Protein AF-0000000077140769 (afdb_homodimer)

pLDDT: mean 88.0, std 9.67, range [35.81, 98.69]

Sequence (1444 aa):
MKQNKILIPIFLMVVIPTLITTFLSFFRFSTTLDRKLSDVFFHLLPTHHFFSKDIVIIDIDEQSIAKYADHPELGQWPWKRHIYPTLIGYTKLLTPPKITIIDIMFTERSDYDDAIVSANESLGGISHAANFRNGGIVIPRKGMQSISEKFSVKLETSIPFPNYENVAFPIGQIGETAPMIHVVNVIADGDGILRRFSPFVRWNGLYFPTLAMQAFALGERYDTLTQESDFYLIKDDLRRHVPVGKDGLVRAYFYTEEELRNIPRYSAAGIIDSLEKLNTGEVEDPNSLLVPPQLFEDKIVLIGTSAASTHDDVVTPHGLFPGVIAQAVFASNLREGHLLKELPESYGIIFTILVLLIGVLVLFINQWHLLKNLYPIVAISLFVGSFYFLYRMDLVLSTYSFVLGFPISYLLGFAYLTYTEGREKRKFNHILRNLVDPEVVSVALENMESLKQGGEWEITAFFSDVAGFSSISEELSATDLAKLLNEYLSAMTKVLKTNAGTLDKYIGDAIVGIFSAPIQNKEHPKLACKTALEMVTELEHLRVEWNRRGDYTPLARAMVFRIGLNCGQAKVGFMGTDSLASYTMMGDTVNLAARLEAAAKDYGVSILVSESIQSSCKEEFHFRFLDWIRVKGKEAPVKIYSLESFQKDVSSQMLKAEKEYESGFSLYLKRNWEGAIEHFKNVSKILEKEDVSSHLLIKRCQMLFQNPPPVDWDGVYTRTSKMKQNKILIPIFLMVVIPTLITTFLSFFRFSTTLDRKLSDVFFHLLPTHHFFSKDIVIIDIDEQSIAKYADHPELGQWPWKRHIYPTLIGYTKLLTPPKITIIDIMFTERSDYDDAIVSANESLGGISHAANFRNGGIVIPRKGMQSISEKFSVKLETSIPFPNYENVAFPIGQIGETAPMIHVVNVIADGDGILRRFSPFVRWNGLYFPTLAMQAFALGERYDTLTQESDFYLIKDDLRRHVPVGKDGLVRAYFYTEEELRNIPRYSAAGIIDSLEKLNTGEVEDPNSLLVPPQLFEDKIVLIGTSAASTHDDVVTPHGLFPGVIAQAVFASNLREGHLLKELPESYGIIFTILVLLIGVLVLFINQWHLLKNLYPIVAISLFVGSFYFLYRMDLVLSTYSFVLGFPISYLLGFAYLTYTEGREKRKFNHILRNLVDPEVVSVALENMESLKQGGEWEITAFFSDVAGFSSISEELSATDLAKLLNEYLSAMTKVLKTNAGTLDKYIGDAIVGIFSAPIQNKEHPKLACKTALEMVTELEHLRVEWNRRGDYTPLARAMVFRIGLNCGQAKVGFMGTDSLASYTMMGDTVNLAARLEAAAKDYGVSILVSESIQSSCKEEFHFRFLDWIRVKGKEAPVKIYSLESFQKDVSSQMLKAEKEYESGFSLYLKRNWEGAIEHFKNVSKILEKEDVSSHLLIKRCQMLFQNPPPVDWDGVYTRTSK

InterPro domains:
  IPR001054 Adenylyl cyclase class-3/4/guanylyl cyclase [PF00211] (458-644)
  IPR001054 Adenylyl cyclase class-3/4/guanylyl cyclase [PS50125] (460-597)
  IPR001054 Adenylyl cyclase class-3/4/guanylyl cyclase [SM00044] (423-627)
  IPR001054 Adenylyl cyclase class-3/4/guanylyl cyclase [cd07302] (458-643)
  IPR007890 CHASE2 [PF05226] (22-359)
  IPR007890 CHASE2 [SM01080] (30-363)
  IPR029787 Nucleotide cyclase [G3DSA:3.30.70.1230] (451-658)
  IPR029787 Nucleotide cyclase [SSF55073] (454-643)
  IPR050697 Adenylyl/Guanylyl Cyclase Class-3/4 [PTHR43081] (443-680)

Solvent-accessible surface area (backbone atoms only — not comparable to full-atom values): 74944 Å² total; per-residue (Å²): 127,70,69,71,59,49,53,57,47,44,42,48,22,36,49,49,28,49,52,54,42,51,51,36,50,72,72,54,53,37,58,60,49,24,52,54,50,47,49,52,50,59,68,73,42,85,82,88,71,76,82,53,88,46,52,38,32,39,23,42,27,55,58,33,51,56,71,29,37,79,33,87,78,43,30,48,88,76,57,42,45,56,52,52,39,51,57,55,48,50,35,42,69,67,55,46,37,58,29,37,38,36,65,54,78,45,58,62,91,56,95,34,47,60,42,42,31,50,35,34,71,71,67,50,57,40,27,40,22,24,45,60,36,70,64,71,75,76,72,89,56,86,61,49,66,60,43,48,66,68,57,44,46,92,72,90,66,88,70,51,39,47,74,32,77,31,75,43,56,34,36,63,61,44,36,69,44,40,72,37,64,21,33,68,69,80,57,52,43,92,71,38,37,41,50,41,47,46,58,41,36,29,46,93,91,37,31,36,43,13,50,27,36,47,62,51,43,50,87,45,80,67,47,76,47,72,54,96,84,39,38,32,41,35,41,90,92,41,78,41,77,45,56,50,45,93,65,24,34,26,40,55,56,76,64,53,64,68,54,65,72,59,51,55,65,41,49,44,46,40,41,53,51,31,50,51,36,54,73,71,61,76,53,91,52,64,78,74,35,84,46,36,51,72,78,32,42,67,15,40,37,34,36,28,48,58,20,72,89,60,22,44,62,39,38,35,89,83,17,69,41,35,38,49,56,55,47,49,46,47,19,32,20,62,56,73,60,46,55,30,32,74,49,60,59,63,59,21,43,50,52,33,49,55,53,32,52,50,47,46,45,41,62,69,67,46,84,54,64,67,54,49,67,44,42,63,58,52,53,52,48,50,48,56,48,51,46,49,54,35,44,74,70,33,31,39,70,39,48,48,37,40,71,53,22,46,57,50,11,52,51,44,40,47,51,51,47,54,52,53,51,51,51,50,35,49,50,47,50,52,52,41,42,27,59,37,50,58,71,56,50,57,45,40,73,74,38,50,67,62,45,47,67,37,48,79,40,66,30,26,29,36,26,34,37,50,57,66,46,63,56,42,55,68,72,40,53,70,68,55,42,51,51,51,46,24,56,49,43,27,56,46,46,51,46,35,45,76,47,64,33,30,69,52,48,70,60,79,76,22,46,33,33,30,20,29,45,91,59,77,47,94,58,22,59,51,35,50,53,52,33,55,54,48,42,55,53,50,50,52,52,48,30,52,48,30,59,72,69,63,50,79,51,72,70,54,40,63,57,49,53,24,28,5,37,20,50,36,62,26,40,36,27,45,44,36,28,94,60,44,27,44,64,42,69,41,50,68,33,44,52,48,5,49,48,31,20,59,49,14,65,67,40,65,45,48,31,22,29,31,50,58,38,46,73,75,31,50,85,59,31,34,69,42,82,74,48,47,33,19,49,75,83,40,84,68,68,40,51,36,26,33,62,75,43,44,48,89,69,63,53,70,61,57,54,53,27,47,53,33,40,50,53,12,49,53,28,49,65,70,66,35,42,68,64,13,39,54,27,27,54,48,24,24,58,63,66,72,41,87,42,44,43,37,51,47,51,39,52,47,36,54,50,36,67,76,52,66,70,62,92,82,58,83,69,62,45,76,45,82,76,115,127,70,71,71,59,50,54,56,46,43,43,47,22,36,50,47,28,49,51,52,43,52,52,36,49,73,71,56,53,38,56,60,46,25,52,56,50,47,47,53,49,59,70,73,43,85,81,90,72,76,82,53,87,45,52,37,30,39,23,42,26,56,57,32,51,56,70,29,37,80,32,88,79,42,30,48,89,78,57,42,48,56,52,53,40,52,57,55,48,48,34,42,71,70,52,49,37,59,30,39,38,36,65,54,77,45,58,63,92,56,98,35,46,60,42,43,33,51,34,33,72,71,67,49,57,40,28,41,24,23,45,60,36,71,66,72,78,76,71,88,56,84,63,50,68,61,43,47,65,69,59,42,47,92,71,90,65,89,71,51,40,46,74,33,76,31,75,43,55,34,36,63,62,42,36,69,46,39,71,38,64,21,34,68,70,78,56,52,45,93,72,38,37,42,50,41,46,46,57,42,37,27,46,91,91,36,31,35,41,12,52,29,36,46,63,51,43,51,86,45,80,67,48,75,47,70,55,98,84,39,38,32,42,35,42,89,91,44,77,42,77,46,55,52,44,93,65,23,34,26,40,56,55,77,62,53,63,68,53,65,74,59,52,56,65,42,50,45,44,39,42,54,52,30,51,51,36,54,74,71,60,74,53,90,51,65,78,75,36,86,47,36,50,73,76,31,43,69,15,39,37,33,36,28,46,60,19,70,89,59,24,44,62,40,37,35,89,82,15,69,39,35,40,49,56,54,47,49,46,47,20,30,19,61,56,74,59,43,54,28,30,76,48,60,58,65,59,20,44,50,52,33,49,54,54,31,53,52,48,46,45,41,63,70,66,46,83,53,66,67,54,50,66,44,43,62,56,52,52,50,49,50,49,54,48,51,46,49,54,35,44,75,70,34,32,41,68,39,46,48,36,38,70,53,23,47,58,50,12,51,51,44,41,47,51,51,48,55,52,52,52,51,51,50,35,50,49,48,50,51,51,40,41,28,59,36,50,57,72,55,48,56,46,41,74,74,37,48,65,63,45,48,68,37,47,79,39,66,31,24,28,36,26,33,37,49,58,65,46,65,57,41,56,70,72,40,52,69,67,56,43,51,52,50,47,25,55,49,43,26,56,47,48,52,46,35,46,75,50,65,32,31,70,52,46,70,60,79,76,23,45,33,34,30,19,28,47,92,59,78,47,93,59,23,60,52,33,50,52,51,34,55,55,50,41,54,54,50,49,52,53,50,31,51,50,30,59,74,70,61,49,78,51,72,69,53,40,64,56,50,53,23,27,4,36,22,51,37,61,27,38,35,27,45,44,37,29,94,63,45,27,44,63,42,66,43,49,67,33,43,52,48,5,48,48,30,20,57,48,16,66,69,39,64,43,49,31,20,28,30,52,58,39,47,72,75,32,51,87,58,31,35,70,43,82,75,50,48,33,21,49,75,82,42,84,68,68,42,50,34,26,33,61,74,43,44,48,89,67,62,52,70,60,58,53,54,26,47,53,34,39,51,52,13,49,54,27,48,65,69,67,35,43,70,63,13,40,52,27,27,55,47,25,23,58,63,65,73,42,86,42,44,43,37,52,47,50,37,51,48,35,55,52,34,67,75,51,66,70,63,93,84,59,84,69,62,46,75,43,82,74,115

Secondary structure (DSSP, 8-state):
--THHHHHHHIIIIIHHHHHHHHHHHTTHHHHHHHHHHHHHHHHSPP-----TTEEEEEE-HHHHHHTTT-TTT-SSSPPTTHHHHHHHHHTSSSPPSEEEEEEE--S--TTHHHHHHHHHHT--EEEEEEEESSS-----TTHHHHHHHH-B---------EESEEEPPPHHHHHH-SEEEE------TTS---EE-SEEEETTEEEEBHHHHHHHTTS--EEEEETTEEEEEETTEEEEE---TTS-EEE----HHHHHTS-EEEHHHHHHHHHHHHHT--S-GGGSSS-GGGGTT-EEEEEE--GGGT-EEEETTEEEEHHHHHHHHHHHHHHT-EEEEPPHHHHHHHHHHHHHHHHIIIII---HHHHHHHHHHHHHHHHHHHHHHHHTTEE---HHHHHHHHHHHHHHHHHHHHHHHHHHHHHHHHHHHHS-HHHHHHHHHHHHHHHH-EEEEEEEEEEEETTHHHHHHHS-HHHHHHHHHHHHHHHHHHHHHTTEEEEEEETTEEEEEES-SS--TTHHHHHHHHHHHHHHHHHHHHHHHHHHT-S-HHHHT--EEEEEEEEEEEEEEEE-SSSEEEEEESHHHHHHHHHHHHHHHHT-SEEEEHHHHHHHTTTEEEEEEEEEE-TT--S-EEEEEEEEEGGG--HHHHHHHHHHHHHHHHHHTT-HHHHHHHHHHHHHHHTS--HHHHHHHHHHHHHHHSPPPTT--S-EE----/--THHHHHHHIIIIIHHHHHHHHHHHTTHHHHHHHHHHHHHHHHSPP-----TTEEEEEE-HHHHHHTTT-TTT-SSSPPTTHHHHHHHHHTSSSPPSEEEEEEE--S--TTHHHHHHHHHHT--EEEEEEEESSS-----TTHHHHHHHH-B---------EESEEEPPPHHHHHH-SEEEE------TTS---EE-SEEEETTEEEEBHHHHHHHTTS--EEEEETTEEEEEETTEEEEE---TTS-EEE----HHHHHTS-EEEHHHHHHHHHHHHHT--S-GGGSSS-GGGGTT-EEEEEE--GGGT-EEEETTEEEEHHHHHHHHHHHHHHT-EEEEPPHHHHHHHHHHHHHHHHIIIII---HHHHHHHHHHHHHHHHHHHHHHHHTTEE---HHHHHHHHHHHHHHHHHHHHHHHHHHHHHHHHHHHHS-HHHHHHHHHHHHHHHH-EEEEEEEEEEEETTHHHHHHHS-HHHHHHHHHHHHHHHHHHHHHTTEEEEEEETTEEEEEESSSS--TTHHHHHHHHHHHHHHHHHHHHHHHHHHT-S-HHHHT--EEEEEEEEEEEEEEEE-SSSEEEEEESHHHHHHHHHHHHHHHHT-SEEEEHHHHHHHTTTEEEEEEEEEE-TT--S-EEEEEEEEEGGG--HHHHHHHHHHHHHHHHHHTT-HHHHHHHHHHHHHHHTS--HHHHHHHHHHHHHHHSPPPTT--S-EE----

Foldseek 3Di:
DPPVQLVVLCCQQFVVLLVVQVVCVVVVVLVVVLVLVVLVLLQVDDDDDAFDLQEAEAAQEPCVQVVCCVPPQQHHPVGDPLVVLVLQVLLVVDAHALAEEEPDAQLDDDPRLVNLLVSLVPVNRYEHEKEFAADDDADDAPCVVVLCVVAFDDDPDPAQAAEGEYMRARDDSNSVSHLYYAYLDFDADPVQAGFKAAQWYDYPRTIHGHLLVCLQQSSHDWHWDDDPNWIWIGDDPDIATFQADNNRIFGFDDDHPVSLVVRHYDYSNQSVVLVVCVVVVVDPDLVPGSDRSVSRRHHHYYYDYFYVVVVQWGQHSNGIGHSSSVSSRSNSCRNVVLTAHEDDQVVVSVLLSVLSVVLSCQLRVDPDVVSNVCSVVVSVCVLSVVQNVCVSVRYHYRHPSNVSSNVSSNVSSVVVSVVVVVVVVVVVVVVCVVVAPVVLVVVCVVPVVCQAVFDKDKKKKKKKAKPPVVVQVVQDDPVLLVVLLCVLCVQLVVLCVVLVWGFQDDDRSMTIIMFCPPPGDPCRLVSNLVSLVVSQVSLVVQLVVCVVVVGGDPCSSPMAMAMFIFIDIWGWHWDDDPVDTGTDTDDPRNVRRVVQRVCCVQQVARYKYWPRSCVVCVQFFPWAWQAWAAEPPGDDTTTMIGTDGTPVPDDPLNVVLRVLQVQLLVCLQVLVLVSSLVSLVVSCVSVVHDGSSSVSVNVVSVVCVVPPDDPPDRSYHYDPDD/DVPVQLVVLCCQQFVVLLVVQVVCVVVVVLVVVLVLVVLVLLQVFDDDDAFDLQEAEAAQEPCVQVVCCVPPQQHHPVGAPLVVLVLQVLLVVDAHALAEEEPDAQLDDDPRLVNLLVSLVPVNRYEHEKEFAADDDADDAPCPVVLCVVAFDDDPDPAQAAEGAYMRARHDSNSVSHLYYAYLDFDADPVQAGFKAAQWYDYPRTIHGHLLVCLQQSSHDWDWDADPNWIWIGDDPDIATFQADNNRIFGFDDDHPVSLVVRHYDYSNQSVVLVVCVVVVVDPDLVPGSDRSVSRHHHHYYYDYFYVVVVQWGQHSNGIGHSSSVSSRSNSCRNVVLTAHEDDQVVQSVLLSVLSVVLSCQLRVDPDVVSNVCSVVVSVCVLSVVQNVCVSVRYHYRHVSNVSSNVSSNVSSVVVSVVVVVVVVVVVVVVCVVVAPVVLVVVCVVPVPCQAVFDKDKKKKKKKAKPPVVVQVVQDDPVLLVVLLCVLCVQLVVLCVVLVWGFQDDDRSMTIIMFCPPPGDPCRLVSNLVSLVVSQVSLVVQLVVCVVVVGGDPCSSPMAMAMFIFIDIWGWHWDDDPVDTGTDTDDPRNVRRVQQRVCCVQQVARYKYWPRSCVVCVQFFPWAWQAWAAEPPGDDTTTMIGTDGTPVPDDPLNVVLRVLQVVLLVCLQVLVLVSSLVSLVVSCVSVVHDGSSSVSVNVVSVVCVVVPDDPPDRSYHYDPDD

Nearest PDB structures (foldseek):
  2bw7-assembly1_B  TM=8.930E-01  e=1.583E-16  Limnospira platensis
  1wc6-assembly2_B-2  TM=8.730E-01  e=4.492E-16  Limnospira platensis
  4yut-assembly1_B  TM=8.075E-01  e=9.662E-17  Oscillatoria acuminata PCC 6304
  8qfi-assembly1_A  TM=8.102E-01  e=1.767E-16  Oscillatoria acuminata PCC 6304
  8sl4-assembly1_B  TM=4.474E-01  e=9.781E-12  Homo sapiens

Organism: Leptospira biflexa serovar Patoc (strain Patoc 1 / ATCC 23582 / Paris) (NCBI:txid456481)

Radius of gyration: 53.93 Å; Cα contacts (8 Å, |Δi|>4): 2646; chains: 2; bounding box: 77×160×108 Å

Structure (mmCIF, N/CA/C/O backbone):
data_AF-0000000077140769-model_v1
#
loop_
_entity.id
_entity.type
_entity.pdbx_description
1 polymer 'Putative adenylate cyclase, class-3 family putative signal peptide'
#
loop_
_atom_site.group_PDB
_atom_site.id
_atom_site.type_symbol
_atom_site.label_atom_id
_atom_site.label_alt_id
_atom_site.label_comp_id
_atom_site.label_asym_id
_atom_site.label_entity_id
_atom_site.label_seq_id
_atom_site.pdbx_PDB_ins_code
_atom_site.Cartn_x
_atom_site.Cartn_y
_atom_site.Cartn_z
_atom_site.occupancy
_atom_site.B_iso_or_equiv
_atom_site.auth_seq_id
_atom_site.auth_comp_id
_atom_site.auth_asym_id
_atom_site.auth_atom_id
_atom_site.pdbx_PDB_model_num
ATOM 1 N N . MET A 1 1 ? -16.5 19.984 -4.867 1 36.5 1 MET A N 1
ATOM 2 C CA . MET A 1 1 ? -15.094 19.594 -4.859 1 36.5 1 MET A CA 1
ATOM 3 C C . MET A 1 1 ? -14.922 18.156 -4.398 1 36.5 1 MET A C 1
ATOM 5 O O . MET A 1 1 ? -13.805 17.641 -4.363 1 36.5 1 MET A O 1
ATOM 9 N N . LYS A 1 2 ? -16.031 17.719 -3.68 1 44.75 2 LYS A N 1
ATOM 10 C CA . LYS A 1 2 ? -16.125 16.422 -3.023 1 44.75 2 LYS A CA 1
ATOM 11 C C . LYS A 1 2 ? -16.25 15.289 -4.047 1 44.75 2 LYS A C 1
ATOM 13 O O . LYS A 1 2 ? -15.664 14.219 -3.871 1 44.75 2 LYS A O 1
ATOM 18 N N . GLN A 1 3 ? -17.047 15.539 -4.965 1 48.59 3 GLN A N 1
ATOM 19 C CA . GLN A 1 3 ? -17.5 14.508 -5.891 1 48.59 3 GLN A CA 1
ATOM 20 C C . GLN A 1 3 ? -16.359 14 -6.758 1 48.59 3 GLN A C 1
ATOM 22 O O . GLN A 1 3 ? -16.281 12.805 -7.043 1 48.59 3 GLN A O 1
ATOM 27 N N . ASN A 1 4 ? -15.508 14.891 -7.211 1 56.03 4 ASN A N 1
ATOM 28 C CA . ASN A 1 4 ? -14.461 14.586 -8.18 1 56.03 4 ASN A CA 1
ATOM 29 C C . ASN A 1 4 ? -13.367 13.727 -7.559 1 56.03 4 ASN A C 1
ATOM 31 O O . ASN A 1 4 ? -12.508 13.203 -8.273 1 56.03 4 ASN A O 1
ATOM 35 N N . LYS A 1 5 ? -13.633 13.578 -6.309 1 69.75 5 LYS A N 1
ATOM 36 C CA . LYS A 1 5 ? -12.57 12.969 -5.516 1 69.75 5 LYS A CA 1
ATOM 37 C C . LYS A 1 5 ? -12.641 11.445 -5.582 1 69.75 5 LYS A C 1
ATOM 39 O O . LYS A 1 5 ? -11.633 10.758 -5.383 1 69.75 5 LYS A O 1
ATOM 44 N N . ILE A 1 6 ? -13.797 11.125 -6.016 1 80.75 6 ILE A N 1
ATOM 45 C CA . ILE A 1 6 ? -13.922 9.672 -5.941 1 80.75 6 ILE A CA 1
ATOM 46 C C . ILE A 1 6 ? -13.781 9.07 -7.336 1 80.75 6 ILE A C 1
ATOM 48 O O . ILE A 1 6 ? -13.469 7.883 -7.477 1 80.75 6 ILE A O 1
ATOM 52 N N . LEU A 1 7 ? -13.828 9.828 -8.43 1 84.56 7 LEU A N 1
ATOM 53 C CA . LEU A 1 7 ? -13.797 9.312 -9.797 1 84.56 7 LEU A CA 1
ATOM 54 C C . LEU A 1 7 ? -12.414 8.75 -10.133 1 84.56 7 LEU A C 1
ATOM 56 O O . LEU A 1 7 ? -12.305 7.707 -10.781 1 84.56 7 LEU A O 1
ATOM 60 N N . ILE A 1 8 ? -11.43 9.391 -9.602 1 87.62 8 ILE A N 1
ATOM 61 C CA . ILE A 1 8 ? -10.078 8.953 -9.922 1 87.62 8 ILE A CA 1
ATOM 62 C C . ILE A 1 8 ? -9.781 7.633 -9.219 1 87.62 8 ILE A C 1
ATOM 64 O O . ILE A 1 8 ? -9.312 6.676 -9.844 1 87.62 8 ILE A O 1
ATOM 68 N N . PRO A 1 9 ? -10.188 7.605 -7.965 1 87.88 9 PRO A N 1
ATOM 69 C CA . PRO A 1 9 ? -9.977 6.316 -7.297 1 87.88 9 PRO A CA 1
ATOM 70 C C . PRO A 1 9 ? -10.773 5.188 -7.938 1 87.88 9 PRO A C 1
ATOM 72 O O . PRO A 1 9 ? -10.289 4.055 -8.031 1 87.88 9 PRO A O 1
ATOM 75 N N . ILE A 1 10 ? -11.969 5.438 -8.414 1 89.88 10 ILE A N 1
ATOM 76 C CA . ILE A 1 10 ? -12.789 4.414 -9.055 1 89.88 10 ILE A CA 1
ATOM 77 C C . ILE A 1 10 ? -12.125 3.969 -10.359 1 89.88 10 ILE A C 1
ATOM 79 O O . ILE A 1 10 ? -12.078 2.773 -10.656 1 89.88 10 ILE A O 1
ATOM 83 N N . PHE A 1 11 ? -11.617 4.875 -11.062 1 91.44 11 PHE A N 1
ATOM 84 C CA . PHE A 1 11 ? -10.945 4.547 -12.312 1 91.44 11 PHE A CA 1
ATOM 85 C C . PHE A 1 11 ? -9.703 3.701 -12.055 1 91.44 11 PHE A C 1
ATOM 87 O O . PHE A 1 11 ? -9.484 2.688 -12.719 1 91.44 11 PHE A O 1
ATOM 94 N N . LEU A 1 12 ? -8.93 4.055 -11.094 1 88.69 12 LEU A N 1
ATOM 95 C CA . LEU A 1 12 ? -7.664 3.387 -10.82 1 88.69 12 LEU A CA 1
ATOM 96 C C . LEU A 1 12 ? -7.898 2.031 -10.164 1 88.69 12 LEU A C 1
ATOM 98 O O . LEU A 1 12 ? -7.234 1.049 -10.508 1 88.69 12 LEU A O 1
ATOM 102 N N . MET A 1 13 ? -8.867 1.974 -9.258 1 91.06 13 MET A N 1
ATOM 103 C CA . MET A 1 13 ? -9 0.782 -8.43 1 91.06 13 MET A CA 1
ATOM 104 C C . MET A 1 13 ? -10 -0.197 -9.031 1 91.06 13 MET A C 1
ATOM 106 O O . MET A 1 13 ? -9.977 -1.389 -8.719 1 91.06 13 MET A O 1
ATOM 110 N N . VAL A 1 14 ? -10.914 0.255 -9.836 1 93.31 14 VAL A N 1
ATOM 111 C CA . VAL A 1 14 ? -11.969 -0.636 -10.312 1 93.31 14 VAL A CA 1
ATOM 112 C C . VAL A 1 14 ? -11.859 -0.808 -11.828 1 93.31 14 VAL A C 1
ATOM 114 O O . VAL A 1 14 ? -11.727 -1.93 -12.32 1 93.31 14 VAL A O 1
ATOM 117 N N . VAL A 1 15 ? -11.773 0.252 -12.602 1 92.88 15 VAL A N 1
ATOM 118 C CA . VAL A 1 15 ? -11.844 0.205 -14.055 1 92.88 15 VAL A CA 1
ATOM 119 C C . VAL A 1 15 ? -10.578 -0.447 -14.609 1 92.88 15 VAL A C 1
ATOM 121 O O . VAL A 1 15 ? -10.648 -1.348 -15.445 1 92.88 15 VAL A O 1
ATOM 124 N N . ILE A 1 16 ? -9.422 -0.073 -14.164 1 90.94 16 ILE A N 1
ATOM 125 C CA . ILE A 1 16 ? -8.164 -0.571 -14.703 1 90.94 16 ILE A CA 1
ATOM 126 C C . ILE A 1 16 ? -8.039 -2.068 -14.43 1 90.94 16 ILE A C 1
ATOM 128 O O . ILE A 1 16 ? -7.82 -2.857 -15.352 1 90.94 16 ILE A O 1
ATOM 132 N N . PRO A 1 17 ? -8.18 -2.514 -13.164 1 91.19 17 PRO A N 1
ATOM 133 C CA . PRO A 1 17 ? -8.094 -3.957 -12.93 1 91.19 17 PRO A CA 1
ATOM 134 C C . PRO A 1 17 ? -9.148 -4.742 -13.711 1 91.19 17 PRO A C 1
ATOM 136 O O . PRO A 1 17 ? -8.875 -5.848 -14.188 1 91.19 17 PRO A O 1
ATOM 139 N N . THR A 1 18 ? -10.375 -4.184 -13.836 1 91.81 18 THR A N 1
ATOM 140 C CA . THR A 1 18 ? -11.438 -4.855 -14.578 1 91.81 18 THR A CA 1
ATOM 141 C C . THR A 1 18 ? -11.07 -4.984 -16.047 1 91.81 18 THR A C 1
ATOM 143 O O . THR A 1 18 ? -11.328 -6.016 -16.672 1 91.81 18 THR A O 1
ATOM 146 N N . LEU A 1 19 ? -10.477 -4.012 -16.578 1 91.38 19 LEU A N 1
ATOM 147 C CA . LEU A 1 19 ? -10.047 -4.055 -17.984 1 91.38 19 LEU A CA 1
ATOM 148 C C . LEU A 1 19 ? -8.953 -5.102 -18.172 1 91.38 19 LEU A C 1
ATOM 150 O O . LEU A 1 19 ? -8.961 -5.824 -19.172 1 91.38 19 LEU A O 1
ATOM 154 N N . ILE A 1 20 ? -8.07 -5.227 -17.266 1 87.88 20 ILE A N 1
ATOM 155 C CA . ILE A 1 20 ? -6.969 -6.18 -17.359 1 87.88 20 ILE A CA 1
ATOM 156 C C . ILE A 1 20 ? -7.512 -7.602 -17.266 1 87.88 20 ILE A C 1
ATOM 158 O O . ILE A 1 20 ? -7.141 -8.469 -18.062 1 87.88 20 ILE A O 1
ATOM 162 N N . THR A 1 21 ? -8.375 -7.844 -16.312 1 87.88 21 THR A N 1
ATOM 163 C CA . THR A 1 21 ? -8.922 -9.18 -16.109 1 87.88 21 THR A CA 1
ATOM 164 C C . THR A 1 21 ? -9.812 -9.578 -17.297 1 87.88 21 THR A C 1
ATOM 166 O O . THR A 1 21 ? -9.812 -10.734 -17.719 1 87.88 21 THR A O 1
ATOM 169 N N . THR A 1 22 ? -10.562 -8.594 -17.828 1 87.56 22 THR A N 1
ATOM 170 C CA . THR A 1 22 ? -11.414 -8.883 -18.984 1 87.56 22 THR A CA 1
ATOM 171 C C . THR A 1 22 ? -10.562 -9.141 -20.219 1 87.56 22 THR A C 1
ATOM 173 O O . THR A 1 22 ? -10.914 -9.969 -21.062 1 87.56 22 THR A O 1
ATOM 176 N N . PHE A 1 23 ? -9.477 -8.461 -20.312 1 87.25 23 PHE A N 1
ATOM 177 C CA . PHE A 1 23 ? -8.539 -8.672 -21.406 1 87.25 23 PHE A CA 1
ATOM 178 C C . PHE A 1 23 ? -7.961 -10.078 -21.359 1 87.25 23 PHE A C 1
ATOM 180 O O . PHE A 1 23 ? -7.836 -10.742 -22.391 1 87.25 23 PHE A O 1
ATOM 187 N N . LEU A 1 24 ? -7.641 -10.555 -20.203 1 82.12 24 LEU A N 1
ATOM 188 C CA . LEU A 1 24 ? -7.117 -11.906 -20.031 1 82.12 24 LEU A CA 1
ATOM 189 C C . LEU A 1 24 ? -8.172 -12.945 -20.391 1 82.12 24 LEU A C 1
ATOM 191 O O . LEU A 1 24 ? -7.855 -14 -20.953 1 82.12 24 LEU A O 1
ATOM 195 N N . SER A 1 25 ? -9.375 -12.633 -20.109 1 82.62 25 SER A N 1
ATOM 196 C CA . SER A 1 25 ? -10.484 -13.531 -20.422 1 82.62 25 SER A CA 1
ATOM 197 C C . SER A 1 25 ? -10.68 -13.633 -21.938 1 82.62 25 SER A C 1
ATOM 199 O O . SER A 1 25 ? -10.961 -14.719 -22.453 1 82.62 25 SER A O 1
ATOM 201 N N . PHE A 1 26 ? -10.438 -12.547 -22.562 1 76.44 26 PHE A N 1
ATOM 202 C CA . PHE A 1 26 ? -10.656 -12.492 -24 1 76.44 26 PHE A CA 1
ATOM 203 C C . PHE A 1 26 ? -9.641 -13.359 -24.734 1 76.44 26 PHE A C 1
ATOM 205 O O . PHE A 1 26 ? -9.977 -14.008 -25.734 1 76.44 26 PHE A O 1
ATOM 212 N N . PHE A 1 27 ? -8.461 -13.57 -24.234 1 68.56 27 PHE A N 1
ATOM 213 C CA . PHE A 1 27 ? -7.41 -14.328 -24.906 1 68.56 27 PHE A CA 1
ATOM 214 C C . PHE A 1 27 ? -7.289 -15.727 -24.328 1 68.56 27 PHE A C 1
ATOM 216 O O . PHE A 1 27 ? -6.32 -16.438 -24.609 1 68.56 27 PHE A O 1
ATOM 223 N N . ARG A 1 28 ? -8.203 -16.172 -23.516 1 72.12 28 ARG A N 1
ATOM 224 C CA . ARG A 1 28 ? -8.367 -17.516 -22.969 1 72.12 28 ARG A CA 1
ATOM 225 C C . ARG A 1 28 ? -7.211 -17.875 -22.031 1 72.12 28 ARG A C 1
ATOM 227 O O . ARG A 1 28 ? -6.98 -19.047 -21.75 1 72.12 28 ARG A O 1
ATOM 234 N N . PHE A 1 29 ? -6.477 -16.828 -21.672 1 74.5 29 PHE A N 1
ATOM 235 C CA . PHE A 1 29 ? -5.445 -17.047 -20.672 1 74.5 29 PHE A CA 1
ATOM 236 C C . PHE A 1 29 ? -6.066 -17.234 -19.281 1 74.5 29 PHE A C 1
ATOM 238 O O . PHE A 1 29 ? -5.484 -17.906 -18.422 1 74.5 29 PHE A O 1
ATOM 245 N N . SER A 1 30 ? -7.258 -16.859 -19.25 1 82.88 30 SER A N 1
ATOM 246 C CA . SER A 1 30 ? -7.949 -16.891 -17.969 1 82.88 30 SER A CA 1
ATOM 247 C C . SER A 1 30 ? -8.32 -18.312 -17.562 1 82.88 30 SER A C 1
ATOM 249 O O . SER A 1 30 ? -8.227 -18.672 -16.391 1 82.88 30 SER A O 1
ATOM 251 N N . THR A 1 31 ? -8.562 -19.125 -18.609 1 80.81 31 THR A N 1
ATOM 252 C CA . THR A 1 31 ? -9.047 -20.469 -18.297 1 80.81 31 THR A CA 1
ATOM 253 C C . THR A 1 31 ? -7.938 -21.328 -17.703 1 80.81 31 THR A C 1
ATOM 255 O O . THR A 1 31 ? -8.148 -22.031 -16.719 1 80.81 31 THR A O 1
ATOM 258 N N . THR A 1 32 ? -6.852 -21.188 -18.312 1 75.19 32 THR A N 1
ATOM 259 C CA . THR A 1 32 ? -5.715 -21.969 -17.812 1 75.19 32 THR A CA 1
ATOM 260 C C . THR A 1 32 ? -5.324 -21.5 -16.406 1 75.19 32 THR A C 1
ATOM 262 O O . THR A 1 32 ? -5.082 -22.328 -15.531 1 75.19 32 THR A O 1
ATOM 265 N N . LEU A 1 33 ? -5.352 -20.266 -16.266 1 78.5 33 LEU A N 1
ATOM 266 C CA . LEU A 1 33 ? -4.977 -19.719 -14.961 1 78.5 33 LEU A CA 1
ATOM 267 C C . LEU A 1 33 ? -6.008 -20.078 -13.898 1 78.5 33 LEU A C 1
ATOM 269 O O . LEU A 1 33 ? -5.648 -20.422 -12.773 1 78.5 33 LEU A O 1
ATOM 273 N N . ASP A 1 34 ? -7.195 -19.984 -14.289 1 87.38 34 ASP A N 1
ATOM 274 C CA . ASP A 1 34 ? -8.281 -20.297 -13.367 1 87.38 34 ASP A CA 1
ATOM 275 C C . ASP A 1 34 ? -8.219 -21.75 -12.914 1 87.38 34 ASP A C 1
ATOM 277 O O . ASP A 1 34 ? -8.445 -22.062 -11.742 1 87.38 34 ASP A O 1
ATOM 281 N N . ARG A 1 35 ? -7.938 -22.609 -13.812 1 84.19 35 ARG A N 1
ATOM 282 C CA . ARG A 1 35 ? -7.883 -24.031 -13.484 1 84.19 35 ARG A CA 1
ATOM 283 C C . ARG A 1 35 ? -6.684 -24.344 -12.602 1 84.19 35 ARG A C 1
ATOM 285 O O . ARG A 1 35 ? -6.797 -25.109 -11.641 1 84.19 35 ARG A O 1
ATOM 292 N N . LYS A 1 36 ? -5.652 -23.703 -12.859 1 77.44 36 LYS A N 1
ATOM 293 C CA . LYS A 1 36 ? -4.469 -23.906 -12.031 1 77.44 36 LYS A CA 1
ATOM 294 C C . LYS A 1 36 ? -4.684 -23.344 -10.625 1 77.44 36 LYS A C 1
ATOM 296 O O . LYS A 1 36 ? -4.309 -23.984 -9.633 1 77.44 36 LYS A O 1
ATOM 301 N N . LEU A 1 37 ? -5.324 -22.234 -10.594 1 81.5 37 LEU A N 1
ATOM 302 C CA . LEU A 1 37 ? -5.594 -21.609 -9.305 1 81.5 37 LEU A CA 1
ATOM 303 C C . LEU A 1 37 ? -6.617 -22.422 -8.516 1 81.5 37 LEU A C 1
ATOM 305 O O . LEU A 1 37 ? -6.469 -22.594 -7.301 1 81.5 37 LEU A O 1
ATOM 309 N N . SER A 1 38 ? -7.57 -22.859 -9.195 1 86.5 38 SER A N 1
ATOM 310 C CA . SER A 1 38 ? -8.578 -23.656 -8.516 1 86.5 38 SER A CA 1
ATOM 311 C C . SER A 1 38 ? -7.973 -24.922 -7.926 1 86.5 38 SER A C 1
ATOM 313 O O . SER A 1 38 ? -8.352 -25.359 -6.836 1 86.5 38 SER A O 1
ATOM 315 N N . ASP A 1 39 ? -7.035 -25.531 -8.672 1 83.56 39 ASP A N 1
ATOM 316 C CA . ASP A 1 39 ? -6.355 -26.719 -8.156 1 83.56 39 ASP A CA 1
ATOM 317 C C . ASP A 1 39 ? -5.684 -26.422 -6.816 1 83.56 39 ASP A C 1
ATOM 319 O O . ASP A 1 39 ? -5.75 -27.234 -5.891 1 83.56 39 ASP A O 1
ATOM 323 N N . VAL A 1 40 ? -5.117 -25.281 -6.719 1 76.38 40 VAL A N 1
ATOM 324 C CA . VAL A 1 40 ? -4.426 -24.875 -5.496 1 76.38 40 VAL A CA 1
ATOM 325 C C . VAL A 1 40 ? -5.43 -24.719 -4.359 1 76.38 40 VAL A C 1
ATOM 327 O O . VAL A 1 40 ? -5.207 -25.203 -3.25 1 76.38 40 VAL A O 1
ATOM 330 N N . PHE A 1 41 ? -6.531 -24.125 -4.688 1 82.19 41 PHE A N 1
ATOM 331 C CA . PHE A 1 41 ? -7.539 -23.875 -3.664 1 82.19 41 PHE A CA 1
ATOM 332 C C . PHE A 1 41 ? -8.172 -25.188 -3.201 1 82.19 41 PHE A C 1
ATOM 334 O O . PHE A 1 41 ? -8.453 -25.359 -2.012 1 82.19 41 PHE A O 1
ATOM 341 N N . PHE A 1 42 ? -8.32 -26.109 -4.18 1 84.25 42 PHE A N 1
ATOM 342 C CA . PHE A 1 42 ? -8.914 -27.406 -3.83 1 84.25 42 PHE A CA 1
ATOM 343 C C . PHE A 1 42 ? -7.984 -28.203 -2.93 1 84.25 42 PHE A C 1
ATOM 345 O O . PHE A 1 42 ? -8.438 -28.969 -2.086 1 84.25 42 PHE A O 1
ATOM 352 N N . HIS A 1 43 ? -6.734 -27.922 -3.15 1 76.94 43 HIS A N 1
ATOM 353 C CA . HIS A 1 43 ? -5.746 -28.625 -2.34 1 76.94 43 HIS A CA 1
ATOM 354 C C . HIS A 1 43 ? -5.68 -28.047 -0.93 1 76.94 43 HIS A C 1
ATOM 356 O O . HIS A 1 43 ? -5.414 -28.781 0.031 1 76.94 43 HIS A O 1
ATOM 362 N N . LEU A 1 44 ? -5.973 -26.812 -0.786 1 74.31 44 LEU A N 1
ATOM 363 C CA . LEU A 1 44 ? -5.816 -26.125 0.489 1 74.31 44 LEU A CA 1
ATOM 364 C C . LEU A 1 44 ? -7.098 -26.203 1.315 1 74.31 44 LEU A C 1
ATOM 366 O O . LEU A 1 44 ? -7.047 -26.172 2.547 1 74.31 44 LEU A O 1
ATOM 370 N N . LEU A 1 45 ? -8.219 -26.344 0.7 1 81.44 45 LEU A N 1
ATOM 371 C CA . LEU A 1 45 ? -9.5 -26.344 1.389 1 81.44 45 LEU A CA 1
ATOM 372 C C . LEU A 1 45 ? -9.938 -27.75 1.749 1 81.44 45 LEU A C 1
ATOM 374 O O . LEU A 1 45 ? -9.57 -28.719 1.062 1 81.44 45 LEU A O 1
ATOM 378 N N . PRO A 1 46 ? -10.68 -27.844 2.771 1 81.75 46 PRO A N 1
ATOM 379 C CA . PRO A 1 46 ? -11.141 -29.156 3.186 1 81.75 46 PRO A CA 1
ATOM 380 C C . PRO A 1 46 ? -12.078 -29.812 2.162 1 81.75 46 PRO A C 1
ATOM 382 O O . PRO A 1 46 ? -12.891 -29.125 1.547 1 81.75 46 PRO A O 1
ATOM 385 N N . THR A 1 47 ? -11.859 -31.156 1.96 1 88.44 47 THR A N 1
ATOM 386 C CA . THR A 1 47 ? -12.711 -31.906 1.055 1 88.44 47 THR A CA 1
ATOM 387 C C . THR A 1 47 ? -14.07 -32.188 1.694 1 88.44 47 THR A C 1
ATOM 389 O O . THR A 1 47 ? -14.211 -32.125 2.916 1 88.44 47 THR A O 1
ATOM 392 N N . HIS A 1 48 ? -15.148 -32.344 0.899 1 92.62 48 HIS A N 1
ATOM 393 C CA . HIS A 1 48 ? -16.469 -32.562 1.466 1 92.62 48 HIS A CA 1
ATOM 394 C C . HIS A 1 48 ? -17.125 -33.812 0.861 1 92.62 48 HIS A C 1
ATOM 396 O O . HIS A 1 48 ? -18.203 -34.219 1.286 1 92.62 48 HIS A O 1
ATOM 402 N N . HIS A 1 49 ? -16.594 -34.438 -0.163 1 95.38 49 HIS A N 1
ATOM 403 C CA . HIS A 1 49 ? -17.062 -35.688 -0.723 1 95.38 49 HIS A CA 1
ATOM 404 C C . HIS A 1 49 ? -16 -36.781 -0.533 1 95.38 49 HIS A C 1
ATOM 406 O O . HIS A 1 49 ? -14.82 -36.5 -0.402 1 95.38 49 HIS A O 1
ATOM 412 N N . PHE A 1 50 ? -16.484 -38.062 -0.484 1 94.38 50 PHE A N 1
ATOM 413 C CA . PHE A 1 50 ? -15.602 -39.219 -0.323 1 94.38 50 PHE A CA 1
ATOM 414 C C . PHE A 1 50 ? -15.812 -40.219 -1.445 1 94.38 50 PHE A C 1
ATOM 416 O O . PHE A 1 50 ? -16.906 -40.312 -1.999 1 94.38 50 PHE A O 1
ATOM 423 N N . PHE A 1 51 ? -14.727 -40.906 -1.741 1 95.62 51 PHE A N 1
ATOM 424 C CA . PHE A 1 51 ? -14.734 -41.906 -2.812 1 95.62 51 PHE A CA 1
ATOM 425 C C . PHE A 1 51 ? -15.766 -42.969 -2.545 1 95.62 51 PHE A C 1
ATOM 427 O O . PHE A 1 51 ? -15.969 -43.375 -1.396 1 95.62 51 PHE A O 1
ATOM 434 N N . SER A 1 52 ? -16.469 -43.5 -3.584 1 96.12 52 SER A N 1
ATOM 435 C CA . SER A 1 52 ? -17.531 -44.5 -3.486 1 96.12 52 SER A CA 1
ATOM 436 C C . SER A 1 52 ? -17 -45.812 -2.891 1 96.12 52 SER A C 1
ATOM 438 O O . SER A 1 52 ? -15.945 -46.312 -3.289 1 96.12 52 SER A O 1
ATOM 440 N N . LYS A 1 53 ? -17.75 -46.438 -2.035 1 93.5 53 LYS A N 1
ATOM 441 C CA . LYS A 1 53 ? -17.375 -47.688 -1.426 1 93.5 53 LYS A CA 1
ATOM 442 C C . LYS A 1 53 ? -17.75 -48.875 -2.33 1 93.5 53 LYS A C 1
ATOM 444 O O . LYS A 1 53 ? -17.328 -50 -2.092 1 93.5 53 LYS A O 1
ATOM 449 N N . ASP A 1 54 ? -18.375 -48.562 -3.387 1 95.56 54 ASP A N 1
ATOM 450 C CA . ASP A 1 54 ? -18.891 -49.625 -4.262 1 95.56 54 ASP A CA 1
ATOM 451 C C . ASP A 1 54 ? -17.891 -49.938 -5.363 1 95.56 54 ASP A C 1
ATOM 453 O O . ASP A 1 54 ? -18.078 -50.906 -6.125 1 95.56 54 ASP A O 1
ATOM 457 N N . ILE A 1 55 ? -16.844 -49.25 -5.426 1 97.06 55 ILE A N 1
ATOM 458 C CA . ILE A 1 55 ? -15.914 -49.438 -6.535 1 97.06 55 ILE A CA 1
ATOM 459 C C . ILE A 1 55 ? -14.633 -50.094 -6.031 1 97.06 55 ILE A C 1
ATOM 461 O O . ILE A 1 55 ? -14.039 -49.656 -5.051 1 97.06 55 ILE A O 1
ATOM 465 N N . VAL A 1 56 ? -14.266 -51.188 -6.668 1 96.94 56 VAL A N 1
ATOM 466 C CA . VAL A 1 56 ? -13.023 -51.875 -6.355 1 96.94 56 VAL A CA 1
ATOM 467 C C . VAL A 1 56 ? -12.234 -52.125 -7.641 1 96.94 56 VAL A C 1
ATOM 469 O O . VAL A 1 56 ? -12.82 -52.219 -8.727 1 96.94 56 VAL A O 1
ATOM 472 N N . ILE A 1 57 ? -10.93 -52.219 -7.496 1 96.31 57 ILE A N 1
ATOM 473 C CA . ILE A 1 57 ? -10.078 -52.375 -8.664 1 96.31 57 ILE A CA 1
ATOM 474 C C . ILE A 1 57 ? -9.297 -53.688 -8.555 1 96.31 57 ILE A C 1
ATOM 476 O O . ILE A 1 57 ? -8.68 -53.969 -7.52 1 96.31 57 ILE A O 1
ATOM 480 N N . ILE A 1 58 ? -9.484 -54.531 -9.531 1 95.81 58 ILE A N 1
ATOM 481 C CA . ILE A 1 58 ? -8.516 -55.594 -9.727 1 95.81 58 ILE A CA 1
ATOM 482 C C . ILE A 1 58 ? -7.309 -55.094 -10.508 1 95.81 58 ILE A C 1
ATOM 484 O O . ILE A 1 58 ? -7.422 -54.75 -11.688 1 95.81 58 ILE A O 1
ATOM 488 N N . ASP A 1 59 ? -6.254 -55.062 -9.836 1 92 59 ASP A N 1
ATOM 489 C CA . ASP A 1 59 ? -5.078 -54.375 -10.336 1 92 59 ASP A CA 1
ATOM 490 C C . ASP A 1 59 ? -4.035 -55.344 -10.867 1 92 59 ASP A C 1
ATOM 492 O O . ASP A 1 59 ? -3.57 -56.219 -10.133 1 92 59 ASP A O 1
ATOM 496 N N . ILE A 1 60 ? -3.869 -55.188 -12.133 1 88.62 60 ILE A N 1
ATOM 497 C CA . ILE A 1 60 ? -2.705 -55.875 -12.68 1 88.62 60 ILE A CA 1
ATOM 498 C C . ILE A 1 60 ? -1.446 -55.031 -12.414 1 88.62 60 ILE A C 1
ATOM 500 O O . ILE A 1 60 ? -0.978 -54.312 -13.297 1 88.62 60 ILE A O 1
ATOM 504 N N . ASP A 1 61 ? -0.999 -55.25 -11.258 1 79.38 61 ASP A N 1
ATOM 505 C CA . ASP A 1 61 ? 0.085 -54.406 -10.766 1 79.38 61 ASP A CA 1
ATOM 506 C C . ASP A 1 61 ? 1.444 -54.969 -11.211 1 79.38 61 ASP A C 1
ATOM 508 O O . ASP A 1 61 ? 1.52 -55.969 -11.914 1 79.38 61 ASP A O 1
ATOM 512 N N . GLU A 1 62 ? 2.324 -54.219 -10.812 1 71.06 62 GLU A N 1
ATOM 513 C CA . GLU A 1 62 ? 3.686 -54.562 -11.203 1 71.06 62 GLU A CA 1
ATOM 514 C C . GLU A 1 62 ? 4.066 -55.969 -10.688 1 71.06 62 GLU A C 1
ATOM 516 O O . GLU A 1 62 ? 4.75 -56.719 -11.383 1 71.06 62 GLU A O 1
ATOM 521 N N . GLN A 1 63 ? 3.621 -56.281 -9.531 1 69.56 63 GLN A N 1
ATOM 522 C CA . GLN A 1 63 ? 3.896 -57.594 -8.945 1 69.56 63 GLN A CA 1
ATOM 523 C C . GLN A 1 63 ? 3.27 -58.719 -9.773 1 69.56 63 GLN A C 1
ATOM 525 O O . GLN A 1 63 ? 3.881 -59.781 -9.969 1 69.56 63 GLN A O 1
ATOM 530 N N . SER A 1 64 ? 2.092 -58.5 -10.172 1 80.44 64 SER A N 1
ATOM 531 C CA . SER A 1 64 ? 1.399 -59.469 -10.984 1 80.44 64 SER A CA 1
ATOM 532 C C . SER A 1 64 ? 2.127 -59.719 -12.297 1 80.44 64 SER A C 1
ATOM 534 O O . SER A 1 64 ? 2.279 -60.875 -12.727 1 80.44 64 SER A O 1
ATOM 536 N N . ILE A 1 65 ? 2.541 -58.625 -12.891 1 74.62 65 ILE A N 1
ATOM 537 C CA . ILE A 1 65 ? 3.227 -58.75 -14.172 1 74.62 65 ILE A CA 1
ATOM 538 C C . ILE A 1 65 ? 4.574 -59.438 -13.977 1 74.62 65 ILE A C 1
ATOM 540 O O . ILE A 1 65 ? 4.953 -60.312 -14.766 1 74.62 65 ILE A O 1
ATOM 544 N N . ALA A 1 66 ? 5.207 -59.125 -12.938 1 65.5 66 ALA A N 1
ATOM 545 C CA . ALA A 1 66 ? 6.527 -59.688 -12.664 1 65.5 66 ALA A CA 1
ATOM 546 C C . ALA A 1 66 ? 6.426 -61.156 -12.312 1 65.5 66 ALA A C 1
ATOM 548 O O . ALA A 1 66 ? 7.23 -61.969 -12.781 1 65.5 66 ALA A O 1
ATOM 549 N N . LYS A 1 67 ? 5.488 -61.5 -11.531 1 72.56 67 LYS A N 1
ATOM 550 C CA . LYS A 1 67 ? 5.316 -62.875 -11.047 1 72.56 67 LYS A CA 1
ATOM 551 C C . LYS A 1 67 ? 5.043 -63.812 -12.195 1 72.56 67 LYS A C 1
ATOM 553 O O . LYS A 1 67 ? 5.539 -64.938 -12.203 1 72.56 67 LYS A O 1
ATOM 558 N N . TYR A 1 68 ? 4.363 -63.406 -13.117 1 73.81 68 TYR A N 1
ATOM 559 C CA . TYR A 1 68 ? 3.914 -64.312 -14.156 1 73.81 68 TYR A CA 1
ATOM 560 C C . TYR A 1 68 ? 4.645 -64.062 -15.469 1 73.81 68 TYR A C 1
ATOM 562 O O . TYR A 1 68 ? 4.254 -64.562 -16.516 1 73.81 68 TYR A O 1
ATOM 570 N N . ALA A 1 69 ? 5.59 -63.25 -15.406 1 65.62 69 ALA A N 1
ATOM 571 C CA . ALA A 1 69 ? 6.359 -62.875 -16.594 1 65.62 69 ALA A CA 1
ATOM 572 C C . ALA A 1 69 ? 6.898 -64.125 -17.297 1 65.62 69 ALA A C 1
ATOM 574 O O . ALA A 1 69 ? 6.902 -64.188 -18.531 1 65.62 69 ALA A O 1
ATOM 575 N N . ASP A 1 70 ? 7.27 -65.125 -16.547 1 60.22 70 ASP A N 1
ATOM 576 C CA . ASP A 1 70 ? 7.867 -66.375 -17.109 1 60.22 70 ASP A CA 1
ATOM 577 C C . ASP A 1 70 ? 6.891 -67.5 -17.062 1 60.22 70 ASP A C 1
ATOM 579 O O . ASP A 1 70 ? 7.27 -68.688 -17.328 1 60.22 70 ASP A O 1
ATOM 583 N N . HIS A 1 71 ? 5.727 -67.188 -16.688 1 68.44 71 HIS A N 1
ATOM 584 C CA . HIS A 1 71 ? 4.719 -68.25 -16.625 1 68.44 71 HIS A CA 1
ATOM 585 C C . HIS A 1 71 ? 4.289 -68.688 -18.016 1 68.44 71 HIS A C 1
ATOM 587 O O . HIS A 1 71 ? 4.016 -67.812 -18.891 1 68.44 71 HIS A O 1
ATOM 593 N N . PRO A 1 72 ? 4.418 -69.875 -18.281 1 63.22 72 PRO A N 1
ATOM 594 C CA . PRO A 1 72 ? 4.141 -70.375 -19.625 1 63.22 72 PRO A CA 1
ATOM 595 C C . PRO A 1 72 ? 2.727 -70.062 -20.094 1 63.22 72 PRO A C 1
ATOM 597 O O . PRO A 1 72 ? 2.504 -69.812 -21.297 1 63.22 72 PRO A O 1
ATOM 600 N N . GLU A 1 73 ? 1.817 -70 -19.141 1 62.28 73 GLU A N 1
ATOM 601 C CA . GLU A 1 73 ? 0.422 -69.812 -19.531 1 62.28 73 GLU A CA 1
ATOM 602 C C . GLU A 1 73 ? 0.05 -68.312 -19.562 1 62.28 73 GLU A C 1
ATOM 604 O O . GLU A 1 73 ? -0.856 -67.938 -20.312 1 62.28 73 GLU A O 1
ATOM 609 N N . LEU A 1 74 ? 0.589 -67.5 -18.781 1 69.81 74 LEU A N 1
ATOM 610 C CA . LEU A 1 74 ? 0.202 -66.062 -18.75 1 69.81 74 LEU A CA 1
ATOM 611 C C . LEU A 1 74 ? 1.188 -65.188 -19.531 1 69.81 74 LEU A C 1
ATOM 613 O O . LEU A 1 74 ? 0.786 -64.438 -20.406 1 69.81 74 LEU A O 1
ATOM 617 N N . GLY A 1 75 ? 2.305 -65.438 -19.484 1 59.78 75 GLY A N 1
ATOM 618 C CA . GLY A 1 75 ? 3.385 -64.875 -20.234 1 59.78 75 GLY A CA 1
ATOM 619 C C . GLY A 1 75 ? 3.551 -63.375 -19.953 1 59.78 75 GLY A C 1
ATOM 620 O O . GLY A 1 75 ? 3.092 -62.875 -18.922 1 59.78 75 GLY A O 1
ATOM 621 N N . GLN A 1 76 ? 4.242 -62.688 -20.859 1 63.62 76 GLN A N 1
ATOM 622 C CA . GLN A 1 76 ? 4.594 -61.281 -20.75 1 63.62 76 GLN A CA 1
ATOM 623 C C . GLN A 1 76 ? 3.396 -60.375 -21.078 1 63.62 76 GLN A C 1
ATOM 625 O O . GLN A 1 76 ? 2.447 -60.812 -21.734 1 63.62 76 GLN A O 1
ATOM 630 N N . TRP A 1 77 ? 3.418 -59.188 -20.516 1 70.81 77 TRP A N 1
ATOM 631 C CA . TRP A 1 77 ? 2.363 -58.25 -20.859 1 70.81 77 TRP A CA 1
ATOM 632 C C . TRP A 1 77 ? 2.41 -57.906 -22.344 1 70.81 77 TRP A C 1
ATOM 634 O O . TRP A 1 77 ? 3.482 -57.625 -22.891 1 70.81 77 TRP A O 1
ATOM 644 N N . PRO A 1 78 ? 1.18 -57.875 -22.984 1 75.62 78 PRO A N 1
ATOM 645 C CA . PRO A 1 78 ? -0.165 -58.156 -22.469 1 75.62 78 PRO A CA 1
ATOM 646 C C . PRO A 1 78 ? -0.411 -59.625 -22.203 1 75.62 78 PRO A C 1
ATOM 648 O O . PRO A 1 78 ? 0.033 -60.5 -22.984 1 75.62 78 PRO A O 1
ATOM 651 N N . TRP A 1 79 ? -1.057 -59.938 -21.141 1 80.44 79 TRP A N 1
ATOM 652 C CA . TRP A 1 79 ? -1.329 -61.312 -20.734 1 80.44 79 TRP A CA 1
ATOM 653 C C . TRP A 1 79 ? -2.184 -62.031 -21.781 1 80.44 79 TRP A C 1
ATOM 655 O O . TRP A 1 79 ? -2.984 -61.406 -22.469 1 80.44 79 TRP A O 1
ATOM 665 N N . LYS A 1 80 ? -1.877 -63.344 -21.797 1 82.88 80 LYS A N 1
ATOM 666 C CA . LYS A 1 80 ? -2.764 -64.125 -22.609 1 82.88 80 LYS A CA 1
ATOM 667 C C . LYS A 1 80 ? -4.215 -64 -22.172 1 82.88 80 LYS A C 1
ATOM 669 O O . LYS A 1 80 ? -4.496 -63.938 -20.969 1 82.88 80 LYS A O 1
ATOM 674 N N . ARG A 1 81 ? -5.117 -64.062 -23.109 1 88.44 81 ARG A N 1
ATOM 675 C CA . ARG A 1 81 ? -6.488 -63.594 -22.859 1 88.44 81 ARG A CA 1
ATOM 676 C C . ARG A 1 81 ? -7.273 -64.625 -22.094 1 88.44 81 ARG A C 1
ATOM 678 O O . ARG A 1 81 ? -8.352 -64.375 -21.578 1 88.44 81 ARG A O 1
ATOM 685 N N . HIS A 1 82 ? -6.75 -65.875 -21.906 1 86.75 82 HIS A N 1
ATOM 686 C CA . HIS A 1 82 ? -7.473 -66.938 -21.188 1 86.75 82 HIS A CA 1
ATOM 687 C C . HIS A 1 82 ? -7.512 -66.625 -19.688 1 86.75 82 HIS A C 1
ATOM 689 O O . HIS A 1 82 ? -8.305 -67.188 -18.969 1 86.75 82 HIS A O 1
ATOM 695 N N . ILE A 1 83 ? -6.645 -65.75 -19.25 1 89.38 83 ILE A N 1
ATOM 696 C CA . ILE A 1 83 ? -6.57 -65.438 -17.812 1 89.38 83 ILE A CA 1
ATOM 697 C C . ILE A 1 83 ? -7.746 -64.562 -17.406 1 89.38 83 ILE A C 1
ATOM 699 O O . ILE A 1 83 ? -8.203 -64.625 -16.266 1 89.38 83 ILE A O 1
ATOM 703 N N . TYR A 1 84 ? -8.227 -63.75 -18.266 1 92.56 84 TYR A N 1
ATOM 704 C CA . TYR A 1 84 ? -9.234 -62.75 -17.922 1 92.56 84 TYR A CA 1
ATOM 705 C C . TYR A 1 84 ? -10.547 -63.438 -17.516 1 92.56 84 TYR A C 1
ATOM 707 O O . TYR A 1 84 ? -11.164 -63.062 -16.516 1 92.56 84 TYR A O 1
ATOM 715 N N . PRO A 1 85 ? -10.961 -64.438 -18.234 1 92.88 85 PRO A N 1
ATOM 716 C CA . PRO A 1 85 ? -12.141 -65.188 -17.766 1 92.88 85 PRO A CA 1
ATOM 717 C C . PRO A 1 85 ? -11.961 -65.75 -16.375 1 92.88 85 PRO A C 1
ATOM 719 O O . PRO A 1 85 ? -12.922 -65.875 -15.602 1 92.88 85 PRO A O 1
ATOM 722 N N . THR A 1 86 ? -10.719 -66.125 -16.156 1 91.69 86 THR A N 1
ATOM 723 C CA . THR A 1 86 ? -10.422 -66.688 -14.836 1 91.69 86 THR A CA 1
ATOM 724 C C . THR A 1 86 ? -10.602 -65.625 -13.75 1 91.69 86 THR A C 1
ATOM 726 O O . THR A 1 86 ? -11.211 -65.875 -12.711 1 91.69 86 THR A O 1
ATOM 729 N N . LEU A 1 87 ? -10.117 -64.5 -14 1 93.19 87 LEU A N 1
ATOM 730 C CA . LEU A 1 87 ? -10.25 -63.375 -13.055 1 93.19 87 LEU A CA 1
ATOM 731 C C . LEU A 1 87 ? -11.719 -63 -12.867 1 93.19 87 LEU A C 1
ATOM 733 O O . LEU A 1 87 ? -12.18 -62.812 -11.734 1 93.19 87 LEU A O 1
ATOM 737 N N . ILE A 1 88 ? -12.438 -62.906 -13.969 1 94.75 88 ILE A N 1
ATOM 738 C CA . ILE A 1 88 ? -13.844 -62.5 -13.938 1 94.75 88 ILE A CA 1
ATOM 739 C C . ILE A 1 88 ? -14.664 -63.594 -13.234 1 94.75 88 ILE A C 1
ATOM 741 O O . ILE A 1 88 ? -15.523 -63.281 -12.406 1 94.75 88 ILE A O 1
ATOM 745 N N . GLY A 1 89 ? -14.375 -64.812 -13.516 1 93.12 89 GLY A N 1
ATOM 746 C CA . GLY A 1 89 ? -15.062 -65.938 -12.891 1 93.12 89 GLY A CA 1
ATOM 747 C C . GLY A 1 89 ? -14.875 -65.938 -11.383 1 93.12 89 GLY A C 1
ATOM 748 O O . GLY A 1 89 ? -15.805 -66.312 -10.648 1 93.12 89 GLY A O 1
ATOM 749 N N . TYR A 1 90 ? -13.695 -65.625 -11.023 1 92.94 90 TYR A N 1
ATOM 750 C CA . TYR A 1 90 ? -13.391 -65.625 -9.602 1 92.94 90 TYR A CA 1
ATOM 751 C C . TYR A 1 90 ? -14.297 -64.625 -8.852 1 92.94 90 TYR A C 1
ATOM 753 O O . TYR A 1 90 ? -14.758 -64.938 -7.746 1 92.94 90 TYR A O 1
ATOM 761 N N . THR A 1 91 ? -14.586 -63.469 -9.422 1 92.62 91 THR A N 1
ATOM 762 C CA . THR A 1 91 ? -15.406 -62.469 -8.773 1 92.62 91 THR A CA 1
ATOM 763 C C . THR A 1 91 ? -16.859 -62.906 -8.719 1 92.62 91 THR A C 1
ATOM 765 O O . THR A 1 91 ? -17.656 -62.344 -7.957 1 92.62 91 THR A O 1
ATOM 768 N N . LYS A 1 92 ? -17.203 -63.844 -9.516 1 90.38 92 LYS A N 1
ATOM 769 C CA . LYS A 1 92 ? -18.594 -64.25 -9.617 1 90.38 92 LYS A CA 1
ATOM 770 C C . LYS A 1 92 ? -18.828 -65.562 -8.875 1 90.38 92 LYS A C 1
ATOM 772 O O . LYS A 1 92 ? -19.891 -66.188 -9.016 1 90.38 92 LYS A O 1
ATOM 777 N N . LEU A 1 93 ? -17.891 -66.062 -8.156 1 84 93 LEU A N 1
ATOM 778 C CA . LEU A 1 93 ? -17.969 -67.312 -7.457 1 84 93 LEU A CA 1
ATOM 779 C C . LEU A 1 93 ? -19.078 -67.312 -6.418 1 84 93 LEU A C 1
ATOM 781 O O . LEU A 1 93 ? -19.734 -68.375 -6.195 1 84 93 LEU A O 1
ATOM 785 N N . LEU A 1 94 ? -19.219 -66.25 -5.777 1 83.94 94 LEU A N 1
ATOM 786 C CA . LEU A 1 94 ? -20.297 -66.062 -4.797 1 83.94 94 LEU A CA 1
ATOM 787 C C . LEU A 1 94 ? -21.406 -65.188 -5.359 1 83.94 94 LEU A C 1
ATOM 789 O O . LEU A 1 94 ? -21.953 -65.5 -6.43 1 83.94 94 LEU A O 1
ATOM 793 N N . THR A 1 95 ? -21.625 -64.062 -4.66 1 83.75 95 THR A N 1
ATOM 794 C CA . THR A 1 95 ? -22.562 -63.094 -5.223 1 83.75 95 THR A CA 1
ATOM 795 C C . THR A 1 95 ? -21.875 -62.25 -6.285 1 83.75 95 THR A C 1
ATOM 797 O O . THR A 1 95 ? -20.828 -61.625 -6.023 1 83.75 95 THR A O 1
ATOM 800 N N . PRO A 1 96 ? -22.453 -62.344 -7.414 1 89.75 96 PRO A N 1
ATOM 801 C CA . PRO A 1 96 ? -21.812 -61.594 -8.516 1 89.75 96 PRO A CA 1
ATOM 802 C C . PRO A 1 96 ? -21.719 -60.094 -8.258 1 89.75 96 PRO A C 1
ATOM 804 O O . PRO A 1 96 ? -22.562 -59.531 -7.555 1 89.75 96 PRO A O 1
ATOM 807 N N . PRO A 1 97 ? -20.688 -59.594 -8.75 1 95.62 97 PRO A N 1
ATOM 808 C CA . PRO A 1 97 ? -20.625 -58.125 -8.695 1 95.62 97 PRO A CA 1
ATOM 809 C C . PRO A 1 97 ? -21.719 -57.438 -9.523 1 95.62 97 PRO A C 1
ATOM 811 O O . PRO A 1 97 ? -22.422 -58.125 -10.289 1 95.62 97 PRO A O 1
ATOM 814 N N . LYS A 1 98 ? -21.953 -56.188 -9.305 1 95.06 98 LYS A N 1
ATOM 815 C CA . LYS A 1 98 ? -22.938 -55.438 -10.086 1 95.06 98 LYS A CA 1
ATOM 816 C C . LYS A 1 98 ? -22.531 -55.406 -11.562 1 95.06 98 LYS A C 1
ATOM 818 O O . LYS A 1 98 ? -23.391 -55.562 -12.445 1 95.06 98 LYS A O 1
ATOM 823 N N . ILE A 1 99 ? -21.312 -55.188 -11.789 1 95.81 99 ILE A N 1
ATOM 824 C CA . ILE A 1 99 ? -20.766 -55.125 -13.141 1 95.81 99 ILE A CA 1
ATOM 825 C C . ILE A 1 99 ? -19.25 -55.281 -13.094 1 95.81 99 ILE A C 1
ATOM 827 O O . ILE A 1 99 ? -18.625 -54.969 -12.086 1 95.81 99 ILE A O 1
ATOM 831 N N . THR A 1 100 ? -18.703 -55.844 -14.102 1 97.19 100 THR A N 1
ATOM 832 C CA . THR A 1 100 ? -17.266 -55.906 -14.297 1 97.19 100 THR A CA 1
ATOM 833 C C . THR A 1 100 ? -16.844 -55.094 -15.508 1 97.19 100 THR A C 1
ATOM 835 O O . THR A 1 100 ? -17.297 -55.344 -16.625 1 97.19 100 THR A O 1
ATOM 838 N N . ILE A 1 101 ? -16.031 -54.094 -15.281 1 97.44 101 ILE A N 1
ATOM 839 C CA . ILE A 1 101 ? -15.578 -53.219 -16.344 1 97.44 101 ILE A CA 1
ATOM 840 C C . ILE A 1 101 ? -14.086 -53.406 -16.578 1 97.44 101 ILE A C 1
ATOM 842 O O . ILE A 1 101 ? -13.266 -53.219 -15.68 1 97.44 101 ILE A O 1
ATOM 846 N N . ILE A 1 102 ? -13.734 -53.719 -17.828 1 95.56 102 ILE A N 1
ATOM 847 C CA . ILE A 1 102 ? -12.344 -54 -18.172 1 95.56 102 ILE A CA 1
ATOM 848 C C . ILE A 1 102 ? -11.695 -52.781 -18.812 1 95.56 102 ILE A C 1
ATOM 850 O O . ILE A 1 102 ? -12.086 -52.375 -19.906 1 95.56 102 ILE A O 1
ATOM 854 N N . ASP A 1 103 ? -10.734 -52.25 -18.156 1 92.94 103 ASP A N 1
ATOM 855 C CA . ASP A 1 103 ? -9.992 -51.094 -18.672 1 92.94 103 ASP A CA 1
ATOM 856 C C . ASP A 1 103 ? -8.727 -51.562 -19.406 1 92.94 103 ASP A C 1
ATOM 858 O O . ASP A 1 103 ? -7.633 -51.062 -19.125 1 92.94 103 ASP A O 1
ATOM 862 N N . ILE A 1 104 ? -8.867 -52.562 -20.125 1 87.69 104 ILE A N 1
ATOM 863 C CA . ILE A 1 104 ? -7.84 -53.094 -21.016 1 87.69 104 ILE A CA 1
ATOM 864 C C . ILE A 1 104 ? -8.398 -53.281 -22.422 1 87.69 104 ILE A C 1
ATOM 866 O O . ILE A 1 104 ? -9.5 -53.781 -22.609 1 87.69 104 ILE A O 1
ATOM 870 N N . MET A 1 105 ? -7.652 -52.844 -23.328 1 84.56 105 MET A N 1
ATOM 871 C CA . MET A 1 105 ? -8.133 -52.875 -24.719 1 84.56 105 MET A CA 1
ATOM 872 C C . MET A 1 105 ? -7.82 -54.219 -25.375 1 84.56 105 MET A C 1
ATOM 874 O O . MET A 1 105 ? -6.691 -54.688 -25.297 1 84.56 105 MET A O 1
ATOM 878 N N . PHE A 1 106 ? -8.883 -54.75 -25.984 1 85.5 106 PHE A N 1
ATOM 879 C CA . PHE A 1 106 ? -8.734 -55.969 -26.766 1 85.5 106 PHE A CA 1
ATOM 880 C C . PHE A 1 106 ? -9 -55.688 -28.25 1 85.5 106 PHE A C 1
ATOM 882 O O . PHE A 1 106 ? -9.93 -56.25 -28.828 1 85.5 106 PHE A O 1
ATOM 889 N N . THR A 1 107 ? -8.18 -54.906 -28.719 1 75.62 107 THR A N 1
ATOM 890 C CA . THR A 1 107 ? -8.422 -54.438 -30.078 1 75.62 107 THR A CA 1
ATOM 891 C C . THR A 1 107 ? -7.598 -55.219 -31.094 1 75.62 107 THR A C 1
ATOM 893 O O . THR A 1 107 ? -7.801 -55.062 -32.281 1 75.62 107 THR A O 1
ATOM 896 N N . GLU A 1 108 ? -6.746 -56.094 -30.594 1 70.06 108 GLU A N 1
ATOM 897 C CA . GLU A 1 108 ? -5.902 -56.906 -31.484 1 70.06 108 GLU A CA 1
ATOM 898 C C . GLU A 1 108 ? -6.254 -58.375 -31.391 1 70.06 108 GLU A C 1
ATOM 900 O O . GLU A 1 108 ? -6.676 -58.844 -30.344 1 70.06 108 GLU A O 1
ATOM 905 N N . ARG A 1 109 ? -6.098 -59.094 -32.531 1 73.25 109 ARG A N 1
ATOM 906 C CA . ARG A 1 109 ? -6.441 -60.5 -32.531 1 73.25 109 ARG A CA 1
ATOM 907 C C . ARG A 1 109 ? -5.469 -61.312 -31.703 1 73.25 109 ARG A C 1
ATOM 909 O O . ARG A 1 109 ? -4.273 -61.031 -31.656 1 73.25 109 ARG A O 1
ATOM 916 N N . SER A 1 110 ? -6.02 -62.188 -31.016 1 75.75 110 SER A N 1
ATOM 917 C CA . SER A 1 110 ? -5.238 -63.156 -30.219 1 75.75 110 SER A CA 1
ATOM 918 C C . SER A 1 110 ? -5.758 -64.562 -30.391 1 75.75 110 SER A C 1
ATOM 920 O O . SER A 1 110 ? -6.934 -64.75 -30.703 1 75.75 110 SER A O 1
ATOM 922 N N . ASP A 1 111 ? -4.816 -65.562 -30.203 1 75.56 111 ASP A N 1
ATOM 923 C CA . ASP A 1 111 ? -5.18 -66.938 -30.312 1 75.56 111 ASP A CA 1
ATOM 924 C C . ASP A 1 111 ? -6.113 -67.375 -29.188 1 75.56 111 ASP A C 1
ATOM 926 O O . ASP A 1 111 ? -6.773 -68.375 -29.266 1 75.56 111 ASP A O 1
ATOM 930 N N . TYR A 1 112 ? -6.234 -66.562 -28.266 1 83.19 112 TYR A N 1
ATOM 931 C CA . TYR A 1 112 ? -6.992 -66.938 -27.078 1 83.19 112 TYR A CA 1
ATOM 932 C C . TYR A 1 112 ? -8.289 -66.125 -26.984 1 83.19 112 TYR A C 1
ATOM 934 O O . TYR A 1 112 ? -8.891 -66 -25.906 1 83.19 112 TYR A O 1
ATOM 942 N N . ASP A 1 113 ? -8.734 -65.562 -28.047 1 89.19 113 ASP A N 1
ATOM 943 C CA . ASP A 1 113 ? -9.938 -64.75 -28.078 1 89.19 113 ASP A CA 1
ATOM 944 C C . ASP A 1 113 ? -11.164 -65.562 -27.688 1 89.19 113 ASP A C 1
ATOM 946 O O . ASP A 1 113 ? -12.109 -65.062 -27.094 1 89.19 113 ASP A O 1
ATOM 950 N N . ASP A 1 114 ? -11.094 -66.812 -27.922 1 92.12 114 ASP A N 1
ATOM 951 C CA . ASP A 1 114 ? -12.242 -67.625 -27.672 1 92.12 114 ASP A CA 1
ATOM 952 C C . ASP A 1 114 ? -12.562 -67.75 -26.172 1 92.12 114 ASP A C 1
ATOM 954 O O . ASP A 1 114 ? -13.727 -67.875 -25.797 1 92.12 114 ASP A O 1
ATOM 958 N N . ALA A 1 115 ? -11.547 -67.625 -25.438 1 92.69 115 ALA A N 1
ATOM 959 C CA . ALA A 1 115 ? -11.758 -67.625 -24 1 92.69 115 ALA A CA 1
ATOM 960 C C . ALA A 1 115 ? -12.617 -66.5 -23.531 1 92.69 115 ALA A C 1
ATOM 962 O O . ALA A 1 115 ? -13.516 -66.625 -22.703 1 92.69 115 ALA A O 1
ATOM 963 N N . ILE A 1 116 ? -12.414 -65.312 -24.094 1 94.38 116 ILE A N 1
ATOM 964 C CA . ILE A 1 116 ? -13.164 -64.125 -23.719 1 94.38 116 ILE A CA 1
ATOM 965 C C . ILE A 1 116 ? -14.586 -64.25 -24.297 1 94.38 116 ILE A C 1
ATOM 967 O O . ILE A 1 116 ? -15.547 -63.812 -23.641 1 94.38 116 ILE A O 1
ATOM 971 N N . VAL A 1 117 ? -14.672 -64.75 -25.469 1 94.94 117 VAL A N 1
ATOM 972 C CA . VAL A 1 117 ? -15.977 -64.938 -26.094 1 94.94 117 VAL A CA 1
ATOM 973 C C . VAL A 1 117 ? -16.844 -65.812 -25.234 1 94.94 117 VAL A C 1
ATOM 975 O O . VAL A 1 117 ? -18.016 -65.5 -24.984 1 94.94 117 VAL A O 1
ATOM 978 N N . SER A 1 118 ? -16.234 -66.938 -24.75 1 94.44 118 SER A N 1
ATOM 979 C CA . SER A 1 118 ? -16.953 -67.875 -23.906 1 94.44 118 SER A CA 1
ATOM 980 C C . SER A 1 118 ? -17.391 -67.188 -22.594 1 94.44 118 SER A C 1
ATOM 982 O O . SER A 1 118 ? -18.5 -67.438 -22.109 1 94.44 118 SER A O 1
ATOM 984 N N . ALA A 1 119 ? -16.578 -66.375 -22.094 1 94.12 119 ALA A N 1
ATOM 985 C CA . ALA A 1 119 ? -16.891 -65.688 -20.844 1 94.12 119 ALA A CA 1
ATOM 986 C C . ALA A 1 119 ? -18.031 -64.688 -21.062 1 94.12 119 ALA A C 1
ATOM 988 O O . ALA A 1 119 ? -18.906 -64.562 -20.203 1 94.12 119 ALA A O 1
ATOM 989 N N . ASN A 1 120 ? -17.984 -63.969 -22.141 1 95.38 120 ASN A N 1
ATOM 990 C CA . ASN A 1 120 ? -19.062 -63.031 -22.469 1 95.38 120 ASN A CA 1
ATOM 991 C C . ASN A 1 120 ? -20.422 -63.719 -22.5 1 95.38 120 ASN A C 1
ATOM 993 O O . ASN A 1 120 ? -21.406 -63.156 -22.016 1 95.38 120 ASN A O 1
ATOM 997 N N . GLU A 1 121 ? -20.438 -64.875 -22.984 1 93.75 121 GLU A N 1
ATOM 998 C CA . GLU A 1 121 ? -21.703 -65.625 -23.172 1 93.75 121 GLU A CA 1
ATOM 999 C C . GLU A 1 121 ? -22.156 -66.25 -21.891 1 93.75 121 GLU A C 1
ATOM 1001 O O . GLU A 1 121 ? -23.344 -66.312 -21.594 1 93.75 121 GLU A O 1
ATOM 1006 N N . SER A 1 122 ? -21.188 -66.688 -21.094 1 92.81 122 SER A N 1
ATOM 1007 C CA . SER A 1 122 ? -21.531 -67.562 -19.953 1 92.81 122 SER A CA 1
ATOM 1008 C C . SER A 1 122 ? -21.672 -66.688 -18.688 1 92.81 122 SER A C 1
ATOM 1010 O O . SER A 1 122 ? -22.531 -66.938 -17.844 1 92.81 122 SER A O 1
ATOM 1012 N N . LEU A 1 123 ? -20.891 -65.75 -18.484 1 91.12 123 LEU A N 1
ATOM 1013 C CA . LEU A 1 123 ? -20.859 -65 -17.219 1 91.12 123 LEU A CA 1
ATOM 1014 C C . LEU A 1 123 ? -21.703 -63.75 -17.312 1 91.12 123 LEU A C 1
ATOM 1016 O O . LEU A 1 123 ? -22.391 -63.406 -16.359 1 91.12 123 LEU A O 1
ATOM 1020 N N . GLY A 1 124 ? -21.688 -63.094 -18.344 1 86.69 124 GLY A N 1
ATOM 1021 C CA . GLY A 1 124 ? -22.453 -61.875 -18.516 1 86.69 124 GLY A CA 1
ATOM 1022 C C . GLY A 1 124 ? -21.969 -60.75 -17.641 1 86.69 124 GLY A C 1
ATOM 1023 O O . GLY A 1 124 ? -21.047 -60.906 -16.844 1 86.69 124 GLY A O 1
ATOM 1024 N N . GLY A 1 125 ? -22.484 -59.469 -17.797 1 92.75 125 GLY A N 1
ATOM 1025 C CA . GLY A 1 125 ? -22.172 -58.312 -16.969 1 92.75 125 GLY A CA 1
ATOM 1026 C C . GLY A 1 125 ? -20.75 -57.812 -17.156 1 92.75 125 GLY A C 1
ATOM 1027 O O . GLY A 1 125 ? -20.094 -57.438 -16.203 1 92.75 125 GLY A O 1
ATOM 1028 N N . ILE A 1 126 ? -20.203 -57.938 -18.312 1 96.06 126 ILE A N 1
ATOM 1029 C CA . ILE A 1 126 ? -18.844 -57.531 -18.641 1 96.06 126 ILE A CA 1
ATOM 1030 C C . ILE A 1 126 ? -18.875 -56.375 -19.656 1 96.06 126 ILE A C 1
ATOM 1032 O O . ILE A 1 126 ? -19.594 -56.469 -20.656 1 96.06 126 ILE A O 1
ATOM 1036 N N . SER A 1 127 ? -18.188 -55.344 -19.344 1 96.94 127 SER A N 1
ATOM 1037 C CA . SER A 1 127 ? -18.031 -54.25 -20.281 1 96.94 127 SER A CA 1
ATOM 1038 C C . SER A 1 127 ? -16.594 -54.156 -20.812 1 96.94 127 SER A C 1
ATOM 1040 O O . SER A 1 127 ? -15.641 -54.219 -20.031 1 96.94 127 SER A O 1
ATOM 1042 N N . HIS A 1 128 ? -16.453 -54.094 -22.141 1 95.88 128 HIS A N 1
ATOM 1043 C CA . HIS A 1 128 ? -15.141 -54.062 -22.766 1 95.88 128 HIS A CA 1
ATOM 1044 C C . HIS A 1 128 ? -14.766 -52.656 -23.219 1 95.88 128 HIS A C 1
ATOM 1046 O O . HIS A 1 128 ? -15.633 -51.875 -23.594 1 95.88 128 HIS A O 1
ATOM 1052 N N . ALA A 1 129 ? -13.492 -52.406 -23.281 1 94.38 129 ALA A N 1
ATOM 1053 C CA . ALA A 1 129 ? -12.969 -51.094 -23.562 1 94.38 129 ALA A CA 1
ATOM 1054 C C . ALA A 1 129 ? -12.906 -50.844 -25.062 1 94.38 129 ALA A C 1
ATOM 1056 O O . ALA A 1 129 ? -12.57 -51.719 -25.844 1 94.38 129 ALA A O 1
ATOM 1057 N N . ALA A 1 130 ? -13.305 -49.625 -25.422 1 90.88 130 ALA A N 1
ATOM 1058 C CA . ALA A 1 130 ? -13.117 -49.094 -26.766 1 90.88 130 ALA A CA 1
ATOM 1059 C C . ALA A 1 130 ? -12.328 -47.781 -26.734 1 90.88 130 ALA A C 1
ATOM 1061 O O . ALA A 1 130 ? -12.375 -47.031 -25.734 1 90.88 130 ALA A O 1
ATOM 1062 N N . ASN A 1 131 ? -11.555 -47.594 -27.734 1 86.31 131 ASN A N 1
ATOM 1063 C CA . ASN A 1 131 ? -10.75 -46.375 -27.797 1 86.31 131 ASN A CA 1
ATOM 1064 C C . ASN A 1 131 ? -11.094 -45.531 -29.031 1 86.31 131 ASN A C 1
ATOM 1066 O O . ASN A 1 131 ? -11.203 -46.062 -30.141 1 86.31 131 ASN A O 1
ATOM 1070 N N . PHE A 1 132 ? -11.352 -44.281 -28.688 1 86.44 132 PHE A N 1
ATOM 1071 C CA . PHE A 1 132 ? -11.68 -43.344 -29.75 1 86.44 132 PHE A CA 1
ATOM 1072 C C . PHE A 1 132 ? -10.555 -42.312 -29.938 1 86.44 132 PHE A C 1
ATOM 1074 O O . PHE A 1 132 ? -9.914 -41.906 -28.969 1 86.44 132 PHE A O 1
ATOM 1081 N N . ARG A 1 133 ? -10.234 -42 -31.141 1 77.62 133 ARG A N 1
ATOM 1082 C CA . ARG A 1 133 ? -9.117 -41.094 -31.391 1 77.62 133 ARG A CA 1
ATOM 1083 C C . ARG A 1 133 ? -9.422 -40.156 -32.562 1 77.62 133 ARG A C 1
ATOM 1085 O O . ARG A 1 133 ? -10.273 -40.469 -33.406 1 77.62 133 ARG A O 1
ATOM 1092 N N . ASN A 1 134 ? -8.75 -39.031 -32.375 1 74.81 134 ASN A N 1
ATOM 1093 C CA . ASN A 1 134 ? -8.805 -38.125 -33.5 1 74.81 134 ASN A CA 1
ATOM 1094 C C . ASN A 1 134 ? -7.648 -38.344 -34.469 1 74.81 134 ASN A C 1
ATOM 1096 O O . ASN A 1 134 ? -6.5 -38.469 -34.031 1 74.81 134 ASN A O 1
ATOM 1100 N N . GLY A 1 135 ? -7.961 -38.375 -35.531 1 62.41 135 GLY A N 1
ATOM 1101 C CA . GLY A 1 135 ? -6.941 -38.5 -36.562 1 62.41 135 GLY A CA 1
ATOM 1102 C C . GLY A 1 135 ? -6.438 -39.906 -36.75 1 62.41 135 GLY A C 1
ATOM 1103 O O . GLY A 1 135 ? -6.953 -40.844 -36.125 1 62.41 135 GLY A O 1
ATOM 1104 N N . GLY A 1 136 ? -5.84 -40.312 -37.594 1 53.88 136 GLY A N 1
ATOM 1105 C CA . GLY A 1 136 ? -5.223 -41.594 -37.906 1 53.88 136 GLY A CA 1
ATOM 1106 C C . GLY A 1 136 ? -5.934 -42.375 -39 1 53.88 136 GLY A C 1
ATOM 1107 O O . GLY A 1 136 ? -6.965 -41.906 -39.5 1 53.88 136 GLY A O 1
ATOM 1108 N N . ILE A 1 137 ? -5.266 -43.188 -39.562 1 46.97 137 ILE A N 1
ATOM 1109 C CA . ILE A 1 137 ? -5.781 -43.969 -40.688 1 46.97 137 ILE A CA 1
ATOM 1110 C C . ILE A 1 137 ? -6.867 -44.906 -40.188 1 46.97 137 ILE A C 1
ATOM 1112 O O . ILE A 1 137 ? -6.668 -45.656 -39.219 1 46.97 137 ILE A O 1
ATOM 1116 N N . VAL A 1 138 ? -8.141 -44.656 -40.625 1 53.44 138 VAL A N 1
ATOM 1117 C CA . VAL A 1 138 ? -9.289 -45.5 -40.312 1 53.44 138 VAL A CA 1
ATOM 1118 C C . VAL A 1 138 ? -9.102 -46.875 -40.969 1 53.44 138 VAL A C 1
ATOM 1120 O O . VAL A 1 138 ? -8.953 -46.969 -42.188 1 53.44 138 VAL A O 1
ATOM 1123 N N . ILE A 1 139 ? -8.586 -47.812 -40.312 1 48.5 139 ILE A N 1
ATOM 1124 C CA . ILE A 1 139 ? -8.648 -49.156 -40.906 1 48.5 139 ILE A CA 1
ATOM 1125 C C . ILE A 1 139 ? -10.047 -49.75 -40.719 1 48.5 139 ILE A C 1
ATOM 1127 O O . ILE A 1 139 ? -10.484 -49.969 -39.594 1 48.5 139 ILE A O 1
ATOM 1131 N N . PRO A 1 140 ? -10.773 -49.75 -41.844 1 55.72 140 PRO A N 1
ATOM 1132 C CA . PRO A 1 140 ? -12.102 -50.344 -41.75 1 55.72 140 PRO A CA 1
ATOM 1133 C C . PRO A 1 140 ? -12.055 -51.812 -41.344 1 55.72 140 PRO A C 1
ATOM 1135 O O . PRO A 1 140 ? -11.32 -52.625 -41.938 1 55.72 140 PRO A O 1
ATOM 1138 N N . ARG A 1 141 ? -12.32 -52.125 -40.031 1 64.56 141 ARG A N 1
ATOM 1139 C CA . ARG A 1 141 ? -12.352 -53.5 -39.594 1 64.56 141 ARG A CA 1
ATOM 1140 C C . ARG A 1 141 ? -13.742 -54.094 -39.75 1 64.56 141 ARG A C 1
ATOM 1142 O O . ARG A 1 141 ? -14.742 -53.375 -39.688 1 64.56 141 ARG A O 1
ATOM 1149 N N . LYS A 1 142 ? -13.797 -55.344 -40.281 1 65.38 142 LYS A N 1
ATOM 1150 C CA . LYS A 1 142 ? -15.055 -56.062 -40.438 1 65.38 142 LYS A CA 1
ATOM 1151 C C . LYS A 1 142 ? -15.812 -56.125 -39.094 1 65.38 142 LYS A C 1
ATOM 1153 O O . LYS A 1 142 ? -15.219 -56.344 -38.031 1 65.38 142 LYS A O 1
ATOM 1158 N N . GLY A 1 143 ? -17.141 -55.812 -39 1 74.69 143 GLY A N 1
ATOM 1159 C CA . GLY A 1 143 ? -18.031 -55.938 -37.844 1 74.69 143 GLY A CA 1
ATOM 1160 C C . GLY A 1 143 ? -18.188 -54.625 -37.062 1 74.69 143 GLY A C 1
ATOM 1161 O O . GLY A 1 143 ? -18.984 -54.562 -36.125 1 74.69 143 GLY A O 1
ATOM 1162 N N . MET A 1 144 ? -17.531 -53.625 -37.562 1 80.81 144 MET A N 1
ATOM 1163 C CA . MET A 1 144 ? -17.562 -52.312 -36.875 1 80.81 144 MET A CA 1
ATOM 1164 C C . MET A 1 144 ? -18.953 -51.719 -36.906 1 80.81 144 MET A C 1
ATOM 1166 O O . MET A 1 144 ? -19.406 -51.156 -35.906 1 80.81 144 MET A O 1
ATOM 1170 N N . GLN A 1 145 ? -19.578 -51.875 -38 1 81.38 145 GLN A N 1
ATOM 1171 C CA . GLN A 1 145 ? -20.922 -51.344 -38.125 1 81.38 145 GLN A CA 1
ATOM 1172 C C . GLN A 1 145 ? -21.891 -52.062 -37.188 1 81.38 145 GLN A C 1
ATOM 1174 O O . GLN A 1 145 ? -22.734 -51.406 -36.562 1 81.38 145 GLN A O 1
ATOM 1179 N N . SER A 1 146 ? -21.719 -53.344 -37.125 1 86.06 146 SER A N 1
ATOM 1180 C CA . SER A 1 146 ? -22.594 -54.094 -36.281 1 86.06 146 SER A CA 1
ATOM 1181 C C . SER A 1 146 ? -22.375 -53.75 -34.812 1 86.06 146 SER A C 1
ATOM 1183 O O . SER A 1 146 ? -23.328 -53.625 -34.031 1 86.06 146 SER A O 1
ATOM 1185 N N . ILE A 1 147 ? -21.188 -53.594 -34.438 1 88.75 147 ILE A N 1
ATOM 1186 C CA . ILE A 1 147 ? -20.844 -53.281 -33.062 1 88.75 147 ILE A CA 1
ATOM 1187 C C . ILE A 1 147 ? -21.312 -51.844 -32.75 1 88.75 147 ILE A C 1
ATOM 1189 O O . ILE A 1 147 ? -21.844 -51.594 -31.656 1 88.75 147 ILE A O 1
ATOM 1193 N N . SER A 1 148 ? -21.172 -50.969 -33.688 1 90.12 148 SER A N 1
ATOM 1194 C CA . SER A 1 148 ? -21.594 -49.594 -33.469 1 90.12 148 SER A CA 1
ATOM 1195 C C . SER A 1 148 ? -23.109 -49.5 -33.281 1 90.12 148 SER A C 1
ATOM 1197 O O . SER A 1 148 ? -23.578 -48.75 -32.438 1 90.12 148 SER A O 1
ATOM 1199 N N . GLU A 1 149 ? -23.797 -50.188 -34 1 88.75 149 GLU A N 1
ATOM 1200 C CA . GLU A 1 149 ? -25.266 -50.156 -33.875 1 88.75 149 GLU A CA 1
ATOM 1201 C C . GLU A 1 149 ? -25.719 -50.812 -32.594 1 88.75 149 GLU A C 1
ATOM 1203 O O . GLU A 1 149 ? -26.703 -50.375 -31.969 1 88.75 149 GLU A O 1
ATOM 1208 N N . LYS A 1 150 ? -24.969 -51.75 -32.188 1 90.69 150 LYS A N 1
ATOM 1209 C CA . LYS A 1 150 ? -25.344 -52.5 -31 1 90.69 150 LYS A CA 1
ATOM 1210 C C . LYS A 1 150 ? -25.125 -51.656 -29.75 1 90.69 150 LYS A C 1
ATOM 1212 O O . LYS A 1 150 ? -25.938 -51.719 -28.812 1 90.69 150 LYS A O 1
ATOM 1217 N N . PHE A 1 151 ? -24.141 -50.906 -29.734 1 92.81 151 PHE A N 1
ATOM 1218 C CA . PHE A 1 151 ? -23.75 -50.344 -28.438 1 92.81 151 PHE A CA 1
ATOM 1219 C C . PHE A 1 151 ? -23.938 -48.844 -28.438 1 92.81 151 PHE A C 1
ATOM 1221 O O . PHE A 1 151 ? -23.75 -48.188 -27.406 1 92.81 151 PHE A O 1
ATOM 1228 N N . SER A 1 152 ? -24.25 -48.219 -29.578 1 93.12 152 SER A N 1
ATOM 1229 C CA . SER A 1 152 ? -24.547 -46.812 -29.609 1 93.12 152 SER A CA 1
ATOM 1230 C C . SER A 1 152 ? -25.828 -46.469 -28.828 1 93.12 152 SER A C 1
ATOM 1232 O O . SER A 1 152 ? -26.734 -47.312 -28.766 1 93.12 152 SER A O 1
ATOM 1234 N N . VAL A 1 153 ? -25.734 -45.344 -28.141 1 90.56 153 VAL A N 1
ATOM 1235 C CA . VAL A 1 153 ? -26.891 -44.906 -27.375 1 90.56 153 VAL A CA 1
ATOM 1236 C C . VAL A 1 153 ? -27.562 -43.719 -28.094 1 90.56 153 VAL A C 1
ATOM 1238 O O . VAL A 1 153 ? -26.891 -42.812 -28.594 1 90.56 153 VAL A O 1
ATOM 1241 N N . LYS A 1 154 ? -28.828 -43.812 -28.234 1 82.88 154 LYS A N 1
ATOM 1242 C CA . LYS A 1 154 ? -29.578 -42.719 -28.844 1 82.88 154 LYS A CA 1
ATOM 1243 C C . LYS A 1 154 ? -29.875 -41.625 -27.828 1 82.88 154 LYS A C 1
ATOM 1245 O O . LYS A 1 154 ? -30.625 -41.844 -26.875 1 82.88 154 LYS A O 1
ATOM 1250 N N . LEU A 1 155 ? -29.125 -40.625 -27.969 1 86.56 155 LEU A N 1
ATOM 1251 C CA . LEU A 1 155 ? -29.312 -39.469 -27.094 1 86.56 155 LEU A CA 1
ATOM 1252 C C . LEU A 1 155 ? -29.922 -38.312 -27.859 1 86.56 155 LEU A C 1
ATOM 1254 O O . LEU A 1 155 ? -29.516 -38.031 -28.984 1 86.56 155 LEU A O 1
ATOM 1258 N N . GLU A 1 156 ? -31.094 -37.781 -27.422 1 79.56 156 GLU A N 1
ATOM 1259 C CA . GLU A 1 156 ? -31.656 -36.531 -27.969 1 79.56 156 GLU A CA 1
ATOM 1260 C C . GLU A 1 156 ? -31.172 -35.312 -27.188 1 79.56 156 GLU A C 1
ATOM 1262 O O . GLU A 1 156 ? -31.812 -34.906 -26.203 1 79.56 156 GLU A O 1
ATOM 1267 N N . THR A 1 157 ? -29.953 -34.969 -27.484 1 80.69 157 THR A N 1
ATOM 1268 C CA . THR A 1 157 ? -29.406 -33.844 -26.75 1 80.69 157 THR A CA 1
ATOM 1269 C C . THR A 1 157 ? -28.625 -32.906 -27.672 1 80.69 157 THR A C 1
ATOM 1271 O O . THR A 1 157 ? -28.188 -33.312 -28.75 1 80.69 157 THR A O 1
ATOM 1274 N N . SER A 1 158 ? -28.672 -31.656 -27.328 1 82.38 158 SER A N 1
ATOM 1275 C CA . SER A 1 158 ? -27.938 -30.641 -28.078 1 82.38 158 SER A CA 1
ATOM 1276 C C . SER A 1 158 ? -26.562 -30.391 -27.453 1 82.38 158 SER A C 1
ATOM 1278 O O . SER A 1 158 ? -25.812 -29.531 -27.922 1 82.38 158 SER A O 1
ATOM 1280 N N . ILE A 1 159 ? -26.219 -31.266 -26.453 1 87.5 159 ILE A N 1
ATOM 1281 C CA . ILE A 1 159 ? -24.953 -31.078 -25.766 1 87.5 159 ILE A CA 1
ATOM 1282 C C . ILE A 1 159 ? -23.797 -31.531 -26.672 1 87.5 159 ILE A C 1
ATOM 1284 O O . ILE A 1 159 ? -23.859 -32.625 -27.266 1 87.5 159 ILE A O 1
ATOM 1288 N N . PRO A 1 160 ? -22.844 -30.688 -26.766 1 88.56 160 PRO A N 1
ATOM 1289 C CA . PRO A 1 160 ? -21.719 -31.016 -27.656 1 88.56 160 PRO A CA 1
ATOM 1290 C C . PRO A 1 160 ? -20.688 -31.922 -26.984 1 88.56 160 PRO A C 1
ATOM 1292 O O . PRO A 1 160 ? -19.547 -31.484 -26.766 1 88.56 160 PRO A O 1
ATOM 1295 N N . PHE A 1 161 ? -21.062 -33.188 -26.828 1 92.94 161 PHE A N 1
ATOM 1296 C CA . PHE A 1 161 ? -20.094 -34.156 -26.297 1 92.94 161 PHE A CA 1
ATOM 1297 C C . PHE A 1 161 ? -18.906 -34.281 -27.234 1 92.94 161 PHE A C 1
ATOM 1299 O O . PHE A 1 161 ? -19.016 -34 -28.422 1 92.94 161 PHE A O 1
ATOM 1306 N N . PRO A 1 162 ? -17.734 -34.656 -26.719 1 93.81 162 PRO A N 1
ATOM 1307 C CA . PRO A 1 162 ? -16.531 -34.75 -27.547 1 93.81 162 PRO A CA 1
ATOM 1308 C C . PRO A 1 162 ? -16.719 -35.688 -28.734 1 93.81 162 PRO A C 1
ATOM 1310 O O . PRO A 1 162 ? -17.344 -36.75 -28.609 1 93.81 162 PRO A O 1
ATOM 1313 N N . ASN A 1 163 ? -16.234 -35.188 -29.844 1 92.81 163 ASN A N 1
ATOM 1314 C CA . ASN A 1 163 ? -16.328 -35.938 -31.094 1 92.81 163 ASN A CA 1
ATOM 1315 C C . ASN A 1 163 ? -14.969 -36.469 -31.547 1 92.81 163 ASN A C 1
ATOM 1317 O O . ASN A 1 163 ? -13.969 -35.75 -31.469 1 92.81 163 ASN A O 1
ATOM 1321 N N . TYR A 1 164 ? -15.008 -37.781 -31.922 1 89.12 164 TYR A N 1
ATOM 1322 C CA . TYR A 1 164 ? -13.773 -38.406 -32.406 1 89.12 164 TYR A CA 1
ATOM 1323 C C . TYR A 1 164 ? -13.93 -38.906 -33.844 1 89.12 164 TYR A C 1
ATOM 1325 O O . TYR A 1 164 ? -15.055 -39.156 -34.281 1 89.12 164 TYR A O 1
ATOM 1333 N N . GLU A 1 165 ? -12.859 -39.031 -34.531 1 85.19 165 GLU A N 1
ATOM 1334 C CA . GLU A 1 165 ? -12.891 -39.375 -35.938 1 85.19 165 GLU A CA 1
ATOM 1335 C C . GLU A 1 165 ? -12.75 -40.875 -36.156 1 85.19 165 GLU A C 1
ATOM 1337 O O . GLU A 1 165 ? -13.266 -41.438 -37.125 1 85.19 165 GLU A O 1
ATOM 1342 N N . ASN A 1 166 ? -12.062 -41.5 -35.219 1 80.44 166 ASN A N 1
ATOM 1343 C CA . ASN A 1 166 ? -11.797 -42.906 -35.344 1 80.44 166 ASN A CA 1
ATOM 1344 C C . ASN A 1 166 ? -12.094 -43.656 -34.062 1 80.44 166 ASN A C 1
ATOM 1346 O O . ASN A 1 166 ? -12.188 -43.062 -33 1 80.44 166 ASN A O 1
ATOM 1350 N N . VAL A 1 167 ? -12.328 -44.969 -34.312 1 83.94 167 VAL A N 1
ATOM 1351 C CA . VAL A 1 167 ? -12.664 -45.781 -33.156 1 83.94 167 VAL A CA 1
ATOM 1352 C C . VAL A 1 167 ? -11.969 -47.156 -33.25 1 83.94 167 VAL A C 1
ATOM 1354 O O . VAL A 1 167 ? -11.727 -47.625 -34.344 1 83.94 167 VAL A O 1
ATOM 1357 N N . ALA A 1 168 ? -11.555 -47.625 -32.125 1 81.62 168 ALA A N 1
ATOM 1358 C CA . ALA A 1 168 ? -11.078 -49 -31.969 1 81.62 168 ALA A CA 1
ATOM 1359 C C . ALA A 1 168 ? -11.953 -49.781 -31 1 81.62 168 ALA A C 1
ATOM 1361 O O . ALA A 1 168 ? -11.867 -49.594 -29.797 1 81.62 168 ALA A O 1
ATOM 1362 N N . PHE A 1 169 ? -12.828 -50.688 -31.625 1 88.31 169 PHE A N 1
ATOM 1363 C CA . PHE A 1 169 ? -13.672 -51.562 -30.828 1 88.31 169 PHE A CA 1
ATOM 1364 C C . PHE A 1 169 ? -12.938 -52.875 -30.5 1 88.31 169 PHE A C 1
ATOM 1366 O O . PHE A 1 169 ? -11.906 -53.188 -31.094 1 88.31 169 PHE A O 1
ATOM 1373 N N . PRO A 1 170 ? -13.484 -53.594 -29.422 1 88.06 170 PRO A N 1
ATOM 1374 C CA . PRO A 1 170 ? -12.93 -54.938 -29.234 1 88.06 170 PRO A CA 1
ATOM 1375 C C . PRO A 1 170 ? -13.008 -55.781 -30.5 1 88.06 170 PRO A C 1
ATOM 1377 O O . PRO A 1 170 ? -14 -55.75 -31.234 1 88.06 170 PRO A O 1
ATOM 1380 N N . ILE A 1 171 ? -12.117 -56.594 -30.75 1 82.5 171 ILE A N 1
ATOM 1381 C CA . ILE A 1 171 ? -11.898 -57.219 -32.031 1 82.5 171 ILE A CA 1
ATOM 1382 C C . ILE A 1 171 ? -12.812 -58.406 -32.188 1 82.5 171 ILE A C 1
ATOM 1384 O O . ILE A 1 171 ? -13.016 -59.188 -31.25 1 82.5 171 ILE A O 1
ATOM 1388 N N . GLY A 1 172 ? -13.438 -58.562 -33.375 1 81.75 172 GLY A N 1
ATOM 1389 C CA . GLY A 1 172 ? -14.086 -59.781 -33.812 1 81.75 172 GLY A CA 1
ATOM 1390 C C . GLY A 1 172 ? -15.258 -60.188 -32.969 1 81.75 172 GLY A C 1
ATOM 1391 O O . GLY A 1 172 ? -16.141 -59.375 -32.688 1 81.75 172 GLY A O 1
ATOM 1392 N N . GLN A 1 173 ? -15.055 -61.5 -32.531 1 88.69 173 GLN A N 1
ATOM 1393 C CA . GLN A 1 173 ? -16.156 -62.094 -31.797 1 88.69 173 GLN A CA 1
ATOM 1394 C C . GLN A 1 173 ? -16.219 -61.562 -30.375 1 88.69 173 GLN A C 1
ATOM 1396 O O . GLN A 1 173 ? -17.266 -61.594 -29.734 1 88.69 173 GLN A O 1
ATOM 1401 N N . ILE A 1 174 ? -15.102 -61 -29.938 1 91.69 174 ILE A N 1
ATOM 1402 C CA . ILE A 1 174 ? -15.109 -60.406 -28.594 1 91.69 174 ILE A CA 1
ATOM 1403 C C . ILE A 1 174 ? -16.094 -59.25 -28.562 1 91.69 174 ILE A C 1
ATOM 1405 O O . ILE A 1 174 ? -16.922 -59.156 -27.656 1 91.69 174 ILE A O 1
ATOM 1409 N N . GLY A 1 175 ? -16 -58.406 -29.578 1 91.56 175 GLY A N 1
ATOM 1410 C CA . GLY A 1 175 ? -16.891 -57.281 -29.656 1 91.56 175 GLY A CA 1
ATOM 1411 C C . GLY A 1 175 ? -18.328 -57.656 -29.938 1 91.56 175 GLY A C 1
ATOM 1412 O O . GLY A 1 175 ? -19.25 -57.094 -29.359 1 91.56 175 GLY A O 1
ATOM 1413 N N . GLU A 1 176 ? -18.484 -58.594 -30.719 1 90.81 176 GLU A N 1
ATOM 1414 C CA . GLU A 1 176 ? -19.828 -59 -31.125 1 90.81 176 GLU A CA 1
ATOM 1415 C C . GLU A 1 176 ? -20.578 -59.656 -29.984 1 90.81 176 GLU A C 1
ATOM 1417 O O . GLU A 1 176 ? -21.812 -59.531 -29.875 1 90.81 176 GLU A O 1
ATOM 1422 N N . THR A 1 177 ? -19.828 -60.344 -29.172 1 93.5 177 THR A N 1
ATOM 1423 C CA . THR A 1 177 ? -20.484 -61.062 -28.094 1 93.5 177 THR A CA 1
ATOM 1424 C C . THR A 1 177 ? -20.453 -60.281 -26.797 1 93.5 177 THR A C 1
ATOM 1426 O O . THR A 1 177 ? -21.031 -60.688 -25.797 1 93.5 177 THR A O 1
ATOM 1429 N N . ALA A 1 178 ? -19.828 -59.125 -26.828 1 95.06 178 ALA A N 1
ATOM 1430 C CA . ALA A 1 178 ? -19.703 -58.312 -25.625 1 95.06 178 ALA A CA 1
ATOM 1431 C C . ALA A 1 178 ? -21.078 -57.875 -25.109 1 95.06 178 ALA A C 1
ATOM 1433 O O . ALA A 1 178 ? -21.922 -57.438 -25.875 1 95.06 178 ALA A O 1
ATOM 1434 N N . PRO A 1 179 ? -21.312 -58.031 -23.797 1 95.12 179 PRO A N 1
ATOM 1435 C CA . PRO A 1 179 ? -22.562 -57.5 -23.25 1 95.12 179 PRO A CA 1
ATOM 1436 C C . PRO A 1 179 ? -22.641 -56 -23.297 1 95.12 179 PRO A C 1
ATOM 1438 O O . PRO A 1 179 ? -23.703 -55.438 -23.547 1 95.12 179 PRO A O 1
ATOM 1441 N N . MET A 1 180 ? -21.562 -55.375 -22.984 1 95.81 180 MET A N 1
ATOM 1442 C CA . MET A 1 180 ? -21.469 -53.906 -22.969 1 95.81 180 MET A CA 1
ATOM 1443 C C . MET A 1 180 ? -20.094 -53.438 -23.453 1 95.81 180 MET A C 1
ATOM 1445 O O . MET A 1 180 ? -19.141 -54.219 -23.422 1 95.81 180 MET A O 1
ATOM 1449 N N . ILE A 1 181 ? -19.984 -52.156 -23.891 1 95.81 181 ILE A N 1
ATOM 1450 C CA . ILE A 1 181 ? -18.719 -51.531 -24.219 1 95.81 181 ILE A CA 1
ATOM 1451 C C . ILE A 1 181 ? -18.656 -50.125 -23.562 1 95.81 181 ILE A C 1
ATOM 1453 O O . ILE A 1 181 ? -19.688 -49.562 -23.219 1 95.81 181 ILE A O 1
ATOM 1457 N N . HIS A 1 182 ? -17.484 -49.719 -23.297 1 96.38 182 HIS A N 1
ATOM 1458 C CA . HIS A 1 182 ? -17.281 -48.375 -22.766 1 96.38 182 HIS A CA 1
ATOM 1459 C C . HIS A 1 182 ? -16.062 -47.719 -23.422 1 96.38 182 HIS A C 1
ATOM 1461 O O . HIS A 1 182 ? -15.133 -48.406 -23.859 1 96.38 182 HIS A O 1
ATOM 1467 N N . VAL A 1 183 ? -16.125 -46.406 -23.484 1 94.69 183 VAL A N 1
ATOM 1468 C CA . VAL A 1 183 ? -15.008 -45.656 -24.016 1 94.69 183 VAL A CA 1
ATOM 1469 C C . VAL A 1 183 ? -14.039 -45.281 -22.891 1 94.69 183 VAL A C 1
ATOM 1471 O O . VAL A 1 183 ? -14.461 -44.812 -21.844 1 94.69 183 VAL A O 1
ATOM 1474 N N . VAL A 1 184 ? -12.711 -45.5 -23.125 1 90.94 184 VAL A N 1
ATOM 1475 C CA . VAL A 1 184 ? -11.734 -45.312 -22.062 1 90.94 184 VAL A CA 1
ATOM 1476 C C . VAL A 1 184 ? -10.953 -44 -22.297 1 90.94 184 VAL A C 1
ATOM 1478 O O . VAL A 1 184 ? -10.086 -43.656 -21.5 1 90.94 184 VAL A O 1
ATOM 1481 N N . ASN A 1 185 ? -11.336 -43.219 -23.219 1 85.62 185 ASN A N 1
ATOM 1482 C CA . ASN A 1 185 ? -10.602 -42 -23.547 1 85.62 185 ASN A CA 1
ATOM 1483 C C . ASN A 1 185 ? -10.648 -41 -22.391 1 85.62 185 ASN A C 1
ATOM 1485 O O . ASN A 1 185 ? -11.688 -40.812 -21.766 1 85.62 185 ASN A O 1
ATOM 1489 N N . VAL A 1 186 ? -9.43 -40.5 -22.094 1 85.75 186 VAL A N 1
ATOM 1490 C CA . VAL A 1 186 ? -9.352 -39.375 -21.141 1 85.75 186 VAL A CA 1
ATOM 1491 C C . VAL A 1 186 ? -8.945 -38.094 -21.875 1 85.75 186 VAL A C 1
ATOM 1493 O O . VAL A 1 186 ? -8.18 -38.156 -22.844 1 85.75 186 VAL A O 1
ATOM 1496 N N . ILE A 1 187 ? -9.508 -37 -21.484 1 88.06 187 ILE A N 1
ATOM 1497 C CA . ILE A 1 187 ? -9.25 -35.719 -22.109 1 88.06 187 ILE A CA 1
ATOM 1498 C C . ILE A 1 187 ? -8.578 -34.781 -21.109 1 88.06 187 ILE A C 1
ATOM 1500 O O . ILE A 1 187 ? -9.234 -34.25 -20.219 1 88.06 187 ILE A O 1
ATOM 1504 N N . ALA A 1 188 ? -7.297 -34.625 -21.328 1 86.38 188 ALA A N 1
ATOM 1505 C CA . ALA A 1 188 ? -6.566 -33.688 -20.469 1 86.38 188 ALA A CA 1
ATOM 1506 C C . ALA A 1 188 ? -6.805 -32.25 -20.891 1 86.38 188 ALA A C 1
ATOM 1508 O O . ALA A 1 188 ? -7.09 -31.984 -22.062 1 86.38 188 ALA A O 1
ATOM 1509 N N . ASP A 1 189 ? -6.75 -31.406 -19.969 1 86.38 189 ASP A N 1
ATOM 1510 C CA . ASP A 1 189 ? -6.832 -29.984 -20.266 1 86.38 189 ASP A CA 1
ATOM 1511 C C . ASP A 1 189 ? -5.578 -29.516 -21 1 86.38 189 ASP A C 1
ATOM 1513 O O . ASP A 1 189 ? -4.641 -30.281 -21.203 1 86.38 189 ASP A O 1
ATOM 1517 N N . GLY A 1 190 ? -5.59 -28.266 -21.406 1 73.19 190 GLY A N 1
ATOM 1518 C CA . GLY A 1 190 ? -4.492 -27.688 -22.172 1 73.19 190 GLY A CA 1
ATOM 1519 C C . GLY A 1 190 ? -3.154 -27.781 -21.469 1 73.19 190 GLY A C 1
ATOM 1520 O O . GLY A 1 190 ? -2.109 -27.844 -22.125 1 73.19 190 GLY A O 1
ATOM 1521 N N . ASP A 1 191 ? -3.184 -27.891 -20.172 1 72.44 191 ASP A N 1
ATOM 1522 C CA . ASP A 1 191 ? -1.944 -27.969 -19.406 1 72.44 191 ASP A CA 1
ATOM 1523 C C . ASP A 1 191 ? -1.547 -29.422 -19.156 1 72.44 191 ASP A C 1
ATOM 1525 O O . ASP A 1 191 ? -0.591 -29.703 -18.422 1 72.44 191 ASP A O 1
ATOM 1529 N N . GLY A 1 192 ? -2.355 -30.312 -19.609 1 74.62 192 GLY A N 1
ATOM 1530 C CA . GLY A 1 192 ? -2.025 -31.734 -19.516 1 74.62 192 GLY A CA 1
ATOM 1531 C C . GLY A 1 192 ? -2.604 -32.406 -18.281 1 74.62 192 GLY A C 1
ATOM 1532 O O . GLY A 1 192 ? -2.451 -33.594 -18.094 1 74.62 192 GLY A O 1
ATOM 1533 N N . ILE A 1 193 ? -3.23 -31.672 -17.5 1 84.56 193 ILE A N 1
ATOM 1534 C CA . ILE A 1 193 ? -3.777 -32.219 -16.266 1 84.56 193 ILE A CA 1
ATOM 1535 C C . ILE A 1 193 ? -5.207 -32.688 -16.5 1 84.56 193 ILE A C 1
ATOM 1537 O O . ILE A 1 193 ? -5.992 -32.031 -17.172 1 84.56 193 ILE A O 1
ATOM 1541 N N . LEU A 1 194 ? -5.445 -33.875 -16.078 1 91.5 194 LEU A N 1
ATOM 1542 C CA . LEU A 1 194 ? -6.777 -34.469 -16.188 1 91.5 194 LEU A CA 1
ATOM 1543 C C . LEU A 1 194 ? -7.691 -33.938 -15.078 1 91.5 194 LEU A C 1
ATOM 1545 O O . LEU A 1 194 ? -7.484 -34.25 -13.906 1 91.5 194 LEU A O 1
ATOM 1549 N N . ARG A 1 195 ? -8.656 -33.094 -15.516 1 92.94 195 ARG A N 1
ATOM 1550 C CA . ARG A 1 195 ? -9.555 -32.5 -14.523 1 92.94 195 ARG A CA 1
ATOM 1551 C C . ARG A 1 195 ? -11.008 -32.812 -14.852 1 92.94 195 ARG A C 1
ATOM 1553 O O . ARG A 1 195 ? -11.875 -32.75 -13.977 1 92.94 195 ARG A O 1
ATOM 1560 N N . ARG A 1 196 ? -11.266 -33.031 -16.062 1 95.5 196 ARG A N 1
ATOM 1561 C CA . ARG A 1 196 ? -12.633 -33.125 -16.562 1 95.5 196 ARG A CA 1
ATOM 1562 C C . ARG A 1 196 ? -12.859 -34.438 -17.328 1 95.5 196 ARG A C 1
ATOM 1564 O O . ARG A 1 196 ? -11.898 -35.094 -17.703 1 95.5 196 ARG A O 1
ATOM 1571 N N . PHE A 1 197 ? -14.094 -34.844 -17.375 1 96.44 197 PHE A N 1
ATOM 1572 C CA . PHE A 1 197 ? -14.484 -36.062 -18.109 1 96.44 197 PHE A CA 1
ATOM 1573 C C . PHE A 1 197 ? -15.859 -35.875 -18.734 1 96.44 197 PHE A C 1
ATOM 1575 O O . PHE A 1 197 ? -16.531 -34.875 -18.5 1 96.44 197 PHE A O 1
ATOM 1582 N N . SER A 1 198 ? -16.188 -36.781 -19.656 1 96.31 198 SER A N 1
ATOM 1583 C CA . SER A 1 198 ? -17.484 -36.75 -20.328 1 96.31 198 SER A CA 1
ATOM 1584 C C . SER A 1 198 ? -18.219 -38.094 -20.156 1 96.31 198 SER A C 1
ATOM 1586 O O . SER A 1 198 ? -17.609 -39.156 -20.203 1 96.31 198 SER A O 1
ATOM 1588 N N . PRO A 1 199 ? -19.516 -38 -19.922 1 95.5 199 PRO A N 1
ATOM 1589 C CA . PRO A 1 199 ? -20.281 -39.25 -19.828 1 95.5 199 PRO A CA 1
ATOM 1590 C C . PRO A 1 199 ? -20.438 -39.938 -21.172 1 95.5 199 PRO A C 1
ATOM 1592 O O . PRO A 1 199 ? -20.594 -41.156 -21.219 1 95.5 199 PRO A O 1
ATOM 1595 N N . PHE A 1 200 ? -20.391 -39.156 -22.219 1 95.75 200 PHE A N 1
ATOM 1596 C CA . PHE A 1 200 ? -20.562 -39.75 -23.547 1 95.75 200 PHE A CA 1
ATOM 1597 C C . PHE A 1 200 ? -19.547 -39.156 -24.516 1 95.75 200 PHE A C 1
ATOM 1599 O O . PHE A 1 200 ? -19 -38.062 -24.297 1 95.75 200 PHE A O 1
ATOM 1606 N N . VAL A 1 201 ? -19.234 -39.938 -25.5 1 95.25 201 VAL A N 1
ATOM 1607 C CA . VAL A 1 201 ? -18.422 -39.469 -26.625 1 95.25 201 VAL A CA 1
ATOM 1608 C C . VAL A 1 201 ? -19.141 -39.719 -27.938 1 95.25 201 VAL A C 1
ATOM 1610 O O . VAL A 1 201 ? -20.047 -40.562 -28 1 95.25 201 VAL A O 1
ATOM 1613 N N . ARG A 1 202 ? -18.781 -38.969 -28.875 1 94.25 202 ARG A N 1
ATOM 1614 C CA . ARG A 1 202 ? -19.469 -39.062 -30.156 1 94.25 202 ARG A CA 1
ATOM 1615 C C . ARG A 1 202 ? -18.516 -39.562 -31.25 1 94.25 202 ARG A C 1
ATOM 1617 O O . ARG A 1 202 ? -17.344 -39.188 -31.266 1 94.25 202 ARG A O 1
ATOM 1624 N N . TRP A 1 203 ? -19.047 -40.406 -32.094 1 90.94 203 TRP A N 1
ATOM 1625 C CA . TRP A 1 203 ? -18.375 -40.875 -33.281 1 90.94 203 TRP A CA 1
ATOM 1626 C C . TRP A 1 203 ? -19.375 -41.156 -34.406 1 90.94 203 TRP A C 1
ATOM 1628 O O . TRP A 1 203 ? -20.344 -41.875 -34.219 1 90.94 203 TRP A O 1
ATOM 1638 N N . ASN A 1 204 ? -19.25 -40.531 -35.531 1 88.25 204 ASN A N 1
ATOM 1639 C CA . ASN A 1 204 ? -20.109 -40.688 -36.719 1 88.25 204 ASN A CA 1
ATOM 1640 C C . ASN A 1 204 ? -21.562 -40.406 -36.375 1 88.25 204 ASN A C 1
ATOM 1642 O O . ASN A 1 204 ? -22.453 -41.188 -36.719 1 88.25 204 ASN A O 1
ATOM 1646 N N . GLY A 1 205 ? -21.75 -39.438 -35.562 1 88.06 205 GLY A N 1
ATOM 1647 C CA . GLY A 1 205 ? -23.094 -39 -35.219 1 88.06 205 GLY A CA 1
ATOM 1648 C C . GLY A 1 205 ? -23.75 -39.844 -34.125 1 88.06 205 GLY A C 1
ATOM 1649 O O . GLY A 1 205 ? -24.875 -39.562 -33.719 1 88.06 205 GLY A O 1
ATOM 1650 N N . LEU A 1 206 ? -23.094 -40.844 -33.688 1 92.56 206 LEU A N 1
ATOM 1651 C CA . LEU A 1 206 ? -23.609 -41.719 -32.656 1 92.56 206 LEU A CA 1
ATOM 1652 C C . LEU A 1 206 ? -22.938 -41.438 -31.312 1 92.56 206 LEU A C 1
ATOM 1654 O O . LEU A 1 206 ? -21.828 -40.906 -31.266 1 92.56 206 LEU A O 1
ATOM 1658 N N . TYR A 1 207 ? -23.688 -41.812 -30.266 1 95 207 TYR A N 1
ATOM 1659 C CA . TYR A 1 207 ? -23.156 -41.594 -28.938 1 95 207 TYR A CA 1
ATOM 1660 C C . TYR A 1 207 ? -22.75 -42.906 -28.281 1 95 207 TYR A C 1
ATOM 1662 O O . TYR A 1 207 ? -23.438 -43.906 -28.453 1 95 207 TYR A O 1
ATOM 1670 N N . PHE A 1 208 ? -21.641 -42.906 -27.594 1 96.06 208 PHE A N 1
ATOM 1671 C CA . PHE A 1 208 ? -21.141 -44.094 -26.891 1 96.06 208 PHE A CA 1
ATOM 1672 C C . PHE A 1 208 ? -20.859 -43.75 -25.422 1 96.06 208 PHE A C 1
ATOM 1674 O O . PHE A 1 208 ? -20.344 -42.688 -25.109 1 96.06 208 PHE A O 1
ATOM 1681 N N . PRO A 1 209 ? -21.219 -44.625 -24.516 1 96.31 209 PRO A N 1
ATOM 1682 C CA . PRO A 1 209 ? -21 -44.375 -23.094 1 96.31 209 PRO A CA 1
ATOM 1683 C C . PRO A 1 209 ? -19.547 -44.562 -22.688 1 96.31 209 PRO A C 1
ATOM 1685 O O . PRO A 1 209 ? -18.844 -45.406 -23.25 1 96.31 209 PRO A O 1
ATOM 1688 N N . THR A 1 210 ? -19.109 -43.75 -21.766 1 97.25 210 THR A N 1
ATOM 1689 C CA . THR A 1 210 ? -17.766 -43.875 -21.203 1 97.25 210 THR A CA 1
ATOM 1690 C C . THR A 1 210 ? -17.766 -44.875 -20.031 1 97.25 210 THR A C 1
ATOM 1692 O O . THR A 1 210 ? -18.812 -45.375 -19.641 1 97.25 210 THR A O 1
ATOM 1695 N N . LEU A 1 211 ? -16.531 -45.094 -19.578 1 97.19 211 LEU A N 1
ATOM 1696 C CA . LEU A 1 211 ? -16.406 -46 -18.438 1 97.19 211 LEU A CA 1
ATOM 1697 C C . LEU A 1 211 ? -17.25 -45.5 -17.266 1 97.19 211 LEU A C 1
ATOM 1699 O O . LEU A 1 211 ? -17.922 -46.312 -16.609 1 97.19 211 LEU A O 1
ATOM 1703 N N . ALA A 1 212 ? -17.25 -44.25 -16.969 1 97.19 212 ALA A N 1
ATOM 1704 C CA . ALA A 1 212 ? -18.016 -43.656 -15.883 1 97.19 212 ALA A CA 1
ATOM 1705 C C . ALA A 1 212 ? -19.516 -43.906 -16.062 1 97.19 212 ALA A C 1
ATOM 1707 O O . ALA A 1 212 ? -20.234 -44.188 -15.109 1 97.19 212 ALA A O 1
ATOM 1708 N N . MET A 1 213 ? -19.969 -43.812 -17.25 1 96.38 213 MET A N 1
ATOM 1709 C CA . MET A 1 213 ? -21.391 -43.969 -17.531 1 96.38 213 MET A CA 1
ATOM 1710 C C . MET A 1 213 ? -21.812 -45.438 -17.328 1 96.38 213 MET A C 1
ATOM 1712 O O . MET A 1 213 ? -22.906 -45.688 -16.828 1 96.38 213 MET A O 1
ATOM 1716 N N . GLN A 1 214 ? -20.938 -46.344 -17.719 1 96.88 214 GLN A N 1
ATOM 1717 C CA . GLN A 1 214 ? -21.266 -47.75 -17.516 1 96.88 214 GLN A CA 1
ATOM 1718 C C . GLN A 1 214 ? -21.312 -48.094 -16.031 1 96.88 214 GLN A C 1
ATOM 1720 O O . GLN A 1 214 ? -22.141 -48.906 -15.602 1 96.88 214 GLN A O 1
ATOM 1725 N N . ALA A 1 215 ? -20.422 -47.5 -15.32 1 96.44 215 ALA A N 1
ATOM 1726 C CA . ALA A 1 215 ? -20.438 -47.688 -13.875 1 96.44 215 ALA A CA 1
ATOM 1727 C C . ALA A 1 215 ? -21.719 -47.125 -13.258 1 96.44 215 ALA A C 1
ATOM 1729 O O . ALA A 1 215 ? -22.188 -47.625 -12.227 1 96.44 215 ALA A O 1
ATOM 1730 N N . PHE A 1 216 ? -22.266 -46.125 -13.82 1 95.94 216 PHE A N 1
ATOM 1731 C CA . PHE A 1 216 ? -23.516 -45.531 -13.367 1 95.94 216 PHE A CA 1
ATOM 1732 C C . PHE A 1 216 ? -24.703 -46.406 -13.781 1 95.94 216 PHE A C 1
ATOM 1734 O O . PHE A 1 216 ? -25.594 -46.688 -12.969 1 95.94 216 PHE A O 1
ATOM 1741 N N . ALA A 1 217 ? -24.734 -46.844 -15.031 1 95.12 217 ALA A N 1
ATOM 1742 C CA . ALA A 1 217 ? -25.859 -47.531 -15.609 1 95.12 217 ALA A CA 1
ATOM 1743 C C . ALA A 1 217 ? -25.953 -48.969 -15.062 1 95.12 217 ALA A C 1
ATOM 1745 O O . ALA A 1 217 ? -27.047 -49.5 -14.867 1 95.12 217 ALA A O 1
ATOM 1746 N N . LEU A 1 218 ? -24.891 -49.625 -14.812 1 94.06 218 LEU A N 1
ATOM 1747 C CA . LEU A 1 218 ? -24.797 -51 -14.297 1 94.06 218 LEU A CA 1
ATOM 1748 C C . LEU A 1 218 ? -25.5 -51.969 -15.219 1 94.06 218 LEU A C 1
ATOM 1750 O O . LEU A 1 218 ? -26.141 -52.938 -14.758 1 94.06 218 LEU A O 1
ATOM 1754 N N . GLY A 1 219 ? -25.516 -51.625 -16.5 1 89.31 219 GLY A N 1
ATOM 1755 C CA . GLY A 1 219 ? -26.125 -52.531 -17.469 1 89.31 219 GLY A CA 1
ATOM 1756 C C . GLY A 1 219 ? -27.625 -52.375 -17.547 1 89.31 219 GLY A C 1
ATOM 1757 O O . GLY A 1 219 ? -28.297 -53.125 -18.297 1 89.31 219 GLY A O 1
ATOM 1758 N N . GLU A 1 220 ? -28.062 -51.562 -16.828 1 91.25 220 GLU A N 1
ATOM 1759 C CA . GLU A 1 220 ? -29.5 -51.312 -16.812 1 91.25 220 GLU A CA 1
ATOM 1760 C C . GLU A 1 220 ? -29.891 -50.156 -17.734 1 91.25 220 GLU A C 1
ATOM 1762 O O . GLU A 1 220 ? -29.031 -49.438 -18.203 1 91.25 220 GLU A O 1
ATOM 1767 N N . ARG A 1 221 ? -31.141 -50.125 -17.953 1 89.38 221 ARG A N 1
ATOM 1768 C CA . ARG A 1 221 ? -31.656 -49.062 -18.812 1 89.38 221 ARG A CA 1
ATOM 1769 C C . ARG A 1 221 ? -31.656 -47.719 -18.078 1 89.38 221 ARG A C 1
ATOM 1771 O O . ARG A 1 221 ? -31.891 -47.656 -16.875 1 89.38 221 ARG A O 1
ATOM 1778 N N . TYR A 1 222 ? -31.266 -46.719 -18.766 1 91.31 222 TYR A N 1
ATOM 1779 C CA . TYR A 1 222 ? -31.281 -45.344 -18.25 1 91.31 222 TYR A CA 1
ATOM 1780 C C . TYR A 1 222 ? -31.812 -44.375 -19.297 1 91.31 222 TYR A C 1
ATOM 1782 O O . TYR A 1 222 ? -31.828 -44.688 -20.484 1 91.31 222 TYR A O 1
ATOM 1790 N N . ASP A 1 223 ? -32.312 -43.219 -18.828 1 90 223 ASP A N 1
ATOM 1791 C CA . ASP A 1 223 ? -32.812 -42.188 -19.703 1 90 223 ASP A CA 1
ATOM 1792 C C . ASP A 1 223 ? -32.031 -40.875 -19.469 1 90 223 ASP A C 1
ATOM 1794 O O . ASP A 1 223 ? -31.359 -40.719 -18.469 1 90 223 ASP A O 1
ATOM 1798 N N . THR A 1 224 ? -31.969 -40.094 -20.516 1 90.69 224 THR A N 1
ATOM 1799 C CA . THR A 1 224 ? -31.344 -38.781 -20.422 1 90.69 224 THR A CA 1
ATOM 1800 C C . THR A 1 224 ? -32.375 -37.688 -20.656 1 90.69 224 THR A C 1
ATOM 1802 O O . THR A 1 224 ? -33.312 -37.875 -21.422 1 90.69 224 THR A O 1
ATOM 1805 N N . LEU A 1 225 ? -32.281 -36.625 -19.906 1 88.31 225 LEU A N 1
ATOM 1806 C CA . LEU A 1 225 ? -33.156 -35.469 -20.031 1 88.31 225 LEU A CA 1
ATOM 1807 C C . LEU A 1 225 ? -32.344 -34.156 -20.094 1 88.31 225 LEU A C 1
ATOM 1809 O O . LEU A 1 225 ? -31.391 -34 -19.328 1 88.31 225 LEU A O 1
ATOM 1813 N N . THR A 1 226 ? -32.562 -33.438 -21.141 1 87.44 226 THR A N 1
ATOM 1814 C CA . THR A 1 226 ? -31.953 -32.125 -21.234 1 87.44 226 THR A CA 1
ATOM 1815 C C . THR A 1 226 ? -33 -31.031 -21.031 1 87.44 226 THR A C 1
ATOM 1817 O O . THR A 1 226 ? -33.969 -30.953 -21.766 1 87.44 226 THR A O 1
ATOM 1820 N N . GLN A 1 227 ? -32.875 -30.328 -19.922 1 82 227 GLN A N 1
ATOM 1821 C CA . GLN A 1 227 ? -33.781 -29.234 -19.594 1 82 227 GLN A CA 1
ATOM 1822 C C . GLN A 1 227 ? -33.031 -27.906 -19.469 1 82 227 GLN A C 1
ATOM 1824 O O . GLN A 1 227 ? -32.156 -27.766 -18.594 1 82 227 GLN A O 1
ATOM 1829 N N . GLU A 1 228 ? -33.344 -26.875 -20.188 1 75 228 GLU A N 1
ATOM 1830 C CA . GLU A 1 228 ? -32.781 -25.531 -20.109 1 75 228 GLU A CA 1
ATOM 1831 C C . GLU A 1 228 ? -31.25 -25.562 -20.062 1 75 228 GLU A C 1
ATOM 1833 O O . GLU A 1 228 ? -30.641 -24.953 -19.203 1 75 228 GLU A O 1
ATOM 1838 N N . SER A 1 229 ? -30.562 -26.453 -20.734 1 76.25 229 SER A N 1
ATOM 1839 C CA . SER A 1 229 ? -29.125 -26.516 -20.891 1 76.25 229 SER A CA 1
ATOM 1840 C C . SER A 1 229 ? -28.484 -27.422 -19.828 1 76.25 229 SER A C 1
ATOM 1842 O O . SER A 1 229 ? -27.266 -27.594 -19.797 1 76.25 229 SER A O 1
ATOM 1844 N N . ASP A 1 230 ? -29.5 -27.922 -18.969 1 86.06 230 ASP A N 1
ATOM 1845 C CA . ASP A 1 230 ? -29.016 -28.859 -17.969 1 86.06 230 ASP A CA 1
ATOM 1846 C C . ASP A 1 230 ? -29.219 -30.312 -18.422 1 86.06 230 ASP A C 1
ATOM 1848 O O . ASP A 1 230 ? -30.219 -30.625 -19.047 1 86.06 230 ASP A O 1
ATOM 1852 N N . PHE A 1 231 ? -28.234 -31.094 -18.141 1 92.12 231 PHE A N 1
ATOM 1853 C CA . PHE A 1 231 ? -28.25 -32.5 -18.531 1 92.12 231 PHE A CA 1
ATOM 1854 C C . PHE A 1 231 ? -28.5 -33.406 -17.328 1 92.12 231 PHE A C 1
ATOM 1856 O O . PHE A 1 231 ? -27.859 -33.219 -16.281 1 92.12 231 PHE A O 1
ATOM 1863 N N . TYR A 1 232 ? -29.5 -34.281 -17.438 1 93.19 232 TYR A N 1
ATOM 1864 C CA . TYR A 1 232 ? -29.844 -35.188 -16.344 1 93.19 232 TYR A CA 1
ATOM 1865 C C . TYR A 1 232 ? -29.797 -36.625 -16.812 1 93.19 232 TYR A C 1
ATOM 1867 O O . TYR A 1 232 ? -30.156 -36.938 -17.953 1 93.19 232 TYR A O 1
ATOM 1875 N N . LEU A 1 233 ? -29.281 -37.469 -15.938 1 93.12 233 LEU A N 1
ATOM 1876 C CA . LEU A 1 233 ? -29.359 -38.906 -16.094 1 93.12 233 LEU A CA 1
ATOM 1877 C C . LEU A 1 233 ? -30.406 -39.5 -15.172 1 93.12 233 LEU A C 1
ATOM 1879 O O . LEU A 1 233 ? -30.422 -39.219 -13.977 1 93.12 233 LEU A O 1
ATOM 1883 N N . ILE A 1 234 ? -31.297 -40.25 -15.781 1 92.5 234 ILE A N 1
ATOM 1884 C CA . ILE A 1 234 ? -32.375 -40.844 -15 1 92.5 234 ILE A CA 1
ATOM 1885 C C . ILE A 1 234 ? -32.281 -42.344 -15.023 1 92.5 234 ILE A C 1
ATOM 1887 O O . ILE A 1 234 ? -32.281 -42.969 -16.094 1 92.5 234 ILE A O 1
ATOM 1891 N N . LYS A 1 235 ? -32.031 -42.906 -13.906 1 91.44 235 LYS A N 1
ATOM 1892 C CA . LYS A 1 235 ? -32.031 -44.344 -13.711 1 91.44 235 LYS A CA 1
ATOM 1893 C C . LYS A 1 235 ? -32.906 -44.781 -12.539 1 91.44 235 LYS A C 1
ATOM 1895 O O . LYS A 1 235 ? -32.625 -44.406 -11.391 1 91.44 235 LYS A O 1
ATOM 1900 N N . ASP A 1 236 ? -33.938 -45.5 -12.883 1 87.44 236 ASP A N 1
ATOM 1901 C CA . ASP A 1 236 ? -34.906 -45.875 -11.859 1 87.44 236 ASP A CA 1
ATOM 1902 C C . ASP A 1 236 ? -35.469 -44.656 -11.148 1 87.44 236 ASP A C 1
ATOM 1904 O O . ASP A 1 236 ? -35.969 -43.719 -11.797 1 87.44 236 ASP A O 1
ATOM 1908 N N . ASP A 1 237 ? -35.219 -44.531 -9.867 1 86.12 237 ASP A N 1
ATOM 1909 C CA . ASP A 1 237 ? -35.75 -43.375 -9.117 1 86.12 237 ASP A CA 1
ATOM 1910 C C . ASP A 1 237 ? -34.656 -42.344 -8.836 1 86.12 237 ASP A C 1
ATOM 1912 O O . ASP A 1 237 ? -34.906 -41.344 -8.156 1 86.12 237 ASP A O 1
ATOM 1916 N N . LEU A 1 238 ? -33.594 -42.562 -9.586 1 90.69 238 LEU A N 1
ATOM 1917 C CA . LEU A 1 238 ? -32.469 -41.656 -9.336 1 90.69 238 LEU A CA 1
ATOM 1918 C C . LEU A 1 238 ? -32.344 -40.656 -10.469 1 90.69 238 LEU A C 1
ATOM 1920 O O . LEU A 1 238 ? -32.25 -41.031 -11.641 1 90.69 238 LEU A O 1
ATOM 1924 N N . ARG A 1 239 ? -32.469 -39.375 -10.125 1 91.38 239 ARG A N 1
ATOM 1925 C CA . ARG A 1 239 ? -32.219 -38.281 -11.07 1 91.38 239 ARG A CA 1
ATOM 1926 C C . ARG A 1 239 ? -30.906 -37.594 -10.766 1 91.38 239 ARG A C 1
ATOM 1928 O O . ARG A 1 239 ? -30.781 -36.906 -9.742 1 91.38 239 ARG A O 1
ATOM 1935 N N . ARG A 1 240 ? -29.922 -37.781 -11.664 1 93.12 240 ARG A N 1
ATOM 1936 C CA . ARG A 1 240 ? -28.594 -37.219 -11.461 1 93.12 240 ARG A CA 1
ATOM 1937 C C . ARG A 1 240 ? -28.359 -36 -12.375 1 93.12 240 ARG A C 1
ATOM 1939 O O . ARG A 1 240 ? -28.438 -36.125 -13.594 1 93.12 240 ARG A O 1
ATOM 1946 N N . HIS A 1 241 ? -28.172 -34.875 -11.734 1 93.94 241 HIS A N 1
ATOM 1947 C CA . HIS A 1 241 ? -27.797 -33.688 -12.508 1 93.94 241 HIS A CA 1
ATOM 1948 C C . HIS A 1 241 ? -26.328 -33.75 -12.914 1 93.94 241 HIS A C 1
ATOM 1950 O O . HIS A 1 241 ? -25.453 -33.938 -12.062 1 93.94 241 HIS A O 1
ATOM 1956 N N . VAL A 1 242 ? -25.984 -33.688 -14.18 1 95.38 242 VAL A N 1
ATOM 1957 C CA . VAL A 1 242 ? -24.625 -33.688 -14.703 1 95.38 242 VAL A CA 1
ATOM 1958 C C . VAL A 1 242 ? -24.312 -32.312 -15.297 1 95.38 242 VAL A C 1
ATOM 1960 O O . VAL A 1 242 ? -24.766 -31.984 -16.406 1 95.38 242 VAL A O 1
ATOM 1963 N N . PRO A 1 243 ? -23.531 -31.516 -14.562 1 94.94 243 PRO A N 1
ATOM 1964 C CA . PRO A 1 243 ? -23.219 -30.172 -15.031 1 94.94 243 PRO A CA 1
ATOM 1965 C C . PRO A 1 243 ? -22.203 -30.156 -16.172 1 94.94 243 PRO A C 1
ATOM 1967 O O . PRO A 1 243 ? -21.047 -29.797 -15.969 1 94.94 243 PRO A O 1
ATOM 1970 N N . VAL A 1 244 ? -22.688 -30.391 -17.344 1 93.56 244 VAL A N 1
ATOM 1971 C CA . VAL A 1 244 ? -21.828 -30.422 -18.531 1 93.56 244 VAL A CA 1
ATOM 1972 C C . VAL A 1 244 ? -21.516 -29 -18.984 1 93.56 244 VAL A C 1
ATOM 1974 O O . VAL A 1 244 ? -22.422 -28.156 -19.078 1 93.56 244 VAL A O 1
ATOM 1977 N N . GLY A 1 245 ? -20.234 -28.766 -19.188 1 89.31 245 GLY A N 1
ATOM 1978 C CA . GLY A 1 245 ? -19.812 -27.469 -19.688 1 89.31 245 GLY A CA 1
ATOM 1979 C C . GLY A 1 245 ? -20.109 -27.281 -21.172 1 89.31 245 GLY A C 1
ATOM 1980 O O . GLY A 1 245 ? -20.703 -28.141 -21.812 1 89.31 245 GLY A O 1
ATOM 1981 N N . LYS A 1 246 ? -19.625 -26.094 -21.734 1 84.31 246 LYS A N 1
ATOM 1982 C CA . LYS A 1 246 ? -19.844 -25.766 -23.141 1 84.31 246 LYS A CA 1
ATOM 1983 C C . LYS A 1 246 ? -19.062 -26.703 -24.062 1 84.31 246 LYS A C 1
ATOM 1985 O O . LYS A 1 246 ? -19.391 -26.828 -25.234 1 84.31 246 LYS A O 1
ATOM 1990 N N . ASP A 1 247 ? -18.141 -27.406 -23.5 1 86.94 247 ASP A N 1
ATOM 1991 C CA . ASP A 1 247 ? -17.312 -28.281 -24.312 1 86.94 247 ASP A CA 1
ATOM 1992 C C . ASP A 1 247 ? -17.719 -29.75 -24.125 1 86.94 247 ASP A C 1
ATOM 1994 O O . ASP A 1 247 ? -17.047 -30.656 -24.625 1 86.94 247 ASP A O 1
ATOM 1998 N N . GLY A 1 248 ? -18.797 -29.969 -23.406 1 91.19 248 GLY A N 1
ATOM 1999 C CA . GLY A 1 248 ? -19.312 -31.312 -23.203 1 91.19 248 GLY A CA 1
ATOM 2000 C C . GLY A 1 248 ? -18.609 -32.062 -22.094 1 91.19 248 GLY A C 1
ATOM 2001 O O . GLY A 1 248 ? -18.828 -33.281 -21.922 1 91.19 248 GLY A O 1
ATOM 2002 N N . LEU A 1 249 ? -17.734 -31.359 -21.375 1 94.75 249 LEU A N 1
ATOM 2003 C CA . LEU A 1 249 ? -16.984 -32 -20.312 1 94.75 249 LEU A CA 1
ATOM 2004 C C . LEU A 1 249 ? -17.516 -31.578 -18.938 1 94.75 249 LEU A C 1
ATOM 2006 O O . LEU A 1 249 ? -18.156 -30.531 -18.812 1 94.75 249 LEU A O 1
ATOM 2010 N N . VAL A 1 250 ? -17.391 -32.406 -18.016 1 95.31 250 VAL A N 1
ATOM 2011 C CA . VAL A 1 250 ? -17.781 -32.156 -16.641 1 95.31 250 VAL A CA 1
ATOM 2012 C C . VAL A 1 250 ? -16.547 -32.094 -15.75 1 95.31 250 VAL A C 1
ATOM 2014 O O . VAL A 1 250 ? -15.617 -32.906 -15.906 1 95.31 250 VAL A O 1
ATOM 2017 N N . ARG A 1 251 ? -16.484 -31.125 -14.875 1 95.5 251 ARG A N 1
ATOM 2018 C CA . ARG A 1 251 ? -15.375 -31 -13.945 1 95.5 251 ARG A CA 1
ATOM 2019 C C . ARG A 1 251 ? -15.469 -32.062 -12.836 1 95.5 251 ARG A C 1
ATOM 2021 O O . ARG A 1 251 ? -16.469 -32.094 -12.109 1 95.5 251 ARG A O 1
ATOM 2028 N N . ALA A 1 252 ? -14.414 -32.812 -12.758 1 96.25 252 ALA A N 1
ATOM 2029 C CA . ALA A 1 252 ? -14.406 -33.906 -11.789 1 96.25 252 ALA A CA 1
ATOM 2030 C C . ALA A 1 252 ? -14.023 -33.406 -10.398 1 96.25 252 ALA A C 1
ATOM 2032 O O . ALA A 1 252 ? -13.305 -32.406 -10.266 1 96.25 252 ALA A O 1
ATOM 2033 N N . TYR A 1 253 ? -14.633 -34 -9.406 1 96.12 253 TYR A N 1
ATOM 2034 C CA . TYR A 1 253 ? -14.203 -33.844 -8.023 1 96.12 253 TYR A CA 1
ATOM 2035 C C . TYR A 1 253 ? -13.086 -34.812 -7.68 1 96.12 253 TYR A C 1
ATOM 2037 O O . TYR A 1 253 ? -13.352 -36 -7.402 1 96.12 253 TYR A O 1
ATOM 2045 N N . PHE A 1 254 ? -11.898 -34.344 -7.777 1 93.25 254 PHE A N 1
ATOM 2046 C CA . PHE A 1 254 ? -10.797 -35.219 -7.379 1 93.25 254 PHE A CA 1
ATOM 2047 C C . PHE A 1 254 ? -10.688 -35.312 -5.859 1 93.25 254 PHE A C 1
ATOM 2049 O O . PHE A 1 254 ? -10.602 -34.281 -5.188 1 93.25 254 PHE A O 1
ATOM 2056 N N . TYR A 1 255 ? -10.82 -36.469 -5.391 1 93.94 255 TYR A N 1
ATOM 2057 C CA . TYR A 1 255 ? -10.719 -36.688 -3.955 1 93.94 255 TYR A CA 1
ATOM 2058 C C . TYR A 1 255 ? -9.305 -36.406 -3.459 1 93.94 255 TYR A C 1
ATOM 2060 O O . TYR A 1 255 ? -8.469 -35.906 -4.215 1 93.94 255 TYR A O 1
ATOM 2068 N N . THR A 1 256 ? -9.047 -36.562 -2.182 1 88.25 256 THR A N 1
ATOM 2069 C CA . THR A 1 256 ? -7.734 -36.25 -1.621 1 88.25 256 THR A CA 1
ATOM 2070 C C . THR A 1 256 ? -6.688 -37.25 -2.141 1 88.25 256 THR A C 1
ATOM 2072 O O . THR A 1 256 ? -7.027 -38.344 -2.582 1 88.25 256 THR A O 1
ATOM 2075 N N . GLU A 1 257 ? -5.5 -36.75 -2.201 1 83.81 257 GLU A N 1
ATOM 2076 C CA . GLU A 1 257 ? -4.41 -37.594 -2.627 1 83.81 257 GLU A CA 1
ATOM 2077 C C . GLU A 1 257 ? -4.391 -38.906 -1.816 1 83.81 257 GLU A C 1
ATOM 2079 O O . GLU A 1 257 ? -4.16 -39.969 -2.365 1 83.81 257 GLU A O 1
ATOM 2084 N N . GLU A 1 258 ? -4.629 -38.781 -0.585 1 82.69 258 GLU A N 1
ATOM 2085 C CA . GLU A 1 258 ? -4.656 -39.938 0.302 1 82.69 258 GLU A CA 1
ATOM 2086 C C . GLU A 1 258 ? -5.77 -40.906 -0.094 1 82.69 258 GLU A C 1
ATOM 2088 O O . GLU A 1 258 ? -5.562 -42.125 -0.113 1 82.69 258 GLU A O 1
ATOM 2093 N N . GLU A 1 259 ? -6.883 -40.406 -0.432 1 90 259 GLU A N 1
ATOM 2094 C CA . GLU A 1 259 ? -8 -41.281 -0.84 1 90 259 GLU A CA 1
ATOM 2095 C C . GLU A 1 259 ? -7.707 -41.969 -2.164 1 90 259 GLU A C 1
ATOM 2097 O O . GLU A 1 259 ? -8.07 -43.125 -2.35 1 90 259 GLU A O 1
ATOM 2102 N N . LEU A 1 260 ? -7.098 -41.25 -3.057 1 89.75 260 LEU A N 1
ATOM 2103 C CA . LEU A 1 260 ? -6.781 -41.812 -4.352 1 89.75 260 LEU A CA 1
ATOM 2104 C C . LEU A 1 260 ? -5.797 -42.969 -4.195 1 89.75 260 LEU A C 1
ATOM 2106 O O . LEU A 1 260 ? -5.91 -44 -4.887 1 89.75 260 LEU A O 1
ATOM 2110 N N . ARG A 1 261 ? -4.898 -42.844 -3.293 1 83.19 261 ARG A N 1
ATOM 2111 C CA . ARG A 1 261 ? -3.883 -43.875 -3.078 1 83.19 261 ARG A CA 1
ATOM 2112 C C . ARG A 1 261 ? -4.465 -45.062 -2.328 1 83.19 261 ARG A C 1
ATOM 2114 O O . ARG A 1 261 ? -3.938 -46.188 -2.416 1 83.19 261 ARG A O 1
ATOM 2121 N N . ASN A 1 262 ? -5.594 -44.812 -1.659 1 86.31 262 ASN A N 1
ATOM 2122 C CA . ASN A 1 262 ? -6.172 -45.875 -0.83 1 86.31 262 ASN A CA 1
ATOM 2123 C C . ASN A 1 262 ? -7.438 -46.438 -1.457 1 86.31 262 ASN A C 1
ATOM 2125 O O . ASN A 1 262 ? -8.227 -47.125 -0.778 1 86.31 262 ASN A O 1
ATOM 2129 N N . ILE A 1 263 ? -7.691 -46.156 -2.682 1 92.19 263 ILE A N 1
ATOM 2130 C CA . ILE A 1 263 ? -8.781 -46.812 -3.373 1 92.19 263 ILE A CA 1
ATOM 2131 C C . ILE A 1 263 ? -8.586 -48.344 -3.293 1 92.19 263 ILE A C 1
ATOM 2133 O O . ILE A 1 263 ? -7.477 -48.844 -3.496 1 92.19 263 ILE A O 1
ATOM 2137 N N . PRO A 1 264 ? -9.586 -49.062 -2.885 1 92.31 264 PRO A N 1
ATOM 2138 C CA . PRO A 1 264 ? -9.43 -50.531 -2.754 1 92.31 264 PRO A CA 1
ATOM 2139 C C . PRO A 1 264 ? -8.961 -51.188 -4.047 1 92.31 264 PRO A C 1
ATOM 2141 O O . PRO A 1 264 ? -9.688 -51.188 -5.047 1 92.31 264 PRO A O 1
ATOM 2144 N N . ARG A 1 265 ? -7.758 -51.656 -4.031 1 92.31 265 ARG A N 1
ATOM 2145 C CA . ARG A 1 265 ? -7.133 -52.344 -5.152 1 92.31 265 ARG A CA 1
ATOM 2146 C C . ARG A 1 265 ? -6.648 -53.75 -4.742 1 92.31 265 ARG A C 1
ATOM 2148 O O . ARG A 1 265 ? -6 -53.906 -3.705 1 92.31 265 ARG A O 1
ATOM 2155 N N . TYR A 1 266 ? -7.027 -54.719 -5.508 1 91.38 266 TYR A N 1
ATOM 2156 C CA . TYR A 1 266 ? -6.609 -56.094 -5.258 1 91.38 266 TYR A CA 1
ATOM 2157 C C . TYR A 1 266 ? -5.766 -56.625 -6.41 1 91.38 266 TYR A C 1
ATOM 2159 O O . TYR A 1 266 ? -6.176 -56.562 -7.57 1 91.38 266 TYR A O 1
ATOM 2167 N N . SER A 1 267 ? -4.648 -57.156 -6.059 1 89.44 267 SER A N 1
ATOM 2168 C CA . SER A 1 267 ? -3.691 -57.625 -7.059 1 89.44 267 SER A CA 1
ATOM 2169 C C . SER A 1 267 ? -4.227 -58.812 -7.82 1 89.44 267 SER A C 1
ATOM 2171 O O . SER A 1 267 ? -4.801 -59.75 -7.223 1 89.44 267 SER A O 1
ATOM 2173 N N . ALA A 1 268 ? -4.07 -58.812 -9.141 1 91.19 268 ALA A N 1
ATOM 2174 C CA . ALA A 1 268 ? -4.477 -59.938 -9.977 1 91.19 268 ALA A CA 1
ATOM 2175 C C . ALA A 1 268 ? -3.73 -61.219 -9.586 1 91.19 268 ALA A C 1
ATOM 2177 O O . ALA A 1 268 ? -4.301 -62.312 -9.594 1 91.19 268 ALA A O 1
ATOM 2178 N N . ALA A 1 269 ? -2.49 -61.031 -9.211 1 84.94 269 ALA A N 1
ATOM 2179 C CA . ALA A 1 269 ? -1.701 -62.188 -8.75 1 84.94 269 ALA A CA 1
ATOM 2180 C C . ALA A 1 269 ? -2.305 -62.812 -7.492 1 84.94 269 ALA A C 1
ATOM 2182 O O . ALA A 1 269 ? -2.318 -64 -7.336 1 84.94 269 ALA A O 1
ATOM 2183 N N . GLY A 1 270 ? -2.73 -62.031 -6.621 1 86.5 270 GLY A N 1
ATOM 2184 C CA . GLY A 1 270 ? -3.381 -62.5 -5.41 1 86.5 270 GLY A CA 1
ATOM 2185 C C . GLY A 1 270 ? -4.652 -63.281 -5.688 1 86.5 270 GLY A C 1
ATOM 2186 O O . GLY A 1 270 ? -4.938 -64.312 -5.008 1 86.5 270 GLY A O 1
ATOM 2187 N N . ILE A 1 271 ? -5.352 -62.844 -6.672 1 91.88 271 ILE A N 1
ATOM 2188 C CA . ILE A 1 271 ? -6.582 -63.531 -7.055 1 91.88 271 ILE A CA 1
ATOM 2189 C C . ILE A 1 271 ? -6.25 -64.875 -7.652 1 91.88 271 ILE A C 1
ATOM 2191 O O . ILE A 1 271 ? -6.891 -65.875 -7.32 1 91.88 271 ILE A O 1
ATOM 2195 N N . ILE A 1 272 ? -5.246 -64.938 -8.492 1 88.38 272 ILE A N 1
ATOM 2196 C CA . ILE A 1 272 ? -4.836 -66.188 -9.125 1 88.38 272 ILE A CA 1
ATOM 2197 C C . ILE A 1 272 ? -4.324 -67.188 -8.07 1 88.38 272 ILE A C 1
ATOM 2199 O O . ILE A 1 272 ? -4.66 -68.375 -8.094 1 88.38 272 ILE A O 1
ATOM 2203 N N . ASP A 1 273 ? -3.633 -66.625 -7.125 1 85.81 273 ASP A N 1
ATOM 2204 C CA . ASP A 1 273 ? -3.139 -67.5 -6.027 1 85.81 273 ASP A CA 1
ATOM 2205 C C . ASP A 1 273 ? -4.289 -68 -5.176 1 85.81 273 ASP A C 1
ATOM 2207 O O . ASP A 1 273 ? -4.266 -69.188 -4.738 1 85.81 273 ASP A O 1
ATOM 2211 N N . SER A 1 274 ? -5.207 -67.125 -4.934 1 89.75 274 SER A N 1
ATOM 2212 C CA . SER A 1 274 ? -6.367 -67.562 -4.148 1 89.75 274 SER A CA 1
ATOM 2213 C C . SER A 1 274 ? -7.176 -68.625 -4.863 1 89.75 274 SER A C 1
ATOM 2215 O O . SER A 1 274 ? -7.676 -69.562 -4.23 1 89.75 274 SER A O 1
ATOM 2217 N N . LEU A 1 275 ? -7.289 -68.5 -6.145 1 88.19 275 LEU A N 1
ATOM 2218 C CA . LEU A 1 275 ? -8.008 -69.5 -6.938 1 88.19 275 LEU A CA 1
ATOM 2219 C C . LEU A 1 275 ? -7.289 -70.812 -6.914 1 88.19 275 LEU A C 1
ATOM 2221 O O . LEU A 1 275 ? -7.926 -71.875 -6.828 1 88.19 275 LEU A O 1
ATOM 2225 N N . GLU A 1 276 ? -6 -70.75 -7.02 1 84.31 276 GLU A N 1
ATOM 2226 C CA . GLU A 1 276 ? -5.207 -72 -6.969 1 84.31 276 GLU A CA 1
ATOM 2227 C C . GLU A 1 276 ? -5.367 -72.688 -5.625 1 84.31 276 GLU A C 1
ATOM 2229 O O . GLU A 1 276 ? -5.492 -73.938 -5.574 1 84.31 276 GLU A O 1
ATOM 2234 N N . LYS A 1 277 ? -5.43 -71.938 -4.664 1 86.62 277 LYS A N 1
ATOM 2235 C CA . LYS A 1 277 ? -5.598 -72.5 -3.326 1 86.62 277 LYS A CA 1
ATOM 2236 C C . LYS A 1 277 ? -6.992 -73.062 -3.152 1 86.62 277 LYS A C 1
ATOM 2238 O O . LYS A 1 277 ? -7.164 -74.125 -2.482 1 86.62 277 LYS A O 1
ATOM 2243 N N . LEU A 1 278 ? -7.91 -72.5 -3.678 1 85.94 278 LEU A N 1
ATOM 2244 C CA . LEU A 1 278 ? -9.273 -73 -3.619 1 85.94 278 LEU A CA 1
ATOM 2245 C C . LEU A 1 278 ? -9.391 -74.312 -4.383 1 85.94 278 LEU A C 1
ATOM 2247 O O . LEU A 1 278 ? -10.062 -75.25 -3.924 1 85.94 278 LEU A O 1
ATOM 2251 N N . ASN A 1 279 ? -8.766 -74.375 -5.527 1 84 279 ASN A N 1
ATOM 2252 C CA . ASN A 1 279 ? -8.836 -75.562 -6.371 1 84 279 ASN A CA 1
ATOM 2253 C C . ASN A 1 279 ? -8.102 -76.75 -5.738 1 84 279 ASN A C 1
ATOM 2255 O O . ASN A 1 279 ? -8.508 -77.875 -5.922 1 84 279 ASN A O 1
ATOM 2259 N N . THR A 1 280 ? -7.031 -76.5 -4.984 1 81.75 280 THR A N 1
ATOM 2260 C CA . THR A 1 280 ? -6.258 -77.562 -4.355 1 81.75 280 THR A CA 1
ATOM 2261 C C . THR A 1 280 ? -6.891 -77.938 -3.035 1 81.75 280 THR A C 1
ATOM 2263 O O . THR A 1 280 ? -6.512 -79 -2.457 1 81.75 280 THR A O 1
ATOM 2266 N N . GLY A 1 281 ? -7.898 -77.25 -2.541 1 76.19 281 GLY A N 1
ATOM 2267 C CA . GLY A 1 281 ? -8.594 -77.625 -1.316 1 76.19 281 GLY A CA 1
ATOM 2268 C C . GLY A 1 281 ? -7.824 -77.25 -0.061 1 76.19 281 GLY A C 1
ATOM 2269 O O . GLY A 1 281 ? -8.078 -77.812 1.01 1 76.19 281 GLY A O 1
ATOM 2270 N N . GLU A 1 282 ? -6.84 -76.438 -0.175 1 71.69 282 GLU A N 1
ATOM 2271 C CA . GLU A 1 282 ? -5.957 -76.125 0.945 1 71.69 282 GLU A CA 1
ATOM 2272 C C . GLU A 1 282 ? -6.645 -75.188 1.943 1 71.69 282 GLU A C 1
ATOM 2274 O O . GLU A 1 282 ? -6.27 -75.188 3.115 1 71.69 282 GLU A O 1
ATOM 2279 N N . VAL A 1 283 ? -7.594 -74.438 1.499 1 72.06 283 VAL A N 1
ATOM 2280 C CA . VAL A 1 283 ? -8.188 -73.438 2.396 1 72.06 283 VAL A CA 1
ATOM 2281 C C . VAL A 1 283 ? -9.664 -73.75 2.611 1 72.06 283 VAL A C 1
ATOM 2283 O O . VAL A 1 283 ? -10.414 -73.938 1.647 1 72.06 283 VAL A O 1
ATOM 2286 N N . GLU A 1 284 ? -10.023 -74.125 3.816 1 64.88 284 GLU A N 1
ATOM 2287 C CA . GLU A 1 284 ? -11.406 -74.438 4.168 1 64.88 284 GLU A CA 1
ATOM 2288 C C . GLU A 1 284 ? -12.25 -73.188 4.262 1 64.88 284 GLU A C 1
ATOM 2290 O O . GLU A 1 284 ? -13.414 -73.188 3.855 1 64.88 284 GLU A O 1
ATOM 2295 N N . ASP A 1 285 ? -11.586 -72 4.652 1 71.25 285 ASP A N 1
ATOM 2296 C CA . ASP A 1 285 ? -12.312 -70.75 4.852 1 71.25 285 ASP A CA 1
ATOM 2297 C C . ASP A 1 285 ? -11.945 -69.75 3.777 1 71.25 285 ASP A C 1
ATOM 2299 O O . ASP A 1 285 ? -10.797 -69.312 3.676 1 71.25 285 ASP A O 1
ATOM 2303 N N . PRO A 1 286 ? -12.922 -69.375 2.945 1 72.38 286 PRO A N 1
ATOM 2304 C CA . PRO A 1 286 ? -12.664 -68.438 1.878 1 72.38 286 PRO A CA 1
ATOM 2305 C C . PRO A 1 286 ? -12.148 -67.062 2.406 1 72.38 286 PRO A C 1
ATOM 2307 O O . PRO A 1 286 ? -11.453 -66.375 1.688 1 72.38 286 PRO A O 1
ATOM 2310 N N . ASN A 1 287 ? -12.328 -66.812 3.635 1 75.38 287 ASN A N 1
ATOM 2311 C CA . ASN A 1 287 ? -11.914 -65.562 4.219 1 75.38 287 ASN A CA 1
ATOM 2312 C C . ASN A 1 287 ? -10.414 -65.562 4.531 1 75.38 287 ASN A C 1
ATOM 2314 O O . ASN A 1 287 ? -9.828 -64.5 4.746 1 75.38 287 ASN A O 1
ATOM 2318 N N . SER A 1 288 ? -9.812 -66.688 4.457 1 77.19 288 SER A N 1
ATOM 2319 C CA . SER A 1 288 ? -8.391 -66.812 4.762 1 77.19 288 SER A CA 1
ATOM 2320 C C . SER A 1 288 ? -7.539 -66.625 3.508 1 77.19 288 SER A C 1
ATOM 2322 O O . SER A 1 288 ? -6.309 -66.562 3.588 1 77.19 288 SER A O 1
ATOM 2324 N N . LEU A 1 289 ? -8.219 -66.375 2.422 1 84.19 289 LEU A N 1
ATOM 2325 C CA . LEU A 1 289 ? -7.527 -66.188 1.151 1 84.19 289 LEU A CA 1
ATOM 2326 C C . LEU A 1 289 ? -6.898 -64.812 1.075 1 84.19 289 LEU A C 1
ATOM 2328 O O . LEU A 1 289 ? -7.297 -63.906 1.806 1 84.19 289 LEU A O 1
ATOM 2332 N N . LEU A 1 290 ? -5.906 -64.688 0.315 1 83.44 290 LEU A N 1
ATOM 2333 C CA . LEU A 1 290 ? -5.258 -63.375 0.121 1 83.44 290 LEU A CA 1
ATOM 2334 C C . LEU A 1 290 ? -6.258 -62.344 -0.374 1 83.44 290 LEU A C 1
ATOM 2336 O O . LEU A 1 290 ? -6.242 -61.188 0.074 1 83.44 290 LEU A O 1
ATOM 2340 N N . VAL A 1 291 ? -7.125 -62.844 -1.318 1 91.25 291 VAL A N 1
ATOM 2341 C CA . VAL A 1 291 ? -8.211 -62 -1.833 1 91.25 291 VAL A CA 1
ATOM 2342 C C . VAL A 1 291 ? -9.523 -62.781 -1.796 1 91.25 291 VAL A C 1
ATOM 2344 O O . VAL A 1 291 ? -9.867 -63.469 -2.76 1 91.25 291 VAL A O 1
ATOM 2347 N N . PRO A 1 292 ? -10.25 -62.625 -0.69 1 90.19 292 PRO A N 1
ATOM 2348 C CA . PRO A 1 292 ? -11.523 -63.344 -0.6 1 90.19 292 PRO A CA 1
ATOM 2349 C C . PRO A 1 292 ? -12.539 -62.875 -1.638 1 90.19 292 PRO A C 1
ATOM 2351 O O . PRO A 1 292 ? -12.625 -61.688 -1.932 1 90.19 292 PRO A O 1
ATOM 2354 N N . PRO A 1 293 ? -13.258 -63.812 -2.256 1 90.56 293 PRO A N 1
ATOM 2355 C CA . PRO A 1 293 ? -14.242 -63.438 -3.275 1 90.56 293 PRO A CA 1
ATOM 2356 C C . PRO A 1 293 ? -15.344 -62.531 -2.73 1 90.56 293 PRO A C 1
ATOM 2358 O O . PRO A 1 293 ? -16 -61.812 -3.496 1 90.56 293 PRO A O 1
ATOM 2361 N N . GLN A 1 294 ? -15.594 -62.406 -1.423 1 90.38 294 GLN A N 1
ATOM 2362 C CA . GLN A 1 294 ? -16.625 -61.594 -0.792 1 90.38 294 GLN A CA 1
ATOM 2363 C C . GLN A 1 294 ? -16.375 -60.094 -1.018 1 90.38 294 GLN A C 1
ATOM 2365 O O . GLN A 1 294 ? -17.297 -59.281 -0.979 1 90.38 294 GLN A O 1
ATOM 2370 N N . LEU A 1 295 ? -15.164 -59.844 -1.306 1 92.31 295 LEU A N 1
ATOM 2371 C CA . LEU A 1 295 ? -14.766 -58.438 -1.478 1 92.31 295 LEU A CA 1
ATOM 2372 C C . LEU A 1 295 ? -15.406 -57.844 -2.729 1 92.31 295 LEU A C 1
ATOM 2374 O O . LEU A 1 295 ? -15.508 -56.625 -2.854 1 92.31 295 LEU A O 1
ATOM 2378 N N . PHE A 1 296 ? -15.875 -58.75 -3.613 1 94.81 296 PHE A N 1
ATOM 2379 C CA . PHE A 1 296 ? -16.375 -58.281 -4.898 1 94.81 296 PHE A CA 1
ATOM 2380 C C . PHE A 1 296 ? -17.906 -58.344 -4.941 1 94.81 296 PHE A C 1
ATOM 2382 O O . PHE A 1 296 ? -18.516 -57.906 -5.922 1 94.81 296 PHE A O 1
ATOM 2389 N N . GLU A 1 297 ? -18.5 -58.719 -3.793 1 93.88 297 GLU A N 1
ATOM 2390 C CA . GLU A 1 297 ? -19.953 -58.875 -3.744 1 93.88 297 GLU A CA 1
ATOM 2391 C C . GLU A 1 297 ? -20.641 -57.5 -3.85 1 93.88 297 GLU A C 1
ATOM 2393 O O . GLU A 1 297 ? -20.359 -56.594 -3.08 1 93.88 297 GLU A O 1
ATOM 2398 N N . ASP A 1 298 ? -21.5 -57.375 -4.812 1 94.38 298 ASP A N 1
ATOM 2399 C CA . ASP A 1 298 ? -22.328 -56.188 -5.027 1 94.38 298 ASP A CA 1
ATOM 2400 C C . ASP A 1 298 ? -21.469 -54.969 -5.258 1 94.38 298 ASP A C 1
ATOM 2402 O O . ASP A 1 298 ? -21.781 -53.875 -4.746 1 94.38 298 ASP A O 1
ATOM 2406 N N . LYS A 1 299 ? -20.297 -55.188 -5.879 1 96.69 299 LYS A N 1
ATOM 2407 C CA . LYS A 1 299 ? -19.391 -54.062 -6.16 1 96.69 299 LYS A CA 1
ATOM 2408 C C . LYS A 1 299 ? -19.25 -53.844 -7.664 1 96.69 299 LYS A C 1
ATOM 2410 O O . LYS A 1 299 ? -19.656 -54.688 -8.469 1 96.69 299 LYS A O 1
ATOM 2415 N N . ILE A 1 300 ? -18.859 -52.688 -7.973 1 97.38 300 ILE A N 1
ATOM 2416 C CA . ILE A 1 300 ? -18.406 -52.375 -9.328 1 97.38 300 ILE A CA 1
ATOM 2417 C C . ILE A 1 300 ? -16.922 -52.688 -9.461 1 97.38 300 ILE A C 1
ATOM 2419 O O . ILE A 1 300 ? -16.078 -52.031 -8.852 1 97.38 300 ILE A O 1
ATOM 2423 N N . VAL A 1 301 ? -16.625 -53.688 -10.258 1 97.69 301 VAL A N 1
ATOM 2424 C CA . VAL A 1 301 ? -15.258 -54.188 -10.344 1 97.69 301 VAL A CA 1
ATOM 2425 C C . VAL A 1 301 ? -14.578 -53.656 -11.602 1 97.69 301 VAL A C 1
ATOM 2427 O O . VAL A 1 301 ? -15.055 -53.875 -12.719 1 97.69 301 VAL A O 1
ATOM 2430 N N . LEU A 1 302 ? -13.539 -52.906 -11.383 1 97.25 302 LEU A N 1
ATOM 2431 C CA . LEU A 1 302 ? -12.703 -52.438 -12.477 1 97.25 302 LEU A CA 1
ATOM 2432 C C . LEU A 1 302 ? -11.445 -53.281 -12.609 1 97.25 302 LEU A C 1
ATOM 2434 O O . LEU A 1 302 ? -10.773 -53.562 -11.617 1 97.25 302 LEU A O 1
ATOM 2438 N N . ILE A 1 303 ? -11.211 -53.75 -13.805 1 95.75 303 ILE A N 1
ATOM 2439 C CA . ILE A 1 303 ? -9.961 -54.469 -14.07 1 95.75 303 ILE A CA 1
ATOM 2440 C C . ILE A 1 303 ? -9.031 -53.594 -14.898 1 95.75 303 ILE A C 1
ATOM 2442 O O . ILE A 1 303 ? -9.375 -53.188 -16.016 1 95.75 303 ILE A O 1
ATOM 2446 N N . GLY A 1 304 ? -7.996 -53.219 -14.352 1 92.38 304 GLY A N 1
ATOM 2447 C CA . GLY A 1 304 ? -7.031 -52.375 -15.031 1 92.38 304 GLY A CA 1
ATOM 2448 C C . GLY A 1 304 ? -5.609 -52.562 -14.539 1 92.38 304 GLY A C 1
ATOM 2449 O O . GLY A 1 304 ? -5.336 -53.5 -13.773 1 92.38 304 GLY A O 1
ATOM 2450 N N . THR A 1 305 ? -4.711 -51.688 -15.094 1 86.88 305 THR A N 1
ATOM 2451 C CA . THR A 1 305 ? -3.305 -51.844 -14.734 1 86.88 305 THR A CA 1
ATOM 2452 C C . THR A 1 305 ? -2.77 -50.562 -14.094 1 86.88 305 THR A C 1
ATOM 2454 O O . THR A 1 305 ? -3.127 -49.469 -14.508 1 86.88 305 THR A O 1
ATOM 2457 N N . SER A 1 306 ? -2.061 -50.812 -13.008 1 79.25 306 SER A N 1
ATOM 2458 C CA . SER A 1 306 ? -1.347 -49.719 -12.391 1 79.25 306 SER A CA 1
ATOM 2459 C C . SER A 1 306 ? 0.16 -49.844 -12.586 1 79.25 306 SER A C 1
ATOM 2461 O O . SER A 1 306 ? 0.934 -49.062 -12.039 1 79.25 306 SER A O 1
ATOM 2463 N N . ALA A 1 307 ? 0.436 -50.781 -13.398 1 66.62 307 ALA A N 1
ATOM 2464 C CA . ALA A 1 307 ? 1.859 -51.031 -13.594 1 66.62 307 ALA A CA 1
ATOM 2465 C C . ALA A 1 307 ? 2.506 -49.938 -14.438 1 66.62 307 ALA A C 1
ATOM 2467 O O . ALA A 1 307 ? 1.965 -49.531 -15.469 1 66.62 307 ALA A O 1
ATOM 2468 N N . ALA A 1 308 ? 3.518 -49.531 -13.891 1 57.19 308 ALA A N 1
ATOM 2469 C CA . ALA A 1 308 ? 4.254 -48.469 -14.57 1 57.19 308 ALA A CA 1
ATOM 2470 C C . ALA A 1 308 ? 4.676 -48.906 -15.969 1 57.19 308 ALA A C 1
ATOM 2472 O O . ALA A 1 308 ? 4.719 -48.094 -16.891 1 57.19 308 ALA A O 1
ATOM 2473 N N . SER A 1 309 ? 4.84 -50.125 -16.078 1 50.5 309 SER A N 1
ATOM 2474 C CA . SER A 1 309 ? 5.348 -50.688 -17.312 1 50.5 309 SER A CA 1
ATOM 2475 C C . SER A 1 309 ? 4.328 -50.562 -18.438 1 50.5 309 SER A C 1
ATOM 2477 O O . SER A 1 309 ? 4.684 -50.625 -19.625 1 50.5 309 SER A O 1
ATOM 2479 N N . THR A 1 310 ? 3.111 -50.344 -17.953 1 56.28 310 THR A N 1
ATOM 2480 C CA . THR A 1 310 ? 2.066 -50.281 -18.969 1 56.28 310 THR A CA 1
ATOM 2481 C C . THR A 1 310 ? 1.871 -48.844 -19.469 1 56.28 310 THR A C 1
ATOM 2483 O O . THR A 1 310 ? 1.223 -48.625 -20.484 1 56.28 310 THR A O 1
ATOM 2486 N N . HIS A 1 311 ? 2.551 -47.875 -18.906 1 48.81 311 HIS A N 1
ATOM 2487 C CA . HIS A 1 311 ? 2.592 -46.469 -19.297 1 48.81 311 HIS A CA 1
ATOM 2488 C C . HIS A 1 311 ? 1.188 -45.875 -19.406 1 48.81 311 HIS A C 1
ATOM 2490 O O . HIS A 1 311 ? 0.878 -45.156 -20.359 1 48.81 311 HIS A O 1
ATOM 2496 N N . ASP A 1 312 ? 0.377 -46.281 -18.578 1 67.94 312 ASP A N 1
ATOM 2497 C CA . ASP A 1 312 ? -0.995 -45.781 -18.578 1 67.94 312 ASP A CA 1
ATOM 2498 C C . ASP A 1 312 ? -1.218 -44.781 -17.438 1 67.94 312 ASP A C 1
ATOM 2500 O O . ASP A 1 312 ? -2.287 -44.781 -16.812 1 67.94 312 ASP A O 1
ATOM 2504 N N . ASP A 1 313 ? -0.122 -43.969 -17.203 1 75.75 313 ASP A N 1
ATOM 2505 C CA . ASP A 1 313 ? -0.272 -43 -16.141 1 75.75 313 ASP A CA 1
ATOM 2506 C C . ASP A 1 313 ? -0.854 -41.688 -16.688 1 75.75 313 ASP A C 1
ATOM 2508 O O . ASP A 1 313 ? -0.657 -41.344 -17.859 1 75.75 313 ASP A O 1
ATOM 2512 N N . VAL A 1 314 ? -1.628 -41 -15.891 1 81.69 314 VAL A N 1
ATOM 2513 C CA . VAL A 1 314 ? -2.223 -39.719 -16.219 1 81.69 314 VAL A CA 1
ATOM 2514 C C . VAL A 1 314 ? -1.88 -38.688 -15.133 1 81.69 314 VAL A C 1
ATOM 2516 O O . VAL A 1 314 ? -1.646 -39.062 -13.977 1 81.69 314 VAL A O 1
ATOM 2519 N N . VAL A 1 315 ? -1.774 -37.469 -15.539 1 81.19 315 VAL A N 1
ATOM 2520 C CA . VAL A 1 315 ? -1.483 -36.406 -14.578 1 81.19 315 VAL A CA 1
ATOM 2521 C C . VAL A 1 315 ? -2.789 -35.844 -14.031 1 81.19 315 VAL A C 1
ATOM 2523 O O . VAL A 1 315 ? -3.619 -35.344 -14.789 1 81.19 315 VAL A O 1
ATOM 2526 N N . THR A 1 316 ? -2.994 -35.969 -12.734 1 87.44 316 THR A N 1
ATOM 2527 C CA . THR A 1 316 ? -4.141 -35.406 -12.023 1 87.44 316 THR A CA 1
ATOM 2528 C C . THR A 1 316 ? -3.742 -34.156 -11.242 1 87.44 316 THR A C 1
ATOM 2530 O O . THR A 1 316 ? -2.562 -33.812 -11.188 1 87.44 316 THR A O 1
ATOM 2533 N N . PRO A 1 317 ? -4.762 -33.5 -10.695 1 83.75 317 PRO A N 1
ATOM 2534 C CA . PRO A 1 317 ? -4.422 -32.344 -9.883 1 83.75 317 PRO A CA 1
ATOM 2535 C C . PRO A 1 317 ? -3.498 -32.656 -8.719 1 83.75 317 PRO A C 1
ATOM 2537 O O . PRO A 1 317 ? -2.852 -31.781 -8.164 1 83.75 317 PRO A O 1
ATOM 2540 N N . HIS A 1 318 ? -3.461 -34 -8.289 1 81 318 HIS A N 1
ATOM 2541 C CA . HIS A 1 318 ? -2.615 -34.438 -7.188 1 81 318 HIS A CA 1
ATOM 2542 C C . HIS A 1 318 ? -1.288 -34.969 -7.699 1 81 318 HIS A C 1
ATOM 2544 O O . HIS A 1 318 ? -0.467 -35.469 -6.91 1 81 318 HIS A O 1
ATOM 2550 N N . GLY A 1 319 ? -1.135 -35.031 -8.992 1 75.94 319 GLY A N 1
ATOM 2551 C CA . GLY A 1 319 ? 0.083 -35.594 -9.555 1 75.94 319 GLY A CA 1
ATOM 2552 C C . GLY A 1 319 ? -0.17 -36.781 -10.445 1 75.94 319 GLY A C 1
ATOM 2553 O O . GLY A 1 319 ? -1.244 -36.906 -11.039 1 75.94 319 GLY A O 1
ATOM 2554 N N . LEU A 1 320 ? 0.812 -37.594 -10.578 1 75.88 320 LEU A N 1
ATOM 2555 C CA . LEU A 1 320 ? 0.759 -38.75 -11.477 1 75.88 320 LEU A CA 1
ATOM 2556 C C . LEU A 1 320 ? 0.027 -39.906 -10.828 1 75.88 320 LEU A C 1
ATOM 2558 O O . LEU A 1 320 ? 0.328 -40.281 -9.695 1 75.88 320 LEU A O 1
ATOM 2562 N N . PHE A 1 321 ? -0.944 -40.438 -11.477 1 83.25 321 PHE A N 1
ATOM 2563 C CA . PHE A 1 321 ? -1.684 -41.594 -11.039 1 83.25 321 PHE A CA 1
ATOM 2564 C C . PHE A 1 321 ? -1.959 -42.531 -12.219 1 83.25 321 PHE A C 1
ATOM 2566 O O . PHE A 1 321 ? -2.025 -42.094 -13.367 1 83.25 321 PHE A O 1
ATOM 2573 N N . PRO A 1 322 ? -2.084 -43.812 -11.945 1 83.75 322 PRO A N 1
ATOM 2574 C CA . PRO A 1 322 ? -2.498 -44.719 -13.023 1 83.75 322 PRO A CA 1
ATOM 2575 C C . PRO A 1 322 ? -3.852 -44.344 -13.617 1 83.75 322 PRO A C 1
ATOM 2577 O O . PRO A 1 322 ? -4.727 -43.844 -12.906 1 83.75 322 PRO A O 1
ATOM 2580 N N . GLY A 1 323 ? -4.008 -44.594 -14.883 1 89.81 323 GLY A N 1
ATOM 2581 C CA . GLY A 1 323 ? -5.23 -44.25 -15.586 1 89.81 323 GLY A CA 1
ATOM 2582 C C . GLY A 1 323 ? -6.469 -44.875 -14.977 1 89.81 323 GLY A C 1
ATOM 2583 O O . GLY A 1 323 ? -7.539 -44.281 -14.953 1 89.81 323 GLY A O 1
ATOM 2584 N N . VAL A 1 324 ? -6.285 -46.094 -14.484 1 92.81 324 VAL A N 1
ATOM 2585 C CA . VAL A 1 324 ? -7.422 -46.812 -13.93 1 92.81 324 VAL A CA 1
ATOM 2586 C C . VAL A 1 324 ? -7.949 -46.094 -12.695 1 92.81 324 VAL A C 1
ATOM 2588 O O . VAL A 1 324 ? -9.148 -46.094 -12.422 1 92.81 324 VAL A O 1
ATOM 2591 N N . ILE A 1 325 ? -7.07 -45.438 -11.984 1 93.25 325 ILE A N 1
ATOM 2592 C CA . ILE A 1 325 ? -7.469 -44.688 -10.797 1 93.25 325 ILE A CA 1
ATOM 2593 C C . ILE A 1 325 ? -8.297 -43.5 -11.219 1 93.25 325 ILE A C 1
ATOM 2595 O O . ILE A 1 325 ? -9.312 -43.188 -10.594 1 93.25 325 ILE A O 1
ATOM 2599 N N . ALA A 1 326 ? -7.852 -42.812 -12.242 1 94.44 326 ALA A N 1
ATOM 2600 C CA . ALA A 1 326 ? -8.617 -41.656 -12.758 1 94.44 326 ALA A CA 1
ATOM 2601 C C . ALA A 1 326 ? -10.008 -42.094 -13.211 1 94.44 326 ALA A C 1
ATOM 2603 O O . ALA A 1 326 ? -11 -41.438 -12.938 1 94.44 326 ALA A O 1
ATOM 2604 N N . GLN A 1 327 ? -10.008 -43.219 -13.867 1 95.81 327 GLN A N 1
ATOM 2605 C CA . GLN A 1 327 ? -11.281 -43.75 -14.312 1 95.81 327 GLN A CA 1
ATOM 2606 C C . GLN A 1 327 ? -12.195 -44.094 -13.133 1 95.81 327 GLN A C 1
ATOM 2608 O O . GLN A 1 327 ? -13.398 -43.844 -13.188 1 95.81 327 GLN A O 1
ATOM 2613 N N . ALA A 1 328 ? -11.594 -44.656 -12.125 1 97.06 328 ALA A N 1
ATOM 2614 C CA . ALA A 1 328 ? -12.352 -44.969 -10.914 1 97.06 328 ALA A CA 1
ATOM 2615 C C . ALA A 1 328 ? -12.938 -43.688 -10.297 1 97.06 328 ALA A C 1
ATOM 2617 O O . ALA A 1 328 ? -14.062 -43.688 -9.797 1 97.06 328 ALA A O 1
ATOM 2618 N N . VAL A 1 329 ? -12.172 -42.625 -10.336 1 96.75 329 VAL A N 1
ATOM 2619 C CA . VAL A 1 329 ? -12.617 -41.344 -9.789 1 96.75 329 VAL A CA 1
ATOM 2620 C C . VAL A 1 329 ? -13.82 -40.844 -10.578 1 96.75 329 VAL A C 1
ATOM 2622 O O . VAL A 1 329 ? -14.82 -40.438 -10 1 96.75 329 VAL A O 1
ATOM 2625 N N . PHE A 1 330 ? -13.734 -40.906 -11.898 1 97.62 330 PHE A N 1
ATOM 2626 C CA . PHE A 1 330 ? -14.828 -40.469 -12.75 1 97.62 330 PHE A CA 1
ATOM 2627 C C . PHE A 1 330 ? -16.078 -41.312 -12.508 1 97.62 330 PHE A C 1
ATOM 2629 O O . PHE A 1 330 ? -17.188 -40.781 -12.445 1 97.62 330 PHE A O 1
ATOM 2636 N N . ALA A 1 331 ? -15.836 -42.562 -12.328 1 97.81 331 ALA A N 1
ATOM 2637 C CA . ALA A 1 331 ? -16.953 -43.469 -12.047 1 97.81 331 ALA A CA 1
ATOM 2638 C C . ALA A 1 331 ? -17.625 -43.094 -10.719 1 97.81 331 ALA A C 1
ATOM 2640 O O . ALA A 1 331 ? -18.844 -43.031 -10.641 1 97.81 331 ALA A O 1
ATOM 2641 N N . SER A 1 332 ? -16.812 -42.906 -9.727 1 97.69 332 SER A N 1
ATOM 2642 C CA . SER A 1 332 ? -17.328 -42.531 -8.414 1 97.69 332 SER A CA 1
ATOM 2643 C C . SER A 1 332 ? -18.078 -41.219 -8.477 1 97.69 332 SER A C 1
ATOM 2645 O O . SER A 1 332 ? -19.125 -41.031 -7.84 1 97.69 332 SER A O 1
ATOM 2647 N N . ASN A 1 333 ? -17.5 -40.219 -9.227 1 97.81 333 ASN A N 1
ATOM 2648 C CA . ASN A 1 333 ? -18.125 -38.938 -9.375 1 97.81 333 ASN A CA 1
ATOM 2649 C C . ASN A 1 333 ? -19.547 -39.031 -9.945 1 97.81 333 ASN A C 1
ATOM 2651 O O . ASN A 1 333 ? -20.484 -38.5 -9.383 1 97.81 333 ASN A O 1
ATOM 2655 N N . LEU A 1 334 ? -19.625 -39.75 -11.031 1 96.88 334 LEU A N 1
ATOM 2656 C CA . LEU A 1 334 ? -20.922 -39.844 -11.703 1 96.88 334 LEU A CA 1
ATOM 2657 C C . LEU A 1 334 ? -21.891 -40.688 -10.875 1 96.88 334 LEU A C 1
ATOM 2659 O O . LEU A 1 334 ? -23.078 -40.344 -10.789 1 96.88 334 LEU A O 1
ATOM 2663 N N . ARG A 1 335 ? -21.422 -41.688 -10.25 1 95.56 335 ARG A N 1
ATOM 2664 C CA . ARG A 1 335 ? -22.266 -42.562 -9.469 1 95.56 335 ARG A CA 1
ATOM 2665 C C . ARG A 1 335 ? -22.812 -41.875 -8.227 1 95.56 335 ARG A C 1
ATOM 2667 O O . ARG A 1 335 ? -24 -41.969 -7.93 1 95.56 335 ARG A O 1
ATOM 2674 N N . GLU A 1 336 ? -21.938 -41.156 -7.504 1 96.06 336 GLU A N 1
ATOM 2675 C CA . GLU A 1 336 ? -22.297 -40.562 -6.23 1 96.06 336 GLU A CA 1
ATOM 2676 C C . GLU A 1 336 ? -22.828 -39.125 -6.434 1 96.06 336 GLU A C 1
ATOM 2678 O O . GLU A 1 336 ? -23.406 -38.562 -5.52 1 96.06 336 GLU A O 1
ATOM 2683 N N . GLY A 1 337 ? -22.594 -38.562 -7.582 1 95.88 337 GLY A N 1
ATOM 2684 C CA . GLY A 1 337 ? -23.031 -37.219 -7.859 1 95.88 337 GLY A CA 1
ATOM 2685 C C . GLY A 1 337 ? -22.047 -36.156 -7.363 1 95.88 337 GLY A C 1
ATOM 2686 O O . GLY A 1 337 ? -22.453 -35.031 -7.023 1 95.88 337 GLY A O 1
ATOM 2687 N N . HIS A 1 338 ? -20.828 -36.594 -7.254 1 96.69 338 HIS A N 1
ATOM 2688 C CA . HIS A 1 338 ? -19.781 -35.656 -6.855 1 96.69 338 HIS A CA 1
ATOM 2689 C C . HIS A 1 338 ? -19.25 -34.906 -8.055 1 96.69 338 HIS A C 1
ATOM 2691 O O . HIS A 1 338 ? -18.078 -35.062 -8.438 1 96.69 338 HIS A O 1
ATOM 2697 N N . LEU A 1 339 ? -20.094 -34.062 -8.664 1 96.88 339 LEU A N 1
ATOM 2698 C CA . LEU A 1 339 ? -19.75 -33.312 -9.883 1 96.88 339 LEU A CA 1
ATOM 2699 C C . LEU A 1 339 ? -19.703 -31.812 -9.617 1 96.88 339 LEU A C 1
ATOM 2701 O O . LEU A 1 339 ? -20.594 -31.266 -8.961 1 96.88 339 LEU A O 1
ATOM 2705 N N . LEU A 1 340 ? -18.641 -31.203 -10.141 1 95.81 340 LEU A N 1
ATOM 2706 C CA . LEU A 1 340 ? -18.469 -29.766 -9.938 1 95.81 340 LEU A CA 1
ATOM 2707 C C . LEU A 1 340 ? -19 -28.984 -11.125 1 95.81 340 LEU A C 1
ATOM 2709 O O . LEU A 1 340 ? -18.734 -29.328 -12.281 1 95.81 340 LEU A O 1
ATOM 2713 N N . LYS A 1 341 ? -19.797 -28 -10.828 1 95.38 341 LYS A N 1
ATOM 2714 C CA . LYS A 1 341 ? -20.266 -27.094 -11.867 1 95.38 341 LYS A CA 1
ATOM 2715 C C . LYS A 1 341 ? -19.406 -25.844 -11.938 1 95.38 341 LYS A C 1
ATOM 2717 O O . LYS A 1 341 ? -19.281 -25.109 -10.961 1 95.38 341 LYS A O 1
ATOM 2722 N N . GLU A 1 342 ? -18.812 -25.609 -13.047 1 93.06 342 GLU A N 1
ATOM 2723 C CA . GLU A 1 342 ? -18 -24.406 -13.234 1 93.06 342 GLU A CA 1
ATOM 2724 C C . GLU A 1 342 ? -18.875 -23.203 -13.602 1 93.06 342 GLU A C 1
ATOM 2726 O O . GLU A 1 342 ? -19.547 -23.219 -14.641 1 93.06 342 GLU A O 1
ATOM 2731 N N . LEU A 1 343 ? -18.844 -22.203 -12.75 1 93.12 343 LEU A N 1
ATOM 2732 C CA . LEU A 1 343 ? -19.609 -21 -13.031 1 93.12 343 LEU A CA 1
ATOM 2733 C C . LEU A 1 343 ? -18.953 -20.172 -14.117 1 93.12 343 LEU A C 1
ATOM 2735 O O . LEU A 1 343 ? -17.719 -20.172 -14.242 1 93.12 343 LEU A O 1
ATOM 2739 N N . PRO A 1 344 ? -19.797 -19.484 -14.891 1 90.06 344 PRO A N 1
ATOM 2740 C CA . PRO A 1 344 ? -19.203 -18.578 -15.883 1 90.06 344 PRO A CA 1
ATOM 2741 C C . PRO A 1 344 ? -18.219 -17.578 -15.273 1 90.06 344 PRO A C 1
ATOM 2743 O O . PRO A 1 344 ? -18.375 -17.203 -14.109 1 90.06 344 PRO A O 1
ATOM 2746 N N . GLU A 1 345 ? -17.25 -17.203 -16.031 1 90.44 345 GLU A N 1
ATOM 2747 C CA . GLU A 1 345 ? -16.188 -16.312 -15.578 1 90.44 345 GLU A CA 1
ATOM 2748 C C . GLU A 1 345 ? -16.766 -14.969 -15.125 1 90.44 345 GLU A C 1
ATOM 2750 O O . GLU A 1 345 ? -16.172 -14.273 -14.297 1 90.44 345 GLU A O 1
ATOM 2755 N N . SER A 1 346 ? -17.969 -14.578 -15.688 1 90.25 346 SER A N 1
ATOM 2756 C CA . SER A 1 346 ? -18.594 -13.289 -15.383 1 90.25 346 SER A CA 1
ATOM 2757 C C . SER A 1 346 ? -18.922 -13.172 -13.898 1 90.25 346 SER A C 1
ATOM 2759 O O . SER A 1 346 ? -18.828 -12.086 -13.32 1 90.25 346 SER A O 1
ATOM 2761 N N . TYR A 1 347 ? -19.234 -14.305 -13.281 1 93.12 347 TYR A N 1
ATOM 2762 C CA . TYR A 1 347 ? -19.547 -14.266 -11.859 1 93.12 347 TYR A CA 1
ATOM 2763 C C . TYR A 1 347 ? -18.328 -13.891 -11.039 1 93.12 347 TYR A C 1
ATOM 2765 O O . TYR A 1 347 ? -18.438 -13.133 -10.07 1 93.12 347 TYR A O 1
ATOM 2773 N N . GLY A 1 348 ? -17.172 -14.461 -11.453 1 93 348 GLY A N 1
ATOM 2774 C CA . GLY A 1 348 ? -15.938 -14.102 -10.773 1 93 348 GLY A CA 1
ATOM 2775 C C . GLY A 1 348 ? -15.562 -12.641 -10.953 1 93 348 GLY A C 1
ATOM 2776 O O . GLY A 1 348 ? -15.148 -11.984 -10 1 93 348 GLY A O 1
ATOM 2777 N N . ILE A 1 349 ? -15.773 -12.125 -12.125 1 93 349 ILE A N 1
ATOM 2778 C CA . ILE A 1 349 ? -15.43 -10.742 -12.438 1 93 349 ILE A CA 1
ATOM 2779 C C . ILE A 1 349 ? -16.359 -9.797 -11.68 1 93 349 ILE A C 1
ATOM 2781 O O . ILE A 1 349 ? -15.906 -8.812 -11.102 1 93 349 ILE A O 1
ATOM 2785 N N . ILE A 1 350 ? -17.656 -10.125 -11.664 1 94.25 350 ILE A N 1
ATOM 2786 C CA . ILE A 1 350 ? -18.641 -9.305 -10.969 1 94.25 350 ILE A CA 1
ATOM 2787 C C . ILE A 1 350 ? -18.328 -9.273 -9.477 1 94.25 350 ILE A C 1
ATOM 2789 O O . ILE A 1 350 ? -18.375 -8.219 -8.844 1 94.25 350 ILE A O 1
ATOM 2793 N N . PHE A 1 351 ? -18.047 -10.398 -8.953 1 94.81 351 PHE A N 1
ATOM 2794 C CA . PHE A 1 351 ? -17.641 -10.484 -7.551 1 94.81 351 PHE A CA 1
ATOM 2795 C C . PHE A 1 351 ? -16.453 -9.578 -7.273 1 94.81 351 PHE A C 1
ATOM 2797 O O . PHE A 1 351 ? -16.453 -8.836 -6.289 1 94.81 351 PHE A O 1
ATOM 2804 N N . THR A 1 352 ? -15.469 -9.672 -8.133 1 94.5 352 THR A N 1
ATOM 2805 C CA . THR A 1 352 ? -14.258 -8.875 -7.969 1 94.5 352 THR A CA 1
ATOM 2806 C C . THR A 1 352 ? -14.578 -7.383 -8.031 1 94.5 352 THR A C 1
ATOM 2808 O O . THR A 1 352 ? -14.102 -6.605 -7.203 1 94.5 352 THR A O 1
ATOM 2811 N N . ILE A 1 353 ? -15.43 -6.992 -8.953 1 94.75 353 ILE A N 1
ATOM 2812 C CA . ILE A 1 353 ? -15.812 -5.594 -9.125 1 94.75 353 ILE A CA 1
ATOM 2813 C C . ILE A 1 353 ? -16.5 -5.078 -7.859 1 94.75 353 ILE A C 1
ATOM 2815 O O . ILE A 1 353 ? -16.203 -3.973 -7.395 1 94.75 353 ILE A O 1
ATOM 2819 N N . LEU A 1 354 ? -17.328 -5.891 -7.273 1 94.88 354 LEU A N 1
ATOM 2820 C CA . LEU A 1 354 ? -18.047 -5.504 -6.062 1 94.88 354 LEU A CA 1
ATOM 2821 C C . LEU A 1 354 ? -17.078 -5.285 -4.902 1 94.88 354 LEU A C 1
ATOM 2823 O O . LEU A 1 354 ? -17.203 -4.309 -4.16 1 94.88 354 LEU A O 1
ATOM 2827 N N . VAL A 1 355 ? -16.141 -6.156 -4.781 1 94.19 355 VAL A N 1
ATOM 2828 C CA . VAL A 1 355 ? -15.156 -6.051 -3.711 1 94.19 355 VAL A CA 1
ATOM 2829 C C . VAL A 1 355 ? -14.297 -4.805 -3.92 1 94.19 355 VAL A C 1
ATOM 2831 O O . VAL A 1 355 ? -13.969 -4.098 -2.963 1 94.19 355 VAL A O 1
ATOM 2834 N N . LEU A 1 356 ? -13.922 -4.578 -5.199 1 94.12 356 LEU A N 1
ATOM 2835 C CA . LEU A 1 356 ? -13.094 -3.42 -5.516 1 94.12 356 LEU A CA 1
ATOM 2836 C C . LEU A 1 356 ? -13.844 -2.121 -5.238 1 94.12 356 LEU A C 1
ATOM 2838 O O . LEU A 1 356 ? -13.25 -1.152 -4.754 1 94.12 356 LEU A O 1
ATOM 2842 N N . LEU A 1 357 ? -15.125 -2.092 -5.496 1 93.31 357 LEU A N 1
ATOM 2843 C CA . LEU A 1 357 ? -15.938 -0.91 -5.227 1 93.31 357 LEU A CA 1
ATOM 2844 C C . LEU A 1 357 ? -16 -0.625 -3.73 1 93.31 357 LEU A C 1
ATOM 2846 O O . LEU A 1 357 ? -15.945 0.533 -3.312 1 93.31 357 LEU A O 1
ATOM 2850 N N . ILE A 1 358 ? -16.109 -1.673 -2.945 1 91.25 358 ILE A N 1
ATOM 2851 C CA . ILE A 1 358 ? -16.094 -1.533 -1.494 1 91.25 358 ILE A CA 1
ATOM 2852 C C . ILE A 1 358 ? -14.742 -0.985 -1.043 1 91.25 358 ILE A C 1
ATOM 2854 O O . ILE A 1 358 ? -14.672 -0.169 -0.121 1 91.25 358 ILE A O 1
ATOM 2858 N N . GLY A 1 359 ? -13.68 -1.478 -1.75 1 89.25 359 GLY A N 1
ATOM 2859 C CA . GLY A 1 359 ? -12.352 -0.979 -1.44 1 89.25 359 GLY A CA 1
ATOM 2860 C C . GLY A 1 359 ? -12.211 0.519 -1.639 1 89.25 359 GLY A C 1
ATOM 2861 O O . GLY A 1 359 ? -11.586 1.204 -0.824 1 89.25 359 GLY A O 1
ATOM 2862 N N . VAL A 1 360 ? -12.812 1.05 -2.668 1 88 360 VAL A N 1
ATOM 2863 C CA . VAL A 1 360 ? -12.773 2.482 -2.945 1 88 360 VAL A CA 1
ATOM 2864 C C . VAL A 1 360 ? -13.469 3.246 -1.818 1 88 360 VAL A C 1
ATOM 2866 O O . VAL A 1 360 ? -12.953 4.262 -1.343 1 88 360 VAL A O 1
ATOM 2869 N N . LEU A 1 361 ? -14.539 2.734 -1.338 1 86.81 361 LEU A N 1
ATOM 2870 C CA . LEU A 1 361 ? -15.305 3.381 -0.274 1 86.81 361 LEU A CA 1
ATOM 2871 C C . LEU A 1 361 ? -14.516 3.389 1.031 1 86.81 361 LEU A C 1
ATOM 2873 O O . LEU A 1 361 ? -14.484 4.395 1.74 1 86.81 361 LEU A O 1
ATOM 2877 N N . VAL A 1 362 ? -13.891 2.281 1.3 1 85.25 362 VAL A N 1
ATOM 2878 C CA . VAL A 1 362 ? -13.172 2.125 2.559 1 85.25 362 VAL A CA 1
ATOM 2879 C C . VAL A 1 362 ? -11.93 3.01 2.553 1 85.25 362 VAL A C 1
ATOM 2881 O O . VAL A 1 362 ? -11.617 3.66 3.555 1 85.25 362 VAL A O 1
ATOM 2884 N N . LEU A 1 363 ? -11.203 3.088 1.444 1 81.25 363 LEU A N 1
ATOM 2885 C CA . LEU A 1 363 ? -9.922 3.779 1.393 1 81.25 363 LEU A CA 1
ATOM 2886 C C . LEU A 1 363 ? -10.117 5.289 1.29 1 81.25 363 LEU A C 1
ATOM 2888 O O . LEU A 1 363 ? -9.312 6.062 1.806 1 81.25 363 LEU A O 1
ATOM 2892 N N . PHE A 1 364 ? -11.164 5.727 0.663 1 80.44 364 PHE A N 1
ATOM 2893 C CA . PHE A 1 364 ? -11.195 7.148 0.341 1 80.44 364 PHE A CA 1
ATOM 2894 C C . PHE A 1 364 ? -12.383 7.828 1.007 1 80.44 364 PHE A C 1
ATOM 2896 O O . PHE A 1 364 ? -12.422 9.055 1.105 1 80.44 364 PHE A O 1
ATOM 2903 N N . ILE A 1 365 ? -13.328 7.117 1.387 1 74.62 365 ILE A N 1
ATOM 2904 C CA . ILE A 1 365 ? -14.477 7.758 2.025 1 74.62 365 ILE A CA 1
ATOM 2905 C C . ILE A 1 365 ? -14.352 7.637 3.543 1 74.62 365 ILE A C 1
ATOM 2907 O O . ILE A 1 365 ? -14.617 8.594 4.27 1 74.62 365 ILE A O 1
ATOM 2911 N N . ASN A 1 366 ? -13.852 6.504 3.979 1 67.75 366 ASN A N 1
ATOM 2912 C CA . ASN A 1 366 ? -13.773 6.25 5.414 1 67.75 366 ASN A CA 1
ATOM 2913 C C . ASN A 1 366 ? -12.57 6.957 6.039 1 67.75 366 ASN A C 1
ATOM 2915 O O . ASN A 1 366 ? -11.508 7.043 5.422 1 67.75 366 ASN A O 1
ATOM 2919 N N . GLN A 1 367 ? -12.836 7.539 7.199 1 65.31 367 GLN A N 1
ATOM 2920 C CA . GLN A 1 367 ? -11.789 8.281 7.891 1 65.31 367 GLN A CA 1
ATOM 2921 C C . GLN A 1 367 ? -11.055 7.395 8.891 1 65.31 367 GLN A C 1
ATOM 2923 O O . GLN A 1 367 ? -10.016 7.785 9.43 1 65.31 367 GLN A O 1
ATOM 2928 N N . TRP A 1 368 ? -11.609 6.254 9.07 1 65.88 368 TRP A N 1
ATOM 2929 C CA . TRP A 1 368 ? -11.008 5.391 10.086 1 65.88 368 TRP A CA 1
ATOM 2930 C C . TRP A 1 368 ? -9.805 4.641 9.516 1 65.88 368 TRP A C 1
ATOM 2932 O O . TRP A 1 368 ? -9.961 3.779 8.648 1 65.88 368 TRP A O 1
ATOM 2942 N N . HIS A 1 369 ? -8.664 4.812 9.891 1 71.25 369 HIS A N 1
ATOM 2943 C CA . HIS A 1 369 ? -7.418 4.258 9.375 1 71.25 369 HIS A CA 1
ATOM 2944 C C . HIS A 1 369 ? -7.328 2.76 9.648 1 71.25 369 HIS A C 1
ATOM 2946 O O . HIS A 1 369 ? -6.711 2.021 8.875 1 71.25 369 HIS A O 1
ATOM 2952 N N . LEU A 1 370 ? -8 2.389 10.719 1 71.44 370 LEU A N 1
ATOM 2953 C CA . LEU A 1 370 ? -7.988 0.966 11.047 1 71.44 370 LEU A CA 1
ATOM 2954 C C . LEU A 1 370 ? -8.688 0.154 9.961 1 71.44 370 LEU A C 1
ATOM 2956 O O . LEU A 1 370 ? -8.227 -0.934 9.602 1 71.44 370 LEU A O 1
ATOM 2960 N N . LEU A 1 371 ? -9.688 0.718 9.469 1 76.56 371 LEU A N 1
ATOM 2961 C CA . LEU A 1 371 ? -10.453 0.019 8.445 1 76.56 371 LEU A CA 1
ATOM 2962 C C . LEU A 1 371 ? -9.672 -0.072 7.141 1 76.56 371 LEU A C 1
ATOM 2964 O O . LEU A 1 371 ? -9.797 -1.052 6.398 1 76.56 371 LEU A O 1
ATOM 2968 N N . LYS A 1 372 ? -8.836 0.904 6.887 1 75.88 372 LYS A N 1
ATOM 2969 C CA . LYS A 1 372 ? -8.031 0.917 5.668 1 75.88 372 LYS A CA 1
ATOM 2970 C C . LYS A 1 372 ? -7 -0.207 5.68 1 75.88 372 LYS A C 1
ATOM 2972 O O . LYS A 1 372 ? -6.707 -0.801 4.641 1 75.88 372 LYS A O 1
ATOM 2977 N N . ASN A 1 373 ? -6.57 -0.571 6.867 1 72.31 373 ASN A N 1
ATOM 2978 C CA . ASN A 1 373 ? -5.551 -1.604 7 1 72.31 373 ASN A CA 1
ATOM 2979 C C . ASN A 1 373 ? -6.168 -2.994 7.105 1 72.31 373 ASN A C 1
ATOM 2981 O O . ASN A 1 373 ? -5.539 -3.988 6.738 1 72.31 373 ASN A O 1
ATOM 2985 N N . LEU A 1 374 ? -7.395 -2.988 7.574 1 79.06 374 LEU A N 1
ATOM 2986 C CA . LEU A 1 374 ? -8.07 -4.266 7.762 1 79.06 374 LEU A CA 1
ATOM 2987 C C . LEU A 1 374 ? -8.766 -4.707 6.477 1 79.06 374 LEU A C 1
ATOM 2989 O O . LEU A 1 374 ? -9.102 -5.883 6.32 1 79.06 374 LEU A O 1
ATOM 2993 N N . TYR A 1 375 ? -8.992 -3.779 5.535 1 86.5 375 TYR A N 1
ATOM 2994 C CA . TYR A 1 375 ? -9.766 -4.027 4.324 1 86.5 375 TYR A CA 1
ATOM 2995 C C . TYR A 1 375 ? -9.172 -5.176 3.52 1 86.5 375 TYR A C 1
ATOM 2997 O O . TYR A 1 375 ? -9.898 -6.07 3.08 1 86.5 375 TYR A O 1
ATOM 3005 N N . PRO A 1 376 ? -7.852 -5.258 3.27 1 82.75 376 PRO A N 1
ATOM 3006 C CA . PRO A 1 376 ? -7.316 -6.371 2.484 1 82.75 376 PRO A CA 1
ATOM 3007 C C . PRO A 1 376 ? -7.559 -7.727 3.141 1 82.75 376 PRO A C 1
ATOM 3009 O O . PRO A 1 376 ? -7.852 -8.711 2.451 1 82.75 376 PRO A O 1
ATOM 3012 N N . ILE A 1 377 ? -7.5 -7.789 4.41 1 81.62 377 ILE A N 1
ATOM 3013 C CA . ILE A 1 377 ? -7.719 -9.039 5.137 1 81.62 377 ILE A CA 1
ATOM 3014 C C . ILE A 1 377 ? -9.18 -9.461 5.004 1 81.62 377 ILE A C 1
ATOM 3016 O O . ILE A 1 377 ? -9.469 -10.633 4.762 1 81.62 377 ILE A O 1
ATOM 3020 N N . VAL A 1 378 ? -10.008 -8.461 5.156 1 87.06 378 VAL A N 1
ATOM 3021 C CA . VAL A 1 378 ? -11.438 -8.742 5.055 1 87.06 378 VAL A CA 1
ATOM 3022 C C . VAL A 1 378 ? -11.781 -9.156 3.625 1 87.06 378 VAL A C 1
ATOM 3024 O O . VAL A 1 378 ? -12.555 -10.094 3.414 1 87.06 378 VAL A O 1
ATOM 3027 N N . ALA A 1 379 ? -11.211 -8.469 2.652 1 90.31 379 ALA A N 1
ATOM 3028 C CA . ALA A 1 379 ? -11.477 -8.773 1.248 1 90.31 379 ALA A CA 1
ATOM 3029 C C . ALA A 1 379 ? -11 -10.18 0.895 1 90.31 379 ALA A C 1
ATOM 3031 O O . ALA A 1 379 ? -11.719 -10.945 0.255 1 90.31 379 ALA A O 1
ATOM 3032 N N . ILE A 1 380 ? -9.812 -10.609 1.33 1 88.19 380 ILE A N 1
ATOM 3033 C CA . ILE A 1 380 ? -9.25 -11.93 1.062 1 88.19 380 ILE A CA 1
ATOM 3034 C C . ILE A 1 380 ? -10.086 -13 1.773 1 88.19 380 ILE A C 1
ATOM 3036 O O . ILE A 1 380 ? -10.406 -14.031 1.189 1 88.19 380 ILE A O 1
ATOM 3040 N N . SER A 1 381 ? -10.484 -12.711 3.021 1 90.56 381 SER A N 1
ATOM 3041 C CA . SER A 1 381 ? -11.305 -13.648 3.773 1 90.56 381 SER A CA 1
ATOM 3042 C C . SER A 1 381 ? -12.664 -13.844 3.117 1 90.56 381 SER A C 1
ATOM 3044 O O . SER A 1 381 ? -13.18 -14.961 3.066 1 90.56 381 SER A O 1
ATOM 3046 N N . LEU A 1 382 ? -13.148 -12.734 2.643 1 92.81 382 LEU A N 1
ATOM 3047 C CA . LEU A 1 382 ? -14.43 -12.812 1.949 1 92.81 382 LEU A CA 1
ATOM 3048 C C . LEU A 1 382 ? -14.32 -13.656 0.685 1 92.81 382 LEU A C 1
ATOM 3050 O O . LEU A 1 382 ? -15.211 -14.445 0.379 1 92.81 382 LEU A O 1
ATOM 3054 N N . PHE A 1 383 ? -13.273 -13.516 -0.007 1 94 383 PHE A N 1
ATOM 3055 C CA . PHE A 1 383 ? -13.055 -14.273 -1.231 1 94 383 PHE A CA 1
ATOM 3056 C C . PHE A 1 383 ? -12.883 -15.758 -0.924 1 94 383 PHE A C 1
ATOM 3058 O O . PHE A 1 383 ? -13.562 -16.609 -1.51 1 94 383 PHE A O 1
ATOM 3065 N N . VAL A 1 384 ? -11.953 -16.125 -0.025 1 90.88 384 VAL A N 1
ATOM 3066 C CA . VAL A 1 384 ? -11.672 -17.5 0.33 1 90.88 384 VAL A CA 1
ATOM 3067 C C . VAL A 1 384 ? -12.922 -18.141 0.931 1 90.88 384 VAL A C 1
ATOM 3069 O O . VAL A 1 384 ? -13.25 -19.297 0.625 1 90.88 384 VAL A O 1
ATOM 3072 N N . GLY A 1 385 ? -13.602 -17.375 1.725 1 93.69 385 GLY A N 1
ATOM 3073 C CA . GLY A 1 385 ? -14.836 -17.875 2.305 1 93.69 385 GLY A CA 1
ATOM 3074 C C . GLY A 1 385 ? -15.914 -18.141 1.271 1 93.69 385 GLY A C 1
ATOM 3075 O O . GLY A 1 385 ? -16.578 -19.188 1.308 1 93.69 385 GLY A O 1
ATOM 3076 N N . SER A 1 386 ? -16.094 -17.172 0.375 1 94.44 386 SER A N 1
ATOM 3077 C CA . SER A 1 386 ? -17.078 -17.344 -0.684 1 94.44 386 SER A CA 1
ATOM 3078 C C . SER A 1 386 ? -16.719 -18.516 -1.592 1 94.44 386 SER A C 1
ATOM 3080 O O . SER A 1 386 ? -17.578 -19.312 -1.975 1 94.44 386 SER A O 1
ATOM 3082 N N . PHE A 1 387 ? -15.445 -18.625 -1.937 1 94.12 387 PHE A N 1
ATOM 3083 C CA . PHE A 1 387 ? -14.977 -19.719 -2.771 1 94.12 387 PHE A CA 1
ATOM 3084 C C . PHE A 1 387 ? -15.227 -21.062 -2.09 1 94.12 387 PHE A C 1
ATOM 3086 O O . PHE A 1 387 ? -15.711 -22 -2.721 1 94.12 387 PHE A O 1
ATOM 3093 N N . TYR A 1 388 ? -14.938 -21.141 -0.821 1 93.94 388 TYR A N 1
ATOM 3094 C CA . TYR A 1 388 ? -15.117 -22.375 -0.066 1 93.94 388 TYR A CA 1
ATOM 3095 C C . TYR A 1 388 ? -16.594 -22.734 0.052 1 93.94 388 TYR A C 1
ATOM 3097 O O . TYR A 1 388 ? -16.969 -23.906 -0.076 1 93.94 388 TYR A O 1
ATOM 3105 N N . PHE A 1 389 ? -17.375 -21.734 0.318 1 95.56 389 PHE A N 1
ATOM 3106 C CA . PHE A 1 389 ? -18.812 -21.953 0.443 1 95.56 389 PHE A CA 1
ATOM 3107 C C . PHE A 1 389 ? -19.391 -22.484 -0.858 1 95.56 389 PHE A C 1
ATOM 3109 O O . PHE A 1 389 ? -20.156 -23.453 -0.847 1 95.56 389 PHE A O 1
ATOM 3116 N N . LEU A 1 390 ? -19.031 -21.922 -1.953 1 95.69 390 LEU A N 1
ATOM 3117 C CA . LEU A 1 390 ? -19.5 -22.391 -3.252 1 95.69 390 LEU A CA 1
ATOM 3118 C C . LEU A 1 390 ? -18.953 -23.781 -3.566 1 95.69 390 LEU A C 1
ATOM 3120 O O . LEU A 1 390 ? -19.672 -24.625 -4.117 1 95.69 390 LEU A O 1
ATOM 3124 N N . TYR A 1 391 ? -17.672 -24.016 -3.205 1 93.88 391 TYR A N 1
ATOM 3125 C CA . TYR A 1 391 ? -17.047 -25.328 -3.404 1 93.88 391 TYR A CA 1
ATOM 3126 C C . TYR A 1 391 ? -17.812 -26.406 -2.652 1 93.88 391 TYR A C 1
ATOM 3128 O O . TYR A 1 391 ? -18 -27.516 -3.176 1 93.88 391 TYR A O 1
ATOM 3136 N N . ARG A 1 392 ? -18.344 -26.109 -1.483 1 94.44 392 ARG A N 1
ATOM 3137 C CA . ARG A 1 392 ? -19.109 -27.078 -0.687 1 94.44 392 ARG A CA 1
ATOM 3138 C C . ARG A 1 392 ? -20.438 -27.391 -1.339 1 94.44 392 ARG A C 1
ATOM 3140 O O . ARG A 1 392 ? -21.031 -28.453 -1.088 1 94.44 392 ARG A O 1
ATOM 3147 N N . MET A 1 393 ? -20.859 -26.484 -2.143 1 95.81 393 MET A N 1
ATOM 3148 C CA . MET A 1 393 ? -22.109 -26.703 -2.885 1 95.81 393 MET A CA 1
ATOM 3149 C C . MET A 1 393 ? -21.812 -27.281 -4.266 1 95.81 393 MET A C 1
ATOM 3151 O O . MET A 1 393 ? -22.703 -27.328 -5.117 1 95.81 393 MET A O 1
ATOM 3155 N N . ASP A 1 394 ? -20.578 -27.625 -4.57 1 96.31 394 ASP A N 1
ATOM 3156 C CA . ASP A 1 394 ? -20.125 -28.219 -5.82 1 96.31 394 ASP A CA 1
ATOM 3157 C C . ASP A 1 394 ? -20.156 -27.203 -6.961 1 96.31 394 ASP A C 1
ATOM 3159 O O . ASP A 1 394 ? -20.469 -27.562 -8.102 1 96.31 394 ASP A O 1
ATOM 3163 N N . LEU A 1 395 ? -19.969 -25.906 -6.559 1 95.56 395 LEU A N 1
ATOM 3164 C CA . LEU A 1 395 ? -19.828 -24.812 -7.52 1 95.56 395 LEU A CA 1
ATOM 3165 C C . LEU A 1 395 ? -18.406 -24.266 -7.504 1 95.56 395 LEU A C 1
ATOM 3167 O O . LEU A 1 395 ? -17.797 -24.141 -6.441 1 95.56 395 LEU A O 1
ATOM 3171 N N . VAL A 1 396 ? -17.891 -24.062 -8.711 1 94.62 396 VAL A N 1
ATOM 3172 C CA . VAL A 1 396 ? -16.531 -23.531 -8.789 1 94.62 396 VAL A CA 1
ATOM 3173 C C . VAL A 1 396 ? -16.562 -22.109 -9.352 1 94.62 396 VAL A C 1
ATOM 3175 O O . VAL A 1 396 ? -16.984 -21.906 -10.492 1 94.62 396 VAL A O 1
ATOM 3178 N N . LEU A 1 397 ? -16.141 -21.203 -8.562 1 93.56 397 LEU A N 1
ATOM 3179 C CA . LEU A 1 397 ? -16.047 -19.797 -8.969 1 93.56 397 LEU A CA 1
ATOM 3180 C C . LEU A 1 397 ? -14.719 -19.516 -9.641 1 93.56 397 LEU A C 1
ATOM 3182 O O . LEU A 1 397 ? -13.68 -20.016 -9.227 1 93.56 397 LEU A O 1
ATOM 3186 N N . SER A 1 398 ? -14.781 -18.688 -10.688 1 92.12 398 SER A N 1
ATOM 3187 C CA . SER A 1 398 ? -13.547 -18.219 -11.312 1 92.12 398 SER A CA 1
ATOM 3188 C C . SER A 1 398 ? -12.727 -17.359 -10.352 1 92.12 398 SER A C 1
ATOM 3190 O O . SER A 1 398 ? -13.258 -16.438 -9.734 1 92.12 398 SER A O 1
ATOM 3192 N N . THR A 1 399 ? -11.469 -17.594 -10.219 1 90.94 399 THR A N 1
ATOM 3193 C CA . THR A 1 399 ? -10.68 -16.969 -9.156 1 90.94 399 THR A CA 1
ATOM 3194 C C . THR A 1 399 ? -9.664 -16 -9.734 1 90.94 399 THR A C 1
ATOM 3196 O O . THR A 1 399 ? -9.172 -15.117 -9.031 1 90.94 399 THR A O 1
ATOM 3199 N N . TYR A 1 400 ? -9.367 -16.062 -11.016 1 89.25 400 TYR A N 1
ATOM 3200 C CA . TYR A 1 400 ? -8.25 -15.305 -11.57 1 89.25 400 TYR A CA 1
ATOM 3201 C C . TYR A 1 400 ? -8.492 -13.805 -11.461 1 89.25 400 TYR A C 1
ATOM 3203 O O . TYR A 1 400 ? -7.562 -13.031 -11.227 1 89.25 400 TYR A O 1
ATOM 3211 N N . SER A 1 401 ? -9.766 -13.43 -11.609 1 92.31 401 SER A N 1
ATOM 3212 C CA . SER A 1 401 ? -10.086 -12.008 -11.609 1 92.31 401 SER A CA 1
ATOM 3213 C C . SER A 1 401 ? -9.75 -11.367 -10.266 1 92.31 401 SER A C 1
ATOM 3215 O O . SER A 1 401 ? -9.172 -10.281 -10.211 1 92.31 401 SER A O 1
ATOM 3217 N N . PHE A 1 402 ? -10.102 -12.055 -9.172 1 93.31 402 PHE A N 1
ATOM 3218 C CA . PHE A 1 402 ? -9.836 -11.516 -7.84 1 93.31 402 PHE A CA 1
ATOM 3219 C C . PHE A 1 402 ? -8.344 -11.586 -7.516 1 93.31 402 PHE A C 1
ATOM 3221 O O . PHE A 1 402 ? -7.777 -10.633 -6.977 1 93.31 402 PHE A O 1
ATOM 3228 N N . VAL A 1 403 ? -7.707 -12.711 -7.859 1 86.94 403 VAL A N 1
ATOM 3229 C CA . VAL A 1 403 ? -6.316 -12.953 -7.48 1 86.94 403 VAL A CA 1
ATOM 3230 C C . VAL A 1 403 ? -5.41 -11.945 -8.188 1 86.94 403 VAL A C 1
ATOM 3232 O O . VAL A 1 403 ? -4.422 -11.484 -7.609 1 86.94 403 VAL A O 1
ATOM 3235 N N . LEU A 1 404 ? -5.785 -11.523 -9.359 1 84 404 LEU A N 1
ATOM 3236 C CA . LEU A 1 404 ? -4.973 -10.562 -10.094 1 84 404 LEU A CA 1
ATOM 3237 C C . LEU A 1 404 ? -5.508 -9.141 -9.906 1 84 404 LEU A C 1
ATOM 3239 O O . LEU A 1 404 ? -4.73 -8.203 -9.711 1 84 404 LEU A O 1
ATOM 3243 N N . GLY A 1 405 ? -6.793 -9.086 -9.891 1 88.19 405 GLY A N 1
ATOM 3244 C CA . GLY A 1 405 ? -7.426 -7.773 -9.867 1 88.19 405 GLY A CA 1
ATOM 3245 C C . GLY A 1 405 ? -7.273 -7.059 -8.531 1 88.19 405 GLY A C 1
ATOM 3246 O O . GLY A 1 405 ? -7.004 -5.859 -8.5 1 88.19 405 GLY A O 1
ATOM 3247 N N . PHE A 1 406 ? -7.363 -7.73 -7.438 1 91.12 406 PHE A N 1
ATOM 3248 C CA . PHE A 1 406 ? -7.383 -7.117 -6.113 1 91.12 406 PHE A CA 1
ATOM 3249 C C . PHE A 1 406 ? -6.023 -6.52 -5.777 1 91.12 406 PHE A C 1
ATOM 3251 O O . PHE A 1 406 ? -5.934 -5.367 -5.352 1 91.12 406 PHE A O 1
ATOM 3258 N N . PRO A 1 407 ? -4.98 -7.281 -6.031 1 80.38 407 PRO A N 1
ATOM 3259 C CA . PRO A 1 407 ? -3.672 -6.699 -5.727 1 80.38 407 PRO A CA 1
ATOM 3260 C C . PRO A 1 407 ? -3.367 -5.461 -6.57 1 80.38 407 PRO A C 1
ATOM 3262 O O . PRO A 1 407 ? -2.814 -4.484 -6.059 1 80.38 407 PRO A O 1
ATOM 3265 N N . ILE A 1 408 ? -3.766 -5.512 -7.797 1 81.44 408 ILE A N 1
ATOM 3266 C CA . ILE A 1 408 ? -3.549 -4.367 -8.672 1 81.44 408 ILE A CA 1
ATOM 3267 C C . ILE A 1 408 ? -4.359 -3.174 -8.172 1 81.44 408 ILE A C 1
ATOM 3269 O O . ILE A 1 408 ? -3.84 -2.057 -8.086 1 81.44 408 ILE A O 1
ATOM 3273 N N . SER A 1 409 ? -5.594 -3.438 -7.824 1 87.25 409 SER A N 1
ATOM 3274 C CA . SER A 1 409 ? -6.48 -2.4 -7.312 1 87.25 409 SER A CA 1
ATOM 3275 C C . SER A 1 409 ? -5.926 -1.781 -6.031 1 87.25 409 SER A C 1
ATOM 3277 O O . SER A 1 409 ? -5.891 -0.557 -5.895 1 87.25 409 SER A O 1
ATOM 3279 N N . TYR A 1 410 ? -5.551 -2.621 -5.168 1 80.19 410 TYR A N 1
ATOM 3280 C CA . TYR A 1 410 ? -5.07 -2.154 -3.871 1 80.19 410 TYR A CA 1
ATOM 3281 C C . TYR A 1 410 ? -3.789 -1.342 -4.023 1 80.19 410 TYR A C 1
ATOM 3283 O O . TYR A 1 410 ? -3.611 -0.32 -3.355 1 80.19 410 TYR A O 1
ATOM 3291 N N . LEU A 1 411 ? -2.926 -1.777 -4.945 1 73.81 411 LEU A N 1
ATOM 3292 C CA . LEU A 1 411 ? -1.67 -1.073 -5.184 1 73.81 411 LEU A CA 1
ATOM 3293 C C . LEU A 1 411 ? -1.928 0.316 -5.758 1 73.81 411 LEU A C 1
ATOM 3295 O O . LEU A 1 411 ? -1.334 1.298 -5.309 1 73.81 411 LEU A O 1
ATOM 3299 N N . LEU A 1 412 ? -2.801 0.354 -6.672 1 79.69 412 LEU A N 1
ATOM 3300 C CA . LEU A 1 412 ? -3.111 1.632 -7.301 1 79.69 412 LEU A CA 1
ATOM 3301 C C . LEU A 1 412 ? -3.85 2.551 -6.336 1 79.69 412 LEU A C 1
ATOM 3303 O O . LEU A 1 412 ? -3.582 3.754 -6.289 1 79.69 412 LEU A O 1
ATOM 3307 N N . GLY A 1 413 ? -4.777 1.954 -5.598 1 80.56 413 GLY A N 1
ATOM 3308 C CA . GLY A 1 413 ? -5.504 2.727 -4.602 1 80.56 413 GLY A CA 1
ATOM 3309 C C . GLY A 1 413 ? -4.605 3.289 -3.516 1 80.56 413 GLY A C 1
ATOM 3310 O O . GLY A 1 413 ? -4.719 4.465 -3.158 1 80.56 413 GLY A O 1
ATOM 3311 N N . PHE A 1 414 ? -3.756 2.527 -3.131 1 73.81 414 PHE A N 1
ATOM 3312 C CA . PHE A 1 414 ? -2.852 2.941 -2.064 1 73.81 414 PHE A CA 1
ATOM 3313 C C . PHE A 1 414 ? -1.879 4.004 -2.562 1 73.81 414 PHE A C 1
ATOM 3315 O O . PHE A 1 414 ? -1.526 4.926 -1.821 1 73.81 414 PHE A O 1
ATOM 3322 N N . ALA A 1 415 ? -1.401 3.83 -3.705 1 73.81 415 ALA A N 1
ATOM 3323 C CA . ALA A 1 415 ? -0.536 4.848 -4.293 1 73.81 415 ALA A CA 1
ATOM 3324 C C . ALA A 1 415 ? -1.238 6.199 -4.348 1 73.81 415 ALA A C 1
ATOM 3326 O O . ALA A 1 415 ? -0.644 7.23 -4.012 1 73.81 415 ALA A O 1
ATOM 3327 N N . TYR A 1 416 ? -2.395 6.172 -4.699 1 81.69 416 TYR A N 1
ATOM 3328 C CA . TYR A 1 416 ? -3.168 7.402 -4.789 1 81.69 416 TYR A CA 1
ATOM 3329 C C . TYR A 1 416 ? -3.428 7.984 -3.404 1 81.69 416 TYR A C 1
ATOM 3331 O O . TYR A 1 416 ? -3.375 9.203 -3.215 1 81.69 416 TYR A O 1
ATOM 3339 N N . LEU A 1 417 ? -3.709 7.113 -2.514 1 77.5 417 LEU A N 1
ATOM 3340 C CA . LEU A 1 417 ? -3.971 7.551 -1.147 1 77.5 417 LEU A CA 1
ATOM 3341 C C . LEU A 1 417 ? -2.744 8.234 -0.549 1 77.5 417 LEU A C 1
ATOM 3343 O O . LEU A 1 417 ? -2.859 9.281 0.089 1 77.5 417 LEU A O 1
ATOM 3347 N N . THR A 1 418 ? -1.597 7.668 -0.661 1 72.31 418 THR A N 1
ATOM 3348 C CA . THR A 1 418 ? -0.369 8.242 -0.123 1 72.31 418 THR A CA 1
ATOM 3349 C C . THR A 1 418 ? -0.061 9.578 -0.792 1 72.31 418 THR A C 1
ATOM 3351 O O . THR A 1 418 ? 0.458 10.492 -0.151 1 72.31 418 THR A O 1
ATOM 3354 N N . TYR A 1 419 ? -0.347 9.594 -2.02 1 75.19 419 TYR A N 1
ATOM 3355 C CA . TYR A 1 419 ? -0.13 10.836 -2.758 1 75.19 419 TYR A CA 1
ATOM 3356 C C . TYR A 1 419 ? -1.023 11.953 -2.227 1 75.19 419 TYR A C 1
ATOM 3358 O O . TYR A 1 419 ? -0.557 13.062 -1.986 1 75.19 419 TYR A O 1
ATOM 3366 N N . THR A 1 420 ? -2.273 11.727 -2.029 1 76.44 420 THR A N 1
ATOM 3367 C CA . THR A 1 420 ? -3.227 12.734 -1.584 1 76.44 420 THR A CA 1
ATOM 3368 C C . THR A 1 420 ? -2.953 13.133 -0.137 1 76.44 420 THR A C 1
ATOM 3370 O O . THR A 1 420 ? -3.023 14.32 0.209 1 76.44 420 THR A O 1
ATOM 3373 N N . GLU A 1 421 ? -2.689 12.141 0.671 1 73.56 421 GLU A N 1
ATOM 3374 C CA . GLU A 1 421 ? -2.393 12.445 2.068 1 73.56 421 GLU A CA 1
ATOM 3375 C C . GLU A 1 421 ? -1.112 13.266 2.195 1 73.56 421 GLU A C 1
ATOM 3377 O O . GLU A 1 421 ? -1.018 14.148 3.051 1 73.56 421 GLU A O 1
ATOM 3382 N N . GLY A 1 422 ? -0.16 12.961 1.453 1 72.69 422 GLY A N 1
ATOM 3383 C CA . GLY A 1 422 ? 1.065 13.742 1.441 1 72.69 422 GLY A CA 1
ATOM 3384 C C . GLY A 1 422 ? 0.851 15.18 1.007 1 72.69 422 GLY A C 1
ATOM 3385 O O . GLY A 1 422 ? 1.432 16.109 1.584 1 72.69 422 GLY A O 1
ATOM 3386 N N . ARG A 1 423 ? 0.04 15.359 0.108 1 76.31 423 ARG A N 1
ATOM 3387 C CA . ARG A 1 423 ? -0.277 16.688 -0.378 1 76.31 423 ARG A CA 1
ATOM 3388 C C . ARG A 1 423 ? -0.994 17.516 0.692 1 76.31 423 ARG A C 1
ATOM 3390 O O . ARG A 1 423 ? -0.717 18.703 0.862 1 76.31 423 ARG A O 1
ATOM 3397 N N . GLU A 1 424 ? -1.907 16.859 1.366 1 78.44 424 GLU A N 1
ATOM 3398 C CA . GLU A 1 424 ? -2.635 17.547 2.428 1 78.44 424 GLU A CA 1
ATOM 3399 C C . GLU A 1 424 ? -1.704 17.938 3.574 1 78.44 424 GLU A C 1
ATOM 3401 O O . GLU A 1 424 ? -1.823 19.016 4.141 1 78.44 424 GLU A O 1
ATOM 3406 N N . LYS A 1 425 ? -0.9 17.016 3.91 1 78.38 425 LYS A N 1
ATOM 3407 C CA . LYS A 1 425 ? 0.087 17.312 4.949 1 78.38 425 LYS A CA 1
ATOM 3408 C C . LYS A 1 425 ? 0.921 18.531 4.594 1 78.38 425 LYS A C 1
ATOM 3410 O O . LYS A 1 425 ? 1.143 19.406 5.434 1 78.38 425 LYS A O 1
ATOM 3415 N N . ARG A 1 426 ? 1.353 18.594 3.416 1 79.44 426 ARG A N 1
ATOM 3416 C CA . ARG A 1 426 ? 2.156 19.719 2.965 1 79.44 426 ARG A CA 1
ATOM 3417 C C . ARG A 1 426 ? 1.345 21.016 2.982 1 79.44 426 ARG A C 1
ATOM 3419 O O . ARG A 1 426 ? 1.876 22.078 3.289 1 79.44 426 ARG A O 1
ATOM 3426 N N . LYS A 1 427 ? 0.166 20.828 2.65 1 82.38 427 LYS A N 1
ATOM 3427 C CA . LYS A 1 427 ? -0.715 22 2.684 1 82.38 427 LYS A CA 1
ATOM 3428 C C . LYS A 1 427 ? -0.851 22.547 4.102 1 82.38 427 LYS A C 1
ATOM 3430 O O . LYS A 1 427 ? -0.719 23.75 4.324 1 82.38 427 LYS A O 1
ATOM 3435 N N . PHE A 1 428 ? -1.081 21.688 5.07 1 81.44 428 PHE A N 1
ATOM 3436 C CA . PHE A 1 428 ? -1.203 22.094 6.461 1 81.44 428 PHE A CA 1
ATOM 3437 C C . PHE A 1 428 ? 0.098 22.719 6.961 1 81.44 428 PHE A C 1
ATOM 3439 O O . PHE A 1 428 ? 0.083 23.734 7.652 1 81.44 428 PHE A O 1
ATOM 3446 N N . ASN A 1 429 ? 1.113 22.141 6.613 1 81.25 429 ASN A N 1
ATOM 3447 C CA . ASN A 1 429 ? 2.418 22.656 7.02 1 81.25 429 ASN A CA 1
ATOM 3448 C C . ASN A 1 429 ? 2.691 24.031 6.426 1 81.25 429 ASN A C 1
ATOM 3450 O O . ASN A 1 429 ? 3.236 24.906 7.102 1 81.25 429 ASN A O 1
ATOM 3454 N N . HIS A 1 430 ? 2.328 24.188 5.219 1 81.31 430 HIS A N 1
ATOM 3455 C CA . HIS A 1 430 ? 2.521 25.469 4.547 1 81.31 430 HIS A CA 1
ATOM 3456 C C . HIS A 1 430 ? 1.704 26.562 5.215 1 81.31 430 HIS A C 1
ATOM 3458 O O . HIS A 1 430 ? 2.213 27.656 5.457 1 81.31 430 HIS A O 1
ATOM 3464 N N . ILE A 1 431 ? 0.507 26.25 5.52 1 82 431 ILE A N 1
ATOM 3465 C CA . ILE A 1 431 ? -0.367 27.234 6.156 1 82 431 ILE A CA 1
ATOM 3466 C C . ILE A 1 431 ? 0.161 27.562 7.547 1 82 431 ILE A C 1
ATOM 3468 O O . ILE A 1 431 ? 0.209 28.734 7.938 1 82 431 ILE A O 1
ATOM 3472 N N . LEU A 1 432 ? 0.524 26.578 8.258 1 82 432 LEU A N 1
ATOM 3473 C CA . LEU A 1 432 ? 1.039 26.766 9.609 1 82 432 LEU A CA 1
ATOM 3474 C C . LEU A 1 432 ? 2.279 27.656 9.609 1 82 432 LEU A C 1
ATOM 3476 O O . LEU A 1 432 ? 2.391 28.578 10.414 1 82 432 LEU A O 1
ATOM 3480 N N . ARG A 1 433 ? 3.115 27.469 8.688 1 79.12 433 ARG A N 1
ATOM 3481 C CA . ARG A 1 433 ? 4.375 28.203 8.633 1 79.12 433 ARG A CA 1
ATOM 3482 C C . ARG A 1 433 ? 4.145 29.656 8.211 1 79.12 433 ARG A C 1
ATOM 3484 O O . ARG A 1 433 ? 4.949 30.531 8.523 1 79.12 433 ARG A O 1
ATOM 3491 N N . ASN A 1 434 ? 3.037 29.828 7.562 1 80.44 434 ASN A N 1
ATOM 3492 C CA . ASN A 1 434 ? 2.719 31.172 7.098 1 80.44 434 ASN A CA 1
ATOM 3493 C C . ASN A 1 434 ? 1.986 31.969 8.172 1 80.44 434 ASN A C 1
ATOM 3495 O O . ASN A 1 434 ? 1.987 33.219 8.133 1 80.44 434 ASN A O 1
ATOM 3499 N N . LEU A 1 435 ? 1.417 31.203 9.109 1 80.19 435 LEU A N 1
ATOM 3500 C CA . LEU A 1 435 ? 0.557 31.922 10.047 1 80.19 435 LEU A CA 1
ATOM 3501 C C . LEU A 1 435 ? 1.179 31.969 11.438 1 80.19 435 LEU A C 1
ATOM 3503 O O . LEU A 1 435 ? 0.775 32.781 12.273 1 80.19 435 LEU A O 1
ATOM 3507 N N . VAL A 1 436 ? 2.135 31.078 11.617 1 82.56 436 VAL A N 1
ATOM 3508 C CA . VAL A 1 436 ? 2.773 30.984 12.922 1 82.56 436 VAL A CA 1
ATOM 3509 C C . VAL A 1 436 ? 4.293 31.016 12.758 1 82.56 436 VAL A C 1
ATOM 3511 O O . VAL A 1 436 ? 4.832 30.453 11.812 1 82.56 436 VAL A O 1
ATOM 3514 N N . ASP A 1 437 ? 4.945 31.797 13.664 1 84.88 437 ASP A N 1
ATOM 3515 C CA . ASP A 1 437 ? 6.402 31.875 13.625 1 84.88 437 ASP A CA 1
ATOM 3516 C C . ASP A 1 437 ? 7.02 30.469 13.625 1 84.88 437 ASP A C 1
ATOM 3518 O O . ASP A 1 437 ? 6.641 29.625 14.43 1 84.88 437 ASP A O 1
ATOM 3522 N N . PRO A 1 438 ? 7.918 30.25 12.734 1 84.81 438 PRO A N 1
ATOM 3523 C CA . PRO A 1 438 ? 8.516 28.922 12.57 1 84.81 438 PRO A CA 1
ATOM 3524 C C . PRO A 1 438 ? 9.164 28.406 13.852 1 84.81 438 PRO A C 1
ATOM 3526 O O . PRO A 1 438 ? 9.18 27.203 14.094 1 84.81 438 PRO A O 1
ATOM 3529 N N . GLU A 1 439 ? 9.727 29.297 14.672 1 85.19 439 GLU A N 1
ATOM 3530 C CA . GLU A 1 439 ? 10.344 28.859 15.922 1 85.19 439 GLU A CA 1
ATOM 3531 C C . GLU A 1 439 ? 9.297 28.281 16.875 1 85.19 439 GLU A C 1
ATOM 3533 O O . GLU A 1 439 ? 9.562 27.297 17.562 1 85.19 439 GLU A O 1
ATOM 3538 N N . VAL A 1 440 ? 8.172 28.906 16.859 1 86.38 440 VAL A N 1
ATOM 3539 C CA . VAL A 1 440 ? 7.082 28.422 17.688 1 86.38 440 VAL A CA 1
ATOM 3540 C C . VAL A 1 440 ? 6.574 27.078 17.156 1 86.38 440 VAL A C 1
ATOM 3542 O O . VAL A 1 440 ? 6.32 26.156 17.922 1 86.38 440 VAL A O 1
ATOM 3545 N N . VAL A 1 441 ? 6.457 27 15.859 1 85.69 441 VAL A N 1
ATOM 3546 C CA . VAL A 1 441 ? 5.98 25.797 15.203 1 85.69 441 VAL A CA 1
ATOM 3547 C C . VAL A 1 441 ? 6.93 24.641 15.508 1 85.69 441 VAL A C 1
ATOM 3549 O O . VAL A 1 441 ? 6.488 23.516 15.766 1 85.69 441 VAL A O 1
ATOM 3552 N N . SER A 1 442 ? 8.195 24.859 15.438 1 85.06 442 SER A N 1
ATOM 3553 C CA . SER A 1 442 ? 9.195 23.812 15.656 1 85.06 442 SER A CA 1
ATOM 3554 C C . SER A 1 442 ? 9.086 23.234 17.062 1 85.06 442 SER A C 1
ATOM 3556 O O . SER A 1 442 ? 9.164 22.016 17.234 1 85.06 442 SER A O 1
ATOM 3558 N N . VAL A 1 443 ? 8.859 24.109 18.016 1 84.94 443 VAL A N 1
ATOM 3559 C CA . VAL A 1 443 ? 8.758 23.656 19.406 1 84.94 443 VAL A CA 1
ATOM 3560 C C . VAL A 1 443 ? 7.418 22.953 19.609 1 84.94 443 VAL A C 1
ATOM 3562 O O . VAL A 1 443 ? 7.336 21.969 20.344 1 84.94 443 VAL A O 1
ATOM 3565 N N . ALA A 1 444 ? 6.371 23.516 18.953 1 84.19 444 ALA A N 1
ATOM 3566 C CA . ALA A 1 444 ? 5.039 22.922 19.078 1 84.19 444 ALA A CA 1
ATOM 3567 C C . ALA A 1 444 ? 5.02 21.5 18.531 1 84.19 444 ALA A C 1
ATOM 3569 O O . ALA A 1 444 ? 4.344 20.625 19.078 1 84.19 444 ALA A O 1
ATOM 3570 N N . LEU A 1 445 ? 5.695 21.312 17.484 1 82.19 445 LEU A N 1
ATOM 3571 C CA . LEU A 1 445 ? 5.75 20.016 16.844 1 82.19 445 LEU A CA 1
ATOM 3572 C C . LEU A 1 445 ? 6.512 19.016 17.703 1 82.19 445 LEU A C 1
ATOM 3574 O O . LEU A 1 445 ? 6.234 17.812 17.672 1 82.19 445 LEU A O 1
ATOM 3578 N N . GLU A 1 446 ? 7.473 19.531 18.484 1 82.06 446 GLU A N 1
ATOM 3579 C CA . GLU A 1 446 ? 8.242 18.656 19.375 1 82.06 446 GLU A CA 1
ATOM 3580 C C . GLU A 1 446 ? 7.477 18.359 20.656 1 82.06 446 GLU A C 1
ATOM 3582 O O . GLU A 1 446 ? 7.375 17.188 21.062 1 82.06 446 GLU A O 1
ATOM 3587 N N . ASN A 1 447 ? 6.969 19.438 21.266 1 83.88 447 ASN A N 1
ATOM 3588 C CA . ASN A 1 447 ? 6.234 19.266 22.516 1 83.88 447 ASN A CA 1
ATOM 3589 C C . ASN A 1 447 ? 5.215 20.391 22.719 1 83.88 447 ASN A C 1
ATOM 3591 O O . ASN A 1 447 ? 5.516 21.406 23.359 1 83.88 447 ASN A O 1
ATOM 3595 N N . MET A 1 448 ? 4.008 20.109 22.422 1 79.88 448 MET A N 1
ATOM 3596 C CA . MET A 1 448 ? 2.936 21.094 22.516 1 79.88 448 MET A CA 1
ATOM 3597 C C . MET A 1 448 ? 2.613 21.422 23.969 1 79.88 448 MET A C 1
ATOM 3599 O O . MET A 1 448 ? 2.314 22.562 24.312 1 79.88 448 MET A O 1
ATOM 3603 N N . GLU A 1 449 ? 2.723 20.453 24.844 1 79.88 449 GLU A N 1
ATOM 3604 C CA . GLU A 1 449 ? 2.367 20.625 26.25 1 79.88 449 GLU A CA 1
ATOM 3605 C C . GLU A 1 449 ? 3.363 21.547 26.953 1 79.88 449 GLU A C 1
ATOM 3607 O O . GLU A 1 449 ? 2.977 22.359 27.797 1 79.88 449 GLU A O 1
ATOM 3612 N N . SER A 1 450 ? 4.625 21.328 26.594 1 79.62 450 SER A N 1
ATOM 3613 C CA . SER A 1 450 ? 5.656 22.188 27.172 1 79.62 450 SER A CA 1
ATOM 3614 C C . SER A 1 450 ? 5.473 23.641 26.734 1 79.62 450 SER A C 1
ATOM 3616 O O . SER A 1 450 ? 5.723 24.562 27.516 1 79.62 450 SER A O 1
ATOM 3618 N N . LEU A 1 451 ? 5.047 23.812 25.547 1 79.62 451 LEU A N 1
ATOM 3619 C CA . LEU A 1 451 ? 4.809 25.156 25 1 79.62 451 LEU A CA 1
ATOM 3620 C C . LEU A 1 451 ? 3.609 25.812 25.688 1 79.62 451 LEU A C 1
ATOM 3622 O O . LEU A 1 451 ? 3.623 27.016 25.953 1 79.62 451 LEU A O 1
ATOM 3626 N N . LYS A 1 452 ? 2.637 24.984 26 1 77.69 452 LYS A N 1
ATOM 3627 C CA . LYS A 1 452 ? 1.427 25.484 26.656 1 77.69 452 LYS A CA 1
ATOM 3628 C C . LYS A 1 452 ? 1.717 25.922 28.078 1 77.69 452 LYS A C 1
ATOM 3630 O O . LYS A 1 452 ? 1.162 26.906 28.562 1 77.69 452 LYS A O 1
ATOM 3635 N N . GLN A 1 453 ? 2.484 25.156 28.766 1 76 453 GLN A N 1
ATOM 3636 C CA . GLN A 1 453 ? 2.799 25.453 30.156 1 76 453 GLN A CA 1
ATOM 3637 C C . GLN A 1 453 ? 3.676 26.703 30.281 1 76 453 GLN A C 1
ATOM 3639 O O . GLN A 1 453 ? 3.533 27.484 31.219 1 76 453 GLN A O 1
ATOM 3644 N N . GLY A 1 454 ? 4.48 26.938 29.25 1 78.81 454 GLY A N 1
ATOM 3645 C CA . GLY A 1 454 ? 5.391 28.078 29.266 1 78.81 454 GLY A CA 1
ATOM 3646 C C . GLY A 1 454 ? 6.191 28.172 30.547 1 78.81 454 GLY A C 1
ATOM 3647 O O . GLY A 1 454 ? 6.512 27.141 31.172 1 78.81 454 GLY A O 1
ATOM 3648 N N . GLY A 1 455 ? 6.738 29.234 30.969 1 85.81 455 GLY A N 1
ATOM 3649 C CA . GLY A 1 455 ? 7.539 29.453 32.156 1 85.81 455 GLY A CA 1
ATOM 3650 C C . GLY A 1 455 ? 7.988 30.891 32.312 1 85.81 455 GLY A C 1
ATOM 3651 O O . GLY A 1 455 ? 7.59 31.766 31.531 1 85.81 455 GLY A O 1
ATOM 3652 N N . GLU A 1 456 ? 8.469 31.203 33.469 1 90.56 456 GLU A N 1
ATOM 3653 C CA . GLU A 1 456 ? 9.086 32.5 33.719 1 90.56 456 GLU A CA 1
ATOM 3654 C C . GLU A 1 456 ? 10.547 32.5 33.25 1 90.56 456 GLU A C 1
ATOM 3656 O O . GLU A 1 456 ? 11.375 31.766 33.781 1 90.56 456 GLU A O 1
ATOM 3661 N N . TRP A 1 457 ? 10.758 33.281 32.25 1 93.19 457 TRP A N 1
ATOM 3662 C CA . TRP A 1 457 ? 12.094 33.344 31.656 1 93.19 457 TRP A CA 1
ATOM 3663 C C . TRP A 1 457 ? 12.602 34.75 31.562 1 93.19 457 TRP A C 1
ATOM 3665 O O . TRP A 1 457 ? 11.805 35.719 31.547 1 93.19 457 TRP A O 1
ATOM 3675 N N . GLU A 1 458 ? 13.875 34.906 31.562 1 96.12 458 GLU A N 1
ATOM 3676 C CA . GLU A 1 458 ? 14.461 36.188 31.219 1 96.12 458 GLU A CA 1
ATOM 3677 C C . GLU A 1 458 ? 14.414 36.406 29.703 1 96.12 458 GLU A C 1
ATOM 3679 O O . GLU A 1 458 ? 14.922 35.594 28.938 1 96.12 458 GLU A O 1
ATOM 3684 N N . ILE A 1 459 ? 13.719 37.438 29.359 1 97.31 459 ILE A N 1
ATOM 3685 C CA . ILE A 1 459 ? 13.578 37.719 27.938 1 97.31 459 ILE A CA 1
ATOM 3686 C C . ILE A 1 459 ? 13.852 39.188 27.688 1 97.31 459 ILE A C 1
ATOM 3688 O O . ILE A 1 459 ? 13.984 39.969 28.625 1 97.31 459 ILE A O 1
ATOM 3692 N N . THR A 1 460 ? 14.102 39.562 26.469 1 98.5 460 THR A N 1
ATOM 3693 C CA . THR A 1 460 ? 14.078 40.969 26.031 1 98.5 460 THR A CA 1
ATOM 3694 C C . THR A 1 460 ? 12.812 41.25 25.219 1 98.5 460 THR A C 1
ATOM 3696 O O . THR A 1 460 ? 12.594 40.656 24.172 1 98.5 460 THR A O 1
ATOM 3699 N N . ALA A 1 461 ? 12.016 42.094 25.797 1 98.25 461 ALA A N 1
ATOM 3700 C CA . ALA A 1 461 ? 10.797 42.531 25.109 1 98.25 461 ALA A CA 1
ATOM 3701 C C . ALA A 1 461 ? 11.094 43.625 24.094 1 98.25 461 ALA A C 1
ATOM 3703 O O . ALA A 1 461 ? 11.828 44.562 24.391 1 98.25 461 ALA A O 1
ATOM 3704 N N . PHE A 1 462 ? 10.57 43.438 22.938 1 98.56 462 PHE A N 1
ATOM 3705 C CA . PHE A 1 462 ? 10.797 44.344 21.812 1 98.56 462 PHE A CA 1
ATOM 3706 C C . PHE A 1 462 ? 9.477 44.938 21.312 1 98.56 462 PHE A C 1
ATOM 3708 O O . PHE A 1 462 ? 8.57 44.188 20.922 1 98.56 462 PHE A O 1
ATOM 3715 N N . PHE A 1 463 ? 9.359 46.219 21.359 1 98 463 PHE A N 1
ATOM 3716 C CA . PHE A 1 463 ? 8.188 46.906 20.844 1 98 463 PHE A CA 1
ATOM 3717 C C . PHE A 1 463 ? 8.586 48 19.828 1 98 463 PHE A C 1
ATOM 3719 O O . PHE A 1 463 ? 9.477 48.812 20.109 1 98 463 PHE A O 1
ATOM 3726 N N . SER A 1 464 ? 8.031 47.969 18.75 1 97.94 464 SER A N 1
ATOM 3727 C CA . SER A 1 464 ? 8.234 49 17.75 1 97.94 464 SER A CA 1
ATOM 3728 C C . SER A 1 464 ? 6.906 49.531 17.219 1 97.94 464 SER A C 1
ATOM 3730 O O . SER A 1 464 ? 5.949 48.75 17.062 1 97.94 464 SER A O 1
ATOM 3732 N N . ASP A 1 465 ? 6.824 50.781 16.953 1 95.44 465 ASP A N 1
ATOM 3733 C CA . ASP A 1 465 ? 5.613 51.406 16.438 1 95.44 465 ASP A CA 1
ATOM 3734 C C . ASP A 1 465 ? 5.953 52.594 15.523 1 95.44 465 ASP A C 1
ATOM 3736 O O . ASP A 1 465 ? 6.906 53.312 15.781 1 95.44 465 ASP A O 1
ATOM 3740 N N . VAL A 1 466 ? 5.156 52.719 14.539 1 94.88 466 VAL A N 1
ATOM 3741 C CA . VAL A 1 466 ? 5.363 53.812 13.594 1 94.88 466 VAL A CA 1
ATOM 3742 C C . VAL A 1 466 ? 4.797 55.125 14.164 1 94.88 466 VAL A C 1
ATOM 3744 O O . VAL A 1 466 ? 3.68 55.125 14.695 1 94.88 466 VAL A O 1
ATOM 3747 N N . ALA A 1 467 ? 5.617 56.188 14.094 1 92.12 467 ALA A N 1
ATOM 3748 C CA . ALA A 1 467 ? 5.184 57.5 14.609 1 92.12 467 ALA A CA 1
ATOM 3749 C C . ALA A 1 467 ? 4.152 58.125 13.68 1 92.12 467 ALA A C 1
ATOM 3751 O O . ALA A 1 467 ? 4.379 58.25 12.477 1 92.12 467 ALA A O 1
ATOM 3752 N N . GLY A 1 468 ? 3.035 58.5 14.258 1 85.25 468 GLY A N 1
ATOM 3753 C CA . GLY A 1 468 ? 2.012 59.219 13.5 1 85.25 468 GLY A CA 1
ATOM 3754 C C . GLY A 1 468 ? 1.345 58.344 12.445 1 85.25 468 GLY A C 1
ATOM 3755 O O . GLY A 1 468 ? 0.955 58.844 11.391 1 85.25 468 GLY A O 1
ATOM 3756 N N . PHE A 1 469 ? 1.269 57.125 12.664 1 86.5 469 PHE A N 1
ATOM 3757 C CA . PHE A 1 469 ? 0.723 56.188 11.672 1 86.5 469 PHE A CA 1
ATOM 3758 C C . PHE A 1 469 ? -0.749 56.5 11.414 1 86.5 469 PHE A C 1
ATOM 3760 O O . PHE A 1 469 ? -1.236 56.312 10.289 1 86.5 469 PHE A O 1
ATOM 3767 N N . SER A 1 470 ? -1.478 56.906 12.453 1 79.88 470 SER A N 1
ATOM 3768 C CA . SER A 1 470 ? -2.885 57.219 12.273 1 79.88 470 SER A CA 1
ATOM 3769 C C . SER A 1 470 ? -3.064 58.281 11.188 1 79.88 470 SER A C 1
ATOM 3771 O O . SER A 1 470 ? -3.982 58.188 10.367 1 79.88 470 SER A O 1
ATOM 3773 N N . SER A 1 471 ? -2.172 59.25 11.172 1 82 471 SER A N 1
ATOM 3774 C CA . SER A 1 471 ? -2.219 60.312 10.156 1 82 471 SER A CA 1
ATOM 3775 C C . SER A 1 471 ? -1.871 59.75 8.781 1 82 471 SER A C 1
ATOM 3777 O O . SER A 1 471 ? -2.477 60.125 7.777 1 82 471 SER A O 1
ATOM 3779 N N . ILE A 1 472 ? -0.955 58.875 8.766 1 86.69 472 ILE A N 1
ATOM 3780 C CA . ILE A 1 472 ? -0.552 58.25 7.516 1 86.69 472 ILE A CA 1
ATOM 3781 C C . ILE A 1 472 ? -1.711 57.406 6.961 1 86.69 472 ILE A C 1
ATOM 3783 O O . ILE A 1 472 ? -1.964 57.406 5.754 1 86.69 472 ILE A O 1
ATOM 3787 N N . SER A 1 473 ? -2.369 56.75 7.801 1 81.94 473 SER A N 1
ATOM 3788 C CA . SER A 1 473 ? -3.484 55.906 7.422 1 81.94 473 SER A CA 1
ATOM 3789 C C . SER A 1 473 ? -4.629 56.719 6.824 1 81.94 473 SER A C 1
ATOM 3791 O O . SER A 1 473 ? -5.363 56.219 5.965 1 81.94 473 SER A O 1
ATOM 3793 N N . GLU A 1 474 ? -4.766 57.906 7.27 1 77.31 474 GLU A N 1
ATOM 3794 C CA . GLU A 1 474 ? -5.848 58.75 6.789 1 77.31 474 GLU A CA 1
ATOM 3795 C C . GLU A 1 474 ? -5.547 59.281 5.391 1 77.31 474 GLU A C 1
ATOM 3797 O O . GLU A 1 474 ? -6.465 59.562 4.613 1 77.31 474 GLU A O 1
ATOM 3802 N N . GLU A 1 475 ? -4.301 59.375 5.141 1 83.25 475 GLU A N 1
ATOM 3803 C CA . GLU A 1 475 ? -3.91 59.969 3.875 1 83.25 475 GLU A CA 1
ATOM 3804 C C . GLU A 1 475 ? -3.865 58.938 2.75 1 83.25 475 GLU A C 1
ATOM 3806 O O . GLU A 1 475 ? -3.961 59.312 1.572 1 83.25 475 GLU A O 1
ATOM 3811 N N . LEU A 1 476 ? -3.705 57.781 3.064 1 86.12 476 LEU A N 1
ATOM 3812 C CA . LEU A 1 476 ? -3.514 56.75 2.057 1 86.12 476 LEU A CA 1
ATOM 3813 C C . LEU A 1 476 ? -4.809 55.969 1.808 1 86.12 476 LEU A C 1
ATOM 3815 O O . LEU A 1 476 ? -5.648 55.875 2.703 1 86.12 476 LEU A O 1
ATOM 3819 N N . SER A 1 477 ? -4.934 55.5 0.551 1 82.25 477 SER A N 1
ATOM 3820 C CA . SER A 1 477 ? -6.008 54.562 0.274 1 82.25 477 SER A CA 1
ATOM 3821 C C . SER A 1 477 ? -5.793 53.25 1.032 1 82.25 477 SER A C 1
ATOM 3823 O O . SER A 1 477 ? -4.676 52.938 1.448 1 82.25 477 SER A O 1
ATOM 3825 N N . ALA A 1 478 ? -6.828 52.5 1.178 1 78.12 478 ALA A N 1
ATOM 3826 C CA . ALA A 1 478 ? -6.734 51.219 1.872 1 78.12 478 ALA A CA 1
ATOM 3827 C C . ALA A 1 478 ? -5.723 50.312 1.191 1 78.12 478 ALA A C 1
ATOM 3829 O O . ALA A 1 478 ? -4.984 49.594 1.861 1 78.12 478 ALA A O 1
ATOM 3830 N N . THR A 1 479 ? -5.727 50.312 -0.083 1 81.19 479 THR A N 1
ATOM 3831 C CA . THR A 1 479 ? -4.824 49.438 -0.845 1 81.19 479 THR A CA 1
ATOM 3832 C C . THR A 1 479 ? -3.375 49.906 -0.654 1 81.19 479 THR A C 1
ATOM 3834 O O . THR A 1 479 ? -2.49 49.062 -0.445 1 81.19 479 THR A O 1
ATOM 3837 N N . ASP A 1 480 ? -3.219 51.188 -0.75 1 86.06 480 ASP A N 1
ATOM 3838 C CA . ASP A 1 480 ? -1.868 51.719 -0.596 1 86.06 480 ASP A CA 1
ATOM 3839 C C . ASP A 1 480 ? -1.36 51.5 0.831 1 86.06 480 ASP A C 1
ATOM 3841 O O . ASP A 1 480 ? -0.165 51.312 1.046 1 86.06 480 ASP A O 1
ATOM 3845 N N . LEU A 1 481 ? -2.234 51.625 1.768 1 86 481 LEU A N 1
ATOM 3846 C CA . LEU A 1 481 ? -1.87 51.438 3.164 1 86 481 LEU A CA 1
ATOM 3847 C C . LEU A 1 481 ? -1.415 50 3.4 1 86 481 LEU A C 1
ATOM 3849 O O . LEU A 1 481 ? -0.417 49.75 4.086 1 86 481 LEU A O 1
ATOM 3853 N N . ALA A 1 482 ? -2.18 49.094 2.842 1 83.81 482 ALA A N 1
ATOM 3854 C CA . ALA A 1 482 ? -1.833 47.688 2.99 1 83.81 482 ALA A CA 1
ATOM 3855 C C . ALA A 1 482 ? -0.481 47.375 2.35 1 83.81 482 ALA A C 1
ATOM 3857 O O . ALA A 1 482 ? 0.316 46.625 2.898 1 83.81 482 ALA A O 1
ATOM 3858 N N . LYS A 1 483 ? -0.267 47.906 1.192 1 88.38 483 LYS A N 1
ATOM 3859 C CA . LYS A 1 483 ? 0.989 47.688 0.479 1 88.38 483 LYS A CA 1
ATOM 3860 C C . LYS A 1 483 ? 2.17 48.25 1.268 1 88.38 483 LYS A C 1
ATOM 3862 O O . LYS A 1 483 ? 3.203 47.594 1.396 1 88.38 483 LYS A O 1
ATOM 3867 N N . LEU A 1 484 ? 1.979 49.469 1.737 1 91 484 LEU A N 1
ATOM 3868 C CA . LEU A 1 484 ? 3.016 50.125 2.539 1 91 484 LEU A CA 1
ATOM 3869 C C . LEU A 1 484 ? 3.34 49.281 3.775 1 91 484 LEU A C 1
ATOM 3871 O O . LEU A 1 484 ? 4.512 49.031 4.074 1 91 484 LEU A O 1
ATOM 3875 N N . LEU A 1 485 ? 2.324 48.906 4.438 1 89.38 485 LEU A N 1
ATOM 3876 C CA . LEU A 1 485 ? 2.496 48.156 5.676 1 89.38 485 LEU A CA 1
ATOM 3877 C C . LEU A 1 485 ? 3.158 46.812 5.406 1 89.38 485 LEU A C 1
ATOM 3879 O O . LEU A 1 485 ? 4 46.344 6.188 1 89.38 485 LEU A O 1
ATOM 3883 N N . ASN A 1 486 ? 2.801 46.219 4.367 1 88.75 486 ASN A N 1
ATOM 3884 C CA . ASN A 1 486 ? 3.381 44.938 4.027 1 88.75 486 ASN A CA 1
ATOM 3885 C C . ASN A 1 486 ? 4.871 45.031 3.719 1 88.75 486 ASN A C 1
ATOM 3887 O O . ASN A 1 486 ? 5.66 44.188 4.113 1 88.75 486 ASN A O 1
ATOM 3891 N N . GLU A 1 487 ? 5.176 46.031 2.949 1 92.25 487 GLU A N 1
ATOM 3892 C CA . GLU A 1 487 ? 6.586 46.25 2.639 1 92.25 487 GLU A CA 1
ATOM 3893 C C . GLU A 1 487 ? 7.391 46.531 3.904 1 92.25 487 GLU A C 1
ATOM 3895 O O . GLU A 1 487 ? 8.477 45.969 4.098 1 92.25 487 GLU A O 1
ATOM 3900 N N . TYR A 1 488 ? 6.801 47.375 4.688 1 93.81 488 TYR A N 1
ATOM 3901 C CA . TYR A 1 488 ? 7.445 47.781 5.934 1 93.81 488 TYR A CA 1
ATOM 3902 C C . TYR A 1 488 ? 7.574 46.594 6.883 1 93.81 488 TYR A C 1
ATOM 3904 O O . TYR A 1 488 ? 8.672 46.25 7.332 1 93.81 488 TYR A O 1
ATOM 3912 N N . LEU A 1 489 ? 6.484 45.906 7.199 1 93.5 489 LEU A N 1
ATOM 3913 C CA . LEU A 1 489 ? 6.477 44.812 8.148 1 93.5 489 LEU A CA 1
ATOM 3914 C C . LEU A 1 489 ? 7.355 43.656 7.656 1 93.5 489 LEU A C 1
ATOM 3916 O O . LEU A 1 489 ? 8.016 43 8.453 1 93.5 489 LEU A O 1
ATOM 3920 N N . SER A 1 490 ? 7.359 43.469 6.371 1 91.94 490 SER A N 1
ATOM 3921 C CA . SER A 1 490 ? 8.18 42.406 5.805 1 91.94 490 SER A CA 1
ATOM 3922 C C . SER A 1 490 ? 9.664 42.656 6.043 1 91.94 490 SER A C 1
ATOM 3924 O O . SER A 1 490 ? 10.391 41.75 6.469 1 91.94 490 SER A O 1
ATOM 3926 N N . ALA A 1 491 ? 10.031 43.844 5.73 1 94.94 491 ALA A N 1
ATOM 3927 C CA . ALA A 1 491 ? 11.438 44.188 5.879 1 94.94 491 ALA A CA 1
ATOM 3928 C C . ALA A 1 491 ? 11.875 44.125 7.34 1 94.94 491 ALA A C 1
ATOM 3930 O O . ALA A 1 491 ? 12.953 43.594 7.648 1 94.94 491 ALA A O 1
ATOM 3931 N N . MET A 1 492 ? 11.062 44.625 8.227 1 96.31 492 MET A N 1
ATOM 3932 C CA . MET A 1 492 ? 11.414 44.688 9.641 1 96.31 492 MET A CA 1
ATOM 3933 C C . MET A 1 492 ? 11.414 43.281 10.242 1 96.31 492 MET A C 1
ATOM 3935 O O . MET A 1 492 ? 12.266 42.938 11.07 1 96.31 492 MET A O 1
ATOM 3939 N N . THR A 1 493 ? 10.469 42.469 9.844 1 94 493 THR A N 1
ATOM 3940 C CA . THR A 1 493 ? 10.367 41.125 10.375 1 94 493 THR A CA 1
ATOM 3941 C C . THR A 1 493 ? 11.555 40.281 9.93 1 94 493 THR A C 1
ATOM 3943 O O . THR A 1 493 ? 12.039 39.406 10.68 1 94 493 THR A O 1
ATOM 3946 N N . LYS A 1 494 ? 11.969 40.438 8.703 1 93.81 494 LYS A N 1
ATOM 3947 C CA . LYS A 1 494 ? 13.148 39.719 8.219 1 93.81 494 LYS A CA 1
ATOM 3948 C C . LYS A 1 494 ? 14.359 40 9.117 1 93.81 494 LYS A C 1
ATOM 3950 O O . LYS A 1 494 ? 15.109 39.094 9.453 1 93.81 494 LYS A O 1
ATOM 3955 N N . VAL A 1 495 ? 14.5 41.281 9.508 1 96.5 495 VAL A N 1
ATOM 3956 C CA . VAL A 1 495 ? 15.602 41.656 10.375 1 96.5 495 VAL A CA 1
ATOM 3957 C C . VAL A 1 495 ? 15.438 41 11.742 1 96.5 495 VAL A C 1
ATOM 3959 O O . VAL A 1 495 ? 16.406 40.5 12.312 1 96.5 495 VAL A O 1
ATOM 3962 N N . LEU A 1 496 ? 14.234 41 12.258 1 96.44 496 LEU A N 1
ATOM 3963 C CA . LEU A 1 496 ? 13.938 40.406 13.562 1 96.44 496 LEU A CA 1
ATOM 3964 C C . LEU A 1 496 ? 14.305 38.906 13.57 1 96.44 496 LEU A C 1
ATOM 3966 O O . LEU A 1 496 ? 14.969 38.438 14.5 1 96.44 496 LEU A O 1
ATOM 3970 N N . LYS A 1 497 ? 14 38.219 12.539 1 92.88 497 LYS A N 1
ATOM 3971 C CA . LYS A 1 497 ? 14.18 36.781 12.453 1 92.88 497 LYS A CA 1
ATOM 3972 C C . LYS A 1 497 ? 15.648 36.438 12.227 1 92.88 497 LYS A C 1
ATOM 3974 O O . LYS A 1 497 ? 16.125 35.406 12.734 1 92.88 497 LYS A O 1
ATOM 3979 N N . THR A 1 498 ? 16.266 37.219 11.406 1 94.81 498 THR A N 1
ATOM 3980 C CA . THR A 1 498 ? 17.672 36.969 11.117 1 94.81 498 THR A CA 1
ATOM 3981 C C . THR A 1 498 ? 18.516 37.031 12.391 1 94.81 498 THR A C 1
ATOM 3983 O O . THR A 1 498 ? 19.531 36.344 12.508 1 94.81 498 THR A O 1
ATOM 3986 N N . ASN A 1 499 ? 18.031 37.844 13.375 1 96.5 499 ASN A N 1
ATOM 3987 C CA . ASN A 1 499 ? 18.75 38.031 14.625 1 96.5 499 ASN A CA 1
ATOM 3988 C C . ASN A 1 499 ? 18.141 37.188 15.742 1 96.5 499 ASN A C 1
ATOM 3990 O O . ASN A 1 499 ? 18.219 37.531 16.922 1 96.5 499 ASN A O 1
ATOM 3994 N N . ALA A 1 500 ? 17.406 36.125 15.414 1 94.56 500 ALA A N 1
ATOM 3995 C CA . ALA A 1 500 ? 16.891 35.125 16.328 1 94.56 500 ALA A CA 1
ATOM 3996 C C . ALA A 1 500 ? 15.773 35.688 17.203 1 94.56 500 ALA A C 1
ATOM 3998 O O . ALA A 1 500 ? 15.57 35.25 18.344 1 94.56 500 ALA A O 1
ATOM 3999 N N . GLY A 1 501 ? 15.188 36.75 16.719 1 95.75 501 GLY A N 1
ATOM 4000 C CA . GLY A 1 501 ? 13.977 37.219 17.375 1 95.75 501 GLY A CA 1
ATOM 4001 C C . GLY A 1 501 ? 12.734 36.438 16.953 1 95.75 501 GLY A C 1
ATOM 4002 O O . GLY A 1 501 ? 12.641 36 15.82 1 95.75 501 GLY A O 1
ATOM 4003 N N . THR A 1 502 ? 11.812 36.312 17.906 1 94.25 502 THR A N 1
ATOM 4004 C CA . THR A 1 502 ? 10.523 35.656 17.641 1 94.25 502 THR A CA 1
ATOM 4005 C C . THR A 1 502 ? 9.43 36.719 17.469 1 94.25 502 THR A C 1
ATOM 4007 O O . THR A 1 502 ? 9.289 37.625 18.312 1 94.25 502 THR A O 1
ATOM 4010 N N . LEU A 1 503 ? 8.742 36.656 16.344 1 93.25 503 LEU A N 1
ATOM 4011 C CA . LEU A 1 503 ? 7.602 37.531 16.188 1 93.25 503 LEU A CA 1
ATOM 4012 C C . LEU A 1 503 ? 6.434 37.094 17.047 1 93.25 503 LEU A C 1
ATOM 4014 O O . LEU A 1 503 ? 5.898 36 16.875 1 93.25 503 LEU A O 1
ATOM 4018 N N . ASP A 1 504 ? 6.121 37.875 18.031 1 92.69 504 ASP A N 1
ATOM 4019 C CA . ASP A 1 504 ? 4.938 37.625 18.844 1 92.69 504 ASP A CA 1
ATOM 4020 C C . ASP A 1 504 ? 3.658 37.938 18.078 1 92.69 504 ASP A C 1
ATOM 4022 O O . ASP A 1 504 ? 2.83 37.031 17.859 1 92.69 504 ASP A O 1
ATOM 4026 N N . LYS A 1 505 ? 3.572 39.188 17.609 1 90.44 505 LYS A N 1
ATOM 4027 C CA . LYS A 1 505 ? 2.395 39.562 16.844 1 90.44 505 LYS A CA 1
ATOM 4028 C C . LYS A 1 505 ? 2.576 40.969 16.234 1 90.44 505 LYS A C 1
ATOM 4030 O O . LYS A 1 505 ? 3.473 41.719 16.641 1 90.44 505 LYS A O 1
ATOM 4035 N N . TYR A 1 506 ? 1.733 41.25 15.266 1 90 506 TYR A N 1
ATOM 4036 C CA . TYR A 1 506 ? 1.539 42.594 14.75 1 90 506 TYR A CA 1
ATOM 4037 C C . TYR A 1 506 ? 0.34 43.25 15.414 1 90 506 TYR A C 1
ATOM 4039 O O . TYR A 1 506 ? -0.685 42.625 15.656 1 90 506 TYR A O 1
ATOM 4047 N N . ILE A 1 507 ? 0.516 44.406 15.766 1 88.06 507 ILE A N 1
ATOM 4048 C CA . ILE A 1 507 ? -0.608 45.219 16.203 1 88.06 507 ILE A CA 1
ATOM 4049 C C . ILE A 1 507 ? -0.747 46.438 15.297 1 88.06 507 ILE A C 1
ATOM 4051 O O . ILE A 1 507 ? -0.262 47.531 15.625 1 88.06 507 ILE A O 1
ATOM 4055 N N . GLY A 1 508 ? -1.388 46.281 14.227 1 83.12 508 GLY A N 1
ATOM 4056 C CA . GLY A 1 508 ? -1.356 47.281 13.188 1 83.12 508 GLY A CA 1
ATOM 4057 C C . GLY A 1 508 ? 0.02 47.469 12.578 1 83.12 508 GLY A C 1
ATOM 4058 O O . GLY A 1 508 ? 0.545 46.562 11.93 1 83.12 508 GLY A O 1
ATOM 4059 N N . ASP A 1 509 ? 0.479 48.688 12.914 1 88.81 509 ASP A N 1
ATOM 4060 C CA . ASP A 1 509 ? 1.802 49.031 12.398 1 88.81 509 ASP A CA 1
ATOM 4061 C C . ASP A 1 509 ? 2.891 48.656 13.406 1 88.81 509 ASP A C 1
ATOM 4063 O O . ASP A 1 509 ? 4.082 48.781 13.109 1 88.81 509 ASP A O 1
ATOM 4067 N N . ALA A 1 510 ? 2.482 48.156 14.531 1 93 510 ALA A N 1
ATOM 4068 C CA . ALA A 1 510 ? 3.445 47.812 15.578 1 93 510 ALA A CA 1
ATOM 4069 C C . ALA A 1 510 ? 3.963 46.406 15.438 1 93 510 ALA A C 1
ATOM 4071 O O . ALA A 1 510 ? 3.232 45.5 14.984 1 93 510 ALA A O 1
ATOM 4072 N N . ILE A 1 511 ? 5.18 46.188 15.766 1 94.81 511 ILE A N 1
ATOM 4073 C CA . ILE A 1 511 ? 5.797 44.875 15.797 1 94.81 511 ILE A CA 1
ATOM 4074 C C . ILE A 1 511 ? 6.188 44.531 17.234 1 94.81 511 ILE A C 1
ATOM 4076 O O . ILE A 1 511 ? 6.898 45.281 17.891 1 94.81 511 ILE A O 1
ATOM 4080 N N . VAL A 1 512 ? 5.652 43.438 17.703 1 95.94 512 VAL A N 1
ATOM 4081 C CA . VAL A 1 512 ? 6.016 42.938 19.016 1 95.94 512 VAL A CA 1
ATOM 4082 C C . VAL A 1 512 ? 6.863 41.688 18.875 1 95.94 512 VAL A C 1
ATOM 4084 O O . VAL A 1 512 ? 6.465 40.719 18.203 1 95.94 512 VAL A O 1
ATOM 4087 N N . GLY A 1 513 ? 8.016 41.75 19.422 1 96.56 513 GLY A N 1
ATOM 4088 C CA . GLY A 1 513 ? 8.93 40.625 19.328 1 96.56 513 GLY A CA 1
ATOM 4089 C C . GLY A 1 513 ? 9.469 40.188 20.672 1 96.56 513 GLY A C 1
ATOM 4090 O O . GLY A 1 513 ? 9.453 40.938 21.641 1 96.56 513 GLY A O 1
ATOM 4091 N N . ILE A 1 514 ? 9.883 38.969 20.688 1 97.19 514 ILE A N 1
ATOM 4092 C CA . ILE A 1 514 ? 10.461 38.375 21.891 1 97.19 514 ILE A CA 1
ATOM 4093 C C . ILE A 1 514 ? 11.844 37.812 21.594 1 97.19 514 ILE A C 1
ATOM 4095 O O . ILE A 1 514 ? 12.023 37.094 20.594 1 97.19 514 ILE A O 1
ATOM 4099 N N . PHE A 1 515 ? 12.766 38.188 22.359 1 98 515 PHE A N 1
ATOM 4100 C CA . PHE A 1 515 ? 14.07 37.531 22.281 1 98 515 PHE A CA 1
ATOM 4101 C C . PHE A 1 515 ? 14.281 36.562 23.438 1 98 515 PHE A C 1
ATOM 4103 O O . PHE A 1 515 ? 14.023 36.906 24.594 1 98 515 PHE A O 1
ATOM 4110 N N . SER A 1 516 ? 14.711 35.344 23.172 1 96.69 516 SER A N 1
ATOM 4111 C CA . SER A 1 516 ? 15.047 34.281 24.125 1 96.69 516 SER A CA 1
ATOM 4112 C C . SER A 1 516 ? 13.828 33.438 24.453 1 96.69 516 SER A C 1
ATOM 4114 O O . SER A 1 516 ? 13.789 32.781 25.516 1 96.69 516 SER A O 1
ATOM 4116 N N . ALA A 1 517 ? 12.789 33.469 23.703 1 93.38 517 ALA A N 1
ATOM 4117 C CA . ALA A 1 517 ? 11.633 32.594 23.766 1 93.38 517 ALA A CA 1
ATOM 4118 C C . ALA A 1 517 ? 11.008 32.375 22.391 1 93.38 517 ALA A C 1
ATOM 4120 O O . ALA A 1 517 ? 10.898 33.344 21.609 1 93.38 517 ALA A O 1
ATOM 4121 N N . PRO A 1 518 ? 10.641 31.188 22.031 1 91.12 518 PRO A N 1
ATOM 4122 C CA . PRO A 1 518 ? 10.562 29.969 22.844 1 91.12 518 PRO A CA 1
ATOM 4123 C C . PRO A 1 518 ? 11.898 29.234 22.938 1 91.12 518 PRO A C 1
ATOM 4125 O O . PRO A 1 518 ? 12.023 28.281 23.703 1 91.12 518 PRO A O 1
ATOM 4128 N N . ILE A 1 519 ? 12.828 29.656 22.25 1 90.56 519 ILE A N 1
ATOM 4129 C CA . ILE A 1 519 ? 14.172 29.078 22.328 1 90.56 519 ILE A CA 1
ATOM 4130 C C . ILE A 1 519 ? 15.078 30.016 23.125 1 90.56 519 ILE A C 1
ATOM 4132 O O . ILE A 1 519 ? 15.25 31.188 22.766 1 90.56 519 ILE A O 1
ATOM 4136 N N . GLN A 1 520 ? 15.703 29.547 24.094 1 92.5 520 GLN A N 1
ATOM 4137 C CA . GLN A 1 520 ? 16.516 30.359 24.984 1 92.5 520 GLN A CA 1
ATOM 4138 C C . GLN A 1 520 ? 17.859 30.703 24.359 1 92.5 520 GLN A C 1
ATOM 4140 O O . GLN A 1 520 ? 18.453 29.875 23.656 1 92.5 520 GLN A O 1
ATOM 4145 N N . ASN A 1 521 ? 18.234 31.922 24.516 1 94.25 521 ASN A N 1
ATOM 4146 C CA . ASN A 1 521 ? 19.5 32.469 24.031 1 94.25 521 ASN A CA 1
ATOM 4147 C C . ASN A 1 521 ? 20.078 33.5 25.016 1 94.25 521 ASN A C 1
ATOM 4149 O O . ASN A 1 521 ? 19.469 34.531 25.25 1 94.25 521 ASN A O 1
ATOM 4153 N N . LYS A 1 522 ? 21.266 33.312 25.531 1 94.56 522 LYS A N 1
ATOM 4154 C CA . LYS A 1 522 ? 21.875 34.188 26.547 1 94.56 522 LYS A CA 1
ATOM 4155 C C . LYS A 1 522 ? 22.281 35.531 25.969 1 94.56 522 LYS A C 1
ATOM 4157 O O . LYS A 1 522 ? 22.375 36.531 26.703 1 94.56 522 LYS A O 1
ATOM 4162 N N . GLU A 1 523 ? 22.453 35.625 24.703 1 96.81 523 GLU A N 1
ATOM 4163 C CA . GLU A 1 523 ? 22.906 36.844 24.062 1 96.81 523 GLU A CA 1
ATOM 4164 C C . GLU A 1 523 ? 21.719 37.688 23.609 1 96.81 523 GLU A C 1
ATOM 4166 O O . GLU A 1 523 ? 21.891 38.656 22.859 1 96.81 523 GLU A O 1
ATOM 4171 N N . HIS A 1 524 ? 20.531 37.406 24.141 1 97.38 524 HIS A N 1
ATOM 4172 C CA . HIS A 1 524 ? 19.297 37.969 23.609 1 97.38 524 HIS A CA 1
ATOM 4173 C C . HIS A 1 524 ? 19.266 39.5 23.766 1 97.38 524 HIS A C 1
ATOM 4175 O O . HIS A 1 524 ? 18.75 40.188 22.891 1 97.38 524 HIS A O 1
ATOM 4181 N N . PRO A 1 525 ? 19.844 40.125 24.828 1 98.31 525 PRO A N 1
ATOM 4182 C CA . PRO A 1 525 ? 19.812 41.594 24.875 1 98.31 525 PRO A CA 1
ATOM 4183 C C . PRO A 1 525 ? 20.656 42.25 23.766 1 98.31 525 PRO A C 1
ATOM 4185 O O . PRO A 1 525 ? 20.234 43.25 23.172 1 98.31 525 PRO A O 1
ATOM 4188 N N . LYS A 1 526 ? 21.75 41.625 23.5 1 98 526 LYS A N 1
ATOM 4189 C CA . LYS A 1 526 ? 22.609 42.125 22.438 1 98 526 LYS A CA 1
ATOM 4190 C C . LYS A 1 526 ? 21.953 42 21.062 1 98 526 LYS A C 1
ATOM 4192 O O . LYS A 1 526 ? 22.047 42.875 20.234 1 98 526 LYS A O 1
ATOM 4197 N N . LEU A 1 527 ? 21.375 40.875 20.891 1 98.25 527 LEU A N 1
ATOM 4198 C CA . LEU A 1 527 ? 20.703 40.594 19.625 1 98.25 527 LEU A CA 1
ATOM 4199 C C . LEU A 1 527 ? 19.547 41.562 19.406 1 98.25 527 LEU A C 1
ATOM 4201 O O . LEU A 1 527 ? 19.266 41.969 18.281 1 98.25 527 LEU A O 1
ATOM 4205 N N . ALA A 1 528 ? 18.844 41.875 20.484 1 98.69 528 ALA A N 1
ATOM 4206 C CA . ALA A 1 528 ? 17.734 42.844 20.391 1 98.69 528 ALA A CA 1
ATOM 4207 C C . ALA A 1 528 ? 18.25 44.219 20.016 1 98.69 528 ALA A C 1
ATOM 4209 O O . ALA A 1 528 ? 17.641 44.906 19.188 1 98.69 528 ALA A O 1
ATOM 4210 N N . CYS A 1 529 ? 19.297 44.656 20.609 1 98.69 529 CYS A N 1
ATOM 4211 C CA . CYS A 1 529 ? 19.891 45.938 20.297 1 98.69 529 CYS A CA 1
ATOM 4212 C C . CYS A 1 529 ? 20.359 45.969 18.844 1 98.69 529 CYS A C 1
ATOM 4214 O O . CYS A 1 529 ? 20.109 46.969 18.141 1 98.69 529 CYS A O 1
ATOM 4216 N N . LYS A 1 530 ? 21.016 44.906 18.469 1 98.44 530 LYS A N 1
ATOM 4217 C CA . LYS A 1 530 ? 21.469 44.812 17.094 1 98.44 530 LYS A CA 1
ATOM 4218 C C . LYS A 1 530 ? 20.297 44.906 16.125 1 98.44 530 LYS A C 1
ATOM 4220 O O . LYS A 1 530 ? 20.375 45.594 15.109 1 98.44 530 LYS A O 1
ATOM 4225 N N . THR A 1 531 ? 19.234 44.219 16.422 1 98.56 531 THR A N 1
ATOM 4226 C CA . THR A 1 531 ? 18.016 44.219 15.617 1 98.56 531 THR A CA 1
ATOM 4227 C C . THR A 1 531 ? 17.484 45.656 15.469 1 98.56 531 THR A C 1
ATOM 4229 O O . THR A 1 531 ? 17.141 46.062 14.367 1 98.56 531 THR A O 1
ATOM 4232 N N . ALA A 1 532 ? 17.375 46.375 16.578 1 98.69 532 ALA A N 1
ATOM 4233 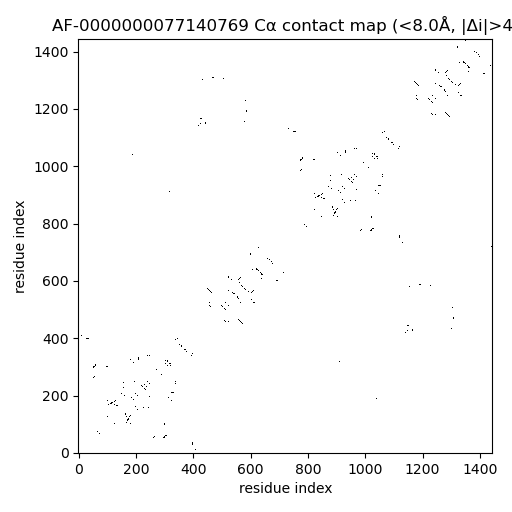C CA . ALA A 1 532 ? 16.828 47.719 16.578 1 98.69 532 ALA A CA 1
ATOM 4234 C C . ALA A 1 532 ? 17.641 48.625 15.672 1 98.69 532 ALA A C 1
ATOM 4236 O O . ALA A 1 532 ? 17.078 49.406 14.883 1 98.69 532 ALA A O 1
ATOM 4237 N N . LEU A 1 533 ? 18.906 48.562 15.766 1 98.25 533 LEU A N 1
ATOM 4238 C CA . LEU A 1 533 ? 19.781 49.406 14.953 1 98.25 533 LEU A CA 1
ATOM 4239 C C . LEU A 1 533 ? 19.641 49.062 13.469 1 98.25 533 LEU A C 1
ATOM 4241 O O . LEU A 1 533 ? 19.625 49.938 12.617 1 98.25 533 LEU A O 1
ATOM 4245 N N . GLU A 1 534 ? 19.641 47.75 13.234 1 98.19 534 GLU A N 1
ATOM 4246 C CA . GLU A 1 534 ? 19.516 47.312 11.852 1 98.19 534 GLU A CA 1
ATOM 4247 C C . GLU A 1 534 ? 18.172 47.719 11.258 1 98.19 534 GLU A C 1
ATOM 4249 O O . GLU A 1 534 ? 18.078 48 10.062 1 98.19 534 GLU A O 1
ATOM 4254 N N . MET A 1 535 ? 17.094 47.719 12.062 1 98.25 535 MET A N 1
ATOM 4255 C CA . MET A 1 535 ? 15.773 48.125 11.602 1 98.25 535 MET A CA 1
ATOM 4256 C C . MET A 1 535 ? 15.789 49.625 11.211 1 98.25 535 MET A C 1
ATOM 4258 O O . MET A 1 535 ? 15.141 50 10.234 1 98.25 535 MET A O 1
ATOM 4262 N N . VAL A 1 536 ? 16.5 50.406 11.945 1 97.62 536 VAL A N 1
ATOM 4263 C CA . VAL A 1 536 ? 16.609 51.812 11.625 1 97.62 536 VAL A CA 1
ATOM 4264 C C . VAL A 1 536 ? 17.281 52 10.266 1 97.62 536 VAL A C 1
ATOM 4266 O O . VAL A 1 536 ? 16.828 52.781 9.445 1 97.62 536 VAL A O 1
ATOM 4269 N N . THR A 1 537 ? 18.344 51.25 10.094 1 97.12 537 THR A N 1
ATOM 4270 C CA . THR A 1 537 ? 19.062 51.312 8.82 1 97.12 537 THR A CA 1
ATOM 4271 C C . THR A 1 537 ? 18.156 50.812 7.68 1 97.12 537 THR A C 1
ATOM 4273 O O . THR A 1 537 ? 18.156 51.406 6.602 1 97.12 537 THR A O 1
ATOM 4276 N N . GLU A 1 538 ? 17.469 49.719 7.957 1 97.62 538 GLU A N 1
ATOM 4277 C CA . GLU A 1 538 ? 16.594 49.156 6.938 1 97.62 538 GLU A CA 1
ATOM 4278 C C . GLU A 1 538 ? 15.477 50.125 6.566 1 97.62 538 GLU A C 1
ATOM 4280 O O . GLU A 1 538 ? 15.062 50.188 5.41 1 97.62 538 GLU A O 1
ATOM 4285 N N . LEU A 1 539 ? 14.898 50.812 7.543 1 97.56 539 LEU A N 1
ATOM 4286 C CA . LEU A 1 539 ? 13.852 51.781 7.262 1 97.56 539 LEU A CA 1
ATOM 4287 C C . LEU A 1 539 ? 14.383 52.906 6.355 1 97.56 539 LEU A C 1
ATOM 4289 O O . LEU A 1 539 ? 13.664 53.375 5.484 1 97.56 539 LEU A O 1
ATOM 4293 N N . GLU A 1 540 ? 15.586 53.312 6.594 1 96.94 540 GLU A N 1
ATOM 4294 C CA . GLU A 1 540 ? 16.203 54.312 5.738 1 96.94 540 GLU A CA 1
ATOM 4295 C C . GLU A 1 540 ? 16.297 53.844 4.293 1 96.94 540 GLU A C 1
ATOM 4297 O O . GLU A 1 540 ? 16.078 54.625 3.359 1 96.94 540 GLU A O 1
ATOM 4302 N N . HIS A 1 541 ? 16.688 52.625 4.164 1 97.19 541 HIS A N 1
ATOM 4303 C CA . HIS A 1 541 ? 16.75 52.031 2.83 1 97.19 541 HIS A CA 1
ATOM 4304 C C . HIS A 1 541 ? 15.375 52.062 2.168 1 97.19 541 HIS A C 1
ATOM 4306 O O . HIS A 1 541 ? 15.258 52.344 0.977 1 97.19 541 HIS A O 1
ATOM 4312 N N . LEU A 1 542 ? 14.32 51.719 2.914 1 96.75 542 LEU A N 1
ATOM 4313 C CA . LEU A 1 542 ? 12.961 51.688 2.387 1 96.75 542 LEU A CA 1
ATOM 4314 C C . LEU A 1 542 ? 12.523 53.094 1.974 1 96.75 542 LEU A C 1
ATOM 4316 O O . LEU A 1 542 ? 11.891 53.281 0.932 1 96.75 542 LEU A O 1
ATOM 4320 N N . ARG A 1 543 ? 12.82 54.062 2.82 1 96.62 543 ARG A N 1
ATOM 4321 C CA . ARG A 1 543 ? 12.445 55.438 2.529 1 96.62 543 ARG A CA 1
ATOM 4322 C C . ARG A 1 543 ? 13.086 55.906 1.232 1 96.62 543 ARG A C 1
ATOM 4324 O O . ARG A 1 543 ? 12.438 56.594 0.424 1 96.62 543 ARG A O 1
ATOM 4331 N N . VAL A 1 544 ? 14.328 55.531 1.044 1 96.5 544 VAL A N 1
ATOM 4332 C CA . VAL A 1 544 ? 15.039 55.906 -0.181 1 96.5 544 VAL A CA 1
ATOM 4333 C C . VAL A 1 544 ? 14.352 55.25 -1.381 1 96.5 544 VAL A C 1
ATOM 4335 O O . VAL A 1 544 ? 14.172 55.875 -2.42 1 96.5 544 VAL A O 1
ATOM 4338 N N . GLU A 1 545 ? 14.039 54.062 -1.232 1 96.12 545 GLU A N 1
ATOM 4339 C CA . GLU A 1 545 ? 13.375 53.344 -2.309 1 96.12 545 GLU A CA 1
ATOM 4340 C C . GLU A 1 545 ? 12 53.906 -2.615 1 96.12 545 GLU A C 1
ATOM 4342 O O . GLU A 1 545 ? 11.617 54.031 -3.781 1 96.12 545 GLU A O 1
ATOM 4347 N N . TRP A 1 546 ? 11.18 54.219 -1.572 1 96.06 546 TRP A N 1
ATOM 4348 C CA . TRP A 1 546 ? 9.859 54.812 -1.753 1 96.06 546 TRP A CA 1
ATOM 4349 C C . TRP A 1 546 ? 9.953 56.156 -2.473 1 96.06 546 TRP A C 1
ATOM 4351 O O . TRP A 1 546 ? 9.109 56.469 -3.311 1 96.06 546 TRP A O 1
ATOM 4361 N N . ASN A 1 547 ? 10.961 56.906 -2.113 1 96.19 547 ASN A N 1
ATOM 4362 C CA . ASN A 1 547 ? 11.18 58.188 -2.752 1 96.19 547 ASN A CA 1
ATOM 4363 C C . ASN A 1 547 ? 11.578 58.031 -4.219 1 96.19 547 ASN A C 1
ATOM 4365 O O . ASN A 1 547 ? 11.141 58.781 -5.07 1 96.19 547 ASN A O 1
ATOM 4369 N N . ARG A 1 548 ? 12.406 57.125 -4.449 1 95.88 548 ARG A N 1
ATOM 4370 C CA . ARG A 1 548 ? 12.859 56.844 -5.812 1 95.88 548 ARG A CA 1
ATOM 4371 C C . ARG A 1 548 ? 11.688 56.438 -6.703 1 95.88 548 ARG A C 1
ATOM 4373 O O . ARG A 1 548 ? 11.578 56.906 -7.84 1 95.88 548 ARG A O 1
ATOM 4380 N N . ARG A 1 549 ? 10.797 55.594 -6.184 1 94.31 549 ARG A N 1
ATOM 4381 C CA . ARG A 1 549 ? 9.664 55.094 -6.945 1 94.31 549 ARG A CA 1
ATOM 4382 C C . ARG A 1 549 ? 8.523 56.094 -6.973 1 94.31 549 ARG A C 1
ATOM 4384 O O . ARG A 1 549 ? 7.637 56 -7.828 1 94.31 549 ARG A O 1
ATOM 4391 N N . GLY A 1 550 ? 8.562 57 -6.125 1 91.25 550 GLY A N 1
ATOM 4392 C CA . GLY A 1 550 ? 7.473 57.969 -6 1 91.25 550 GLY A CA 1
ATOM 4393 C C . GLY A 1 550 ? 6.199 57.344 -5.445 1 91.25 550 GLY A C 1
ATOM 4394 O O . GLY A 1 550 ? 5.098 57.812 -5.758 1 91.25 550 GLY A O 1
ATOM 4395 N N . ASP A 1 551 ? 6.41 56.344 -4.68 1 88.94 551 ASP A N 1
ATOM 4396 C CA . ASP A 1 551 ? 5.266 55.656 -4.109 1 88.94 551 ASP A CA 1
ATOM 4397 C C . ASP A 1 551 ? 4.727 56.375 -2.879 1 88.94 551 ASP A C 1
ATOM 4399 O O . ASP A 1 551 ? 5.473 57.062 -2.182 1 88.94 551 ASP A O 1
ATOM 4403 N N . TYR A 1 552 ? 3.41 56.375 -2.551 1 92.88 552 TYR A N 1
ATOM 4404 C CA . TYR A 1 552 ? 2.744 56.812 -1.334 1 92.88 552 TYR A CA 1
ATOM 4405 C C . TYR A 1 552 ? 2.869 58.312 -1.164 1 92.88 552 TYR A C 1
ATOM 4407 O O . TYR A 1 552 ? 3.5 59 -1.983 1 92.88 552 TYR A O 1
ATOM 4415 N N . THR A 1 553 ? 2.342 58.875 -0.117 1 93.56 553 THR A N 1
ATOM 4416 C CA . THR A 1 553 ? 2.371 60.312 0.177 1 93.56 553 THR A CA 1
ATOM 4417 C C . THR A 1 553 ? 3.701 60.688 0.813 1 93.56 553 THR A C 1
ATOM 4419 O O . THR A 1 553 ? 4.414 59.844 1.349 1 93.56 553 THR A O 1
ATOM 4422 N N . PRO A 1 554 ? 4.082 61.938 0.749 1 93 554 PRO A N 1
ATOM 4423 C CA . PRO A 1 554 ? 5.328 62.375 1.376 1 93 554 PRO A CA 1
ATOM 4424 C C . PRO A 1 554 ? 5.375 62.094 2.871 1 93 554 PRO A C 1
ATOM 4426 O O . PRO A 1 554 ? 6.434 61.719 3.396 1 93 554 PRO A O 1
ATOM 4429 N N . LEU A 1 555 ? 4.262 62.188 3.494 1 92.25 555 LEU A N 1
ATOM 4430 C CA . LEU A 1 555 ? 4.188 61.875 4.918 1 92.25 555 LEU A CA 1
ATOM 4431 C C . LEU A 1 555 ? 4.508 60.406 5.176 1 92.25 555 LEU A C 1
ATOM 4433 O O . LEU A 1 555 ? 5.223 60.094 6.125 1 92.25 555 LEU A O 1
ATOM 4437 N N . ALA A 1 556 ? 4.027 59.594 4.297 1 93.81 556 ALA A N 1
ATOM 4438 C CA . ALA A 1 556 ? 4.238 58.156 4.441 1 93.81 556 ALA A CA 1
ATOM 4439 C C . ALA A 1 556 ? 5.684 57.781 4.125 1 93.81 556 ALA A C 1
ATOM 4441 O O . ALA A 1 556 ? 6.266 56.906 4.785 1 93.81 556 ALA A O 1
ATOM 4442 N N . ARG A 1 557 ? 6.281 58.406 3.152 1 94.31 557 ARG A N 1
ATOM 4443 C CA . ARG A 1 557 ? 7.648 58.125 2.748 1 94.31 557 ARG A CA 1
ATOM 4444 C C . ARG A 1 557 ? 8.641 58.531 3.83 1 94.31 557 ARG A C 1
ATOM 4446 O O . ARG A 1 557 ? 9.742 57.969 3.918 1 94.31 557 ARG A O 1
ATOM 4453 N N . ALA A 1 558 ? 8.203 59.469 4.637 1 93.81 558 ALA A N 1
ATOM 4454 C CA . ALA A 1 558 ? 9.094 60 5.668 1 93.81 558 ALA A CA 1
ATOM 4455 C C . ALA A 1 558 ? 8.797 59.375 7.023 1 93.81 558 ALA A C 1
ATOM 4457 O O . ALA A 1 558 ? 9.305 59.812 8.055 1 93.81 558 ALA A O 1
ATOM 4458 N N . MET A 1 559 ? 8.062 58.281 6.965 1 94.44 559 MET A N 1
ATOM 4459 C CA . MET A 1 559 ? 7.633 57.688 8.227 1 94.44 559 MET A CA 1
ATOM 4460 C C . MET A 1 559 ? 8.836 57.281 9.078 1 94.44 559 MET A C 1
ATOM 4462 O O . MET A 1 559 ? 9.883 56.906 8.547 1 94.44 559 MET A O 1
ATOM 4466 N N . VAL A 1 560 ? 8.742 57.438 10.383 1 94.94 560 VAL A N 1
ATOM 4467 C CA . VAL A 1 560 ? 9.734 57.031 11.359 1 94.94 560 VAL A CA 1
ATOM 4468 C C . VAL A 1 560 ? 9.07 56.125 12.414 1 94.94 560 VAL A C 1
ATOM 4470 O O . VAL A 1 560 ? 7.84 56.094 12.523 1 94.94 560 VAL A O 1
ATOM 4473 N N . PHE A 1 561 ? 9.844 55.312 12.961 1 96.31 561 PHE A N 1
ATOM 4474 C CA . PHE A 1 561 ? 9.289 54.469 14.016 1 96.31 561 PHE A CA 1
ATOM 4475 C C . PHE A 1 561 ? 10.078 54.625 15.305 1 96.31 561 PHE A C 1
ATOM 4477 O O . PHE A 1 561 ? 11.117 55.281 15.328 1 96.31 561 PHE A O 1
ATOM 4484 N N . ARG A 1 562 ? 9.578 54.156 16.344 1 97.75 562 ARG A N 1
ATOM 4485 C CA . ARG A 1 562 ? 10.188 54.156 17.672 1 97.75 562 ARG A CA 1
ATOM 4486 C C . ARG A 1 562 ? 10.273 52.719 18.203 1 97.75 562 ARG A C 1
ATOM 4488 O O . ARG A 1 562 ? 9.398 51.875 17.938 1 97.75 562 ARG A O 1
ATOM 4495 N N . ILE A 1 563 ? 11.312 52.469 18.922 1 98.62 563 ILE A N 1
ATOM 4496 C CA . ILE A 1 563 ? 11.531 51.125 19.469 1 98.62 563 ILE A CA 1
ATOM 4497 C C . ILE A 1 563 ? 11.773 51.219 20.969 1 98.62 563 ILE A C 1
ATOM 4499 O O . ILE A 1 563 ? 12.461 52.125 21.438 1 98.62 563 ILE A O 1
ATOM 4503 N N . GLY A 1 564 ? 11.141 50.375 21.688 1 98.44 564 GLY A N 1
ATOM 4504 C CA . GLY A 1 564 ? 11.391 50.219 23.109 1 98.44 564 GLY A CA 1
ATOM 4505 C C . GLY A 1 564 ? 11.906 48.844 23.469 1 98.44 564 GLY A C 1
ATOM 4506 O O . GLY A 1 564 ? 11.375 47.812 23 1 98.44 564 GLY A O 1
ATOM 4507 N N . LEU A 1 565 ? 13.008 48.781 24.281 1 98.69 565 LEU A N 1
ATOM 4508 C CA . LEU A 1 565 ? 13.602 47.5 24.703 1 98.69 565 LEU A CA 1
ATOM 4509 C C . LEU A 1 565 ? 13.734 47.438 26.219 1 98.69 565 LEU A C 1
ATOM 4511 O O . LEU A 1 565 ? 14.07 48.438 26.859 1 98.69 565 LEU A O 1
ATOM 4515 N N . ASN A 1 566 ? 13.438 46.344 26.703 1 97.94 566 ASN A N 1
ATOM 4516 C CA . ASN A 1 566 ? 13.664 46.062 28.125 1 97.94 566 ASN A CA 1
ATOM 4517 C C . ASN A 1 566 ? 13.961 44.594 28.344 1 97.94 566 ASN A C 1
ATOM 4519 O O . ASN A 1 566 ? 13.406 43.719 27.656 1 97.94 566 ASN A O 1
ATOM 4523 N N . CYS A 1 567 ? 14.875 44.344 29.219 1 97.81 567 CYS A N 1
ATOM 4524 C CA . CYS A 1 567 ? 15.266 42.969 29.547 1 97.81 567 CYS A CA 1
ATOM 4525 C C . CYS A 1 567 ? 14.945 42.656 31 1 97.81 567 CYS A C 1
ATOM 4527 O O . CYS A 1 567 ? 15.195 43.469 31.891 1 97.81 567 CYS A O 1
ATOM 4529 N N . GLY A 1 568 ? 14.32 41.5 31.172 1 95.31 568 GLY A N 1
ATOM 4530 C CA . GLY A 1 568 ? 14 41.031 32.5 1 95.31 568 GLY A CA 1
ATOM 4531 C C . GLY A 1 568 ? 13.156 39.75 32.5 1 95.31 568 GLY A C 1
ATOM 4532 O O . GLY A 1 568 ? 12.992 39.125 31.469 1 95.31 568 GLY A O 1
ATOM 4533 N N . GLN A 1 569 ? 12.641 39.406 33.719 1 93.06 569 GLN A N 1
ATOM 4534 C CA . GLN A 1 569 ? 11.797 38.219 33.844 1 93.06 569 GLN A CA 1
ATOM 4535 C C . GLN A 1 569 ? 10.383 38.5 33.344 1 93.06 569 GLN A C 1
ATOM 4537 O O . GLN A 1 569 ? 9.828 39.562 33.562 1 93.06 569 GLN A O 1
ATOM 4542 N N . ALA A 1 570 ? 9.891 37.562 32.531 1 91.12 570 ALA A N 1
ATOM 4543 C CA . ALA A 1 570 ? 8.516 37.656 32.031 1 91.12 570 ALA A CA 1
ATOM 4544 C C . ALA A 1 570 ? 7.898 36.25 31.906 1 91.12 570 ALA A C 1
ATOM 4546 O O . ALA A 1 570 ? 8.617 35.25 31.797 1 91.12 570 ALA A O 1
ATOM 4547 N N . LYS A 1 571 ? 6.684 36.188 32.031 1 89.88 571 LYS A N 1
ATOM 4548 C CA . LYS A 1 571 ? 5.977 34.938 31.719 1 89.88 571 LYS A CA 1
ATOM 4549 C C . LYS A 1 571 ? 5.828 34.75 30.219 1 89.88 571 LYS A C 1
ATOM 4551 O O . LYS A 1 571 ? 5.367 35.656 29.516 1 89.88 571 LYS A O 1
ATOM 4556 N N . VAL A 1 572 ? 6.363 33.688 29.719 1 90.88 572 VAL A N 1
ATOM 4557 C CA . VAL A 1 572 ? 6.242 33.375 28.312 1 90.88 572 VAL A CA 1
ATOM 4558 C C . VAL A 1 572 ? 5.512 32.031 28.141 1 90.88 572 VAL A C 1
ATOM 4560 O O . VAL A 1 572 ? 5.68 31.125 28.953 1 90.88 572 VAL A O 1
ATOM 4563 N N . GLY A 1 573 ? 4.637 31.953 27.188 1 88.25 573 GLY A N 1
ATOM 4564 C CA . GLY A 1 573 ? 3.883 30.734 26.938 1 88.25 573 GLY A CA 1
ATOM 4565 C C . GLY A 1 573 ? 2.586 30.984 26.188 1 88.25 573 GLY A C 1
ATOM 4566 O O . GLY A 1 573 ? 2.375 32.062 25.641 1 88.25 573 GLY A O 1
ATOM 4567 N N . PHE A 1 574 ? 1.764 29.953 26.156 1 84.44 574 PHE A N 1
ATOM 4568 C CA . PHE A 1 574 ? 0.461 30.078 25.516 1 84.44 574 PHE A CA 1
ATOM 4569 C C . PHE A 1 574 ? -0.532 30.781 26.438 1 84.44 574 PHE A C 1
ATOM 4571 O O . PHE A 1 574 ? -0.576 30.516 27.641 1 84.44 574 PHE A O 1
ATOM 4578 N N . MET A 1 575 ? -1.116 31.703 25.797 1 82.94 575 MET A N 1
ATOM 4579 C CA . MET A 1 575 ? -2.191 32.406 26.484 1 82.94 575 MET A CA 1
ATOM 4580 C C . MET A 1 575 ? -3.506 32.281 25.719 1 82.94 575 MET A C 1
ATOM 4582 O O . MET A 1 575 ? -3.518 32.281 24.484 1 82.94 575 MET A O 1
ATOM 4586 N N . GLY A 1 576 ? -4.496 32.062 26.375 1 78.69 576 GLY A N 1
ATOM 4587 C CA . GLY A 1 576 ? -5.789 31.875 25.734 1 78.69 576 GLY A CA 1
ATOM 4588 C C . GLY A 1 576 ? -6.52 30.625 26.188 1 78.69 576 GLY A C 1
ATOM 4589 O O . GLY A 1 576 ? -6.383 30.219 27.344 1 78.69 576 GLY A O 1
ATOM 4590 N N . THR A 1 577 ? -7.355 30.141 25.297 1 74.44 577 THR A N 1
ATOM 4591 C CA . THR A 1 577 ? -8.156 28.953 25.594 1 74.44 577 THR A CA 1
ATOM 4592 C C . THR A 1 577 ? -7.41 27.688 25.203 1 74.44 577 THR A C 1
ATOM 4594 O O . THR A 1 577 ? -6.359 27.75 24.562 1 74.44 577 THR A O 1
ATOM 4597 N N . ASP A 1 578 ? -8.023 26.672 25.719 1 70.44 578 ASP A N 1
ATOM 4598 C CA . ASP A 1 578 ? -7.492 25.375 25.328 1 70.44 578 ASP A CA 1
ATOM 4599 C C . ASP A 1 578 ? -7.609 25.156 23.828 1 70.44 578 ASP A C 1
ATOM 4601 O O . ASP A 1 578 ? -6.777 24.469 23.234 1 70.44 578 ASP A O 1
ATOM 4605 N N . SER A 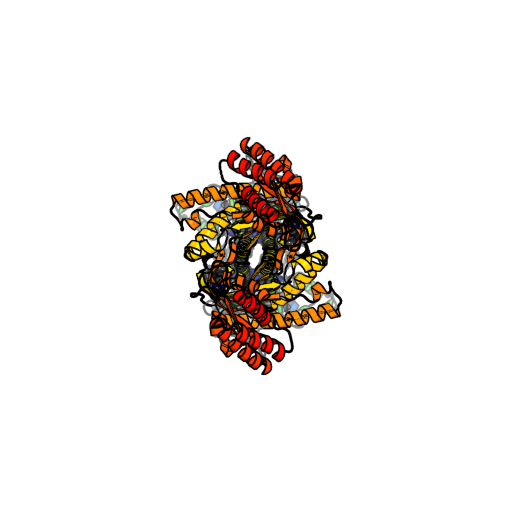1 579 ? -8.594 25.906 23.328 1 71.81 579 SER A N 1
ATOM 4606 C CA . SER A 1 579 ? -8.852 25.641 21.906 1 71.81 579 SER A CA 1
ATOM 4607 C C . SER A 1 579 ? -8.188 26.703 21.031 1 71.81 579 SER A C 1
ATOM 4609 O O . SER A 1 579 ? -7.969 26.469 19.844 1 71.81 579 SER A O 1
ATOM 4611 N N . LEU A 1 580 ? -7.82 27.797 21.578 1 76.69 580 LEU A N 1
ATOM 4612 C CA . LEU A 1 580 ? -7.188 28.891 20.828 1 76.69 580 LEU A CA 1
ATOM 4613 C C . LEU A 1 580 ? -6.258 29.688 21.734 1 76.69 580 LEU A C 1
ATOM 4615 O O . LEU A 1 580 ? -6.703 30.328 22.688 1 76.69 580 LEU A O 1
ATOM 4619 N N . ALA A 1 581 ? -5.008 29.422 21.391 1 79.88 581 ALA A N 1
ATOM 4620 C CA . ALA A 1 581 ? -4.004 30.078 22.234 1 79.88 581 ALA A CA 1
ATOM 4621 C C . ALA A 1 581 ? -2.969 30.812 21.375 1 79.88 581 ALA A C 1
ATOM 4623 O O . ALA A 1 581 ? -2.846 30.547 20.188 1 79.88 581 ALA A O 1
ATOM 4624 N N . SER A 1 582 ? -2.412 31.812 21.891 1 84.44 582 SER A N 1
ATOM 4625 C CA . SER A 1 582 ? -1.311 32.531 21.281 1 84.44 582 SER A CA 1
ATOM 4626 C C . SER A 1 582 ? -0.047 32.469 22.125 1 84.44 582 SER A C 1
ATOM 4628 O O . SER A 1 582 ? -0.112 32.531 23.359 1 84.44 582 SER A O 1
ATOM 4630 N N . TYR A 1 583 ? 1.019 32.156 21.484 1 87.19 583 TYR A N 1
ATOM 4631 C CA . TYR A 1 583 ? 2.291 32.219 22.188 1 87.19 583 TYR A CA 1
ATOM 4632 C C . TYR A 1 583 ? 2.738 33.656 22.375 1 87.19 583 TYR A C 1
ATOM 4634 O O . TYR A 1 583 ? 2.893 34.406 21.406 1 87.19 583 TYR A O 1
ATOM 4642 N N . THR A 1 584 ? 2.846 34.031 23.578 1 90.12 584 THR A N 1
ATOM 4643 C CA . THR A 1 584 ? 3.135 35.438 23.844 1 90.12 584 THR A CA 1
ATOM 4644 C C . THR A 1 584 ? 3.877 35.625 25.172 1 90.12 584 THR A C 1
ATOM 4646 O O . THR A 1 584 ? 4.273 34.625 25.781 1 90.12 584 THR A O 1
ATOM 4649 N N . MET A 1 585 ? 4.156 36.844 25.516 1 91.12 585 MET A N 1
ATOM 4650 C CA . MET A 1 585 ? 4.824 37.25 26.75 1 91.12 585 MET A CA 1
ATOM 4651 C C . MET A 1 585 ? 3.951 38.188 27.562 1 91.12 585 MET A C 1
ATOM 4653 O O . MET A 1 585 ? 3.129 38.906 27 1 91.12 585 MET A O 1
ATOM 4657 N N . MET A 1 586 ? 4.125 38.094 28.812 1 86.44 586 MET A N 1
ATOM 4658 C CA . MET A 1 586 ? 3.41 39.031 29.688 1 86.44 586 MET A CA 1
ATOM 4659 C C . MET A 1 586 ? 4.207 39.281 30.969 1 86.44 586 MET A C 1
ATOM 4661 O O . MET A 1 586 ? 5.07 38.5 31.344 1 86.44 586 MET A O 1
ATOM 4665 N N . GLY A 1 587 ? 3.926 40.438 31.562 1 85.12 587 GLY A N 1
ATOM 4666 C CA . GLY A 1 587 ? 4.594 40.812 32.781 1 85.12 587 GLY A CA 1
ATOM 4667 C C . GLY A 1 587 ? 5.07 42.25 32.812 1 85.12 587 GLY A C 1
ATOM 4668 O O . GLY A 1 587 ? 4.922 42.969 31.797 1 85.12 587 GLY A O 1
ATOM 4669 N N . ASP A 1 588 ? 5.676 42.625 33.844 1 83.56 588 ASP A N 1
ATOM 4670 C CA . ASP A 1 588 ? 6.145 44 34.031 1 83.56 588 ASP A CA 1
ATOM 4671 C C . ASP A 1 588 ? 7.242 44.375 33.031 1 83.56 588 ASP A C 1
ATOM 4673 O O . ASP A 1 588 ? 7.312 45.5 32.562 1 83.56 588 ASP A O 1
ATOM 4677 N N . THR A 1 589 ? 8.039 43.406 32.812 1 90.38 589 THR A N 1
ATOM 4678 C CA . THR A 1 589 ? 9.117 43.594 31.859 1 90.38 589 THR A CA 1
ATOM 4679 C C . THR A 1 589 ? 8.555 44 30.484 1 90.38 589 THR A C 1
ATOM 4681 O O . THR A 1 589 ? 9.102 44.875 29.828 1 90.38 589 THR A O 1
ATOM 4684 N N . VAL A 1 590 ? 7.5 43.375 30.125 1 92.62 590 VAL A N 1
ATOM 4685 C CA . VAL A 1 590 ? 6.863 43.594 28.828 1 92.62 590 VAL A CA 1
ATOM 4686 C C . VAL A 1 590 ? 6.203 44.969 28.797 1 92.62 590 VAL A C 1
ATOM 4688 O O . VAL A 1 590 ? 6.344 45.688 27.828 1 92.62 590 VAL A O 1
ATOM 4691 N N . ASN A 1 591 ? 5.543 45.344 29.844 1 88.12 591 ASN A N 1
ATOM 4692 C CA . ASN A 1 591 ? 4.867 46.625 29.938 1 88.12 591 ASN A CA 1
ATOM 4693 C C . ASN A 1 591 ? 5.855 47.781 29.859 1 88.12 591 ASN A C 1
ATOM 4695 O O . ASN A 1 591 ? 5.57 48.812 29.234 1 88.12 591 ASN A O 1
ATOM 4699 N N . LEU A 1 592 ? 6.93 47.562 30.516 1 92.19 592 LEU A N 1
ATOM 4700 C CA . LEU A 1 592 ? 7.934 48.625 30.5 1 92.19 592 LEU A CA 1
ATOM 4701 C C . LEU A 1 592 ? 8.469 48.875 29.094 1 92.19 592 LEU A C 1
ATOM 4703 O O . LEU A 1 592 ? 8.664 50 28.672 1 92.19 592 LEU A O 1
ATOM 4707 N N . ALA A 1 593 ? 8.734 47.812 28.438 1 95.94 593 ALA A N 1
ATOM 4708 C CA . ALA A 1 593 ? 9.219 47.969 27.062 1 95.94 593 ALA A CA 1
ATOM 4709 C C . ALA A 1 593 ? 8.219 48.719 26.219 1 95.94 593 ALA A C 1
ATOM 4711 O O . ALA A 1 593 ? 8.609 49.562 25.406 1 95.94 593 ALA A O 1
ATOM 4712 N N . ALA A 1 594 ? 6.98 48.406 26.312 1 93.75 594 ALA A N 1
ATOM 4713 C CA . ALA A 1 594 ? 5.93 49.094 25.578 1 93.75 594 ALA A CA 1
ATOM 4714 C C . ALA A 1 594 ? 5.895 50.562 25.938 1 93.75 594 ALA A C 1
ATOM 4716 O O . ALA A 1 594 ? 5.738 51.438 25.062 1 93.75 594 ALA A O 1
ATOM 4717 N N . ARG A 1 595 ? 6.059 50.875 27.188 1 92 595 ARG A N 1
ATOM 4718 C CA . ARG A 1 595 ? 6.031 52.25 27.656 1 92 595 ARG A CA 1
ATOM 4719 C C . ARG A 1 595 ? 7.25 53 27.172 1 92 595 ARG A C 1
ATOM 4721 O O . ARG A 1 595 ? 7.172 54.219 26.906 1 92 595 ARG A O 1
ATOM 4728 N N . LEU A 1 596 ? 8.328 52.281 27.141 1 95.81 596 LEU A N 1
ATOM 4729 C CA . LEU A 1 596 ? 9.539 52.938 26.641 1 95.81 596 LEU A CA 1
ATOM 4730 C C . LEU A 1 596 ? 9.375 53.312 25.172 1 95.81 596 LEU A C 1
ATOM 4732 O O . LEU A 1 596 ? 9.852 54.344 24.734 1 95.81 596 LEU A O 1
ATOM 4736 N N . GLU A 1 597 ? 8.797 52.438 24.453 1 96.62 597 GLU A N 1
ATOM 4737 C CA . GLU A 1 597 ? 8.5 52.75 23.062 1 96.62 597 GLU A CA 1
ATOM 4738 C C . GLU A 1 597 ? 7.668 54.031 22.953 1 96.62 597 GLU A C 1
ATOM 4740 O O . GLU A 1 597 ? 7.973 54.906 22.141 1 96.62 597 GLU A O 1
ATOM 4745 N N . ALA A 1 598 ? 6.641 54.094 23.719 1 92.19 598 ALA A N 1
ATOM 4746 C CA . ALA A 1 598 ? 5.758 55.281 23.703 1 92.19 598 ALA A CA 1
ATOM 4747 C C . ALA A 1 598 ? 6.496 56.531 24.172 1 92.19 598 ALA A C 1
ATOM 4749 O O . ALA A 1 598 ? 6.27 57.625 23.641 1 92.19 598 ALA A O 1
ATOM 4750 N N . ALA A 1 599 ? 7.395 56.406 25.109 1 93.88 599 ALA A N 1
ATOM 4751 C CA . ALA A 1 599 ? 8.109 57.531 25.719 1 93.88 599 ALA A CA 1
ATOM 4752 C C . ALA A 1 599 ? 9.172 58.062 24.766 1 93.88 599 ALA A C 1
ATOM 4754 O O . ALA A 1 599 ? 9.617 59.219 24.906 1 93.88 599 ALA A O 1
ATOM 4755 N N . ALA A 1 600 ? 9.562 57.312 23.891 1 95.94 600 ALA A N 1
ATOM 4756 C CA . ALA A 1 600 ? 10.617 57.688 22.953 1 95.94 600 ALA A CA 1
ATOM 4757 C C . ALA A 1 600 ? 10.227 58.969 22.203 1 95.94 600 ALA A C 1
ATOM 4759 O O . ALA A 1 600 ? 11.086 59.781 21.859 1 95.94 600 ALA A O 1
ATOM 4760 N N . LYS A 1 601 ? 8.945 59.156 22.016 1 92.62 601 LYS A N 1
ATOM 4761 C CA . LYS A 1 601 ? 8.453 60.312 21.297 1 92.62 601 LYS A CA 1
ATOM 4762 C C . LYS A 1 601 ? 8.773 61.594 22.062 1 92.62 601 LYS A C 1
ATOM 4764 O O . LYS A 1 601 ? 9.102 62.625 21.469 1 92.62 601 LYS A O 1
ATOM 4769 N N . ASP A 1 602 ? 8.734 61.562 23.359 1 93.38 602 ASP A N 1
ATOM 4770 C CA . ASP A 1 602 ? 8.969 62.719 24.203 1 93.38 602 ASP A CA 1
ATOM 4771 C C . ASP A 1 602 ? 10.414 63.188 24.094 1 93.38 602 ASP A C 1
ATOM 4773 O O . ASP A 1 602 ? 10.695 64.375 24.203 1 93.38 602 ASP A O 1
ATOM 4777 N N . TYR A 1 603 ? 11.281 62.281 23.875 1 95.38 603 TYR A N 1
ATOM 4778 C CA . TYR A 1 603 ? 12.703 62.594 23.891 1 95.38 603 TYR A CA 1
ATOM 4779 C C . TYR A 1 603 ? 13.25 62.688 22.469 1 95.38 603 TYR A C 1
ATOM 4781 O O . TYR A 1 603 ? 14.422 63 22.266 1 95.38 603 TYR A O 1
ATOM 4789 N N . GLY A 1 604 ? 12.445 62.406 21.5 1 94.44 604 GLY A N 1
ATOM 4790 C CA . GLY A 1 604 ? 12.812 62.562 20.094 1 94.44 604 GLY A CA 1
ATOM 4791 C C . GLY A 1 604 ? 13.852 61.531 19.641 1 94.44 604 GLY A C 1
ATOM 4792 O O . GLY A 1 604 ? 14.703 61.844 18.812 1 94.44 604 GLY A O 1
ATOM 4793 N N . VAL A 1 605 ? 13.844 60.375 20.234 1 95.38 605 VAL A N 1
ATOM 4794 C CA . VAL A 1 605 ? 14.805 59.344 19.859 1 95.38 605 VAL A CA 1
ATOM 4795 C C . VAL A 1 605 ? 14.07 58.188 19.203 1 95.38 605 VAL A C 1
ATOM 4797 O O . VAL A 1 605 ? 12.867 58 19.406 1 95.38 605 VAL A O 1
ATOM 4800 N N . SER A 1 606 ? 14.844 57.375 18.453 1 96.38 606 SER A N 1
ATOM 4801 C CA . SER A 1 606 ? 14.258 56.25 17.75 1 96.38 606 SER A CA 1
ATOM 4802 C C . SER A 1 606 ? 14.227 55 18.625 1 96.38 606 SER A C 1
ATOM 4804 O O . SER A 1 606 ? 13.344 54.156 18.484 1 96.38 606 SER A O 1
ATOM 4806 N N . ILE A 1 607 ? 15.25 54.906 19.484 1 98.5 607 ILE A N 1
ATOM 4807 C CA . ILE A 1 607 ? 15.359 53.688 20.297 1 98.5 607 ILE A CA 1
ATOM 4808 C C . ILE A 1 607 ? 15.562 54.094 21.766 1 98.5 607 ILE A C 1
ATOM 4810 O O . ILE A 1 607 ? 16.531 54.75 22.109 1 98.5 607 ILE A O 1
ATOM 4814 N N . LEU A 1 608 ? 14.617 53.719 22.516 1 98.5 608 LEU A N 1
ATOM 4815 C CA . LEU A 1 608 ? 14.68 53.969 23.953 1 98.5 608 LEU A CA 1
ATOM 4816 C C . LEU A 1 608 ? 14.797 52.656 24.719 1 98.5 608 LEU A C 1
ATOM 4818 O O . LEU A 1 608 ? 14.023 51.719 24.484 1 98.5 608 LEU A O 1
ATOM 4822 N N . VAL A 1 609 ? 15.797 52.594 25.625 1 98.38 609 VAL A N 1
ATOM 4823 C CA . VAL A 1 609 ? 16.031 51.344 26.328 1 98.38 609 VAL A CA 1
ATOM 4824 C C . VAL A 1 609 ? 16.141 51.594 27.828 1 98.38 609 VAL A C 1
ATOM 4826 O O . VAL A 1 609 ? 16.375 52.719 28.266 1 98.38 609 VAL A O 1
ATOM 4829 N N . SER A 1 610 ? 15.977 50.531 28.531 1 96.88 610 SER A N 1
ATOM 4830 C CA . SER A 1 610 ? 16.078 50.562 29.984 1 96.88 610 SER A CA 1
ATOM 4831 C C . SER A 1 610 ? 17.516 50.406 30.438 1 96.88 610 SER A C 1
ATOM 4833 O O . SER A 1 610 ? 18.391 50.062 29.641 1 96.88 610 SER A O 1
ATOM 4835 N N . GLU A 1 611 ? 17.703 50.656 31.75 1 96.12 611 GLU A N 1
ATOM 4836 C CA . GLU A 1 611 ? 19.016 50.469 32.375 1 96.12 611 GLU A CA 1
ATOM 4837 C C . GLU A 1 611 ? 19.484 49.031 32.281 1 96.12 611 GLU A C 1
ATOM 4839 O O . GLU A 1 611 ? 20.672 48.75 32.125 1 96.12 611 GLU A O 1
ATOM 4844 N N . SER A 1 612 ? 18.531 48.125 32.344 1 96.38 612 SER A N 1
ATOM 4845 C CA . SER A 1 612 ? 18.875 46.688 32.25 1 96.38 612 SER A CA 1
ATOM 4846 C C . SER A 1 612 ? 19.562 46.375 30.938 1 96.38 612 SER A C 1
ATOM 4848 O O . SER A 1 612 ? 20.531 45.594 30.906 1 96.38 612 SER A O 1
ATOM 4850 N N . ILE A 1 613 ? 19.047 46.906 29.875 1 97.88 613 ILE A N 1
ATOM 4851 C CA . ILE A 1 613 ? 19.625 46.688 28.547 1 97.88 613 ILE A CA 1
ATOM 4852 C C . ILE A 1 613 ? 21 47.375 28.484 1 97.88 613 ILE A C 1
ATOM 4854 O O . ILE A 1 613 ? 21.953 46.781 27.984 1 97.88 613 ILE A O 1
ATOM 4858 N N . GLN A 1 614 ? 21.031 48.594 28.938 1 97.44 614 GLN A N 1
ATOM 4859 C CA . GLN A 1 614 ? 22.281 49.375 28.891 1 97.44 614 GLN A CA 1
ATOM 4860 C C . GLN A 1 614 ? 23.391 48.688 29.672 1 97.44 614 GLN A C 1
ATOM 4862 O O . GLN A 1 614 ? 24.516 48.594 29.203 1 97.44 614 GLN A O 1
ATOM 4867 N N . SER A 1 615 ? 23.094 48.219 30.844 1 96.38 615 SER A N 1
ATOM 4868 C CA . SER A 1 615 ? 24.078 47.562 31.688 1 96.38 615 SER A CA 1
ATOM 4869 C C . SER A 1 615 ? 24.594 46.281 31.062 1 96.38 615 SER A C 1
ATOM 4871 O O . SER A 1 615 ? 25.781 45.969 31.188 1 96.38 615 SER A O 1
ATOM 4873 N N . SER A 1 616 ? 23.75 45.594 30.344 1 95.62 616 SER A N 1
ATOM 4874 C CA . SER A 1 616 ? 24.109 44.281 29.781 1 95.62 616 SER A CA 1
ATOM 4875 C C . SER A 1 616 ? 24.828 44.438 28.453 1 95.62 616 SER A C 1
ATOM 4877 O O . SER A 1 616 ? 25.562 43.531 28.031 1 95.62 616 SER A O 1
ATOM 4879 N N . CYS A 1 617 ? 24.656 45.594 27.781 1 97.19 617 CYS A N 1
ATOM 4880 C CA . CYS A 1 617 ? 25.125 45.656 26.406 1 97.19 617 CYS A CA 1
ATOM 4881 C C . CYS A 1 617 ? 26.078 46.812 26.203 1 97.19 617 CYS A C 1
ATOM 4883 O O . CYS A 1 617 ? 26.516 47.094 25.094 1 97.19 617 CYS A O 1
ATOM 4885 N N . LYS A 1 618 ? 26.547 47.469 27.203 1 95.19 618 LYS A N 1
ATOM 4886 C CA . LYS A 1 618 ? 27.312 48.688 27.141 1 95.19 618 LYS A CA 1
ATOM 4887 C C . LYS A 1 618 ? 28.672 48.469 26.484 1 95.19 618 LYS A C 1
ATOM 4889 O O . LYS A 1 618 ? 29.281 49.406 25.969 1 95.19 618 LYS A O 1
ATOM 4894 N N . GLU A 1 619 ? 29.156 47.344 26.484 1 95.31 619 GLU A N 1
ATOM 4895 C CA . GLU A 1 619 ? 30.469 47.062 25.906 1 95.31 619 GLU A CA 1
ATOM 4896 C C . GLU A 1 619 ? 30.406 47.062 24.375 1 95.31 619 GLU A C 1
ATOM 4898 O O . GLU A 1 619 ? 31.391 47.375 23.703 1 95.31 619 GLU A O 1
ATOM 4903 N N . GLU A 1 620 ? 29.297 46.75 23.844 1 96.19 620 GLU A N 1
ATOM 4904 C CA . GLU A 1 620 ? 29.203 46.562 22.391 1 96.19 620 GLU A CA 1
ATOM 4905 C C . GLU A 1 620 ? 28.469 47.75 21.75 1 96.19 620 GLU A C 1
ATOM 4907 O O . GLU A 1 620 ? 28.688 48.062 20.562 1 96.19 620 GLU A O 1
ATOM 4912 N N . PHE A 1 621 ? 27.609 48.375 22.5 1 97.88 621 PHE A N 1
ATOM 4913 C CA . PHE A 1 621 ? 26.781 49.438 21.953 1 97.88 621 PHE A CA 1
ATOM 4914 C C . PHE A 1 621 ? 26.953 50.719 22.75 1 97.88 621 PHE A C 1
ATOM 4916 O O . PHE A 1 621 ? 27.297 50.688 23.922 1 97.88 621 PHE A O 1
ATOM 4923 N N . HIS A 1 622 ? 26.734 51.844 22.094 1 97.44 622 HIS A N 1
ATOM 4924 C CA . HIS A 1 622 ? 26.812 53.156 22.75 1 97.44 622 HIS A CA 1
ATOM 4925 C C . HIS A 1 622 ? 25.422 53.656 23.156 1 97.44 622 HIS A C 1
ATOM 4927 O O . HIS A 1 622 ? 24.516 53.719 22.312 1 97.44 622 HIS A O 1
ATOM 4933 N N . PHE A 1 623 ? 25.266 54 24.453 1 97.75 623 PHE A N 1
ATOM 4934 C CA . PHE A 1 623 ? 24.016 54.469 25.016 1 97.75 623 PHE A CA 1
ATOM 4935 C C . PHE A 1 623 ? 24.141 55.875 25.531 1 97.75 623 PHE A C 1
ATOM 4937 O O . PHE A 1 623 ? 25.172 56.25 26.125 1 97.75 623 PHE A O 1
ATOM 4944 N N . ARG A 1 624 ? 23.172 56.688 25.25 1 96.69 624 ARG A N 1
ATOM 4945 C CA . ARG A 1 624 ? 23.109 58.031 25.766 1 96.69 624 ARG A CA 1
ATOM 4946 C C . ARG A 1 624 ? 22.062 58.156 26.859 1 96.69 624 ARG A C 1
ATOM 4948 O O . ARG A 1 624 ? 20.891 57.875 26.656 1 96.69 624 ARG A O 1
ATOM 4955 N N . PHE A 1 625 ? 22.516 58.625 28.031 1 96.75 625 PHE A N 1
ATOM 4956 C CA . PHE A 1 625 ? 21.578 58.844 29.141 1 96.75 625 PHE A CA 1
ATOM 4957 C C . PHE A 1 625 ? 20.609 59.969 28.828 1 96.75 625 PHE A C 1
ATOM 4959 O O . PHE A 1 625 ? 21 61 28.297 1 96.75 625 PHE A O 1
ATOM 4966 N N . LEU A 1 626 ? 19.312 59.75 29.125 1 96.62 626 LEU A N 1
ATOM 4967 C CA . LEU A 1 626 ? 18.328 60.781 28.797 1 96.62 626 LEU A CA 1
ATOM 4968 C C . LEU A 1 626 ? 17.641 61.312 30.047 1 96.62 626 LEU A C 1
ATOM 4970 O O . LEU A 1 626 ? 17.531 62.5 30.234 1 96.62 626 LEU A O 1
ATOM 4974 N N . ASP A 1 627 ? 17.172 60.344 30.922 1 95.69 627 ASP A N 1
ATOM 4975 C CA . ASP A 1 627 ? 16.328 60.812 32 1 95.69 627 ASP A CA 1
ATOM 4976 C C . ASP A 1 627 ? 16.047 59.719 33.031 1 95.69 627 ASP A C 1
ATOM 4978 O O . ASP A 1 627 ? 16.359 58.562 32.781 1 95.69 627 ASP A O 1
ATOM 4982 N N . TRP A 1 628 ? 15.586 60.156 34.25 1 93.19 628 TRP A N 1
ATOM 4983 C CA . TRP A 1 628 ? 14.922 59.281 35.219 1 93.19 628 TRP A CA 1
ATOM 4984 C C . TRP A 1 628 ? 13.414 59.5 35.219 1 93.19 628 TRP A C 1
ATOM 4986 O O . TRP A 1 628 ? 12.938 60.625 35.531 1 93.19 628 TRP A O 1
ATOM 4996 N N . ILE A 1 629 ? 12.688 58.469 34.844 1 91.88 629 ILE A N 1
ATOM 4997 C CA . ILE A 1 629 ? 11.25 58.688 34.719 1 91.88 629 ILE A CA 1
ATOM 4998 C C . ILE A 1 629 ? 10.492 57.625 35.5 1 91.88 629 ILE A C 1
ATOM 5000 O O . ILE A 1 629 ? 11.039 56.562 35.781 1 91.88 629 ILE A O 1
ATOM 5004 N N . ARG A 1 630 ? 9.32 57.938 35.906 1 89.31 630 ARG A N 1
ATOM 5005 C CA . ARG A 1 630 ? 8.328 57 36.438 1 89.31 630 ARG A CA 1
ATOM 5006 C C . ARG A 1 630 ? 7.195 56.812 35.438 1 89.31 630 ARG A C 1
ATOM 5008 O O . ARG A 1 630 ? 6.566 57.781 35 1 89.31 630 ARG A O 1
ATOM 5015 N N . VAL A 1 631 ? 7.078 55.594 35.031 1 81.25 631 VAL A N 1
ATOM 5016 C CA . VAL A 1 631 ? 6.039 55.312 34.062 1 81.25 631 VAL A CA 1
ATOM 5017 C C . VAL A 1 631 ? 4.754 54.875 34.781 1 81.25 631 VAL A C 1
ATOM 5019 O O . VAL A 1 631 ? 4.785 54.5 35.938 1 81.25 631 VAL A O 1
ATOM 5022 N N . LYS A 1 632 ? 3.701 55 34.031 1 71.81 632 LYS A N 1
ATOM 5023 C CA . LYS A 1 632 ? 2.395 54.688 34.594 1 71.81 632 LYS A CA 1
ATOM 5024 C C . LYS A 1 632 ? 2.35 53.25 35.125 1 71.81 632 LYS A C 1
ATOM 5026 O O . LYS A 1 632 ? 2.736 52.312 34.438 1 71.81 632 LYS A O 1
ATOM 5031 N N . GLY A 1 633 ? 1.972 53.062 36.344 1 65.69 633 GLY A N 1
ATOM 5032 C CA . GLY A 1 633 ? 1.782 51.75 36.938 1 65.69 633 GLY A CA 1
ATOM 5033 C C . GLY A 1 633 ? 3.002 51.25 37.688 1 65.69 633 GLY A C 1
ATOM 5034 O O . GLY A 1 633 ? 2.941 50.219 38.375 1 65.69 633 GLY A O 1
ATOM 5035 N N . LYS A 1 634 ? 4.109 52 37.5 1 73.62 634 LYS A N 1
ATOM 5036 C CA . LYS A 1 634 ? 5.324 51.625 38.188 1 73.62 634 LYS A CA 1
ATOM 5037 C C . LYS A 1 634 ? 5.766 52.719 39.188 1 73.62 634 LYS A C 1
ATOM 5039 O O . LYS A 1 634 ? 5.906 53.875 38.781 1 73.62 634 LYS A O 1
ATOM 5044 N N . GLU A 1 635 ? 5.996 52.344 40.312 1 72.94 635 GLU A N 1
ATOM 5045 C CA . GLU A 1 635 ? 6.371 53.312 41.344 1 72.94 635 GLU A CA 1
ATOM 5046 C C . GLU A 1 635 ? 7.871 53.594 41.312 1 72.94 635 GLU A C 1
ATOM 5048 O O . GLU A 1 635 ? 8.305 54.719 41.531 1 72.94 635 GLU A O 1
ATOM 5053 N N . ALA A 1 636 ? 8.602 52.562 40.969 1 80 636 ALA A N 1
ATOM 5054 C CA . ALA A 1 636 ? 10.047 52.75 40.969 1 80 636 ALA A CA 1
ATOM 5055 C C . ALA A 1 636 ? 10.523 53.469 39.719 1 80 636 ALA A C 1
ATOM 5057 O O . ALA A 1 636 ? 10.102 53.156 38.594 1 80 636 ALA A O 1
ATOM 5058 N N . PRO A 1 637 ? 11.273 54.562 39.906 1 89.19 637 PRO A N 1
ATOM 5059 C CA . PRO A 1 637 ? 11.797 55.25 38.75 1 89.19 637 PRO A CA 1
ATOM 5060 C C . PRO A 1 637 ? 12.75 54.406 37.906 1 89.19 637 PRO A C 1
ATOM 5062 O O . PRO A 1 637 ? 13.391 53.5 38.438 1 89.19 637 PRO A O 1
ATOM 5065 N N . VAL A 1 638 ? 12.734 54.688 36.625 1 90.31 638 VAL A N 1
ATOM 5066 C CA . VAL A 1 638 ? 13.594 53.938 35.719 1 90.31 638 VAL A CA 1
ATOM 5067 C C . VAL A 1 638 ? 14.508 54.906 34.969 1 90.31 638 VAL A C 1
ATOM 5069 O O . VAL A 1 638 ? 14.078 56 34.562 1 90.31 638 VAL A O 1
ATOM 5072 N N . LYS A 1 639 ? 15.797 54.531 34.938 1 95 639 LYS A N 1
ATOM 5073 C CA . LYS A 1 639 ? 16.734 55.281 34.094 1 95 639 LYS A CA 1
ATOM 5074 C C . LYS A 1 639 ? 16.578 54.875 32.625 1 95 639 LYS A C 1
ATOM 5076 O O . LYS A 1 639 ? 16.484 53.719 32.281 1 95 639 LYS A O 1
ATOM 5081 N N . ILE A 1 640 ? 16.469 55.875 31.766 1 96.88 640 ILE A N 1
ATOM 5082 C CA . ILE A 1 640 ? 16.219 55.594 30.359 1 96.88 640 ILE A CA 1
ATOM 5083 C C . ILE A 1 640 ? 17.391 56.094 29.516 1 96.88 640 ILE A C 1
ATOM 5085 O O . ILE A 1 640 ? 17.969 57.125 29.812 1 96.88 640 ILE A O 1
ATOM 5089 N N . TYR A 1 641 ? 17.719 55.344 28.5 1 98.06 641 TYR A N 1
ATOM 5090 C CA . TYR A 1 641 ? 18.828 55.594 27.594 1 98.06 641 TYR A CA 1
ATOM 5091 C C . TYR A 1 641 ? 18.391 55.531 26.141 1 98.06 641 TYR A C 1
ATOM 5093 O O . TYR A 1 641 ? 17.484 54.75 25.797 1 98.06 641 TYR A O 1
ATOM 5101 N N . SER A 1 642 ? 19.016 56.312 25.297 1 97.88 642 SER A N 1
ATOM 5102 C CA . SER A 1 642 ? 18.875 56.125 23.859 1 97.88 642 SER A CA 1
ATOM 5103 C C . SER A 1 642 ? 20 55.281 23.297 1 97.88 642 SER A C 1
ATOM 5105 O O . SER A 1 642 ? 21.172 55.438 23.656 1 97.88 642 SER A O 1
ATOM 5107 N N . LEU A 1 643 ? 19.641 54.25 22.531 1 98.06 643 LEU A N 1
ATOM 5108 C CA . LEU A 1 643 ? 20.625 53.469 21.797 1 98.06 643 LEU A CA 1
ATOM 5109 C C . LEU A 1 643 ? 21.031 54.188 20.516 1 98.06 643 LEU A C 1
ATOM 5111 O O . LEU A 1 643 ? 20.203 54.375 19.609 1 98.06 643 LEU A O 1
ATOM 5115 N N . GLU A 1 644 ? 22.25 54.531 20.438 1 95.31 644 GLU A N 1
ATOM 5116 C CA . GLU A 1 644 ? 22.672 55.438 19.359 1 95.31 644 GLU A CA 1
ATOM 5117 C C . GLU A 1 644 ? 23.375 54.656 18.25 1 95.31 644 GLU A C 1
ATOM 5119 O O . GLU A 1 644 ? 23.172 54.938 17.062 1 95.31 644 GLU A O 1
ATOM 5124 N N . SER A 1 645 ? 24.344 53.875 18.625 1 95.25 645 SER A N 1
ATOM 5125 C CA . SER A 1 645 ? 25.188 53.156 17.656 1 95.25 645 SER A CA 1
ATOM 5126 C C . SER A 1 645 ? 25.969 52.031 18.312 1 95.25 645 SER A C 1
ATOM 5128 O O . SER A 1 645 ? 25.844 51.812 19.516 1 95.25 645 SER A O 1
ATOM 5130 N N . PHE A 1 646 ? 26.734 51.406 17.438 1 95.56 646 PHE A N 1
ATOM 5131 C CA . PHE A 1 646 ? 27.781 50.531 17.969 1 95.56 646 PHE A CA 1
ATOM 5132 C C . PHE A 1 646 ? 28.891 51.344 18.625 1 95.56 646 PHE A C 1
ATOM 5134 O O . PHE A 1 646 ? 29.125 52.5 18.234 1 95.56 646 PHE A O 1
ATOM 5141 N N . GLN A 1 647 ? 29.516 50.656 19.5 1 94.31 647 GLN A N 1
ATOM 5142 C CA . GLN A 1 647 ? 30.578 51.344 20.219 1 94.31 647 GLN A CA 1
ATOM 5143 C C . GLN A 1 647 ? 31.656 51.844 19.25 1 94.31 647 GLN A C 1
ATOM 5145 O O . GLN A 1 647 ? 32.219 52.906 19.453 1 94.31 647 GLN A O 1
ATOM 5150 N N . LYS A 1 648 ? 31.891 51.188 18.172 1 92.12 648 LYS A N 1
ATOM 5151 C CA . LYS A 1 648 ? 32.938 51.5 17.219 1 92.12 648 LYS A CA 1
ATOM 5152 C C . LYS A 1 648 ? 32.562 52.688 16.344 1 92.12 648 LYS A C 1
ATOM 5154 O O . LYS A 1 648 ? 33.406 53.375 15.797 1 92.12 648 LYS A O 1
ATOM 5159 N N . ASP A 1 649 ? 31.312 53.031 16.328 1 92.5 649 ASP A N 1
ATOM 5160 C CA . ASP A 1 649 ? 30.828 54.031 15.375 1 92.5 649 ASP A CA 1
ATOM 5161 C C . ASP A 1 649 ? 30.484 55.344 16.078 1 92.5 649 ASP A C 1
ATOM 5163 O O . ASP A 1 649 ? 29.984 56.281 15.461 1 92.5 649 ASP A O 1
ATOM 5167 N N . VAL A 1 650 ? 30.812 55.5 17.344 1 92.12 650 VAL A N 1
ATOM 5168 C CA . VAL A 1 650 ? 30.453 56.688 18.094 1 92.12 650 VAL A CA 1
ATOM 5169 C C . VAL A 1 650 ? 31.328 57.844 17.672 1 92.12 650 VAL A C 1
ATOM 5171 O O . VAL A 1 650 ? 32.531 57.688 17.5 1 92.12 650 VAL A O 1
ATOM 5174 N N . SER A 1 651 ? 30.703 58.969 17.484 1 92 651 SER A N 1
ATOM 5175 C CA . SER A 1 651 ? 31.438 60.156 17.078 1 92 651 SER A CA 1
ATOM 5176 C C . SER A 1 651 ? 31.922 60.969 18.281 1 92 651 SER A C 1
ATOM 5178 O O . SER A 1 651 ? 31.312 60.906 19.359 1 92 651 SER A O 1
ATOM 5180 N N . SER A 1 652 ? 32.969 61.781 18.078 1 92.19 652 SER A N 1
ATOM 5181 C CA . SER A 1 652 ? 33.469 62.625 19.125 1 92.19 652 SER A CA 1
ATOM 5182 C C . SER A 1 652 ? 32.469 63.719 19.484 1 92.19 652 SER A C 1
ATOM 5184 O O . SER A 1 652 ? 32.406 64.125 20.641 1 92.19 652 SER A O 1
ATOM 5186 N N . GLN A 1 653 ? 31.797 64.125 18.516 1 93.12 653 GLN A N 1
ATOM 5187 C CA . GLN A 1 653 ? 30.766 65.125 18.719 1 93.12 653 GLN A CA 1
ATOM 5188 C C . GLN A 1 653 ? 29.703 64.625 19.688 1 93.12 653 GLN A C 1
ATOM 5190 O O . GLN A 1 653 ? 29.25 65.375 20.562 1 93.12 653 GLN A O 1
ATOM 5195 N N . MET A 1 654 ? 29.312 63.406 19.531 1 92.44 654 MET A N 1
ATOM 5196 C CA . MET A 1 654 ? 28.297 62.812 20.391 1 92.44 654 MET A CA 1
ATOM 5197 C C . MET A 1 654 ? 28.812 62.719 21.828 1 92.44 654 MET A C 1
ATOM 5199 O O . MET A 1 654 ? 28.062 63 22.781 1 92.44 654 MET A O 1
ATOM 5203 N N . LEU A 1 655 ? 30.016 62.438 22.016 1 94.31 655 LEU A N 1
ATOM 5204 C CA . LEU A 1 655 ? 30.594 62.312 23.344 1 94.31 655 LEU A CA 1
ATOM 5205 C C . LEU A 1 655 ? 30.641 63.656 24.062 1 94.31 655 LEU A C 1
ATOM 5207 O O . LEU A 1 655 ? 30.375 63.75 25.25 1 94.31 655 LEU A O 1
ATOM 5211 N N . LYS A 1 656 ? 31 64.688 23.312 1 95.06 656 LYS A N 1
ATOM 5212 C CA . LYS A 1 656 ? 31.031 66 23.875 1 95.06 656 LYS A CA 1
ATOM 5213 C C . LYS A 1 656 ? 29.641 66.5 24.281 1 95.06 656 LYS A C 1
ATOM 5215 O O . LYS A 1 656 ? 29.469 67.125 25.344 1 95.06 656 LYS A O 1
ATOM 5220 N N . ALA A 1 657 ? 28.734 66.25 23.406 1 95.62 657 ALA A N 1
ATOM 5221 C CA . ALA A 1 657 ? 27.359 66.625 23.703 1 95.62 657 ALA A CA 1
ATOM 5222 C C . ALA A 1 657 ? 26.828 65.875 24.938 1 95.62 657 ALA A C 1
ATOM 5224 O O . ALA A 1 657 ? 26.078 66.438 25.734 1 95.62 657 ALA A O 1
ATOM 5225 N N . GLU A 1 658 ? 27.203 64.688 25.109 1 95.62 658 GLU A N 1
ATOM 5226 C CA . GLU A 1 658 ? 26.75 63.875 26.25 1 95.62 658 GLU A CA 1
ATOM 5227 C C . GLU A 1 658 ? 27.328 64.375 27.562 1 95.62 658 GLU A C 1
ATOM 5229 O O . GLU A 1 658 ? 26.641 64.375 28.578 1 95.62 658 GLU A O 1
ATOM 5234 N N . LYS A 1 659 ? 28.531 64.812 27.516 1 95.5 659 LYS A N 1
ATOM 5235 C CA . LYS A 1 659 ? 29.156 65.375 28.703 1 95.5 659 LYS A CA 1
ATOM 5236 C C . LYS A 1 659 ? 28.422 66.625 29.141 1 95.5 659 LYS A C 1
ATOM 5238 O O . LYS A 1 659 ? 28.188 66.875 30.328 1 95.5 659 LYS A O 1
ATOM 5243 N N . GLU A 1 660 ? 28.141 67.438 28.109 1 96.19 660 GLU A N 1
ATOM 5244 C CA . GLU A 1 660 ? 27.375 68.625 28.391 1 96.19 660 GLU A CA 1
ATOM 5245 C C . GLU A 1 660 ? 25.984 68.312 28.953 1 96.19 660 GLU A C 1
ATOM 5247 O O . GLU A 1 660 ? 25.5 69 29.859 1 96.19 660 GLU A O 1
ATOM 5252 N N . TYR A 1 661 ? 25.359 67.375 28.375 1 97.19 661 TYR A N 1
ATOM 5253 C CA . TYR A 1 661 ? 24.031 66.938 28.812 1 97.19 661 TYR A CA 1
ATOM 5254 C C . TYR A 1 661 ? 24.062 66.438 30.25 1 97.19 661 TYR A C 1
ATOM 5256 O O . TYR A 1 661 ? 23.172 66.75 31.047 1 97.19 661 TYR A O 1
ATOM 5264 N N . GLU A 1 662 ? 25.047 65.688 30.625 1 95.69 662 GLU A N 1
ATOM 5265 C CA . GLU A 1 662 ? 25.188 65.125 31.969 1 95.69 662 GLU A CA 1
ATOM 5266 C C . GLU A 1 662 ? 25.422 66.25 33 1 95.69 662 GLU A C 1
ATOM 5268 O O . GLU A 1 662 ? 24.891 66.188 34.094 1 95.69 662 GLU A O 1
ATOM 5273 N N . SER A 1 663 ? 26.219 67.125 32.562 1 96.25 663 SER A N 1
ATOM 5274 C CA . SER A 1 663 ? 26.438 68.312 33.438 1 96.25 663 SER A CA 1
ATOM 5275 C C . SER A 1 663 ? 25.141 69.062 33.688 1 96.25 663 SER A C 1
ATOM 5277 O O . SER A 1 663 ? 24.875 69.5 34.812 1 96.25 663 SER A O 1
ATOM 5279 N N . GLY A 1 664 ? 24.484 69.25 32.625 1 96 664 GLY A N 1
ATOM 5280 C CA . GLY A 1 664 ? 23.188 69.938 32.75 1 96 664 GLY A CA 1
ATOM 5281 C C . GLY A 1 664 ? 22.234 69.188 33.656 1 96 664 GLY A C 1
ATOM 5282 O O . GLY A 1 664 ? 21.531 69.75 34.469 1 96 664 GLY A O 1
ATOM 5283 N N . PHE A 1 665 ? 22.188 67.875 33.5 1 96 665 PHE A N 1
ATOM 5284 C CA . PHE A 1 665 ? 21.281 67 34.281 1 96 665 PHE A CA 1
ATOM 5285 C C . PHE A 1 665 ? 21.672 67.062 35.75 1 96 665 PHE A C 1
ATOM 5287 O O . PHE A 1 665 ? 20.797 67 36.625 1 96 665 PHE A O 1
ATOM 5294 N N . SER A 1 666 ? 23 67.062 36.031 1 95.31 666 SER A N 1
ATOM 5295 C CA . SER A 1 666 ? 23.469 67.188 37.406 1 95.31 666 SER A CA 1
ATOM 5296 C C . SER A 1 666 ? 22.984 68.438 38.062 1 95.31 666 SER A C 1
ATOM 5298 O O . SER A 1 666 ? 22.594 68.438 39.25 1 95.31 666 SER A O 1
ATOM 5300 N N . LEU A 1 667 ? 23.016 69.562 37.312 1 96 667 LEU A N 1
ATOM 5301 C CA . LEU A 1 667 ? 22.531 70.812 37.812 1 96 667 LEU A CA 1
ATOM 5302 C C . LEU A 1 667 ? 21.016 70.812 37.969 1 96 667 LEU A C 1
ATOM 5304 O O . LEU A 1 667 ? 20.484 71.438 38.906 1 96 667 LEU A O 1
ATOM 5308 N N . TYR A 1 668 ? 20.359 70.125 37.062 1 95.56 668 TYR A N 1
ATOM 5309 C CA . TYR A 1 668 ? 18.922 69.938 37.125 1 95.56 668 TYR A CA 1
ATOM 5310 C C . TYR A 1 668 ? 18.531 69.25 38.438 1 95.56 668 TYR A C 1
ATOM 5312 O O . TYR A 1 668 ? 17.594 69.688 39.125 1 95.56 668 TYR A O 1
ATOM 5320 N N . LEU A 1 669 ? 19.312 68.25 38.844 1 92.81 669 LEU A N 1
ATOM 5321 C CA . LEU A 1 669 ? 19.031 67.5 40.094 1 92.81 669 LEU A CA 1
ATOM 5322 C C . LEU A 1 669 ? 19.297 68.375 41.312 1 92.81 669 LEU A C 1
ATOM 5324 O O . LEU A 1 669 ? 18.672 68.188 42.344 1 92.81 669 LEU A O 1
ATOM 5328 N N . LYS A 1 670 ? 20.234 69.375 41.125 1 92.06 670 LYS A N 1
ATOM 5329 C CA . LYS A 1 670 ? 20.578 70.25 42.219 1 92.06 670 LYS A CA 1
ATOM 5330 C C . LYS A 1 670 ? 19.656 71.5 42.25 1 92.06 670 LYS A C 1
ATOM 5332 O O . LYS A 1 670 ? 19.891 72.438 43.031 1 92.06 670 LYS A O 1
ATOM 5337 N N . ARG A 1 671 ? 18.734 71.562 41.312 1 92.81 671 ARG A N 1
ATOM 5338 C CA . ARG A 1 671 ? 17.734 72.625 41.219 1 92.81 671 ARG A CA 1
ATOM 5339 C C . ARG A 1 671 ? 18.359 73.938 40.781 1 92.81 671 ARG A C 1
ATOM 5341 O O . ARG A 1 671 ? 17.875 75.062 41.125 1 92.81 671 ARG A O 1
ATOM 5348 N N . ASN A 1 672 ? 19.516 73.875 40.25 1 94.31 672 ASN A N 1
ATOM 5349 C CA . ASN A 1 672 ? 20.094 75 39.531 1 94.31 672 ASN A CA 1
ATOM 5350 C C . ASN A 1 672 ? 19.594 75.125 38.094 1 94.31 672 ASN A C 1
ATOM 5352 O O . ASN A 1 672 ? 20.297 74.688 37.156 1 94.31 672 ASN A O 1
ATOM 5356 N N . TRP A 1 673 ? 18.422 75.688 37.969 1 95.56 673 TRP A N 1
ATOM 5357 C CA . TRP A 1 673 ? 17.688 75.688 36.719 1 95.56 673 TRP A CA 1
ATOM 5358 C C . TRP A 1 673 ? 18.422 76.5 35.656 1 95.56 673 TRP A C 1
ATOM 5360 O O . TRP A 1 673 ? 18.484 76.125 34.5 1 95.56 673 TRP A O 1
ATOM 5370 N N . GLU A 1 674 ? 18.938 77.688 36 1 95.19 674 GLU A N 1
ATOM 5371 C CA . GLU A 1 674 ? 19.625 78.5 35.031 1 95.19 674 GLU A CA 1
ATOM 5372 C C . GLU A 1 674 ? 20.875 77.812 34.5 1 95.19 674 GLU A C 1
ATOM 5374 O O . GLU A 1 674 ? 21.109 77.875 33.281 1 95.19 674 GLU A O 1
ATOM 5379 N N . GLY A 1 675 ? 21.656 77.312 35.469 1 96.19 675 GLY A N 1
ATOM 5380 C CA . GLY A 1 675 ? 22.828 76.562 35.031 1 96.19 675 GLY A CA 1
ATOM 5381 C C . GLY A 1 675 ? 22.5 75.375 34.156 1 96.19 675 GLY A C 1
ATOM 5382 O O . GLY A 1 675 ? 23.203 75.125 33.156 1 96.19 675 GLY A O 1
ATOM 5383 N N . ALA A 1 676 ? 21.516 74.688 34.531 1 97.38 676 ALA A N 1
ATOM 5384 C CA . ALA A 1 676 ? 21.094 73.5 33.75 1 97.38 676 ALA A CA 1
ATOM 5385 C C . ALA A 1 676 ? 20.672 73.875 32.344 1 97.38 676 ALA A C 1
ATOM 5387 O O . ALA A 1 676 ? 21.062 73.25 31.359 1 97.38 676 ALA A O 1
ATOM 5388 N N . ILE A 1 677 ? 19.797 74.938 32.156 1 97.31 677 ILE A N 1
ATOM 5389 C CA . ILE A 1 677 ? 19.297 75.375 30.859 1 97.31 677 ILE A CA 1
ATOM 5390 C C . ILE A 1 677 ? 20.453 75.75 29.953 1 97.31 677 ILE A C 1
ATOM 5392 O O . ILE A 1 677 ? 20.438 75.5 28.75 1 97.31 677 ILE A O 1
ATOM 5396 N N . GLU A 1 678 ? 21.469 76.438 30.531 1 96.81 678 GLU A N 1
ATOM 5397 C CA . GLU A 1 678 ? 22.641 76.812 29.75 1 96.81 678 GLU A CA 1
ATOM 5398 C C . GLU A 1 678 ? 23.359 75.625 29.156 1 96.81 678 GLU A C 1
ATOM 5400 O O . GLU A 1 678 ? 23.719 75.625 27.984 1 96.81 678 GLU A O 1
ATOM 5405 N N . HIS A 1 679 ? 23.516 74.625 30 1 97.06 679 HIS A N 1
ATOM 5406 C CA . HIS A 1 679 ? 24.188 73.375 29.531 1 97.06 679 HIS A CA 1
ATOM 5407 C C . HIS A 1 679 ? 23.344 72.688 28.484 1 97.06 679 HIS A C 1
ATOM 5409 O O . HIS A 1 679 ? 23.875 72.188 27.5 1 97.06 679 HIS A O 1
ATOM 5415 N N . PHE A 1 680 ? 22.047 72.562 28.578 1 97.19 680 PHE A N 1
ATOM 5416 C CA . PHE A 1 680 ? 21.172 71.875 27.625 1 97.19 680 PHE A CA 1
ATOM 5417 C C . PHE A 1 680 ? 21.172 72.625 26.297 1 97.19 680 PHE A C 1
ATOM 5419 O O . PHE A 1 680 ? 21.078 72.062 25.234 1 97.19 680 PHE A O 1
ATOM 5426 N N . LYS A 1 681 ? 21.188 74 26.312 1 96.38 681 LYS A N 1
ATOM 5427 C CA . LYS A 1 681 ? 21.281 74.75 25.094 1 96.38 681 LYS A CA 1
ATOM 5428 C C . LYS A 1 681 ? 22.594 74.5 24.344 1 96.38 681 LYS A C 1
ATOM 5430 O O . LYS A 1 681 ? 22.625 74.438 23.125 1 96.38 681 LYS A O 1
ATOM 5435 N N . ASN A 1 682 ? 23.641 74.312 25.156 1 96.38 682 ASN A N 1
ATOM 5436 C CA . ASN A 1 682 ? 24.938 74.062 24.562 1 96.38 682 ASN A CA 1
ATOM 5437 C C . ASN A 1 682 ? 24.969 72.688 23.844 1 96.38 682 ASN A C 1
ATOM 5439 O O . ASN A 1 682 ? 25.672 72.562 22.859 1 96.38 682 ASN A O 1
ATOM 5443 N N . VAL A 1 683 ? 24.219 71.75 24.312 1 96.62 683 VAL A N 1
ATOM 5444 C CA . VAL A 1 683 ? 24.141 70.438 23.672 1 96.62 683 VAL A CA 1
ATOM 5445 C C . VAL A 1 683 ? 23.641 70.625 22.234 1 96.62 683 VAL A C 1
ATOM 5447 O O . VAL A 1 683 ? 24.203 70 21.312 1 96.62 683 VAL A O 1
ATOM 5450 N N . SER A 1 684 ? 22.547 71.312 22.016 1 95.06 684 SER A N 1
ATOM 5451 C CA . SER A 1 684 ? 21.984 71.562 20.688 1 95.06 684 SER A CA 1
ATOM 5452 C C . SER A 1 684 ? 22.984 72.25 19.766 1 95.06 684 SER A C 1
ATOM 5454 O O . SER A 1 684 ? 23.016 72 18.562 1 95.06 684 SER A O 1
ATOM 5456 N N . LYS A 1 685 ? 23.781 73.062 20.359 1 94.88 685 LYS A N 1
ATOM 5457 C CA . LYS A 1 685 ? 24.797 73.75 19.594 1 94.88 685 LYS A CA 1
ATOM 5458 C C . LYS A 1 685 ? 25.875 72.812 19.109 1 94.88 685 LYS A C 1
ATOM 5460 O O . LYS A 1 685 ? 26.328 72.875 17.969 1 94.88 685 LYS A O 1
ATOM 5465 N N . ILE A 1 686 ? 26.281 72 20.031 1 95.06 686 ILE A N 1
ATOM 5466 C CA . ILE A 1 686 ? 27.328 71.062 19.719 1 95.06 686 ILE A CA 1
ATOM 5467 C C . ILE A 1 686 ? 26.844 70.062 18.625 1 95.06 686 ILE A C 1
ATOM 5469 O O . ILE A 1 686 ? 27.594 69.75 17.719 1 95.06 686 ILE A O 1
ATOM 5473 N N . LEU A 1 687 ? 25.609 69.625 18.703 1 92.62 687 LEU A N 1
ATOM 5474 C CA . LEU A 1 687 ? 25.062 68.625 17.766 1 92.62 687 LEU A CA 1
ATOM 5475 C C . LEU A 1 687 ? 24.641 69.375 16.469 1 92.62 687 LEU A C 1
ATOM 5477 O O . LEU A 1 687 ? 24.344 68.688 15.469 1 92.62 687 LEU A O 1
ATOM 5481 N N . GLU A 1 688 ? 24.625 70.625 16.406 1 90.06 688 GLU A N 1
ATOM 5482 C CA . GLU A 1 688 ? 24.25 71.438 15.266 1 90.06 688 GLU A CA 1
ATOM 5483 C C . GLU A 1 688 ? 22.812 71.188 14.836 1 90.06 688 GLU A C 1
ATOM 5485 O O . GLU A 1 688 ? 22.5 71.25 13.648 1 90.06 688 GLU A O 1
ATOM 5490 N N . LYS A 1 689 ? 22.031 70.625 15.688 1 89.44 689 LYS A N 1
ATOM 5491 C CA . LYS A 1 689 ? 20.609 70.312 15.508 1 89.44 689 LYS A CA 1
ATOM 5492 C C . LYS A 1 689 ? 19.875 70.375 16.844 1 89.44 689 LYS A C 1
ATOM 5494 O O . LYS A 1 689 ? 20.469 70.125 17.891 1 89.44 689 LYS A O 1
ATOM 5499 N N . GLU A 1 690 ? 18.703 70.688 16.719 1 90 690 GLU A N 1
ATOM 5500 C CA . GLU A 1 690 ? 17.906 70.75 17.938 1 90 690 GLU A CA 1
ATOM 5501 C C . GLU A 1 690 ? 17.781 69.375 18.594 1 90 690 GLU A C 1
ATOM 5503 O O . GLU A 1 690 ? 17.359 68.438 17.953 1 90 690 GLU A O 1
ATOM 5508 N N . ASP A 1 691 ? 18.25 69.312 19.766 1 93.25 691 ASP A N 1
ATOM 5509 C CA . ASP A 1 691 ? 18.109 68.062 20.547 1 93.25 691 ASP A CA 1
ATOM 5510 C C . ASP A 1 691 ? 16.797 68.062 21.328 1 93.25 691 ASP A C 1
ATOM 5512 O O . ASP A 1 691 ? 16.641 68.875 22.297 1 93.25 691 ASP A O 1
ATOM 5516 N N . VAL A 1 692 ? 15.914 67.188 20.969 1 94.81 692 VAL A N 1
ATOM 5517 C CA . VAL A 1 692 ? 14.562 67.188 21.516 1 94.81 692 VAL A CA 1
ATOM 5518 C C . VAL A 1 692 ? 14.609 66.875 23 1 94.81 692 VAL A C 1
ATOM 5520 O O . VAL A 1 692 ? 13.805 67.438 23.766 1 94.81 692 VAL A O 1
ATOM 5523 N N . SER A 1 693 ? 15.484 66.062 23.453 1 95.69 693 SER A N 1
ATOM 5524 C CA . SER A 1 693 ? 15.602 65.75 24.859 1 95.69 693 SER A CA 1
ATOM 5525 C C . SER A 1 693 ? 16.016 66.938 25.688 1 95.69 693 SER A C 1
ATOM 5527 O O . SER A 1 693 ? 15.477 67.188 26.766 1 95.69 693 SER A O 1
ATOM 5529 N N . SER A 1 694 ? 17.016 67.688 25.125 1 95.94 694 SER A N 1
ATOM 5530 C CA . SER A 1 694 ? 17.453 68.938 25.797 1 95.94 694 SER A CA 1
ATOM 5531 C C . SER A 1 694 ? 16.344 69.938 25.859 1 95.94 694 SER A C 1
ATOM 5533 O O . SER A 1 694 ? 16.172 70.625 26.875 1 95.94 694 SER A O 1
ATOM 5535 N N . HIS A 1 695 ? 15.68 70.062 24.781 1 96.12 695 HIS A N 1
ATOM 5536 C CA . HIS A 1 695 ? 14.57 71 24.734 1 96.12 695 HIS A CA 1
ATOM 5537 C C . HIS A 1 695 ? 13.492 70.688 25.75 1 96.12 695 HIS A C 1
ATOM 5539 O O . HIS A 1 695 ? 12.914 71.562 26.391 1 96.12 695 HIS A O 1
ATOM 5545 N N . LEU A 1 696 ? 13.172 69.375 25.891 1 95.31 696 LEU A N 1
ATOM 5546 C CA . LEU A 1 696 ? 12.203 68.938 26.859 1 95.31 696 LEU A CA 1
ATOM 5547 C C . LEU A 1 696 ? 12.625 69.312 28.281 1 95.31 696 LEU A C 1
ATOM 5549 O O . LEU A 1 696 ? 11.797 69.75 29.078 1 95.31 696 LEU A O 1
ATOM 5553 N N . LEU A 1 697 ? 13.883 69.062 28.594 1 95.19 697 LEU A N 1
ATOM 5554 C CA . LEU A 1 697 ? 14.375 69.375 29.938 1 95.19 697 LEU A CA 1
ATOM 5555 C C . LEU A 1 697 ? 14.438 70.875 30.203 1 95.19 697 LEU A C 1
ATOM 5557 O O . LEU A 1 697 ? 14.242 71.312 31.344 1 95.19 697 LEU A O 1
ATOM 5561 N N . ILE A 1 698 ? 14.719 71.625 29.109 1 96.12 698 ILE A N 1
ATOM 5562 C CA . ILE A 1 698 ? 14.688 73.125 29.234 1 96.12 698 ILE A CA 1
ATOM 5563 C C . ILE A 1 698 ? 13.281 73.562 29.609 1 96.12 698 ILE A C 1
ATOM 5565 O O . ILE A 1 698 ? 13.109 74.375 30.531 1 96.12 698 ILE A O 1
ATOM 5569 N N . LYS A 1 699 ? 12.359 73 28.969 1 95.44 699 LYS A N 1
ATOM 5570 C CA . LYS A 1 699 ? 10.969 73.375 29.266 1 95.44 699 LYS A CA 1
ATOM 5571 C C . LYS A 1 699 ? 10.609 72.938 30.703 1 95.44 699 LYS A C 1
ATOM 5573 O O . LYS A 1 699 ? 9.883 73.625 31.391 1 95.44 699 LYS A O 1
ATOM 5578 N N . ARG A 1 700 ? 11.086 71.812 31.078 1 94.56 700 ARG A N 1
ATOM 5579 C CA . ARG A 1 700 ? 10.828 71.312 32.406 1 94.56 700 ARG A CA 1
ATOM 5580 C C . ARG A 1 700 ? 11.461 72.25 33.469 1 94.56 700 ARG A C 1
ATOM 5582 O O . ARG A 1 700 ? 10.867 72.5 34.5 1 94.56 700 ARG A O 1
ATOM 5589 N N . CYS A 1 701 ? 12.688 72.625 33.188 1 94.75 701 CYS A N 1
ATOM 5590 C CA . CYS A 1 701 ? 13.383 73.562 34.094 1 94.75 701 CYS A CA 1
ATOM 5591 C C . CYS A 1 701 ? 12.609 74.875 34.25 1 94.75 701 CYS A C 1
ATOM 5593 O O . CYS A 1 701 ? 12.492 75.438 35.344 1 94.75 701 CYS A O 1
ATOM 5595 N N . GLN A 1 702 ? 12.125 75.312 33.125 1 95.19 702 GLN A N 1
ATOM 5596 C CA . GLN A 1 702 ? 11.359 76.562 33.125 1 95.19 702 GLN A CA 1
ATOM 5597 C C . GLN A 1 702 ? 10.07 76.375 33.938 1 95.19 702 GLN A C 1
ATOM 5599 O O . GLN A 1 702 ? 9.703 77.312 34.719 1 95.19 702 GLN A O 1
ATOM 5604 N N . MET A 1 703 ? 9.445 75.312 33.812 1 93.25 703 MET A N 1
ATOM 5605 C CA . MET A 1 703 ? 8.219 75 34.531 1 93.25 703 MET A CA 1
ATOM 5606 C C . MET A 1 703 ? 8.5 74.938 36.031 1 93.25 703 MET A C 1
ATOM 5608 O O . MET A 1 703 ? 7.734 75.438 36.844 1 93.25 703 MET A O 1
ATOM 5612 N N . LEU A 1 704 ? 9.594 74.188 36.344 1 92 704 LEU A N 1
ATOM 5613 C CA . LEU A 1 704 ? 9.945 74 37.719 1 92 704 LEU A CA 1
ATOM 5614 C C . LEU A 1 704 ? 10.445 75.25 38.375 1 92 704 LEU A C 1
ATOM 5616 O O . LEU A 1 704 ? 10.336 75.438 39.594 1 92 704 LEU A O 1
ATOM 5620 N N . PHE A 1 705 ? 11.023 76.125 37.531 1 90.88 705 PHE A N 1
ATOM 5621 C CA . PHE A 1 705 ? 11.422 77.438 38.031 1 90.88 705 PHE A CA 1
ATOM 5622 C C . PHE A 1 705 ? 10.203 78.25 38.438 1 90.88 705 PHE A C 1
ATOM 5624 O O . PHE A 1 705 ? 10.227 78.938 39.469 1 90.88 705 PHE A O 1
ATOM 5631 N N . GLN A 1 706 ? 9.164 78.125 37.656 1 91.88 706 GLN A N 1
ATOM 5632 C CA . GLN A 1 706 ? 7.934 78.875 37.938 1 91.88 706 GLN A CA 1
ATOM 5633 C C . GLN A 1 706 ? 7.184 78.25 39.125 1 91.88 706 GLN A C 1
ATOM 5635 O O . GLN A 1 706 ? 6.594 78.938 39.938 1 91.88 706 GLN A O 1
ATOM 5640 N N . ASN A 1 707 ? 7.203 76.938 39.156 1 91.75 707 ASN A N 1
ATOM 5641 C CA . ASN A 1 707 ? 6.594 76.188 40.25 1 91.75 707 ASN A CA 1
ATOM 5642 C C . ASN A 1 707 ? 7.586 75.188 40.875 1 91.75 707 ASN A C 1
ATOM 5644 O O . ASN A 1 707 ? 7.613 74 40.531 1 91.75 707 ASN A O 1
ATOM 5648 N N . PRO A 1 708 ? 8.32 75.75 41.875 1 88.75 708 PRO A N 1
ATOM 5649 C CA . PRO A 1 708 ? 9.391 74.875 42.438 1 88.75 708 PRO A CA 1
ATOM 5650 C C . PRO A 1 708 ? 8.867 73.625 43.125 1 88.75 708 PRO A C 1
ATOM 5652 O O . PRO A 1 708 ? 7.836 73.688 43.781 1 88.75 708 PRO A O 1
ATOM 5655 N N . PRO A 1 709 ? 9.492 72.5 42.812 1 88.31 709 PRO A N 1
ATOM 5656 C CA . PRO A 1 709 ? 9.078 71.25 43.438 1 88.31 709 PRO A CA 1
ATOM 5657 C C . PRO A 1 709 ? 9.328 71.25 44.938 1 88.31 709 PRO A C 1
ATOM 5659 O O . PRO A 1 709 ? 10.086 72.062 45.469 1 88.31 709 PRO A O 1
ATOM 5662 N N . PRO A 1 710 ? 8.688 70.375 45.625 1 88 710 PRO A N 1
ATOM 5663 C CA . PRO A 1 710 ? 8.891 70.312 47.062 1 88 710 PRO A CA 1
ATOM 5664 C C . PRO A 1 710 ? 10.336 69.938 47.438 1 88 710 PRO A C 1
ATOM 5666 O O . PRO A 1 710 ? 11.117 69.562 46.594 1 88 710 PRO A O 1
ATOM 5669 N N . VAL A 1 711 ? 10.641 70.125 48.688 1 83.31 711 VAL A N 1
ATOM 5670 C CA . VAL A 1 711 ? 11.992 70 49.188 1 83.31 711 VAL A CA 1
ATOM 5671 C C . VAL A 1 711 ? 12.43 68.5 49.062 1 83.31 711 VAL A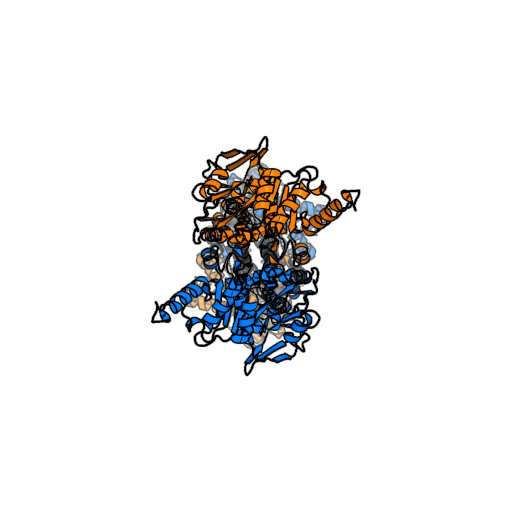 C 1
ATOM 5673 O O . VAL A 1 711 ? 13.602 68.25 48.812 1 83.31 711 VAL A O 1
ATOM 5676 N N . ASP A 1 712 ? 11.438 67.625 49.094 1 86.88 712 ASP A N 1
ATOM 5677 C CA . ASP A 1 712 ? 11.75 66.188 49.031 1 86.88 712 ASP A CA 1
ATOM 5678 C C . ASP A 1 712 ? 11.664 65.688 47.594 1 86.88 712 ASP A C 1
ATOM 5680 O O . ASP A 1 712 ? 11.539 64.5 47.375 1 86.88 712 ASP A O 1
ATOM 5684 N N . TRP A 1 713 ? 11.859 66.562 46.625 1 87.44 713 TRP A N 1
ATOM 5685 C CA . TRP A 1 713 ? 11.789 66.188 45.219 1 87.44 713 TRP A CA 1
ATOM 5686 C C . TRP A 1 713 ? 12.953 65.312 44.844 1 87.44 713 TRP A C 1
ATOM 5688 O O . TRP A 1 713 ? 14.109 65.562 45.188 1 87.44 713 TRP A O 1
ATOM 5698 N N . ASP A 1 714 ? 12.703 64.125 44.219 1 85 714 ASP A N 1
ATOM 5699 C CA . ASP A 1 714 ? 13.727 63.156 43.906 1 85 714 ASP A CA 1
ATOM 5700 C C . ASP A 1 714 ? 14.258 63.344 42.469 1 85 714 ASP A C 1
ATOM 5702 O O . ASP A 1 714 ? 15.094 62.562 42 1 85 714 ASP A O 1
ATOM 5706 N N . GLY A 1 715 ? 13.773 64.375 41.812 1 86.19 715 GLY A N 1
ATOM 5707 C CA . GLY A 1 715 ? 14.297 64.688 40.469 1 86.19 715 GLY A CA 1
ATOM 5708 C C . GLY A 1 715 ? 13.672 63.844 39.375 1 86.19 715 GLY A C 1
ATOM 5709 O O . GLY A 1 715 ? 14 64 38.219 1 86.19 715 GLY A O 1
ATOM 5710 N N . VAL A 1 716 ? 12.656 62.969 39.75 1 88.19 716 VAL A N 1
ATOM 5711 C CA . VAL A 1 716 ? 12.07 62.031 38.844 1 88.19 716 VAL A CA 1
ATOM 5712 C C . VAL A 1 716 ? 10.828 62.625 38.188 1 88.19 716 VAL A C 1
ATOM 5714 O O . VAL A 1 716 ? 10.039 63.312 38.844 1 88.19 716 VAL A O 1
ATOM 5717 N N . TYR A 1 717 ? 10.766 62.5 36.844 1 88.06 717 TYR A N 1
ATOM 5718 C CA . TYR A 1 717 ? 9.586 62.938 36.125 1 88.06 717 TYR A CA 1
ATOM 5719 C C . TYR A 1 717 ? 8.562 61.812 36 1 88.06 717 TYR A C 1
ATOM 5721 O O . TYR A 1 717 ? 8.898 60.688 35.625 1 88.06 717 TYR A O 1
ATOM 5729 N N . THR A 1 718 ? 7.281 62.062 36.375 1 83.94 718 THR A N 1
ATOM 5730 C CA . THR A 1 718 ? 6.215 61.062 36.281 1 83.94 718 THR A CA 1
ATOM 5731 C C . THR A 1 718 ? 5.441 61.25 34.969 1 83.94 718 THR A C 1
ATOM 5733 O O . THR A 1 718 ? 4.781 62.281 34.781 1 83.94 718 THR A O 1
ATOM 5736 N N . ARG A 1 719 ? 5.641 60.281 34.094 1 83.06 719 ARG A N 1
ATOM 5737 C CA . ARG A 1 719 ? 4.941 60.312 32.812 1 83.06 719 ARG A CA 1
ATOM 5738 C C . ARG A 1 719 ? 3.51 59.812 32.969 1 83.06 719 ARG A C 1
ATOM 5740 O O . ARG A 1 719 ? 3.289 58.656 33.375 1 83.06 719 ARG A O 1
ATOM 5747 N N . THR A 1 720 ? 2.535 60.531 32.656 1 69.94 720 THR A N 1
ATOM 5748 C CA . THR A 1 720 ? 1.141 60.156 32.875 1 69.94 720 THR A CA 1
ATOM 5749 C C . THR A 1 720 ? 0.521 59.625 31.594 1 69.94 720 THR A C 1
ATOM 5751 O O . THR A 1 720 ? -0.522 58.969 31.625 1 69.94 720 THR A O 1
ATOM 5754 N N . SER A 1 721 ? 1.124 59.781 30.531 1 64.56 721 SER A N 1
ATOM 5755 C CA . SER A 1 721 ? 0.515 59.344 29.281 1 64.56 721 SER A CA 1
ATOM 5756 C C . SER A 1 721 ? 0.944 57.938 28.922 1 64.56 721 SER A C 1
ATOM 5758 O O . SER A 1 721 ? 2.064 57.531 29.234 1 64.56 721 SER A O 1
ATOM 5760 N N . LYS A 1 722 ? -0.167 57 28.453 1 60.31 722 LYS A N 1
ATOM 5761 C CA . LYS A 1 722 ? 0.151 55.656 27.969 1 60.31 722 LYS A CA 1
ATOM 5762 C C . LYS A 1 722 ? 0.771 55.688 26.578 1 60.31 722 LYS A C 1
ATOM 5764 O O . LYS A 1 722 ? 0.343 56.469 25.719 1 60.31 722 LYS A O 1
ATOM 5769 N N . MET B 1 1 ? 15.523 10.625 18.25 1 35.81 1 MET B N 1
ATOM 5770 C CA . MET B 1 1 ? 14.141 10.289 17.922 1 35.81 1 MET B CA 1
ATOM 5771 C C . MET B 1 1 ? 14.031 9.727 16.5 1 35.81 1 MET B C 1
ATOM 5773 O O . MET B 1 1 ? 12.953 9.336 16.062 1 35.81 1 MET B O 1
ATOM 5777 N N . LYS B 1 2 ? 15.148 10.07 15.719 1 44.44 2 LYS B N 1
ATOM 5778 C CA . LYS B 1 2 ? 15.281 9.742 14.305 1 44.44 2 LYS B CA 1
ATOM 5779 C C . LYS B 1 2 ? 15.523 8.25 14.102 1 44.44 2 LYS B C 1
ATOM 5781 O O . LYS B 1 2 ? 15.008 7.66 13.148 1 44.44 2 LYS B O 1
ATOM 5786 N N . GLN B 1 3 ? 16.344 7.773 14.906 1 48.09 3 GLN B N 1
ATOM 5787 C CA . GLN B 1 3 ? 16.906 6.438 14.727 1 48.09 3 GLN B CA 1
ATOM 5788 C C . GLN B 1 3 ? 15.828 5.367 14.867 1 48.09 3 GLN B C 1
ATOM 5790 O O . GLN B 1 3 ? 15.836 4.371 14.141 1 48.09 3 GLN B O 1
ATOM 5795 N N . ASN B 1 4 ? 14.953 5.523 15.828 1 55.72 4 ASN B N 1
ATOM 5796 C CA . ASN B 1 4 ? 13.969 4.516 16.203 1 55.72 4 ASN B CA 1
ATOM 5797 C C . ASN B 1 4 ? 12.898 4.34 15.133 1 55.72 4 ASN B C 1
ATOM 5799 O O . ASN B 1 4 ? 12.125 3.383 15.172 1 55.72 4 ASN B O 1
ATOM 5803 N N . LYS B 1 5 ? 13.117 5.215 14.219 1 69.5 5 LYS B N 1
ATOM 5804 C CA . LYS B 1 5 ? 12.062 5.344 13.219 1 69.5 5 LYS B CA 1
ATOM 5805 C C . LYS B 1 5 ? 12.234 4.316 12.102 1 69.5 5 LYS B C 1
ATOM 5807 O O . LYS B 1 5 ? 11.258 3.949 11.438 1 69.5 5 LYS B O 1
ATOM 5812 N N . ILE B 1 6 ? 13.43 3.869 12.172 1 80.69 6 ILE B N 1
ATOM 5813 C CA . ILE B 1 6 ? 13.641 3 11.023 1 80.69 6 ILE B CA 1
ATOM 5814 C C . ILE B 1 6 ? 13.594 1.538 11.461 1 80.69 6 ILE B C 1
ATOM 5816 O O . ILE B 1 6 ? 13.359 0.645 10.641 1 80.69 6 ILE B O 1
ATOM 5820 N N . LEU B 1 7 ? 13.633 1.188 12.75 1 84.25 7 LEU B N 1
ATOM 5821 C CA . LEU B 1 7 ? 13.68 -0.186 13.242 1 84.25 7 LEU B CA 1
ATOM 5822 C C . LEU B 1 7 ? 12.352 -0.894 13 1 84.25 7 LEU B C 1
ATOM 5824 O O . LEU B 1 7 ? 12.328 -2.072 12.633 1 84.25 7 LEU B O 1
ATOM 5828 N N . ILE B 1 8 ? 11.32 -0.132 13.125 1 87.56 8 ILE B N 1
ATOM 5829 C CA . ILE B 1 8 ? 10.008 -0.75 12.969 1 87.56 8 ILE B CA 1
ATOM 5830 C C . ILE B 1 8 ? 9.766 -1.091 11.5 1 87.56 8 ILE B C 1
ATOM 5832 O O . ILE B 1 8 ? 9.383 -2.215 11.172 1 87.56 8 ILE B O 1
ATOM 5836 N N . PRO B 1 9 ? 10.117 -0.134 10.672 1 87.75 9 PRO B N 1
ATOM 5837 C CA . PRO B 1 9 ? 9.961 -0.481 9.258 1 87.75 9 PRO B CA 1
ATOM 5838 C C . PRO B 1 9 ? 10.859 -1.646 8.836 1 87.75 9 PRO B C 1
ATOM 5840 O O . PRO B 1 9 ? 10.445 -2.482 8.031 1 87.75 9 PRO B O 1
ATOM 5843 N N . ILE B 1 10 ? 12.047 -1.761 9.367 1 89.56 10 ILE B N 1
ATOM 5844 C CA . ILE B 1 10 ? 12.953 -2.855 9.031 1 89.56 10 ILE B CA 1
ATOM 5845 C C . ILE B 1 10 ? 12.367 -4.176 9.523 1 89.56 10 ILE B C 1
ATOM 5847 O O . ILE B 1 10 ? 12.406 -5.184 8.812 1 89.56 10 ILE B O 1
ATOM 5851 N N . PHE B 1 11 ? 11.836 -4.152 10.664 1 91.19 11 PHE B N 1
ATOM 5852 C CA . PHE B 1 11 ? 11.227 -5.359 11.219 1 91.19 11 PHE B CA 1
ATOM 5853 C C . PHE B 1 11 ? 10.031 -5.797 10.375 1 91.19 11 PHE B C 1
ATOM 5855 O O . PHE B 1 11 ? 9.906 -6.973 10.039 1 91.19 11 PHE B O 1
ATOM 5862 N N . LEU B 1 12 ? 9.211 -4.895 9.992 1 88.56 12 LEU B N 1
ATOM 5863 C CA . LEU B 1 12 ? 7.98 -5.207 9.281 1 88.56 12 LEU B CA 1
ATOM 5864 C C . LEU B 1 12 ? 8.273 -5.574 7.828 1 88.56 12 LEU B C 1
ATOM 5866 O O . LEU B 1 12 ? 7.691 -6.52 7.293 1 88.56 12 LEU B O 1
ATOM 5870 N N . MET B 1 13 ? 9.211 -4.855 7.219 1 90.88 13 MET B N 1
ATOM 5871 C CA . MET B 1 13 ? 9.391 -4.988 5.777 1 90.88 13 MET B CA 1
ATOM 5872 C C . MET B 1 13 ? 10.461 -6.02 5.453 1 90.88 13 MET B C 1
ATOM 5874 O O . MET B 1 13 ? 10.5 -6.562 4.348 1 90.88 13 MET B O 1
ATOM 5878 N N . VAL B 1 14 ? 11.375 -6.273 6.348 1 93.12 14 VAL B N 1
ATOM 5879 C CA . VAL B 1 14 ? 12.5 -7.145 6.012 1 93.12 14 VAL B CA 1
ATOM 5880 C C . VAL B 1 14 ? 12.445 -8.406 6.867 1 93.12 14 VAL B C 1
ATOM 5882 O O . VAL B 1 14 ? 12.406 -9.523 6.336 1 93.12 14 VAL B O 1
ATOM 5885 N N . VAL B 1 15 ? 12.328 -8.312 8.172 1 92.69 15 VAL B N 1
ATOM 5886 C CA . VAL B 1 15 ? 12.445 -9.438 9.086 1 92.69 15 VAL B CA 1
ATOM 5887 C C . VAL B 1 15 ? 11.242 -10.367 8.922 1 92.69 15 VAL B C 1
ATOM 5889 O O . VAL B 1 15 ? 11.406 -11.586 8.797 1 92.69 15 VAL B O 1
ATOM 5892 N N . ILE B 1 16 ? 10.07 -9.859 8.875 1 90.81 16 ILE B N 1
ATOM 5893 C CA . ILE B 1 16 ? 8.859 -10.672 8.82 1 90.81 16 ILE B CA 1
ATOM 5894 C C . ILE B 1 16 ? 8.828 -11.453 7.504 1 90.81 16 ILE B C 1
ATOM 5896 O O . ILE B 1 16 ? 8.688 -12.68 7.508 1 90.81 16 ILE B O 1
ATOM 5900 N N . PRO B 1 17 ? 8.938 -10.781 6.352 1 91.12 17 PRO B N 1
ATOM 5901 C CA . PRO B 1 17 ? 8.938 -11.555 5.105 1 91.12 17 PRO B CA 1
ATOM 5902 C C . PRO B 1 17 ? 10.062 -12.578 5.047 1 91.12 17 PRO B C 1
ATOM 5904 O O . PRO B 1 17 ? 9.883 -13.68 4.516 1 91.12 17 PRO B O 1
ATOM 5907 N N . THR B 1 18 ? 11.266 -12.219 5.586 1 91.69 18 THR B N 1
ATOM 5908 C CA . THR B 1 18 ? 12.391 -13.148 5.59 1 91.69 18 THR B CA 1
ATOM 5909 C C . THR B 1 18 ? 12.078 -14.367 6.449 1 91.69 18 THR B C 1
ATOM 5911 O O . THR B 1 18 ? 12.43 -15.492 6.082 1 91.69 18 THR B O 1
ATOM 5914 N N . LEU B 1 19 ? 11.445 -14.18 7.512 1 91.25 19 LEU B N 1
ATOM 5915 C CA . LEU B 1 19 ? 11.062 -15.289 8.375 1 91.25 19 LEU B CA 1
ATOM 5916 C C . LEU B 1 19 ? 10.047 -16.188 7.684 1 91.25 19 LEU B C 1
ATOM 5918 O O . LEU B 1 19 ? 10.133 -17.422 7.789 1 91.25 19 LEU B O 1
ATOM 5922 N N . ILE B 1 20 ? 9.148 -15.648 6.977 1 87.81 20 ILE B N 1
ATOM 5923 C CA . ILE B 1 20 ? 8.117 -16.422 6.285 1 87.81 20 ILE B CA 1
ATOM 5924 C C . ILE B 1 20 ? 8.75 -17.234 5.164 1 87.81 20 ILE B C 1
ATOM 5926 O O . ILE B 1 20 ? 8.461 -18.422 5.023 1 87.81 20 ILE B O 1
ATOM 5930 N N . THR B 1 21 ? 9.586 -16.609 4.375 1 87.81 21 THR B N 1
ATOM 5931 C CA . THR B 1 21 ? 10.211 -17.297 3.252 1 87.81 21 THR B CA 1
ATOM 5932 C C . THR B 1 21 ? 11.164 -18.375 3.748 1 87.81 21 THR B C 1
ATOM 5934 O O . THR B 1 21 ? 11.25 -19.453 3.154 1 87.81 21 THR B O 1
ATOM 5937 N N . THR B 1 22 ? 11.875 -18.094 4.863 1 87.38 22 THR B N 1
ATOM 5938 C CA . THR B 1 22 ? 12.773 -19.094 5.422 1 87.38 22 THR B CA 1
ATOM 5939 C C . THR B 1 22 ? 11.984 -20.25 6.016 1 87.38 22 THR B C 1
ATOM 5941 O O . THR B 1 22 ? 12.422 -21.406 5.945 1 87.38 22 THR B O 1
ATOM 5944 N N . PHE B 1 23 ? 10.859 -19.938 6.555 1 87.12 23 PHE B N 1
ATOM 5945 C CA . PHE B 1 23 ? 9.977 -20.969 7.09 1 87.12 23 PHE B CA 1
ATOM 5946 C C . PHE B 1 23 ? 9.492 -21.891 5.98 1 87.12 23 PHE B C 1
ATOM 5948 O O . PHE B 1 23 ? 9.445 -23.109 6.156 1 87.12 23 PHE B O 1
ATOM 5955 N N . LEU B 1 24 ? 9.156 -21.359 4.859 1 82.06 24 LEU B N 1
ATOM 5956 C CA . LEU B 1 24 ? 8.719 -22.141 3.715 1 82.06 24 LEU B CA 1
ATOM 5957 C C . LEU B 1 24 ? 9.859 -23.031 3.195 1 82.06 24 LEU B C 1
ATOM 5959 O O . LEU B 1 24 ? 9.625 -24.156 2.76 1 82.06 24 LEU B O 1
ATOM 5963 N N . SER B 1 25 ? 11.023 -22.516 3.27 1 82.31 25 SER B N 1
ATOM 5964 C CA . SER B 1 25 ? 12.195 -23.266 2.838 1 82.31 25 SER B CA 1
ATOM 5965 C C . SER B 1 25 ? 12.453 -24.469 3.75 1 82.31 25 SER B C 1
ATOM 5967 O O . SER B 1 25 ? 12.82 -25.547 3.279 1 82.31 25 SER B O 1
ATOM 5969 N N . PHE B 1 26 ? 12.156 -24.25 4.973 1 76.31 26 PHE B N 1
ATOM 5970 C CA . PHE B 1 26 ? 12.422 -25.297 5.961 1 76.31 26 PHE B CA 1
ATOM 5971 C C . PHE B 1 26 ? 11.484 -26.484 5.762 1 76.31 26 PHE B C 1
ATOM 5973 O O . PHE B 1 26 ? 11.891 -27.625 5.93 1 76.31 26 PHE B O 1
ATOM 5980 N N . PHE B 1 27 ? 10.297 -26.312 5.246 1 68.69 27 PHE B N 1
ATOM 5981 C CA . PHE B 1 27 ? 9.32 -27.391 5.09 1 68.69 27 PHE B CA 1
ATOM 5982 C C . PHE B 1 27 ? 9.273 -27.875 3.646 1 68.69 27 PHE B C 1
ATOM 5984 O O . PHE B 1 27 ? 8.367 -28.609 3.268 1 68.69 27 PHE B O 1
ATOM 5991 N N . ARG B 1 28 ? 10.18 -27.484 2.809 1 71.94 28 ARG B N 1
ATOM 5992 C CA . ARG B 1 28 ? 10.414 -27.938 1.44 1 71.94 28 ARG B CA 1
ATOM 5993 C C . ARG B 1 28 ? 9.25 -27.547 0.532 1 71.94 28 ARG B C 1
ATOM 5995 O O . ARG B 1 28 ? 9.086 -28.109 -0.551 1 71.94 28 ARG B O 1
ATOM 6002 N N . PHE B 1 29 ? 8.453 -26.625 1.052 1 74.69 29 PHE B N 1
ATOM 6003 C CA . PHE B 1 29 ? 7.406 -26.078 0.201 1 74.69 29 PHE B CA 1
ATOM 6004 C C . PHE B 1 29 ? 7.992 -25.125 -0.832 1 74.69 29 PHE B C 1
ATOM 6006 O O . PHE B 1 29 ? 7.418 -24.938 -1.904 1 74.69 29 PHE B O 1
ATOM 6013 N N . SER B 1 30 ? 9.164 -24.766 -0.544 1 83 30 SER B N 1
ATOM 6014 C CA . SER B 1 30 ? 9.812 -23.766 -1.384 1 83 30 SER B CA 1
ATOM 6015 C C . SER B 1 30 ? 10.258 -24.375 -2.713 1 83 30 SER B C 1
ATOM 6017 O O . SER B 1 30 ? 10.148 -23.719 -3.76 1 83 30 SER B O 1
ATOM 6019 N N . THR B 1 31 ? 10.578 -25.672 -2.643 1 80.88 31 THR B N 1
ATOM 6020 C CA . THR B 1 31 ? 11.141 -26.281 -3.844 1 80.88 31 THR B CA 1
ATOM 6021 C C . THR B 1 31 ? 10.062 -26.469 -4.91 1 80.88 31 THR B C 1
ATOM 6023 O O . THR B 1 31 ? 10.281 -26.172 -6.082 1 80.88 31 THR B O 1
ATOM 6026 N N . THR B 1 32 ? 8.984 -26.906 -4.441 1 75.31 32 THR B N 1
ATOM 6027 C CA . THR B 1 32 ? 7.883 -27.109 -5.375 1 75.31 32 THR B CA 1
ATOM 6028 C C . THR B 1 32 ? 7.418 -25.781 -5.957 1 75.31 32 THR B C 1
ATOM 6030 O O . THR B 1 32 ? 7.191 -25.672 -7.164 1 75.31 32 THR B O 1
ATOM 6033 N N . LEU B 1 33 ? 7.371 -24.859 -5.133 1 78.69 33 LEU B N 1
ATOM 6034 C CA . LEU B 1 33 ? 6.918 -23.547 -5.578 1 78.69 33 LEU B CA 1
ATOM 6035 C C . LEU B 1 33 ? 7.93 -22.922 -6.523 1 78.69 33 LEU B C 1
ATOM 6037 O O . LEU B 1 33 ? 7.555 -22.312 -7.527 1 78.69 33 LEU B O 1
ATOM 6041 N N . ASP B 1 34 ? 9.117 -23.062 -6.16 1 87.44 34 ASP B N 1
ATOM 6042 C CA . ASP B 1 34 ? 10.195 -22.484 -6.973 1 87.44 34 ASP B CA 1
ATOM 6043 C C . ASP B 1 34 ? 10.211 -23.109 -8.367 1 87.44 34 ASP B C 1
ATOM 6045 O O . ASP B 1 34 ? 10.414 -22.406 -9.359 1 87.44 34 ASP B O 1
ATOM 6049 N N . ARG B 1 35 ? 10.008 -24.359 -8.422 1 84.19 35 ARG B N 1
ATOM 6050 C CA . ARG B 1 35 ? 10.031 -25.047 -9.711 1 84.19 35 ARG B CA 1
ATOM 6051 C C . ARG B 1 35 ? 8.82 -24.672 -10.555 1 84.19 35 ARG B C 1
ATOM 6053 O O . ARG B 1 35 ? 8.945 -24.438 -11.758 1 84.19 35 ARG B O 1
ATOM 6060 N N . LYS B 1 36 ? 7.762 -24.516 -9.93 1 77.56 36 LYS B N 1
ATOM 6061 C CA . LYS B 1 36 ? 6.566 -24.094 -10.656 1 77.56 36 LYS B CA 1
ATOM 6062 C C . LYS B 1 36 ? 6.699 -22.656 -11.148 1 77.56 36 LYS B C 1
ATOM 6064 O O . LYS B 1 36 ? 6.336 -22.344 -12.289 1 77.56 36 LYS B O 1
ATOM 6069 N N . LEU B 1 37 ? 7.273 -21.875 -10.312 1 81.56 37 LEU B N 1
ATOM 6070 C CA . LEU B 1 37 ? 7.461 -20.469 -10.68 1 81.56 37 LEU B CA 1
ATOM 6071 C C . LEU B 1 37 ? 8.508 -20.328 -11.789 1 81.56 37 LEU B C 1
ATOM 6073 O O . LEU B 1 37 ? 8.328 -19.531 -12.711 1 81.56 37 LEU B O 1
ATOM 6077 N N . SER B 1 38 ? 9.508 -21.062 -11.648 1 86.44 38 SER B N 1
ATOM 6078 C CA . SER B 1 38 ? 10.539 -21.016 -12.68 1 86.44 38 SER B CA 1
ATOM 6079 C C . SER B 1 38 ? 9.992 -21.438 -14.039 1 86.44 38 SER B C 1
ATOM 6081 O O . SER B 1 38 ? 10.359 -20.859 -15.062 1 86.44 38 SER B O 1
ATOM 6083 N N . ASP B 1 39 ? 9.117 -22.453 -14.031 1 83.56 39 ASP B N 1
ATOM 6084 C CA . ASP B 1 39 ? 8.492 -22.875 -15.273 1 83.56 39 ASP B CA 1
ATOM 6085 C C . ASP B 1 39 ? 7.758 -21.719 -15.945 1 83.56 39 ASP B C 1
ATOM 6087 O O . ASP B 1 39 ? 7.844 -21.547 -17.156 1 83.56 39 ASP B O 1
ATOM 6091 N N . VAL B 1 40 ? 7.121 -20.938 -15.156 1 76.44 40 VAL B N 1
ATOM 6092 C CA . VAL B 1 40 ? 6.359 -19.812 -15.672 1 76.44 40 VAL B CA 1
ATOM 6093 C C . VAL B 1 40 ? 7.312 -18.766 -16.266 1 76.44 40 VAL B C 1
ATOM 6095 O O . VAL B 1 40 ? 7.078 -18.266 -17.359 1 76.44 40 VAL B O 1
ATOM 6098 N N . PHE B 1 41 ? 8.383 -18.562 -15.586 1 82.31 41 PHE B N 1
ATOM 6099 C CA . PHE B 1 41 ? 9.336 -17.547 -16.047 1 82.31 41 PHE B CA 1
ATOM 6100 C C . PHE B 1 41 ? 10.031 -18 -17.312 1 82.31 41 PHE B C 1
ATOM 6102 O O . PHE B 1 41 ? 10.273 -17.203 -18.219 1 82.31 41 PHE B O 1
ATOM 6109 N N . PHE B 1 42 ? 10.273 -19.344 -17.375 1 84.19 42 PHE B N 1
ATOM 6110 C CA . PHE B 1 42 ? 10.938 -19.875 -18.562 1 84.19 42 PHE B CA 1
ATOM 6111 C C . PHE B 1 42 ? 10.023 -19.781 -19.781 1 84.19 42 PHE B C 1
ATOM 6113 O O . PHE B 1 42 ? 10.492 -19.609 -20.906 1 84.19 42 PHE B O 1
ATOM 6120 N N . HIS B 1 43 ? 8.766 -19.859 -19.453 1 76.81 43 HIS B N 1
ATOM 6121 C CA . HIS B 1 43 ? 7.797 -19.781 -20.531 1 76.81 43 HIS B CA 1
ATOM 6122 C C . HIS B 1 43 ? 7.637 -18.344 -21.031 1 76.81 43 HIS B C 1
ATOM 6124 O O . HIS B 1 43 ? 7.387 -18.109 -22.203 1 76.81 43 HIS B O 1
ATOM 6130 N N . LEU B 1 44 ? 7.855 -17.406 -20.172 1 74.25 44 LEU B N 1
ATOM 6131 C CA . LEU B 1 44 ? 7.605 -16 -20.484 1 74.25 44 LEU B CA 1
ATOM 6132 C C . LEU B 1 44 ? 8.859 -15.344 -21.062 1 74.25 44 LEU B C 1
ATOM 6134 O O . LEU B 1 44 ? 8.758 -14.398 -21.844 1 74.25 44 LEU B O 1
ATOM 6138 N N . LEU B 1 45 ? 10.008 -15.82 -20.734 1 81.38 45 LEU B N 1
ATOM 6139 C CA . LEU B 1 45 ? 11.266 -15.203 -21.141 1 81.38 45 LEU B CA 1
ATOM 6140 C C . LEU B 1 45 ? 11.773 -15.82 -22.438 1 81.38 45 LEU B C 1
ATOM 6142 O O . LEU B 1 45 ? 11.508 -17 -22.719 1 81.38 45 LEU B O 1
ATOM 6146 N N . PRO B 1 46 ? 12.477 -15.055 -23.156 1 81.56 46 PRO B N 1
ATOM 6147 C CA . PRO B 1 46 ? 13.008 -15.57 -24.422 1 81.56 46 PRO B CA 1
ATOM 6148 C C . PRO B 1 46 ? 14.023 -16.703 -24.203 1 81.56 46 PRO B C 1
ATOM 6150 O O . PRO B 1 46 ? 14.82 -16.641 -23.266 1 81.56 46 PRO B O 1
ATOM 6153 N N . THR B 1 47 ? 13.891 -17.75 -25.094 1 88.44 47 THR B N 1
ATOM 6154 C CA . THR B 1 47 ? 14.828 -18.875 -25.047 1 88.44 47 THR B CA 1
ATOM 6155 C C . THR B 1 47 ? 16.172 -18.484 -25.656 1 88.44 47 THR B C 1
ATOM 6157 O O . THR B 1 47 ? 16.266 -17.484 -26.391 1 88.44 47 THR B O 1
ATOM 6160 N N . HIS B 1 48 ? 17.297 -19.078 -25.219 1 92.62 48 HIS B N 1
ATOM 6161 C CA . HIS B 1 48 ? 18.609 -18.703 -25.734 1 92.62 48 HIS B CA 1
ATOM 6162 C C . HIS B 1 48 ? 19.359 -19.938 -26.266 1 92.62 48 HIS B C 1
ATOM 6164 O O . HIS B 1 48 ? 20.438 -19.797 -26.844 1 92.62 48 HIS B O 1
ATOM 6170 N N . HIS B 1 49 ? 18.906 -21.156 -26.062 1 95.31 49 HIS B N 1
ATOM 6171 C CA . HIS B 1 49 ? 19.453 -22.359 -26.656 1 95.31 49 HIS B CA 1
ATOM 6172 C C . HIS B 1 49 ? 18.484 -23 -27.625 1 95.31 49 HIS B C 1
ATOM 6174 O O . HIS B 1 49 ? 17.266 -22.797 -27.516 1 95.31 49 HIS B O 1
ATOM 6180 N N . PHE B 1 50 ? 19.031 -23.766 -28.625 1 94.44 50 PHE B N 1
ATOM 6181 C CA . PHE B 1 50 ? 18.219 -24.453 -29.625 1 94.44 50 PHE B CA 1
ATOM 6182 C C . PHE B 1 50 ? 18.531 -25.938 -29.641 1 94.44 50 PHE B C 1
ATOM 6184 O O . PHE B 1 50 ? 19.656 -26.344 -29.328 1 94.44 50 PHE B O 1
ATOM 6191 N N . PHE B 1 51 ? 17.5 -26.688 -30 1 95.69 51 PHE B N 1
ATOM 6192 C CA . PHE B 1 51 ? 17.609 -28.141 -30.047 1 95.69 51 PHE B CA 1
ATOM 6193 C C . PHE B 1 51 ? 18.703 -28.562 -31.016 1 95.69 51 PHE B C 1
ATOM 6195 O O . PHE B 1 51 ? 18.891 -27.938 -32.062 1 95.69 51 PHE B O 1
ATOM 6202 N N . SER B 1 52 ? 19.484 -29.656 -30.719 1 96.12 52 SER B N 1
ATOM 6203 C CA . SER B 1 52 ? 20.594 -30.156 -31.516 1 96.12 52 SER B CA 1
ATOM 6204 C C . SER B 1 52 ? 20.141 -30.594 -32.906 1 96.12 52 SER B C 1
ATOM 6206 O O . SER B 1 52 ? 19.141 -31.297 -33.031 1 96.12 52 SER B O 1
ATOM 6208 N N . LYS B 1 53 ? 20.875 -30.281 -33.906 1 93.5 53 LYS B N 1
ATOM 6209 C CA . LYS B 1 53 ? 20.562 -30.672 -35.281 1 93.5 53 LYS B CA 1
ATOM 6210 C C . LYS B 1 53 ? 21.047 -32.094 -35.562 1 93.5 53 LYS B C 1
ATOM 6212 O O . LYS B 1 53 ? 20.688 -32.688 -36.594 1 93.5 53 LYS B O 1
ATOM 6217 N N . ASP B 1 54 ? 21.688 -32.656 -34.625 1 95.56 54 ASP B N 1
ATOM 6218 C CA . ASP B 1 54 ? 22.297 -33.969 -34.844 1 95.56 54 ASP B CA 1
ATOM 6219 C C . ASP B 1 54 ? 21.375 -35.094 -34.406 1 95.56 54 ASP B C 1
ATOM 6221 O O . ASP B 1 54 ? 21.656 -36.281 -34.625 1 95.56 54 ASP B O 1
ATOM 6225 N N . ILE B 1 55 ? 20.281 -34.75 -33.844 1 97.06 55 ILE B N 1
ATOM 6226 C CA . ILE B 1 55 ? 19.422 -35.781 -33.281 1 97.06 55 ILE B CA 1
ATOM 6227 C C . ILE B 1 55 ? 18.156 -35.906 -34.156 1 97.06 55 ILE B C 1
ATOM 6229 O O . ILE B 1 55 ? 17.5 -34.906 -34.469 1 97.06 55 ILE B O 1
ATOM 6233 N N . VAL B 1 56 ? 17.891 -37.125 -34.562 1 96.88 56 VAL B N 1
ATOM 6234 C CA . VAL B 1 56 ? 16.688 -37.438 -35.312 1 96.88 56 VAL B CA 1
ATOM 6235 C C . VAL B 1 56 ? 15.961 -38.625 -34.688 1 96.88 56 VAL B C 1
ATOM 6237 O O . VAL B 1 56 ? 16.578 -39.438 -34.031 1 96.88 56 VAL B O 1
ATOM 6240 N N . ILE B 1 57 ? 14.656 -38.656 -34.875 1 96.25 57 ILE B N 1
ATOM 6241 C CA . ILE B 1 57 ? 13.852 -39.719 -34.281 1 96.25 57 ILE B CA 1
ATOM 6242 C C . ILE B 1 57 ? 13.156 -40.531 -35.344 1 96.25 57 ILE B C 1
ATOM 6244 O O . ILE B 1 57 ? 12.531 -39.969 -36.25 1 96.25 57 ILE B O 1
ATOM 6248 N N . ILE B 1 58 ? 13.438 -41.812 -35.344 1 95.81 58 ILE B N 1
ATOM 6249 C CA . ILE B 1 58 ? 12.547 -42.75 -36.062 1 95.81 58 ILE B CA 1
ATOM 6250 C C . ILE B 1 58 ? 11.344 -43.062 -35.188 1 95.81 58 ILE B C 1
ATOM 6252 O O . ILE B 1 58 ? 11.477 -43.719 -34.156 1 95.81 58 ILE B O 1
ATOM 6256 N N . ASP B 1 59 ? 10.258 -42.625 -35.625 1 92.06 59 ASP B N 1
ATOM 6257 C CA . ASP B 1 59 ? 9.062 -42.625 -34.812 1 92.06 59 ASP B CA 1
ATOM 6258 C C . ASP B 1 59 ? 8.102 -43.719 -35.219 1 92.06 59 ASP B C 1
ATOM 6260 O O . ASP B 1 59 ? 7.66 -43.75 -36.375 1 92.06 59 ASP B O 1
ATOM 6264 N N . ILE B 1 60 ? 7.973 -44.594 -34.25 1 88.56 60 ILE B N 1
ATOM 6265 C CA . ILE B 1 60 ? 6.875 -45.531 -34.469 1 88.56 60 ILE B CA 1
ATOM 6266 C C . ILE B 1 60 ? 5.559 -44.875 -34.031 1 88.56 60 ILE B C 1
ATOM 6268 O O . ILE B 1 60 ? 5.078 -45.094 -32.906 1 88.56 60 ILE B O 1
ATOM 6272 N N . ASP B 1 61 ? 5.086 -44.188 -34.969 1 79.44 61 ASP B N 1
ATOM 6273 C CA . ASP B 1 61 ? 3.932 -43.344 -34.688 1 79.44 61 ASP B CA 1
ATOM 6274 C C . ASP B 1 61 ? 2.629 -44.125 -34.812 1 79.44 61 ASP B C 1
ATOM 6276 O O . ASP B 1 61 ? 2.646 -45.312 -35.125 1 79.44 61 ASP B O 1
ATOM 6280 N N . GLU B 1 62 ? 1.685 -43.406 -34.562 1 70.94 62 GLU B N 1
ATOM 6281 C CA . GLU B 1 62 ? 0.366 -44.031 -34.594 1 70.94 62 GLU B CA 1
ATOM 6282 C C . GLU B 1 62 ? 0.057 -44.562 -36 1 70.94 62 GLU B C 1
ATOM 6284 O O . GLU B 1 62 ? -0.546 -45.625 -36.125 1 70.94 62 GLU B O 1
ATOM 6289 N N . GLN B 1 63 ? 0.483 -43.875 -37 1 69.5 63 GLN B N 1
ATOM 6290 C CA . GLN B 1 63 ? 0.272 -44.312 -38.375 1 69.5 63 GLN B CA 1
ATOM 6291 C C . GLN B 1 63 ? 0.999 -45.625 -38.656 1 69.5 63 GLN B C 1
ATOM 6293 O O . GLN B 1 63 ? 0.464 -46.5 -39.344 1 69.5 63 GLN B O 1
ATOM 6298 N N . SER B 1 64 ? 2.176 -45.688 -38.188 1 80.44 64 SER B N 1
ATOM 6299 C CA . SER B 1 64 ? 2.961 -46.906 -38.406 1 80.44 64 SER B CA 1
ATOM 6300 C C . SER B 1 64 ? 2.299 -48.094 -37.75 1 80.44 64 SER B C 1
ATOM 6302 O O . SER B 1 64 ? 2.236 -49.188 -38.344 1 80.44 64 SER B O 1
ATOM 6304 N N . ILE B 1 65 ? 1.838 -47.875 -36.531 1 74.69 65 ILE B N 1
ATOM 6305 C CA . ILE B 1 65 ? 1.21 -48.969 -35.812 1 74.69 65 ILE B CA 1
ATOM 6306 C C . ILE B 1 65 ? -0.098 -49.344 -36.5 1 74.69 65 ILE B C 1
ATOM 6308 O O . ILE B 1 65 ? -0.387 -50.531 -36.656 1 74.69 65 ILE B O 1
ATOM 6312 N N . ALA B 1 66 ? -0.788 -48.406 -36.938 1 65.5 66 ALA B N 1
ATOM 6313 C CA . ALA B 1 66 ? -2.076 -48.656 -37.594 1 65.5 66 ALA B CA 1
ATOM 6314 C C . ALA B 1 66 ? -1.896 -49.375 -38.938 1 65.5 66 ALA B C 1
ATOM 6316 O O . ALA B 1 66 ? -2.629 -50.312 -39.25 1 65.5 66 ALA B O 1
ATOM 6317 N N . LYS B 1 67 ? -0.968 -48.906 -39.656 1 72.44 67 LYS B N 1
ATOM 6318 C CA . LYS B 1 67 ? -0.728 -49.438 -41 1 72.44 67 LYS B CA 1
ATOM 6319 C C . LYS B 1 67 ? -0.35 -50.906 -40.969 1 72.44 67 LYS B C 1
ATOM 6321 O O . LYS B 1 67 ? -0.772 -51.688 -41.844 1 72.44 67 LYS B O 1
ATOM 6326 N N . TYR B 1 68 ? 0.338 -51.25 -40.031 1 73.75 68 TYR B N 1
ATOM 6327 C CA . TYR B 1 68 ? 0.883 -52.625 -40.031 1 73.75 68 TYR B CA 1
ATOM 6328 C C . TYR B 1 68 ? 0.182 -53.5 -39 1 73.75 68 TYR B C 1
ATOM 6330 O O . TYR B 1 68 ? 0.641 -54.594 -38.688 1 73.75 68 TYR B O 1
ATOM 6338 N N . ALA B 1 69 ? -0.817 -52.969 -38.438 1 65.62 69 ALA B N 1
ATOM 6339 C CA . ALA B 1 69 ? -1.563 -53.688 -37.406 1 65.62 69 ALA B CA 1
ATOM 6340 C C . ALA B 1 69 ? -1.998 -55.062 -37.906 1 65.62 69 ALA B C 1
ATOM 6342 O O . ALA B 1 69 ? -1.947 -56.062 -37.156 1 65.62 69 ALA B O 1
ATOM 6343 N N . ASP B 1 70 ? -2.328 -55.188 -39.188 1 60.19 70 ASP B N 1
ATOM 6344 C CA . ASP B 1 70 ? -2.832 -56.438 -39.75 1 60.19 70 ASP B CA 1
ATOM 6345 C C . ASP B 1 70 ? -1.781 -57.094 -40.625 1 60.19 70 ASP B C 1
ATOM 6347 O O . ASP B 1 70 ? -2.08 -58.062 -41.344 1 60.19 70 ASP B O 1
ATOM 6351 N N . HIS B 1 71 ? -0.654 -56.531 -40.594 1 68.12 71 HIS B N 1
ATOM 6352 C CA . HIS B 1 71 ? 0.414 -57.094 -41.406 1 68.12 71 HIS B CA 1
ATOM 6353 C C . HIS B 1 71 ? 0.92 -58.406 -40.812 1 68.12 71 HIS B C 1
ATOM 6355 O O . HIS B 1 71 ? 1.171 -58.5 -39.625 1 68.12 71 HIS B O 1
ATOM 6361 N N . PRO B 1 72 ? 0.875 -59.375 -41.562 1 62.72 72 PRO B N 1
ATOM 6362 C CA . PRO B 1 72 ? 1.229 -60.719 -41.031 1 62.72 72 PRO B CA 1
ATOM 6363 C C . PRO B 1 72 ? 2.635 -60.75 -40.438 1 62.72 72 PRO B C 1
ATOM 6365 O O . PRO B 1 72 ? 2.885 -61.5 -39.5 1 62.72 72 PRO B O 1
ATOM 6368 N N . GLU B 1 73 ? 3.51 -59.938 -41.031 1 61.94 73 GLU B N 1
ATOM 6369 C CA . GLU B 1 73 ? 4.902 -60.031 -40.594 1 61.94 73 GLU B CA 1
ATOM 6370 C C . GLU B 1 73 ? 5.18 -59.062 -39.438 1 61.94 73 GLU B C 1
ATOM 6372 O O . GLU B 1 73 ? 6.074 -59.312 -38.625 1 61.94 73 GLU B O 1
ATOM 6377 N N . LEU B 1 74 ? 4.566 -57.969 -39.312 1 69.25 74 LEU B N 1
ATOM 6378 C CA . LEU B 1 74 ? 4.859 -56.969 -38.281 1 69.25 74 LEU B CA 1
ATOM 6379 C C . LEU B 1 74 ? 3.852 -57.094 -37.125 1 69.25 74 LEU B C 1
ATOM 6381 O O . LEU B 1 74 ? 4.234 -57.219 -35.969 1 69.25 74 LEU B O 1
ATOM 6385 N N . GLY B 1 75 ? 2.746 -57.281 -37.406 1 59.62 75 GLY B N 1
ATOM 6386 C CA . GLY B 1 75 ? 1.658 -57.531 -36.469 1 59.62 75 GLY B CA 1
ATOM 6387 C C . GLY B 1 75 ? 1.388 -56.375 -35.531 1 59.62 75 GLY B C 1
ATOM 6388 O O . GLY B 1 75 ? 1.763 -55.219 -35.844 1 59.62 75 GLY B O 1
ATOM 6389 N N . GLN B 1 76 ? 0.694 -56.656 -34.438 1 63.53 76 GLN B N 1
ATOM 6390 C CA . GLN B 1 76 ? 0.25 -55.688 -33.438 1 63.53 76 GLN B CA 1
ATOM 6391 C C . GLN B 1 76 ? 1.398 -55.281 -32.531 1 63.53 76 GLN B C 1
ATOM 6393 O O . GLN B 1 76 ? 2.404 -55.969 -32.438 1 63.53 76 GLN B O 1
ATOM 6398 N N . TRP B 1 77 ? 1.279 -54.062 -32 1 70.81 77 TRP B N 1
ATOM 6399 C CA . TRP B 1 77 ? 2.281 -53.625 -31.031 1 70.81 77 TRP B CA 1
ATOM 6400 C C . TRP B 1 77 ? 2.271 -54.531 -29.797 1 70.81 77 TRP B C 1
ATOM 6402 O O . TRP B 1 77 ? 1.205 -54.875 -29.281 1 70.81 77 TRP B O 1
ATOM 6412 N N . PRO B 1 78 ? 3.521 -54.906 -29.344 1 75.62 78 PRO B N 1
ATOM 6413 C CA . PRO B 1 78 ? 4.859 -54.594 -29.859 1 75.62 78 PRO B CA 1
ATOM 6414 C C . PRO B 1 78 ? 5.195 -55.375 -31.141 1 75.62 78 PRO B C 1
ATOM 6416 O O . PRO B 1 78 ? 4.836 -56.531 -31.281 1 75.62 78 PRO B O 1
ATOM 6419 N N . TRP B 1 79 ? 5.812 -54.688 -32.062 1 80.25 79 TRP B N 1
ATOM 6420 C CA . TRP B 1 79 ? 6.164 -55.25 -33.344 1 80.25 79 TRP B CA 1
ATOM 6421 C C . TRP B 1 79 ? 7.102 -56.469 -33.188 1 80.25 79 TRP B C 1
ATOM 6423 O O . TRP B 1 79 ? 7.883 -56.531 -32.25 1 80.25 79 TRP B O 1
ATOM 6433 N N . LYS B 1 80 ? 6.879 -57.344 -34.156 1 82.62 80 LYS B N 1
ATOM 6434 C CA . LYS B 1 80 ? 7.844 -58.438 -34.219 1 82.62 80 LYS B CA 1
ATOM 6435 C C . LYS B 1 80 ? 9.266 -57.906 -34.375 1 82.62 80 LYS B C 1
ATOM 6437 O O . LYS B 1 80 ? 9.5 -56.938 -35.094 1 82.62 80 LYS B O 1
ATOM 6442 N N . ARG B 1 81 ? 10.203 -58.562 -33.75 1 88.38 81 ARG B N 1
ATOM 6443 C CA . ARG B 1 81 ? 11.539 -58 -33.531 1 88.38 81 ARG B CA 1
ATOM 6444 C C . ARG B 1 81 ? 12.359 -58.062 -34.844 1 88.38 81 ARG B C 1
ATOM 6446 O O . ARG B 1 81 ? 13.398 -57.406 -34.938 1 88.38 81 ARG B O 1
ATOM 6453 N N . HIS B 1 82 ? 11.914 -58.75 -35.875 1 86.75 82 HIS B N 1
ATOM 6454 C CA . HIS B 1 82 ? 12.672 -58.812 -37.125 1 86.75 82 HIS B CA 1
ATOM 6455 C C . HIS B 1 82 ? 12.633 -57.5 -37.875 1 86.75 82 HIS B C 1
ATOM 6457 O O . HIS B 1 82 ? 13.438 -57.281 -38.781 1 86.75 82 HIS B O 1
ATOM 6463 N N . ILE B 1 83 ? 11.68 -56.656 -37.5 1 89.44 83 ILE B N 1
ATOM 6464 C CA . ILE B 1 83 ? 11.531 -55.375 -38.219 1 89.44 83 ILE B CA 1
ATOM 6465 C C . ILE B 1 83 ? 12.633 -54.406 -37.781 1 89.44 83 ILE B C 1
ATOM 6467 O O . ILE B 1 83 ? 13.047 -53.562 -38.562 1 89.44 83 ILE B O 1
ATOM 6471 N N . TYR B 1 84 ? 13.102 -54.5 -36.625 1 92.56 84 TYR B N 1
ATOM 6472 C CA . TYR B 1 84 ? 14.031 -53.5 -36.062 1 92.56 84 TYR B CA 1
ATOM 6473 C C . TYR B 1 84 ? 15.367 -53.562 -36.812 1 92.56 84 TYR B C 1
ATOM 6475 O O . TYR B 1 84 ? 15.914 -52.531 -37.188 1 92.56 84 TYR B O 1
ATOM 6483 N N . PRO B 1 85 ? 15.875 -54.75 -37.125 1 92.88 85 PRO B N 1
ATOM 6484 C CA . PRO B 1 85 ? 17.078 -54.781 -37.938 1 92.88 85 PRO B CA 1
ATOM 6485 C C . PRO B 1 85 ? 16.875 -54.125 -39.312 1 92.88 85 PRO B C 1
ATOM 6487 O O . PRO B 1 85 ? 17.812 -53.531 -39.844 1 92.88 85 PRO B O 1
ATOM 6490 N N . THR B 1 86 ? 15.648 -54.281 -39.75 1 91.62 86 THR B N 1
ATOM 6491 C CA . THR B 1 86 ? 15.344 -53.688 -41.031 1 91.62 86 THR B CA 1
ATOM 6492 C C . THR B 1 86 ? 15.414 -52.156 -40.938 1 91.62 86 THR B C 1
ATOM 6494 O O . THR B 1 86 ? 15.992 -51.5 -41.812 1 91.62 86 THR B O 1
ATOM 6497 N N . LEU B 1 87 ? 14.859 -51.625 -39.938 1 93.19 87 LEU B N 1
ATOM 6498 C CA . LEU B 1 87 ? 14.891 -50.188 -39.719 1 93.19 87 LEU B CA 1
ATOM 6499 C C . LEU B 1 87 ? 16.328 -49.688 -39.531 1 93.19 87 LEU B C 1
ATOM 6501 O O . LEU B 1 87 ? 16.734 -48.688 -40.125 1 93.19 87 LEU B O 1
ATOM 6505 N N . ILE B 1 88 ? 17.078 -50.406 -38.688 1 94.75 88 ILE B N 1
ATOM 6506 C CA . ILE B 1 88 ? 18.453 -50.031 -38.406 1 94.75 88 ILE B CA 1
ATOM 6507 C C . ILE B 1 88 ? 19.312 -50.156 -39.656 1 94.75 88 ILE B C 1
ATOM 6509 O O . ILE B 1 88 ? 20.125 -49.25 -39.938 1 94.75 88 ILE B O 1
ATOM 6513 N N . GLY B 1 89 ? 19.109 -51.156 -40.406 1 93.06 89 GLY B N 1
ATOM 6514 C CA . GLY B 1 89 ? 19.844 -51.375 -41.625 1 93.06 89 GLY B CA 1
ATOM 6515 C C . GLY B 1 89 ? 19.594 -50.281 -42.656 1 93.06 89 GLY B C 1
ATOM 6516 O O . GLY B 1 89 ? 20.516 -49.875 -43.375 1 93.06 89 GLY B O 1
ATOM 6517 N N . TYR B 1 90 ? 18.375 -49.875 -42.688 1 92.88 90 TYR B N 1
ATOM 6518 C CA . TYR B 1 90 ? 18.016 -48.812 -43.625 1 92.88 90 TYR B CA 1
ATOM 6519 C C . TYR B 1 90 ? 18.844 -47.562 -43.344 1 92.88 90 TYR B C 1
ATOM 6521 O O . TYR B 1 90 ? 19.266 -46.906 -44.281 1 92.88 90 TYR B O 1
ATOM 6529 N N . THR B 1 91 ? 19.078 -47.219 -42.094 1 92.38 91 THR B N 1
ATOM 6530 C CA . THR B 1 91 ? 19.797 -46 -41.719 1 92.38 91 THR B CA 1
ATOM 6531 C C . THR B 1 91 ? 21.281 -46.125 -42.062 1 92.38 91 THR B C 1
ATOM 6533 O O . THR B 1 91 ? 22 -45.125 -42.125 1 92.38 91 THR B O 1
ATOM 6536 N N . LYS B 1 92 ? 21.703 -47.312 -42.25 1 90.25 92 LYS B N 1
ATOM 6537 C CA . LYS B 1 92 ? 23.125 -47.562 -42.469 1 90.25 92 LYS B CA 1
ATOM 6538 C C . LYS B 1 92 ? 23.406 -47.844 -43.938 1 90.25 92 LYS B C 1
ATOM 6540 O O . LYS B 1 92 ? 24.516 -48.25 -44.281 1 90.25 92 LYS B O 1
ATOM 6545 N N . LEU B 1 93 ? 22.5 -47.656 -44.812 1 83.94 93 LEU B N 1
ATOM 6546 C CA . LEU B 1 93 ? 22.625 -47.969 -46.25 1 83.94 93 LEU B CA 1
ATOM 6547 C C . LEU B 1 93 ? 23.688 -47.094 -46.875 1 83.94 93 LEU B C 1
ATOM 6549 O O . LEU B 1 93 ? 24.391 -47.562 -47.781 1 83.94 93 LEU B O 1
ATOM 6553 N N . LEU B 1 94 ? 23.766 -45.906 -46.469 1 83.75 94 LEU B N 1
ATOM 6554 C CA . LEU B 1 94 ? 24.781 -45 -47 1 83.75 94 LEU B CA 1
ATOM 6555 C C . LEU B 1 94 ? 25.875 -44.781 -45.969 1 83.75 94 LEU B C 1
ATOM 6557 O O . LEU B 1 94 ? 26.547 -45.719 -45.562 1 83.75 94 LEU B O 1
ATOM 6561 N N . THR B 1 95 ? 25.906 -43.531 -45.438 1 83.44 95 THR B N 1
ATOM 6562 C CA . THR B 1 95 ? 26.797 -43.25 -44.312 1 83.44 95 THR B CA 1
ATOM 6563 C C . THR B 1 95 ? 26.109 -43.562 -43 1 83.44 95 THR B C 1
ATOM 6565 O O . THR B 1 95 ? 25.031 -43.031 -42.719 1 83.44 95 THR B O 1
ATOM 6568 N N . PRO B 1 96 ? 26.75 -44.438 -42.312 1 89.5 96 PRO B N 1
ATOM 6569 C CA . PRO B 1 96 ? 26.141 -44.812 -41.031 1 89.5 96 PRO B CA 1
ATOM 6570 C C . PRO B 1 96 ? 25.938 -43.656 -40.062 1 89.5 96 PRO B C 1
ATOM 6572 O O . PRO B 1 96 ? 26.719 -42.688 -40.094 1 89.5 96 PRO B O 1
ATOM 6575 N N . PRO B 1 97 ? 24.891 -43.75 -39.406 1 95.5 97 PRO B N 1
ATOM 6576 C CA . PRO B 1 97 ? 24.734 -42.75 -38.344 1 95.5 97 PRO B CA 1
ATOM 6577 C C . PRO B 1 97 ? 25.812 -42.875 -37.25 1 95.5 97 PRO B C 1
ATOM 6579 O O . PRO B 1 97 ? 26.578 -43.812 -37.25 1 95.5 97 PRO B O 1
ATOM 6582 N N . LYS B 1 98 ? 25.953 -41.844 -36.438 1 95 98 LYS B N 1
ATOM 6583 C CA . LYS B 1 98 ? 26.906 -41.875 -35.344 1 95 98 LYS B CA 1
ATOM 6584 C C . LYS B 1 98 ? 26.562 -43 -34.344 1 95 98 LYS B C 1
ATOM 6586 O O . LYS B 1 98 ? 27.453 -43.719 -33.906 1 95 98 LYS B O 1
ATOM 6591 N N . ILE B 1 99 ? 25.344 -43.094 -34.062 1 95.75 99 ILE B N 1
ATOM 6592 C CA . ILE B 1 99 ? 24.844 -44.125 -33.156 1 95.75 99 ILE B CA 1
ATOM 6593 C C . ILE B 1 99 ? 23.344 -44.312 -33.312 1 95.75 99 ILE B C 1
ATOM 6595 O O . ILE B 1 99 ? 22.656 -43.375 -33.781 1 95.75 99 ILE B O 1
ATOM 6599 N N . THR B 1 100 ? 22.875 -45.469 -33.125 1 97.12 100 THR B N 1
ATOM 6600 C CA . THR B 1 100 ? 21.453 -45.781 -33.094 1 97.12 100 THR B CA 1
ATOM 6601 C C . THR B 1 100 ? 21.016 -46.188 -31.688 1 97.12 100 THR B C 1
ATOM 6603 O O . THR B 1 100 ? 21.531 -47.156 -31.141 1 97.12 100 THR B O 1
ATOM 6606 N N . ILE B 1 101 ? 20.141 -45.406 -31.094 1 97.38 101 ILE B N 1
ATOM 6607 C CA . ILE B 1 101 ? 19.672 -45.656 -29.734 1 97.38 101 ILE B CA 1
ATOM 6608 C C . ILE B 1 101 ? 18.203 -46.094 -29.766 1 97.38 101 ILE B C 1
ATOM 6610 O O . ILE B 1 101 ? 17.344 -45.344 -30.234 1 97.38 101 ILE B O 1
ATOM 6614 N N . ILE B 1 102 ? 17.922 -47.25 -29.203 1 95.62 102 ILE B N 1
ATOM 6615 C CA . ILE B 1 102 ? 16.578 -47.812 -29.25 1 95.62 102 ILE B CA 1
ATOM 6616 C C . ILE B 1 102 ? 15.867 -47.562 -27.906 1 95.62 102 ILE B C 1
ATOM 6618 O O . ILE B 1 102 ? 16.266 -48.094 -26.875 1 95.62 102 ILE B O 1
ATOM 6622 N N . ASP B 1 103 ? 14.852 -46.75 -27.953 1 93.06 103 ASP B N 1
ATOM 6623 C CA . ASP B 1 103 ? 14.055 -46.469 -26.766 1 93.06 103 ASP B CA 1
ATOM 6624 C C . ASP B 1 103 ? 12.852 -47.406 -26.656 1 93.06 103 ASP B C 1
ATOM 6626 O O . ASP B 1 103 ? 11.711 -46.938 -26.516 1 93.06 103 ASP B O 1
ATOM 6630 N N . ILE B 1 104 ? 13.086 -48.594 -26.953 1 87.75 104 ILE B N 1
ATOM 6631 C CA . ILE B 1 104 ? 12.125 -49.688 -26.812 1 87.75 104 ILE B CA 1
ATOM 6632 C C . ILE B 1 104 ? 12.742 -50.812 -26 1 87.75 104 ILE B C 1
ATOM 6634 O O . ILE B 1 104 ? 13.875 -51.219 -26.234 1 87.75 104 ILE B O 1
ATOM 6638 N N . MET B 1 105 ? 12.008 -51.281 -25.094 1 84.75 105 MET B N 1
ATOM 6639 C CA . MET B 1 105 ? 12.531 -52.312 -24.203 1 84.75 105 MET B CA 1
ATOM 6640 C C . MET B 1 105 ? 12.336 -53.719 -24.797 1 84.75 105 MET B C 1
ATOM 6642 O O . MET B 1 105 ? 11.242 -54.031 -25.25 1 84.75 105 MET B O 1
ATOM 6646 N N . PHE B 1 106 ? 13.461 -54.438 -24.781 1 85.44 106 PHE B N 1
ATOM 6647 C CA . PHE B 1 106 ? 13.422 -55.844 -25.188 1 85.44 106 PHE B CA 1
ATOM 6648 C C . PHE B 1 106 ? 13.727 -56.781 -24.016 1 85.44 106 PHE B C 1
ATOM 6650 O O . PHE B 1 106 ? 14.711 -57.5 -24.031 1 85.44 106 PHE B O 1
ATOM 6657 N N . THR B 1 107 ? 12.867 -56.688 -23.125 1 75.56 107 THR B N 1
ATOM 6658 C CA . THR B 1 107 ? 13.125 -57.375 -21.875 1 75.56 107 THR B CA 1
ATOM 6659 C C . THR B 1 107 ? 12.398 -58.719 -21.828 1 75.56 107 THR B C 1
ATOM 6661 O O . THR B 1 107 ? 12.641 -59.531 -20.922 1 75.56 107 THR B O 1
ATOM 6664 N N . GLU B 1 108 ? 11.586 -58.969 -22.828 1 69.88 108 GLU B N 1
ATOM 6665 C CA . GLU B 1 108 ? 10.836 -60.219 -22.875 1 69.88 108 GLU B CA 1
ATOM 6666 C C . GLU B 1 108 ? 11.281 -61.094 -24.062 1 69.88 108 GLU B C 1
ATOM 6668 O O . GLU B 1 108 ? 11.695 -60.562 -25.094 1 69.88 108 GLU B O 1
ATOM 6673 N N . ARG B 1 109 ? 11.219 -62.406 -23.859 1 73.06 109 ARG B N 1
ATOM 6674 C CA . ARG B 1 109 ? 11.656 -63.312 -24.906 1 73.06 109 ARG B CA 1
ATOM 6675 C C . ARG B 1 109 ? 10.703 -63.281 -26.094 1 73.06 109 ARG B C 1
ATOM 6677 O O . ARG B 1 109 ? 9.492 -63.156 -25.922 1 73.06 109 ARG B O 1
ATOM 6684 N N . SER B 1 110 ? 11.273 -63.281 -27.203 1 75.81 110 SER B N 1
ATOM 6685 C CA . SER B 1 110 ? 10.523 -63.344 -28.453 1 75.81 110 SER B CA 1
ATOM 6686 C C . SER B 1 110 ? 11.141 -64.375 -29.406 1 75.81 110 SER B C 1
ATOM 6688 O O . SER B 1 110 ? 12.336 -64.625 -29.344 1 75.81 110 SER B O 1
ATOM 6690 N N . ASP B 1 111 ? 10.266 -64.938 -30.281 1 75.62 111 ASP B N 1
ATOM 6691 C CA . ASP B 1 111 ? 10.727 -65.938 -31.266 1 75.62 111 ASP B CA 1
ATOM 6692 C C . ASP B 1 111 ? 11.641 -65.25 -32.312 1 75.62 111 ASP B C 1
ATOM 6694 O O . ASP B 1 111 ? 12.367 -65.938 -33.031 1 75.62 111 ASP B O 1
ATOM 6698 N N . TYR B 1 112 ? 11.672 -64.062 -32.281 1 83.25 112 TYR B N 1
ATOM 6699 C CA . TYR B 1 112 ? 12.414 -63.312 -33.312 1 83.25 112 TYR B CA 1
ATOM 6700 C C . TYR B 1 112 ? 13.648 -62.656 -32.75 1 83.25 112 TYR B C 1
ATOM 6702 O O . TYR B 1 112 ? 14.195 -61.719 -33.344 1 83.25 112 TYR B O 1
ATOM 6710 N N . ASP B 1 113 ? 14.109 -63.062 -31.625 1 89.12 113 ASP B N 1
ATOM 6711 C CA . ASP B 1 113 ? 15.258 -62.469 -30.953 1 89.12 113 ASP B CA 1
ATOM 6712 C C . ASP B 1 113 ? 16.516 -62.625 -31.797 1 89.12 113 ASP B C 1
ATOM 6714 O O . ASP B 1 113 ? 17.406 -61.75 -31.766 1 89.12 113 ASP B O 1
ATOM 6718 N N . ASP B 1 114 ? 16.531 -63.594 -32.562 1 92.06 114 ASP B N 1
ATOM 6719 C CA . ASP B 1 114 ? 17.719 -63.875 -33.344 1 92.06 114 ASP B CA 1
ATOM 6720 C C . ASP B 1 114 ? 17.984 -62.75 -34.375 1 92.06 114 ASP B C 1
ATOM 6722 O O . ASP B 1 114 ? 19.141 -62.5 -34.719 1 92.06 114 ASP B O 1
ATOM 6726 N N . ALA B 1 115 ? 16.938 -62.219 -34.781 1 92.62 115 ALA B N 1
ATOM 6727 C CA . ALA B 1 115 ? 17.094 -61.125 -35.75 1 92.62 115 ALA B CA 1
ATOM 6728 C C . ALA B 1 115 ? 17.859 -59.938 -35.156 1 92.62 115 ALA B C 1
ATOM 6730 O O . ALA B 1 115 ? 18.734 -59.375 -35.812 1 92.62 115 ALA B O 1
ATOM 6731 N N . ILE B 1 116 ? 17.594 -59.656 -33.938 1 94.31 116 ILE B N 1
ATOM 6732 C CA . ILE B 1 116 ? 18.266 -58.531 -33.25 1 94.31 116 ILE B CA 1
ATOM 6733 C C . ILE B 1 116 ? 19.703 -58.906 -32.906 1 94.31 116 ILE B C 1
ATOM 6735 O O . ILE B 1 116 ? 20.609 -58.094 -33 1 94.31 116 ILE B O 1
ATOM 6739 N N . VAL B 1 117 ? 19.859 -60.156 -32.531 1 94.88 117 VAL B N 1
ATOM 6740 C CA . VAL B 1 117 ? 21.203 -60.656 -32.219 1 94.88 117 VAL B CA 1
ATOM 6741 C C . VAL B 1 117 ? 22.094 -60.531 -33.469 1 94.88 117 VAL B C 1
ATOM 6743 O O . VAL B 1 117 ? 23.234 -60.031 -33.375 1 94.88 117 VAL B O 1
ATOM 6746 N N . SER B 1 118 ? 21.531 -60.906 -34.625 1 94.38 118 SER B N 1
ATOM 6747 C CA . SER B 1 118 ? 22.281 -60.812 -35.844 1 94.38 118 SER B CA 1
ATOM 6748 C C . SER B 1 118 ? 22.609 -59.344 -36.188 1 94.38 118 SER B C 1
ATOM 6750 O O . SER B 1 118 ? 23.719 -59.062 -36.656 1 94.38 118 SER B O 1
ATOM 6752 N N . ALA B 1 119 ? 21.734 -58.5 -35.938 1 94.06 119 ALA B N 1
ATOM 6753 C CA . ALA B 1 119 ? 21.953 -57.094 -36.188 1 94.06 119 ALA B CA 1
ATOM 6754 C C . ALA B 1 119 ? 23.047 -56.531 -35.281 1 94.06 119 ALA B C 1
ATOM 6756 O O . ALA B 1 119 ? 23.875 -55.719 -35.719 1 94.06 119 ALA B O 1
ATOM 6757 N N . ASN B 1 120 ? 23 -56.875 -34.031 1 95.31 120 ASN B N 1
ATOM 6758 C CA . ASN B 1 120 ? 24.016 -56.438 -33.094 1 95.31 120 ASN B CA 1
ATOM 6759 C C . ASN B 1 120 ? 25.422 -56.812 -33.562 1 95.31 120 ASN B C 1
ATOM 6761 O O . ASN B 1 120 ? 26.359 -56.031 -33.406 1 95.31 120 ASN B O 1
ATOM 6765 N N . GLU B 1 121 ? 25.531 -57.938 -34.125 1 93.69 121 GLU B N 1
ATOM 6766 C CA . GLU B 1 121 ? 26.828 -58.469 -34.5 1 93.69 121 GLU B CA 1
ATOM 6767 C C . GLU B 1 121 ? 27.281 -57.906 -35.844 1 93.69 121 GLU B C 1
ATOM 6769 O O . GLU B 1 121 ? 28.469 -57.625 -36.062 1 93.69 121 GLU B O 1
ATOM 6774 N N . SER B 1 122 ? 26.312 -57.656 -36.719 1 92.69 122 SER B N 1
ATOM 6775 C CA . SER B 1 122 ? 26.672 -57.281 -38.094 1 92.69 122 SER B CA 1
ATOM 6776 C C . SER B 1 122 ? 26.719 -55.781 -38.281 1 92.69 122 SER B C 1
ATOM 6778 O O . SER B 1 122 ? 27.562 -55.25 -39 1 92.69 122 SER B O 1
ATOM 6780 N N . LEU B 1 123 ? 25.875 -55.062 -37.719 1 90.94 123 LEU B N 1
ATOM 6781 C CA . LEU B 1 123 ? 25.734 -53.625 -37.969 1 90.94 123 LEU B CA 1
ATOM 6782 C C . LEU B 1 123 ? 26.5 -52.812 -36.938 1 90.94 123 LEU B C 1
ATOM 6784 O O . LEU B 1 123 ? 27.125 -51.812 -37.281 1 90.94 123 LEU B O 1
ATOM 6788 N N . GLY B 1 124 ? 26.5 -53.156 -35.75 1 86.38 124 GLY B N 1
ATOM 6789 C CA . GLY B 1 124 ? 27.188 -52.438 -34.688 1 86.38 124 GLY B CA 1
ATOM 6790 C C . GLY B 1 124 ? 26.594 -51.062 -34.438 1 86.38 124 GLY B C 1
ATOM 6791 O O . GLY B 1 124 ? 25.656 -50.656 -35.094 1 86.38 124 GLY B O 1
ATOM 6792 N N . GLY B 1 125 ? 27.016 -50.344 -33.375 1 92.56 125 GLY B N 1
ATOM 6793 C CA . GLY B 1 125 ? 26.594 -49 -33.031 1 92.56 125 GLY B CA 1
ATOM 6794 C C . GLY B 1 125 ? 25.172 -48.906 -32.562 1 92.56 125 GLY B C 1
ATOM 6795 O O . GLY B 1 125 ? 24.438 -47.969 -32.906 1 92.56 125 GLY B O 1
ATOM 6796 N N . ILE B 1 126 ? 24.672 -49.906 -31.922 1 96 126 ILE B N 1
ATOM 6797 C CA . ILE B 1 126 ? 23.297 -49.969 -31.438 1 96 126 ILE B CA 1
ATOM 6798 C C . ILE B 1 126 ? 23.281 -50 -29.906 1 96 126 ILE B C 1
ATOM 6800 O O . ILE B 1 126 ? 24.047 -50.781 -29.281 1 96 126 ILE B O 1
ATOM 6804 N N . SER B 1 127 ? 22.531 -49.125 -29.344 1 96.88 127 SER B N 1
ATOM 6805 C CA . SER B 1 127 ? 22.328 -49.156 -27.891 1 96.88 127 SER B CA 1
ATOM 6806 C C . SER B 1 127 ? 20.922 -49.594 -27.531 1 96.88 127 SER B C 1
ATOM 6808 O O . SER B 1 127 ? 19.938 -49.125 -28.094 1 96.88 127 SER B O 1
ATOM 6810 N N . HIS B 1 128 ? 20.828 -50.562 -26.609 1 95.94 128 HIS B N 1
ATOM 6811 C CA . HIS B 1 128 ? 19.531 -51.125 -26.219 1 95.94 128 HIS B CA 1
ATOM 6812 C C . HIS B 1 128 ? 19.078 -50.562 -24.859 1 95.94 128 HIS B C 1
ATOM 6814 O O . HIS B 1 128 ? 19.906 -50.281 -24 1 95.94 128 HIS B O 1
ATOM 6820 N N . ALA B 1 129 ? 17.797 -50.531 -24.672 1 94.44 129 ALA B N 1
ATOM 6821 C CA . ALA B 1 129 ? 17.203 -49.938 -23.484 1 94.44 129 ALA B CA 1
ATOM 6822 C C . ALA B 1 129 ? 17.188 -50.906 -22.312 1 94.44 129 ALA B C 1
ATOM 6824 O O . ALA B 1 129 ? 16.938 -52.094 -22.5 1 94.44 129 ALA B O 1
ATOM 6825 N N . ALA B 1 130 ? 17.516 -50.375 -21.156 1 90.94 130 ALA B N 1
ATOM 6826 C CA . ALA B 1 130 ? 17.344 -51.031 -19.875 1 90.94 130 ALA B CA 1
ATOM 6827 C C . ALA B 1 130 ? 16.469 -50.219 -18.938 1 90.94 130 ALA B C 1
ATOM 6829 O O . ALA B 1 130 ? 16.438 -48.969 -19.031 1 90.94 130 ALA B O 1
ATOM 6830 N N . ASN B 1 131 ? 15.719 -50.906 -18.141 1 86.62 131 ASN B N 1
ATOM 6831 C CA . ASN B 1 131 ? 14.844 -50.219 -17.203 1 86.62 131 ASN B CA 1
ATOM 6832 C C . ASN B 1 131 ? 15.18 -50.594 -15.758 1 86.62 131 ASN B C 1
ATOM 6834 O O . ASN B 1 131 ? 15.367 -51.75 -15.438 1 86.62 131 ASN B O 1
ATOM 6838 N N . PHE B 1 132 ? 15.344 -49.5 -15.023 1 86.56 132 PHE B N 1
ATOM 6839 C CA . PHE B 1 132 ? 15.641 -49.656 -13.609 1 86.56 132 PHE B CA 1
ATOM 6840 C C . PHE B 1 132 ? 14.461 -49.25 -12.75 1 86.56 132 PHE B C 1
ATOM 6842 O O . PHE B 1 132 ? 13.758 -48.281 -13.078 1 86.56 132 PHE B O 1
ATOM 6849 N N . ARG B 1 133 ? 14.164 -49.938 -11.727 1 78.12 133 ARG B N 1
ATOM 6850 C CA . ARG B 1 133 ? 12.992 -49.656 -10.906 1 78.12 133 ARG B CA 1
ATOM 6851 C C . ARG B 1 133 ? 13.281 -49.906 -9.43 1 78.12 133 ARG B C 1
ATOM 6853 O O . ARG B 1 133 ? 14.188 -50.656 -9.086 1 78.12 133 ARG B O 1
ATOM 6860 N N . ASN B 1 134 ? 12.531 -49.094 -8.727 1 75.06 134 ASN B N 1
ATOM 6861 C CA . ASN B 1 134 ? 12.562 -49.344 -7.293 1 75.06 134 ASN B CA 1
ATOM 6862 C C . ASN B 1 134 ? 11.461 -50.281 -6.863 1 75.06 134 ASN B C 1
ATOM 6864 O O . ASN B 1 134 ? 10.305 -50.125 -7.273 1 75.06 134 ASN B O 1
ATOM 6868 N N . GLY B 1 135 ? 11.82 -51.094 -6.184 1 62.25 135 GLY B N 1
ATOM 6869 C CA . GLY B 1 135 ? 10.852 -52.031 -5.633 1 62.25 135 GLY B CA 1
ATOM 6870 C C . GLY B 1 135 ? 10.438 -53.125 -6.609 1 62.25 135 GLY B C 1
ATOM 6871 O O . GLY B 1 135 ? 10.992 -53.219 -7.707 1 62.25 135 GLY B O 1
ATOM 6872 N N . GLY B 1 136 ? 9.898 -54.062 -6.391 1 54.06 136 GLY B N 1
ATOM 6873 C CA . GLY B 1 136 ? 9.383 -55.156 -7.188 1 54.06 136 GLY B CA 1
ATOM 6874 C C . GLY B 1 136 ? 10.18 -56.438 -7.027 1 54.06 136 GLY B C 1
ATOM 6875 O O . GLY B 1 136 ? 11.195 -56.469 -6.328 1 54.06 136 GLY B O 1
ATOM 6876 N N . ILE B 1 137 ? 9.578 -57.438 -7.289 1 46.94 137 ILE B N 1
ATOM 6877 C CA . ILE B 1 137 ? 10.188 -58.781 -7.148 1 46.94 137 ILE B CA 1
ATOM 6878 C C . ILE B 1 137 ? 11.32 -58.938 -8.156 1 46.94 137 ILE B C 1
ATOM 6880 O O . ILE B 1 137 ? 11.133 -58.688 -9.352 1 46.94 137 ILE B O 1
ATOM 6884 N N . VAL B 1 138 ? 12.586 -59 -7.645 1 53.41 138 VAL B N 1
ATOM 6885 C CA . VAL B 1 138 ? 13.781 -59.25 -8.445 1 53.41 138 VAL B CA 1
ATOM 6886 C C . VAL B 1 138 ? 13.711 -60.625 -9.07 1 53.41 138 VAL B C 1
ATOM 6888 O O . VAL B 1 138 ? 13.609 -61.625 -8.359 1 53.41 138 VAL B O 1
ATOM 6891 N N . ILE B 1 139 ? 13.242 -60.781 -10.227 1 48.66 139 ILE B N 1
ATOM 6892 C CA . ILE B 1 139 ? 13.414 -62.094 -10.844 1 48.66 139 ILE B CA 1
ATOM 6893 C C . ILE B 1 139 ? 14.836 -62.25 -11.375 1 48.66 139 ILE B C 1
ATOM 6895 O O . ILE B 1 139 ? 15.242 -61.5 -12.273 1 48.66 139 ILE B O 1
ATOM 6899 N N . PRO B 1 140 ? 15.609 -63.031 -10.625 1 55.78 140 PRO B N 1
ATOM 6900 C CA . PRO B 1 140 ? 16.969 -63.25 -11.109 1 55.78 140 PRO B CA 1
ATOM 6901 C C . PRO B 1 140 ? 17.016 -63.906 -12.492 1 55.78 140 PRO B C 1
ATOM 6903 O O . PRO B 1 140 ? 16.359 -64.938 -12.719 1 55.78 140 PRO B O 1
ATOM 6906 N N . ARG B 1 141 ? 17.234 -63.094 -13.539 1 64.69 141 ARG B N 1
ATOM 6907 C CA . ARG B 1 141 ? 17.328 -63.656 -14.891 1 64.69 141 ARG B CA 1
ATOM 6908 C C . ARG B 1 141 ? 18.766 -64.062 -15.203 1 64.69 141 ARG B C 1
ATOM 6910 O O . ARG B 1 141 ? 19.719 -63.469 -14.695 1 64.69 141 ARG B O 1
ATOM 6917 N N . LYS B 1 142 ? 18.922 -65.25 -15.789 1 65.06 142 LYS B N 1
ATOM 6918 C CA . LYS B 1 142 ? 20.219 -65.75 -16.219 1 65.06 142 LYS B CA 1
ATOM 6919 C C . LYS B 1 142 ? 20.938 -64.75 -17.094 1 65.06 142 LYS B C 1
ATOM 6921 O O . LYS B 1 142 ? 20.328 -64.125 -17.969 1 65.06 142 LYS B O 1
ATOM 6926 N N . GLY B 1 143 ? 22.25 -64.375 -16.906 1 74.75 143 GLY B N 1
ATOM 6927 C CA . GLY B 1 143 ? 23.094 -63.5 -17.719 1 74.75 143 GLY B CA 1
ATOM 6928 C C . GLY B 1 143 ? 23.156 -62.062 -17.219 1 74.75 143 GLY B C 1
ATOM 6929 O O . GLY B 1 143 ? 23.906 -61.25 -17.766 1 74.75 143 GLY B O 1
ATOM 6930 N N . MET B 1 144 ? 22.438 -61.812 -16.141 1 80.81 144 MET B N 1
ATOM 6931 C CA . MET B 1 144 ? 22.359 -60.469 -15.625 1 80.81 144 MET B CA 1
ATOM 6932 C C . MET B 1 144 ? 23.719 -60 -15.117 1 80.81 144 MET B C 1
ATOM 6934 O O . MET B 1 144 ? 24.094 -58.844 -15.297 1 80.81 144 MET B O 1
ATOM 6938 N N . GLN B 1 145 ? 24.391 -60.875 -14.523 1 81.38 145 GLN B N 1
ATOM 6939 C CA . GLN B 1 145 ? 25.688 -60.531 -13.984 1 81.38 145 GLN B CA 1
ATOM 6940 C C . GLN B 1 145 ? 26.688 -60.219 -15.102 1 81.38 145 GLN B C 1
ATOM 6942 O O . GLN B 1 145 ? 27.453 -59.25 -15.008 1 81.38 145 GLN B O 1
ATOM 6947 N N . SER B 1 146 ? 26.578 -61.031 -16.125 1 85.94 146 SER B N 1
ATOM 6948 C CA . SER B 1 146 ? 27.484 -60.812 -17.25 1 85.94 146 SER B CA 1
ATOM 6949 C C . SER B 1 146 ? 27.188 -59.5 -17.953 1 85.94 146 SER B C 1
ATOM 6951 O O . SER B 1 146 ? 28.109 -58.75 -18.328 1 85.94 146 SER B O 1
ATOM 6953 N N . ILE B 1 147 ? 25.969 -59.188 -18.078 1 88.62 147 ILE B N 1
ATOM 6954 C CA . ILE B 1 147 ? 25.562 -57.969 -18.75 1 88.62 147 ILE B CA 1
ATOM 6955 C C . ILE B 1 147 ? 25.922 -56.781 -17.875 1 88.62 147 ILE B C 1
ATOM 6957 O O . ILE B 1 147 ? 26.391 -55.75 -18.391 1 88.62 147 ILE B O 1
ATOM 6961 N N . SER B 1 148 ? 25.766 -56.906 -16.594 1 90.06 148 SER B N 1
ATOM 6962 C CA . SER B 1 148 ? 26.078 -55.844 -15.672 1 90.06 148 SER B CA 1
ATOM 6963 C C . SER B 1 148 ? 27.578 -55.531 -15.695 1 90.06 148 SER B C 1
ATOM 6965 O O . SER B 1 148 ? 27.969 -54.344 -15.672 1 90.06 148 SER B O 1
ATOM 6967 N N . GLU B 1 149 ? 28.344 -56.469 -15.734 1 88.62 149 GLU B N 1
ATOM 6968 C CA . GLU B 1 149 ? 29.781 -56.25 -15.75 1 88.62 149 GLU B CA 1
ATOM 6969 C C . GLU B 1 149 ? 30.25 -55.656 -17.078 1 88.62 149 GLU B C 1
ATOM 6971 O O . GLU B 1 149 ? 31.172 -54.844 -17.109 1 88.62 149 GLU B O 1
ATOM 6976 N N . LYS B 1 150 ? 29.531 -56.031 -18.062 1 90.56 150 LYS B N 1
ATOM 6977 C CA . LYS B 1 150 ? 29.922 -55.594 -19.391 1 90.56 150 LYS B CA 1
ATOM 6978 C C . LYS B 1 150 ? 29.594 -54.125 -19.594 1 90.56 150 LYS B C 1
ATOM 6980 O O . LYS B 1 150 ? 30.375 -53.375 -20.219 1 90.56 150 LYS B O 1
ATOM 6985 N N . PHE B 1 151 ? 28.578 -53.688 -19.062 1 92.81 151 PHE B N 1
ATOM 6986 C CA . PHE B 1 151 ? 28.094 -52.375 -19.469 1 92.81 151 PHE B CA 1
ATOM 6987 C C . PHE B 1 151 ? 28.172 -51.375 -18.328 1 92.81 151 PHE B C 1
ATOM 6989 O O . PHE B 1 151 ? 27.906 -50.188 -18.5 1 92.81 151 PHE B O 1
ATOM 6996 N N . SER B 1 152 ? 28.516 -51.812 -17.109 1 93.06 152 SER B N 1
ATOM 6997 C CA . SER B 1 152 ? 28.703 -50.906 -16 1 93.06 152 SER B CA 1
ATOM 6998 C C . SER B 1 152 ? 29.922 -50 -16.234 1 93.06 152 SER B C 1
ATOM 7000 O O . SER B 1 152 ? 30.891 -50.438 -16.875 1 93.06 152 SER B O 1
ATOM 7002 N N . VAL B 1 153 ? 29.734 -48.75 -15.836 1 90.44 153 VAL B N 1
ATOM 7003 C CA . VAL B 1 153 ? 30.844 -47.812 -15.969 1 90.44 153 VAL B CA 1
ATOM 7004 C C . VAL B 1 153 ? 31.453 -47.531 -14.594 1 90.44 153 VAL B C 1
ATOM 7006 O O . VAL B 1 153 ? 30.75 -47.375 -13.602 1 90.44 153 VAL B O 1
ATOM 7009 N N . LYS B 1 154 ? 32.719 -47.625 -14.539 1 82.75 154 LYS B N 1
ATOM 7010 C CA . LYS B 1 154 ? 33.438 -47.312 -13.297 1 82.75 154 LYS B CA 1
ATOM 7011 C C . LYS B 1 154 ? 33.625 -45.812 -13.109 1 82.75 154 LYS B C 1
ATOM 7013 O O . LYS B 1 154 ? 34.344 -45.188 -13.875 1 82.75 154 LYS B O 1
ATOM 7018 N N . LEU B 1 155 ? 32.781 -45.312 -12.281 1 86.5 155 LEU B N 1
ATOM 7019 C CA . LEU B 1 155 ? 32.875 -43.906 -11.977 1 86.5 155 LEU B CA 1
ATOM 7020 C C . LEU B 1 155 ? 33.438 -43.656 -10.57 1 86.5 155 LEU B C 1
ATOM 7022 O O . LEU B 1 155 ? 33.062 -44.375 -9.633 1 86.5 155 LEU B O 1
ATOM 7026 N N . GLU B 1 156 ? 34.531 -42.938 -10.422 1 79.44 156 GLU B N 1
ATOM 7027 C CA . GLU B 1 156 ? 35.031 -42.5 -9.117 1 79.44 156 GLU B CA 1
ATOM 7028 C C . GLU B 1 156 ? 34.469 -41.156 -8.719 1 79.44 156 GLU B C 1
ATOM 7030 O O . GLU B 1 156 ? 35.031 -40.125 -9.023 1 79.44 156 GLU B O 1
ATOM 7035 N N . THR B 1 157 ? 33.219 -41.219 -8.289 1 80.69 157 THR B N 1
ATOM 7036 C CA . THR B 1 157 ? 32.594 -39.969 -7.93 1 80.69 157 THR B CA 1
ATOM 7037 C C . THR B 1 157 ? 31.797 -40.125 -6.637 1 80.69 157 THR B C 1
ATOM 7039 O O . THR B 1 157 ? 31.422 -41.219 -6.254 1 80.69 157 THR B O 1
ATOM 7042 N N . SER B 1 158 ? 31.75 -39.031 -5.922 1 82.38 158 SER B N 1
ATOM 7043 C CA . SER B 1 158 ? 30.969 -39 -4.688 1 82.38 158 SER B CA 1
ATOM 7044 C C . SER B 1 158 ? 29.562 -38.469 -4.941 1 82.38 158 SER B C 1
ATOM 7046 O O . SER B 1 158 ? 28.766 -38.312 -4.008 1 82.38 158 SER B O 1
ATOM 7048 N N . ILE B 1 159 ? 29.234 -38.281 -6.27 1 87.5 159 ILE B N 1
ATOM 7049 C CA . ILE B 1 159 ? 27.922 -37.75 -6.605 1 87.5 159 ILE B CA 1
ATOM 7050 C C . ILE B 1 159 ? 26.859 -38.812 -6.391 1 87.5 159 ILE B C 1
ATOM 7052 O O . ILE B 1 159 ? 27 -39.969 -6.824 1 87.5 159 ILE B O 1
ATOM 7056 N N . PRO B 1 160 ? 25.828 -38.406 -5.707 1 88.56 160 PRO B N 1
ATOM 7057 C CA . PRO B 1 160 ? 24.781 -39.375 -5.406 1 88.56 160 PRO B CA 1
ATOM 7058 C C . PRO B 1 160 ? 23.781 -39.531 -6.551 1 88.56 160 PRO B C 1
ATOM 7060 O O . PRO B 1 160 ? 22.609 -39.188 -6.398 1 88.56 160 PRO B O 1
ATOM 7063 N N . PHE B 1 161 ? 24.234 -40.188 -7.621 1 93.06 161 PHE B N 1
ATOM 7064 C CA . PHE B 1 161 ? 23.312 -40.469 -8.711 1 93.06 161 PHE B CA 1
ATOM 7065 C C . PHE B 1 161 ? 22.172 -41.375 -8.242 1 93.06 161 PHE B C 1
ATOM 7067 O O . PHE B 1 161 ? 22.297 -42.094 -7.242 1 93.06 161 PHE B O 1
ATOM 7074 N N . PRO B 1 162 ? 21.016 -41.281 -8.875 1 93.88 162 PRO B N 1
ATOM 7075 C CA . PRO B 1 162 ? 19.844 -42.062 -8.438 1 93.88 162 PRO B CA 1
ATOM 7076 C C . PRO B 1 162 ? 20.141 -43.562 -8.352 1 93.88 162 PRO B C 1
ATOM 7078 O O . PRO B 1 162 ? 20.812 -44.125 -9.227 1 93.88 162 PRO B O 1
ATOM 7081 N N . ASN B 1 163 ? 19.656 -44.125 -7.27 1 92.81 163 ASN B N 1
ATOM 7082 C CA . ASN B 1 163 ? 19.859 -45.531 -7.02 1 92.81 163 ASN B CA 1
ATOM 7083 C C . ASN B 1 163 ? 18.547 -46.312 -7.148 1 92.81 163 ASN B C 1
ATOM 7085 O O . ASN B 1 163 ? 17.5 -45.875 -6.68 1 92.81 163 ASN B O 1
ATOM 7089 N N . TYR B 1 164 ? 18.688 -47.469 -7.91 1 89.31 164 TYR B N 1
ATOM 7090 C CA . TYR B 1 164 ? 17.516 -48.344 -8.094 1 89.31 164 TYR B CA 1
ATOM 7091 C C . TYR B 1 164 ? 17.766 -49.719 -7.535 1 89.31 164 TYR B C 1
ATOM 7093 O O . TYR B 1 164 ? 18.906 -50.156 -7.398 1 89.31 164 TYR B O 1
ATOM 7101 N N . GLU B 1 165 ? 16.734 -50.406 -7.199 1 85.19 165 GLU B N 1
ATOM 7102 C CA . GLU B 1 165 ? 16.828 -51.688 -6.539 1 85.19 165 GLU B CA 1
ATOM 7103 C C . GLU B 1 165 ? 16.797 -52.844 -7.555 1 85.19 165 GLU B C 1
ATOM 7105 O O . GLU B 1 165 ? 17.391 -53.906 -7.32 1 85.19 165 GLU B O 1
ATOM 7110 N N . ASN B 1 166 ? 16.125 -52.594 -8.641 1 80.56 166 ASN B N 1
ATOM 7111 C CA . ASN B 1 166 ? 15.961 -53.625 -9.641 1 80.56 166 ASN B CA 1
ATOM 7112 C C . ASN B 1 166 ? 16.25 -53.125 -11.047 1 80.56 166 ASN B C 1
ATOM 7114 O O . ASN B 1 166 ? 16.266 -51.906 -11.273 1 80.56 166 ASN B O 1
ATOM 7118 N N . VAL B 1 167 ? 16.578 -54.125 -11.859 1 83.94 167 VAL B N 1
ATOM 7119 C CA . VAL B 1 167 ? 16.922 -53.75 -13.227 1 83.94 167 VAL B CA 1
ATOM 7120 C C . VAL B 1 167 ? 16.328 -54.781 -14.203 1 83.94 167 VAL B C 1
ATOM 7122 O O . VAL B 1 167 ? 16.156 -55.938 -13.859 1 83.94 167 VAL B O 1
ATOM 7125 N N . ALA B 1 168 ? 15.883 -54.25 -15.328 1 81.62 168 ALA B N 1
ATOM 7126 C CA . ALA B 1 168 ? 15.492 -55.094 -16.469 1 81.62 168 ALA B CA 1
ATOM 7127 C C . ALA B 1 168 ? 16.391 -54.781 -17.672 1 81.62 168 ALA B C 1
ATOM 7129 O O . ALA B 1 168 ? 16.234 -53.75 -18.344 1 81.62 168 ALA B O 1
ATOM 7130 N N . PHE B 1 169 ? 17.344 -55.781 -17.938 1 88.38 169 PHE B N 1
ATOM 7131 C CA . PHE B 1 169 ? 18.203 -55.688 -19.109 1 88.38 169 PHE B CA 1
ATOM 7132 C C . PHE B 1 169 ? 17.547 -56.344 -20.328 1 88.38 169 PHE B C 1
ATOM 7134 O O . PHE B 1 169 ? 16.578 -57.062 -20.188 1 88.38 169 PHE B O 1
ATOM 7141 N N . PRO B 1 170 ? 18.094 -55.969 -21.547 1 87.94 170 PRO B N 1
ATOM 7142 C CA . PRO B 1 170 ? 17.625 -56.719 -22.703 1 87.94 170 PRO B CA 1
ATOM 7143 C C . PRO B 1 170 ? 17.797 -58.25 -22.516 1 87.94 170 PRO B C 1
ATOM 7145 O O . PRO B 1 170 ? 18.812 -58.688 -21.969 1 87.94 170 PRO B O 1
ATOM 7148 N N . ILE B 1 171 ? 16.984 -59 -22.969 1 82.44 171 ILE B N 1
ATOM 7149 C CA . ILE B 1 171 ? 16.859 -60.406 -22.594 1 82.44 171 ILE B CA 1
ATOM 7150 C C . ILE B 1 171 ? 17.844 -61.25 -23.391 1 82.44 171 ILE B C 1
ATOM 7152 O O . ILE B 1 171 ? 18.062 -61 -24.578 1 82.44 171 ILE B O 1
ATOM 7156 N N . GLY B 1 172 ? 18.531 -62.188 -22.703 1 81.75 172 GLY B N 1
ATOM 7157 C CA . GLY B 1 172 ? 19.266 -63.281 -23.328 1 81.75 172 GLY B CA 1
ATOM 7158 C C . GLY B 1 172 ? 20.438 -62.812 -24.172 1 81.75 172 GLY B C 1
ATOM 7159 O O . GLY B 1 172 ? 21.25 -62 -23.719 1 81.75 172 GLY B O 1
ATOM 7160 N N . GLN B 1 173 ? 20.312 -63.344 -25.453 1 88.62 173 GLN B N 1
ATOM 7161 C CA . GLN B 1 173 ? 21.422 -63.094 -26.359 1 88.62 173 GLN B CA 1
ATOM 7162 C C . GLN B 1 173 ? 21.391 -61.656 -26.875 1 88.62 173 GLN B C 1
ATOM 7164 O O . GLN B 1 173 ? 22.422 -61.125 -27.312 1 88.62 173 GLN B O 1
ATOM 7169 N N . ILE B 1 174 ? 20.203 -61.062 -26.781 1 91.69 174 ILE B N 1
ATOM 7170 C CA . ILE B 1 174 ? 20.125 -59.656 -27.203 1 91.69 174 ILE B CA 1
ATOM 7171 C C . ILE B 1 174 ? 21.031 -58.781 -26.328 1 91.69 174 ILE B C 1
ATOM 7173 O O . ILE B 1 174 ? 21.812 -58 -26.828 1 91.69 174 ILE B O 1
ATOM 7177 N N . GLY B 1 175 ? 20.938 -59.031 -25.031 1 91.56 175 GLY B N 1
ATOM 7178 C CA . GLY B 1 175 ? 21.75 -58.281 -24.078 1 91.56 175 GLY B CA 1
ATOM 7179 C C . GLY B 1 175 ? 23.219 -58.625 -24.156 1 91.56 175 GLY B C 1
ATOM 7180 O O . GLY B 1 175 ? 24.078 -57.75 -24.078 1 91.56 175 GLY B O 1
ATOM 7181 N N . GLU B 1 176 ? 23.453 -59.844 -24.344 1 90.75 176 GLU B N 1
ATOM 7182 C CA . GLU B 1 176 ? 24.844 -60.312 -24.344 1 90.75 176 GLU B CA 1
ATOM 7183 C C . GLU B 1 176 ? 25.594 -59.812 -25.578 1 90.75 176 GLU B C 1
ATOM 7185 O O . GLU B 1 176 ? 26.797 -59.562 -25.531 1 90.75 176 GLU B O 1
ATOM 7190 N N . THR B 1 177 ? 24.859 -59.719 -26.656 1 93.5 177 THR B N 1
ATOM 7191 C CA . THR B 1 177 ? 25.516 -59.312 -27.906 1 93.5 177 THR B CA 1
ATOM 7192 C C . THR B 1 177 ? 25.375 -57.812 -28.141 1 93.5 177 THR B C 1
ATOM 7194 O O . THR B 1 177 ? 25.938 -57.281 -29.094 1 93.5 177 THR B O 1
ATOM 7197 N N . ALA B 1 178 ? 24.688 -57.125 -27.266 1 95.06 178 ALA B N 1
ATOM 7198 C CA . ALA B 1 178 ? 24.453 -55.688 -27.438 1 95.06 178 ALA B CA 1
ATOM 7199 C C . ALA B 1 178 ? 25.781 -54.938 -27.422 1 95.06 178 ALA B C 1
ATOM 7201 O O . ALA B 1 178 ? 26.625 -55.156 -26.547 1 95.06 178 ALA B O 1
ATOM 7202 N N . PRO B 1 179 ? 25.969 -54.031 -28.406 1 95.12 179 PRO B N 1
ATOM 7203 C CA . PRO B 1 179 ? 27.172 -53.188 -28.328 1 95.12 179 PRO B CA 1
ATOM 7204 C C . PRO B 1 179 ? 27.156 -52.219 -27.156 1 95.12 179 PRO B C 1
ATOM 7206 O O . PRO B 1 179 ? 28.188 -51.969 -26.531 1 95.12 179 PRO B O 1
ATOM 7209 N N . MET B 1 180 ? 26.031 -51.656 -26.891 1 95.81 180 MET B N 1
ATOM 7210 C CA . MET B 1 180 ? 25.844 -50.719 -25.797 1 95.81 180 MET B CA 1
ATOM 7211 C C . MET B 1 180 ? 24.453 -50.875 -25.172 1 95.81 180 MET B C 1
ATOM 7213 O O . MET B 1 180 ? 23.547 -51.406 -25.797 1 95.81 180 MET B O 1
ATOM 7217 N N . ILE B 1 181 ? 24.281 -50.375 -23.906 1 95.75 181 ILE B N 1
ATOM 7218 C CA . ILE B 1 181 ? 23 -50.312 -23.234 1 95.75 181 ILE B CA 1
ATOM 7219 C C . ILE B 1 181 ? 22.812 -48.906 -22.625 1 95.75 181 ILE B C 1
ATOM 7221 O O . ILE B 1 181 ? 23.781 -48.188 -22.391 1 95.75 181 ILE B O 1
ATOM 7225 N N . HIS B 1 182 ? 21.625 -48.5 -22.516 1 96.44 182 HIS B N 1
ATOM 7226 C CA . HIS B 1 182 ? 21.297 -47.25 -21.844 1 96.44 182 HIS B CA 1
ATOM 7227 C C . HIS B 1 182 ? 20.062 -47.406 -20.953 1 96.44 182 HIS B C 1
ATOM 7229 O O . HIS B 1 182 ? 19.203 -48.25 -21.219 1 96.44 182 HIS B O 1
ATOM 7235 N N . VAL B 1 183 ? 20.047 -46.594 -19.922 1 94.75 183 VAL B N 1
ATOM 7236 C CA . VAL B 1 183 ? 18.906 -46.594 -19.016 1 94.75 183 VAL B CA 1
ATOM 7237 C C . VAL B 1 183 ? 17.875 -45.562 -19.5 1 94.75 183 VAL B C 1
ATOM 7239 O O . VAL B 1 183 ? 18.219 -44.438 -19.828 1 94.75 183 VAL B O 1
ATOM 7242 N N . VAL B 1 184 ? 16.562 -45.969 -19.547 1 91.19 184 VAL B N 1
ATOM 7243 C CA . VAL B 1 184 ? 15.539 -45.125 -20.125 1 91.19 184 VAL B CA 1
ATOM 7244 C C . VAL B 1 184 ? 14.68 -44.5 -19.016 1 91.19 184 VAL B C 1
ATOM 7246 O O . VAL B 1 184 ? 13.758 -43.75 -19.281 1 91.19 184 VAL B O 1
ATOM 7249 N N . ASN B 1 185 ? 15.055 -44.656 -17.781 1 86 185 ASN B N 1
ATOM 7250 C CA . ASN B 1 185 ? 14.25 -44.156 -16.672 1 86 185 ASN B CA 1
ATOM 7251 C C . ASN B 1 185 ? 14.188 -42.625 -16.672 1 86 185 ASN B C 1
ATOM 7253 O O . ASN B 1 185 ? 15.195 -41.969 -16.922 1 86 185 ASN B O 1
ATOM 7257 N N . VAL B 1 186 ? 12.922 -42.156 -16.516 1 85.94 186 VAL B N 1
ATOM 7258 C CA . VAL B 1 186 ? 12.742 -40.719 -16.312 1 85.94 186 VAL B CA 1
ATOM 7259 C C . VAL B 1 186 ? 12.281 -40.469 -14.875 1 85.94 186 VAL B C 1
ATOM 7261 O O . VAL B 1 186 ? 11.555 -41.281 -14.297 1 85.94 186 VAL B O 1
ATOM 7264 N N . ILE B 1 187 ? 12.758 -39.438 -14.281 1 88.12 187 ILE B N 1
ATOM 7265 C CA . ILE B 1 187 ? 12.438 -39.094 -12.898 1 88.12 187 ILE B CA 1
ATOM 7266 C C . ILE B 1 187 ? 11.672 -37.75 -12.867 1 88.12 187 ILE B C 1
ATOM 7268 O O . ILE B 1 187 ? 12.258 -36.688 -13.023 1 88.12 187 ILE B O 1
ATOM 7272 N N . ALA B 1 188 ? 10.391 -37.906 -12.633 1 86.5 188 ALA B N 1
ATOM 7273 C CA . ALA B 1 188 ? 9.57 -36.688 -12.508 1 86.5 188 ALA B CA 1
ATOM 7274 C C . ALA B 1 188 ? 9.727 -36.062 -11.133 1 86.5 188 ALA B C 1
ATOM 7276 O O . ALA B 1 188 ? 10.039 -36.75 -10.156 1 86.5 188 ALA B O 1
ATOM 7277 N N . ASP B 1 189 ? 9.586 -34.812 -11.102 1 86.38 189 ASP B N 1
ATOM 7278 C CA . ASP B 1 189 ? 9.586 -34.125 -9.82 1 86.38 189 ASP B CA 1
ATOM 7279 C C . ASP B 1 189 ? 8.328 -34.438 -9.016 1 86.38 189 ASP B C 1
ATOM 7281 O O . ASP B 1 189 ? 7.449 -35.188 -9.5 1 86.38 189 ASP B O 1
ATOM 7285 N N . GLY B 1 190 ? 8.273 -33.969 -7.805 1 73.12 190 GLY B N 1
ATOM 7286 C CA . GLY B 1 190 ? 7.176 -34.25 -6.898 1 73.12 190 GLY B CA 1
ATOM 7287 C C . GLY B 1 190 ? 5.82 -33.875 -7.465 1 73.12 190 GLY B C 1
ATOM 7288 O O . GLY B 1 190 ? 4.809 -34.469 -7.125 1 73.12 190 GLY B O 1
ATOM 7289 N N . ASP B 1 191 ? 5.809 -32.938 -8.398 1 72.62 191 ASP B N 1
ATOM 7290 C CA . ASP B 1 191 ? 4.551 -32.5 -8.992 1 72.62 191 ASP B CA 1
ATOM 7291 C C . ASP B 1 191 ? 4.242 -33.281 -10.266 1 72.62 191 ASP B C 1
ATOM 7293 O O . ASP B 1 191 ? 3.279 -32.969 -10.969 1 72.62 191 ASP B O 1
ATOM 7297 N N . GLY B 1 192 ? 5.121 -34.156 -10.617 1 74.62 192 GLY B N 1
ATOM 7298 C CA . GLY B 1 192 ? 4.875 -35.031 -11.758 1 74.62 192 GLY B CA 1
ATOM 7299 C C . GLY B 1 192 ? 5.457 -34.469 -13.055 1 74.62 192 GLY B C 1
ATOM 7300 O O . GLY B 1 192 ? 5.375 -35.125 -14.094 1 74.62 192 GLY B O 1
ATOM 7301 N N . ILE B 1 193 ? 6.012 -33.375 -12.992 1 84.56 193 ILE B N 1
ATOM 7302 C CA . ILE B 1 193 ? 6.551 -32.75 -14.203 1 84.56 193 ILE B CA 1
ATOM 7303 C C . ILE B 1 193 ? 8.016 -33.156 -14.375 1 84.56 193 ILE B C 1
ATOM 7305 O O . ILE B 1 193 ? 8.781 -33.156 -13.406 1 84.56 193 ILE B O 1
ATOM 7309 N N . LEU B 1 194 ? 8.312 -33.594 -15.539 1 91.5 194 LEU B N 1
ATOM 7310 C CA . LEU B 1 194 ? 9.68 -33.969 -15.875 1 91.5 194 LEU B CA 1
ATOM 7311 C C . LEU B 1 194 ? 10.523 -32.719 -16.188 1 91.5 194 LEU B C 1
ATOM 7313 O O . LEU B 1 194 ? 10.289 -32.031 -17.172 1 91.5 194 LEU B O 1
ATOM 7317 N N . ARG B 1 195 ? 11.445 -32.406 -15.227 1 93 195 ARG B N 1
ATOM 7318 C CA . ARG B 1 195 ? 12.266 -31.234 -15.406 1 93 195 ARG B CA 1
ATOM 7319 C C . ARG B 1 195 ? 13.75 -31.594 -15.398 1 93 195 ARG B C 1
ATOM 7321 O O . ARG B 1 195 ? 14.578 -30.812 -15.891 1 93 195 ARG B O 1
ATOM 7328 N N . ARG B 1 196 ? 14.07 -32.625 -14.758 1 95.56 196 ARG B N 1
ATOM 7329 C CA . ARG B 1 196 ? 15.461 -32.969 -14.469 1 95.56 196 ARG B CA 1
ATOM 7330 C C . ARG B 1 196 ? 15.797 -34.375 -14.961 1 95.56 196 ARG B C 1
ATOM 7332 O O . ARG B 1 196 ? 14.898 -35.188 -15.25 1 95.56 196 ARG B O 1
ATOM 7339 N N . PHE B 1 197 ? 17.062 -34.625 -15.211 1 96.44 197 PHE B N 1
ATOM 7340 C CA . PHE B 1 197 ? 17.547 -35.938 -15.625 1 96.44 197 PHE B CA 1
ATOM 7341 C C . PHE B 1 197 ? 18.922 -36.188 -15.055 1 96.44 197 PHE B C 1
ATOM 7343 O O . PHE B 1 197 ? 19.531 -35.312 -14.438 1 96.44 197 PHE B O 1
ATOM 7350 N N . SER B 1 198 ? 19.359 -37.469 -15.133 1 96.25 198 SER B N 1
ATOM 7351 C CA . SER B 1 198 ? 20.672 -37.844 -14.641 1 96.25 198 SER B CA 1
ATOM 7352 C C . SER B 1 198 ? 21.484 -38.531 -15.742 1 96.25 198 SER B C 1
ATOM 7354 O O . SER B 1 198 ? 20.938 -39.281 -16.547 1 96.25 198 SER B O 1
ATOM 7356 N N . PRO B 1 199 ? 22.766 -38.219 -15.789 1 95.44 199 PRO B N 1
ATOM 7357 C CA . PRO B 1 199 ? 23.609 -38.906 -16.781 1 95.44 199 PRO B CA 1
ATOM 7358 C C . PRO B 1 199 ? 23.844 -40.375 -16.422 1 95.44 199 PRO B C 1
ATOM 7360 O O . PRO B 1 199 ? 24.078 -41.188 -17.328 1 95.44 199 PRO B O 1
ATOM 7363 N N . PHE B 1 200 ? 23.797 -40.656 -15.156 1 95.75 200 PHE B N 1
ATOM 7364 C CA . PHE B 1 200 ? 24.047 -42 -14.711 1 95.75 200 PHE B CA 1
ATOM 7365 C C . PHE B 1 200 ? 23.031 -42.438 -13.672 1 95.75 200 PHE B C 1
ATOM 7367 O O . PHE B 1 200 ? 22.422 -41.594 -13.008 1 95.75 200 PHE B O 1
ATOM 7374 N N . VAL B 1 201 ? 22.797 -43.719 -13.617 1 95.25 201 VAL B N 1
ATOM 7375 C CA . VAL B 1 201 ? 22 -44.312 -12.555 1 95.25 201 VAL B CA 1
ATOM 7376 C C . VAL B 1 201 ? 22.797 -45.406 -11.867 1 95.25 201 VAL B C 1
ATOM 7378 O O . VAL B 1 201 ? 23.75 -45.938 -12.438 1 95.25 201 VAL B O 1
ATOM 7381 N N . ARG B 1 202 ? 22.406 -45.656 -10.695 1 94.31 202 ARG B N 1
ATOM 7382 C CA . ARG B 1 202 ? 23.141 -46.656 -9.914 1 94.31 202 ARG B CA 1
ATOM 7383 C C . ARG B 1 202 ? 22.281 -47.844 -9.602 1 94.31 202 ARG B C 1
ATOM 7385 O O . ARG B 1 202 ? 21.078 -47.719 -9.344 1 94.31 202 ARG B O 1
ATOM 7392 N N . TRP B 1 203 ? 22.906 -49 -9.688 1 91 203 TRP B N 1
ATOM 7393 C CA . TRP B 1 203 ? 22.297 -50.281 -9.281 1 91 203 TRP B CA 1
ATOM 7394 C C . TRP B 1 203 ? 23.359 -51.219 -8.727 1 91 203 TRP B C 1
ATOM 7396 O O . TRP B 1 203 ? 24.375 -51.5 -9.391 1 91 203 TRP B O 1
ATOM 7406 N N . ASN B 1 204 ? 23.234 -51.688 -7.512 1 88.19 204 ASN B N 1
ATOM 7407 C CA . ASN B 1 204 ? 24.141 -52.625 -6.852 1 88.19 204 ASN B CA 1
ATOM 7408 C C . ASN B 1 204 ? 25.562 -52.062 -6.824 1 88.19 204 ASN B C 1
ATOM 7410 O O . ASN B 1 204 ? 26.516 -52.781 -7.16 1 88.19 204 ASN B O 1
ATOM 7414 N N . GLY B 1 205 ? 25.656 -50.812 -6.617 1 88.06 205 GLY B N 1
ATOM 7415 C CA . GLY B 1 205 ? 26.953 -50.156 -6.477 1 88.06 205 GLY B CA 1
ATOM 7416 C C . GLY B 1 205 ? 27.625 -49.875 -7.805 1 88.06 205 GLY B C 1
ATOM 7417 O O . GLY B 1 205 ? 28.703 -49.281 -7.844 1 88.06 205 GLY B O 1
ATOM 7418 N N . LEU B 1 206 ? 27.016 -50.219 -8.867 1 92.56 206 LEU B N 1
ATOM 7419 C CA . LEU B 1 206 ? 27.547 -49.969 -10.203 1 92.56 206 LEU B CA 1
ATOM 7420 C C . LEU B 1 206 ? 26.812 -48.812 -10.875 1 92.56 206 LEU B C 1
ATOM 7422 O O . LEU B 1 206 ? 25.672 -48.5 -10.516 1 92.56 206 LEU B O 1
ATOM 7426 N N . TYR B 1 207 ? 27.547 -48.219 -11.805 1 95.06 207 TYR B N 1
ATOM 7427 C CA . TYR B 1 207 ? 26.953 -47.094 -12.531 1 95.06 207 TYR B CA 1
ATOM 7428 C C . TYR B 1 207 ? 26.609 -47.5 -13.961 1 95.06 207 TYR B C 1
ATOM 7430 O O . TYR B 1 207 ? 27.359 -48.219 -14.609 1 95.06 207 TYR B O 1
ATOM 7438 N N . PHE B 1 208 ? 25.484 -47.062 -14.445 1 96.12 208 PHE B N 1
ATOM 7439 C CA . PHE B 1 208 ? 25.031 -47.312 -15.812 1 96.12 208 PHE B CA 1
ATOM 7440 C C . PHE B 1 208 ? 24.688 -46 -16.516 1 96.12 208 PHE B C 1
ATOM 7442 O O . PHE B 1 208 ? 24.078 -45.125 -15.922 1 96.12 208 PHE B O 1
ATOM 7449 N N . PRO B 1 209 ? 25.062 -45.875 -17.766 1 96.25 209 PRO B N 1
ATOM 7450 C CA . PRO B 1 209 ? 24.766 -44.656 -18.516 1 96.25 209 PRO B CA 1
ATOM 7451 C C . PRO B 1 209 ? 23.312 -44.562 -18.953 1 96.25 209 PRO B C 1
ATOM 7453 O O . PRO B 1 209 ? 22.688 -45.594 -19.25 1 96.25 209 PRO B O 1
ATOM 7456 N N . THR B 1 210 ? 22.797 -43.375 -18.953 1 97.25 210 THR B N 1
ATOM 7457 C CA . THR B 1 210 ? 21.438 -43.125 -19.453 1 97.25 210 THR B CA 1
ATOM 7458 C C . THR B 1 210 ? 21.453 -42.906 -20.953 1 97.25 210 THR B C 1
ATOM 7460 O O . THR B 1 210 ? 22.531 -42.844 -21.578 1 97.25 210 THR B O 1
ATOM 7463 N N . LEU B 1 211 ? 20.234 -42.781 -21.469 1 97.25 211 LEU B N 1
ATOM 7464 C CA . LEU B 1 211 ? 20.109 -42.5 -22.906 1 97.25 211 LEU B CA 1
ATOM 7465 C C . LEU B 1 211 ? 20.875 -41.25 -23.281 1 97.25 211 LEU B C 1
ATOM 7467 O O . LEU B 1 211 ? 21.578 -41.219 -24.281 1 97.25 211 LEU B O 1
ATOM 7471 N N . ALA B 1 212 ? 20.797 -40.188 -22.516 1 97.25 212 ALA B N 1
ATOM 7472 C CA . ALA B 1 212 ? 21.484 -38.938 -22.75 1 97.25 212 ALA B CA 1
ATOM 7473 C C . ALA B 1 212 ? 23 -39.125 -22.766 1 97.25 212 ALA B C 1
ATOM 7475 O O . ALA B 1 212 ? 23.688 -38.562 -23.609 1 97.25 212 ALA B O 1
ATOM 7476 N N . MET B 1 213 ? 23.484 -39.938 -21.938 1 96.44 213 MET B N 1
ATOM 7477 C CA . MET B 1 213 ? 24.922 -40.156 -21.844 1 96.44 213 MET B CA 1
ATOM 7478 C C . MET B 1 213 ? 25.422 -40.906 -23.062 1 96.44 213 MET B C 1
ATOM 7480 O O . MET B 1 213 ? 26.516 -40.656 -23.562 1 96.44 213 MET B O 1
ATOM 7484 N N . GLN B 1 214 ? 24.641 -41.875 -23.5 1 96.88 214 GLN B N 1
ATOM 7485 C CA . GLN B 1 214 ? 25.047 -42.594 -24.703 1 96.88 214 GLN B CA 1
ATOM 7486 C C . GLN B 1 214 ? 25.062 -41.688 -25.922 1 96.88 214 GLN B C 1
ATOM 7488 O O . GLN B 1 214 ? 25.922 -41.844 -26.797 1 96.88 214 GLN B O 1
ATOM 7493 N N . ALA B 1 215 ? 24.109 -40.844 -25.969 1 96.44 215 ALA B N 1
ATOM 7494 C CA . ALA B 1 215 ? 24.078 -39.875 -27.062 1 96.44 215 ALA B CA 1
ATOM 7495 C C . ALA B 1 215 ? 25.297 -38.969 -27.016 1 96.44 215 ALA B C 1
ATOM 7497 O O . ALA B 1 215 ? 25.75 -38.469 -28.047 1 96.44 215 ALA B O 1
ATOM 7498 N N . PHE B 1 216 ? 25.797 -38.688 -25.875 1 96 216 PHE B N 1
ATOM 7499 C CA . PHE B 1 216 ? 26.984 -37.875 -25.703 1 96 216 PHE B CA 1
ATOM 7500 C C . PHE B 1 216 ? 28.234 -38.688 -26.047 1 96 216 PHE B C 1
ATOM 7502 O O . PHE B 1 216 ? 29.109 -38.188 -26.766 1 96 216 PHE B O 1
ATOM 7509 N N . ALA B 1 217 ? 28.344 -39.906 -25.547 1 95.06 217 ALA B N 1
ATOM 7510 C CA . ALA B 1 217 ? 29.547 -40.719 -25.688 1 95.06 217 ALA B CA 1
ATOM 7511 C C . ALA B 1 217 ? 29.703 -41.219 -27.125 1 95.06 217 ALA B C 1
ATOM 7513 O O . ALA B 1 217 ? 30.828 -41.312 -27.625 1 95.06 217 ALA B O 1
ATOM 7514 N N . LEU B 1 218 ? 28.672 -41.531 -27.812 1 94.06 218 LEU B N 1
ATOM 7515 C CA . LEU B 1 218 ? 28.656 -42.031 -29.172 1 94.06 218 LEU B CA 1
ATOM 7516 C C . LEU B 1 218 ? 29.453 -43.312 -29.297 1 94.06 218 LEU B C 1
ATOM 7518 O O . LEU B 1 218 ? 30.125 -43.562 -30.312 1 94.06 218 LEU B O 1
ATOM 7522 N N . GLY B 1 219 ? 29.484 -44.062 -28.203 1 89.19 219 GLY B N 1
ATOM 7523 C CA . GLY B 1 219 ? 30.188 -45.344 -28.234 1 89.19 219 GLY B CA 1
ATOM 7524 C C . GLY B 1 219 ? 31.688 -45.188 -28.047 1 89.19 219 GLY B C 1
ATOM 7525 O O . GLY B 1 219 ? 32.438 -46.188 -28.094 1 89.19 219 GLY B O 1
ATOM 7526 N N . GLU B 1 220 ? 32.031 -44.094 -27.875 1 91.19 220 GLU B N 1
ATOM 7527 C CA . GLU B 1 220 ? 33.469 -43.812 -27.672 1 91.19 220 GLU B CA 1
ATOM 7528 C C . GLU B 1 220 ? 33.812 -43.719 -26.188 1 91.19 220 GLU B C 1
A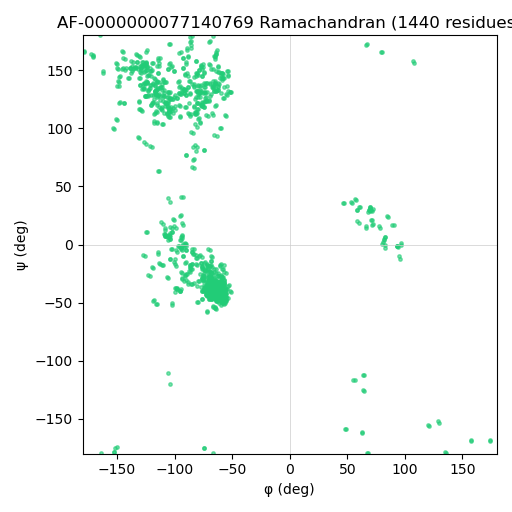TOM 7530 O O . GLU B 1 220 ? 32.906 -43.656 -25.344 1 91.19 220 GLU B O 1
ATOM 7535 N N . ARG B 1 221 ? 35.062 -43.781 -25.984 1 89.31 221 ARG B N 1
ATOM 7536 C CA . ARG B 1 221 ? 35.531 -43.688 -24.594 1 89.31 221 ARG B CA 1
ATOM 7537 C C . ARG B 1 221 ? 35.406 -42.281 -24.062 1 89.31 221 ARG B C 1
ATOM 7539 O O . ARG B 1 221 ? 35.594 -41.312 -24.797 1 89.31 221 ARG B O 1
ATOM 7546 N N . TYR B 1 222 ? 35 -42.156 -22.875 1 91.38 222 TYR B N 1
ATOM 7547 C CA . TYR B 1 222 ? 34.906 -40.875 -22.172 1 91.38 222 TYR B CA 1
ATOM 7548 C C . TYR B 1 222 ? 35.406 -41.031 -20.734 1 91.38 222 TYR B C 1
ATOM 7550 O O . TYR B 1 222 ? 35.5 -42.125 -20.203 1 91.38 222 TYR B O 1
ATOM 7558 N N . ASP B 1 223 ? 35.812 -39.875 -20.156 1 90 223 ASP B N 1
ATOM 7559 C CA . ASP B 1 223 ? 36.281 -39.812 -18.781 1 90 223 ASP B CA 1
ATOM 7560 C C . ASP B 1 223 ? 35.406 -38.875 -17.953 1 90 223 ASP B C 1
ATOM 7562 O O . ASP B 1 223 ? 34.688 -38.062 -18.516 1 90 223 ASP B O 1
ATOM 7566 N N . THR B 1 224 ? 35.312 -39.156 -16.703 1 90.62 224 THR B N 1
ATOM 7567 C CA . THR B 1 224 ? 34.625 -38.281 -15.773 1 90.62 224 THR B CA 1
ATOM 7568 C C . THR B 1 224 ? 35.562 -37.656 -14.758 1 90.62 224 THR B C 1
ATOM 7570 O O . THR B 1 224 ? 36.562 -38.281 -14.375 1 90.62 224 THR B O 1
ATOM 7573 N N . LEU B 1 225 ? 35.375 -36.406 -14.445 1 88.31 225 LEU B N 1
ATOM 7574 C CA . LEU B 1 225 ? 36.188 -35.688 -13.469 1 88.31 225 LEU B CA 1
ATOM 7575 C C . LEU B 1 225 ? 35.312 -34.938 -12.469 1 88.31 225 LEU B C 1
ATOM 7577 O O . LEU B 1 225 ? 34.344 -34.312 -12.852 1 88.31 225 LEU B O 1
ATOM 7581 N N . THR B 1 226 ? 35.5 -35.25 -11.234 1 87.38 226 THR B N 1
ATOM 7582 C CA . THR B 1 226 ? 34.812 -34.531 -10.18 1 87.38 226 THR B CA 1
ATOM 7583 C C . THR B 1 226 ? 35.781 -33.562 -9.469 1 87.38 226 THR B C 1
ATOM 7585 O O . THR B 1 226 ? 36.812 -34.031 -8.906 1 87.38 226 THR B O 1
ATOM 7588 N N . GLN B 1 227 ? 35.594 -32.281 -9.672 1 82 227 GLN B N 1
ATOM 7589 C CA . GLN B 1 227 ? 36.406 -31.266 -9.023 1 82 227 GLN B CA 1
ATOM 7590 C C . GLN B 1 227 ? 35.562 -30.375 -8.125 1 82 227 GLN B C 1
ATOM 7592 O O . GLN B 1 227 ? 34.688 -29.656 -8.609 1 82 227 GLN B O 1
ATOM 7597 N N . GLU B 1 228 ? 35.844 -30.203 -6.867 1 74.94 228 GLU B N 1
ATOM 7598 C CA . GLU B 1 228 ? 35.188 -29.312 -5.906 1 74.94 228 GLU B CA 1
ATOM 7599 C C . GLU B 1 228 ? 33.688 -29.422 -6.004 1 74.94 228 GLU B C 1
ATOM 7601 O O . GLU B 1 228 ? 33 -28.391 -6.109 1 74.94 228 GLU B O 1
ATOM 7606 N N . SER B 1 229 ? 33.062 -30.547 -6.254 1 76.31 229 SER B N 1
ATOM 7607 C CA . SER B 1 229 ? 31.641 -30.812 -6.238 1 76.31 229 SER B CA 1
ATOM 7608 C C . SER B 1 229 ? 31.031 -30.641 -7.625 1 76.31 229 SER B C 1
ATOM 7610 O O . SER B 1 229 ? 29.828 -30.828 -7.805 1 76.31 229 SER B O 1
ATOM 7612 N N . ASP B 1 230 ? 32.031 -30.234 -8.539 1 86.12 230 ASP B N 1
ATOM 7613 C CA . ASP B 1 230 ? 31.562 -30.125 -9.914 1 86.12 230 ASP B CA 1
ATOM 7614 C C . ASP B 1 230 ? 31.875 -31.391 -10.711 1 86.12 230 ASP B C 1
ATOM 7616 O O . ASP B 1 230 ? 32.938 -32 -10.523 1 86.12 230 ASP B O 1
ATOM 7620 N N . PHE B 1 231 ? 30.953 -31.766 -11.523 1 92.19 231 PHE B N 1
ATOM 7621 C CA . PHE B 1 231 ? 31.062 -32.969 -12.336 1 92.19 231 PHE B CA 1
ATOM 7622 C C . PHE B 1 231 ? 31.312 -32.625 -13.797 1 92.19 231 PHE B C 1
ATOM 7624 O O . PHE B 1 231 ? 30.625 -31.781 -14.359 1 92.19 231 PHE B O 1
ATOM 7631 N N . TYR B 1 232 ? 32.375 -33.219 -14.352 1 93.12 232 TYR B N 1
ATOM 7632 C CA . TYR B 1 232 ? 32.75 -32.938 -15.742 1 93.12 232 TYR B CA 1
ATOM 7633 C C . TYR B 1 232 ? 32.812 -34.25 -16.531 1 93.12 232 TYR B C 1
ATOM 7635 O O . TYR B 1 232 ? 33.219 -35.281 -16.016 1 93.12 232 TYR B O 1
ATOM 7643 N N . LEU B 1 233 ? 32.312 -34.156 -17.766 1 93.06 233 LEU B N 1
ATOM 7644 C CA . LEU B 1 233 ? 32.469 -35.219 -18.75 1 93.06 233 LEU B CA 1
ATOM 7645 C C . LEU B 1 233 ? 33.531 -34.844 -19.781 1 93.06 233 LEU B C 1
ATOM 7647 O O . LEU B 1 233 ? 33.5 -33.719 -20.328 1 93.06 233 LEU B O 1
ATOM 7651 N N . ILE B 1 234 ? 34.5 -35.719 -19.922 1 92.5 234 ILE B N 1
ATOM 7652 C CA . ILE B 1 234 ? 35.594 -35.438 -20.844 1 92.5 234 ILE B CA 1
ATOM 7653 C C . ILE B 1 234 ? 35.594 -36.438 -21.984 1 92.5 234 ILE B C 1
ATOM 7655 O O . ILE B 1 234 ? 35.656 -37.656 -21.75 1 92.5 234 ILE B O 1
ATOM 7659 N N . LYS B 1 235 ? 35.344 -35.969 -23.141 1 91.44 235 LYS B N 1
ATOM 7660 C CA . LYS B 1 235 ? 35.406 -36.781 -24.359 1 91.44 235 LYS B CA 1
ATOM 7661 C C . LYS B 1 235 ? 36.25 -36.094 -25.422 1 91.44 235 LYS B C 1
ATOM 7663 O O . LYS B 1 235 ? 35.938 -35 -25.906 1 91.44 235 LYS B O 1
ATOM 7668 N N . ASP B 1 236 ? 37.344 -36.75 -25.734 1 87.44 236 ASP B N 1
ATOM 7669 C CA . ASP B 1 236 ? 38.312 -36.156 -26.656 1 87.44 236 ASP B CA 1
ATOM 7670 C C . ASP B 1 236 ? 38.75 -34.781 -26.172 1 87.44 236 ASP B C 1
ATOM 7672 O O . ASP B 1 236 ? 39.219 -34.625 -25.031 1 87.44 236 ASP B O 1
ATOM 7676 N N . ASP B 1 237 ? 38.469 -33.719 -26.922 1 86.12 237 ASP B N 1
ATOM 7677 C CA . ASP B 1 237 ? 38.875 -32.375 -26.531 1 86.12 237 ASP B CA 1
ATOM 7678 C C . ASP B 1 237 ? 37.719 -31.578 -25.953 1 86.12 237 ASP B C 1
ATOM 7680 O O . ASP B 1 237 ? 37.875 -30.406 -25.641 1 86.12 237 ASP B O 1
ATOM 7684 N N . LEU B 1 238 ? 36.688 -32.375 -25.656 1 90.62 238 LEU B N 1
ATOM 7685 C CA . LEU B 1 238 ? 35.5 -31.672 -25.156 1 90.62 238 LEU B CA 1
ATOM 7686 C C . LEU B 1 238 ? 35.344 -31.875 -23.656 1 90.62 238 LEU B C 1
ATOM 7688 O O . LEU B 1 238 ? 35.344 -33.031 -23.188 1 90.62 238 LEU B O 1
ATOM 7692 N N . ARG B 1 239 ? 35.406 -30.781 -22.906 1 91.38 239 ARG B N 1
ATOM 7693 C CA . ARG B 1 239 ? 35.125 -30.797 -21.469 1 91.38 239 ARG B CA 1
ATOM 7694 C C . ARG B 1 239 ? 33.75 -30.219 -21.172 1 91.38 239 ARG B C 1
ATOM 7696 O O . ARG B 1 239 ? 33.531 -29 -21.328 1 91.38 239 ARG B O 1
ATOM 7703 N N . ARG B 1 240 ? 32.812 -31.094 -20.766 1 93.12 240 ARG B N 1
ATOM 7704 C CA . ARG B 1 240 ? 31.438 -30.656 -20.5 1 93.12 240 ARG B CA 1
ATOM 7705 C C . ARG B 1 240 ? 31.172 -30.594 -19 1 93.12 240 ARG B C 1
ATOM 7707 O O . ARG B 1 240 ? 31.297 -31.578 -18.297 1 93.12 240 ARG B O 1
ATOM 7714 N N . HIS B 1 241 ? 30.891 -29.375 -18.562 1 93.88 241 HIS B N 1
ATOM 7715 C CA . HIS B 1 241 ? 30.469 -29.219 -17.188 1 93.88 241 HIS B CA 1
ATOM 7716 C C . HIS B 1 241 ? 29.016 -29.656 -16.984 1 93.88 241 HIS B C 1
ATOM 7718 O O . HIS B 1 241 ? 28.125 -29.203 -17.703 1 93.88 241 HIS B O 1
ATOM 7724 N N . VAL B 1 242 ? 28.719 -30.609 -16.125 1 95.38 242 VAL B N 1
ATOM 7725 C CA . VAL B 1 242 ? 27.375 -31.094 -15.797 1 95.38 242 VAL B CA 1
ATOM 7726 C C . VAL B 1 242 ? 27 -30.672 -14.383 1 95.38 242 VAL B C 1
ATOM 7728 O O . VAL B 1 242 ? 27.469 -31.281 -13.406 1 95.38 242 VAL B O 1
ATOM 7731 N N . PRO B 1 243 ? 26.141 -29.656 -14.289 1 94.94 243 PRO B N 1
ATOM 7732 C CA . PRO B 1 243 ? 25.766 -29.156 -12.969 1 94.94 243 PRO B CA 1
ATOM 7733 C C . PRO B 1 243 ? 24.797 -30.078 -12.234 1 94.94 243 PRO B C 1
ATOM 7735 O O . PRO B 1 243 ? 23.609 -29.781 -12.125 1 94.94 243 PRO B O 1
ATOM 7738 N N . VAL B 1 244 ? 25.328 -31.094 -11.625 1 93.62 244 VAL B N 1
ATOM 7739 C CA . VAL B 1 244 ? 24.516 -32.062 -10.906 1 93.62 244 VAL B CA 1
ATOM 7740 C C . VAL B 1 244 ? 24.141 -31.516 -9.539 1 93.62 244 VAL B C 1
ATOM 7742 O O . VAL B 1 244 ? 24.969 -30.969 -8.82 1 93.62 244 VAL B O 1
ATOM 7745 N N . GLY B 1 245 ? 22.844 -31.594 -9.266 1 89.38 245 GLY B N 1
ATOM 7746 C CA . GLY B 1 245 ? 22.359 -31.156 -7.961 1 89.38 245 GLY B CA 1
ATOM 7747 C C . GLY B 1 245 ? 22.688 -32.125 -6.848 1 89.38 245 GLY B C 1
ATOM 7748 O O . GLY B 1 245 ? 23.359 -33.156 -7.07 1 89.38 245 GLY B O 1
ATOM 7749 N N . LYS B 1 246 ? 22.172 -31.828 -5.598 1 84.25 246 LYS B N 1
ATOM 7750 C CA . LYS B 1 246 ? 22.422 -32.656 -4.422 1 84.25 246 LYS B CA 1
ATOM 7751 C C . LYS B 1 246 ? 21.734 -34 -4.547 1 84.25 246 LYS B C 1
ATOM 7753 O O . LYS B 1 246 ? 22.109 -34.969 -3.869 1 84.25 246 LYS B O 1
ATOM 7758 N N . ASP B 1 247 ? 20.828 -34.125 -5.473 1 86.88 247 ASP B N 1
ATOM 7759 C CA . ASP B 1 247 ? 20.078 -35.344 -5.633 1 86.88 247 ASP B CA 1
ATOM 7760 C C . ASP B 1 247 ? 20.578 -36.156 -6.84 1 86.88 247 ASP B C 1
ATOM 7762 O O . ASP B 1 247 ? 19.984 -37.156 -7.219 1 86.88 247 ASP B O 1
ATOM 7766 N N . GLY B 1 248 ? 21.656 -35.656 -7.457 1 91.12 248 GLY B N 1
ATOM 7767 C CA . GLY B 1 248 ? 22.25 -36.344 -8.586 1 91.12 248 GLY B CA 1
ATOM 7768 C C . GLY B 1 248 ? 21.562 -36.062 -9.906 1 91.12 248 GLY B C 1
ATOM 7769 O O . GLY B 1 248 ? 21.859 -36.688 -10.922 1 91.12 248 GLY B O 1
ATOM 7770 N N . LEU B 1 249 ? 20.609 -35.125 -9.867 1 94.81 249 LEU B N 1
ATOM 7771 C CA . LEU B 1 249 ? 19.859 -34.781 -11.07 1 94.81 249 LEU B CA 1
ATOM 7772 C C . LEU B 1 249 ? 20.312 -33.438 -11.625 1 94.81 249 LEU B C 1
ATOM 7774 O O . LEU B 1 249 ? 20.875 -32.625 -10.891 1 94.81 249 LEU B O 1
ATOM 7778 N N . VAL B 1 250 ? 20.203 -33.281 -12.867 1 95.31 250 VAL B N 1
ATOM 7779 C CA . VAL B 1 250 ? 20.531 -32.031 -13.555 1 95.31 250 VAL B CA 1
ATOM 7780 C C . VAL B 1 250 ? 19.25 -31.406 -14.133 1 95.31 250 VAL B C 1
ATOM 7782 O O . VAL B 1 250 ? 18.406 -32.125 -14.664 1 95.31 250 VAL B O 1
ATOM 7785 N N . ARG B 1 251 ? 19.109 -30.125 -13.953 1 95.5 251 ARG B N 1
ATOM 7786 C CA . ARG B 1 251 ? 17.953 -29.422 -14.5 1 95.5 251 ARG B CA 1
ATOM 7787 C C . ARG B 1 251 ? 18.078 -29.25 -16.016 1 95.5 251 ARG B C 1
ATOM 7789 O O . ARG B 1 251 ? 19.047 -28.672 -16.5 1 95.5 251 ARG B O 1
ATOM 7796 N N . ALA B 1 252 ? 17.078 -29.766 -16.672 1 96.25 252 ALA B N 1
ATOM 7797 C CA . ALA B 1 252 ? 17.109 -29.734 -18.141 1 96.25 252 ALA B CA 1
ATOM 7798 C C . ALA B 1 252 ? 16.656 -28.391 -18.672 1 96.25 252 ALA B C 1
ATOM 7800 O O . ALA B 1 252 ? 15.867 -27.688 -18.031 1 96.25 252 ALA B O 1
ATOM 7801 N N . TYR B 1 253 ? 17.25 -27.984 -19.75 1 96.12 253 TYR B N 1
ATOM 7802 C CA . TYR B 1 253 ? 16.766 -26.859 -20.547 1 96.12 253 TYR B CA 1
ATOM 7803 C C . TYR B 1 253 ? 15.703 -27.328 -21.547 1 96.12 253 TYR B C 1
ATOM 7805 O O . TYR B 1 253 ? 16.031 -27.859 -22.594 1 96.12 253 TYR B O 1
ATOM 7813 N N . PHE B 1 254 ? 14.492 -27.172 -21.172 1 93.25 254 PHE B N 1
ATOM 7814 C CA . PHE B 1 254 ? 13.438 -27.516 -22.109 1 93.25 254 PHE B CA 1
ATOM 7815 C C . PHE B 1 254 ? 13.281 -26.422 -23.156 1 93.25 254 PHE B C 1
ATOM 7817 O O . PHE B 1 254 ? 13.109 -25.25 -22.812 1 93.25 254 PHE B O 1
ATOM 7824 N N . TYR B 1 255 ? 13.469 -26.812 -24.344 1 94 255 TYR B N 1
ATOM 7825 C CA . TYR B 1 255 ? 13.328 -25.875 -25.453 1 94 255 TYR B CA 1
ATOM 7826 C C . TYR B 1 255 ? 11.883 -25.422 -25.594 1 94 255 TYR B C 1
ATOM 7828 O O . TYR B 1 255 ? 11.039 -25.719 -24.75 1 94 255 TYR B O 1
ATOM 7836 N N . THR B 1 256 ? 11.602 -24.562 -26.562 1 88.25 256 THR B N 1
ATOM 7837 C CA . THR B 1 256 ? 10.25 -24.031 -26.734 1 88.25 256 THR B CA 1
ATOM 7838 C C . THR B 1 256 ? 9.289 -25.141 -27.156 1 88.25 256 THR B C 1
ATOM 7840 O O . THR B 1 256 ? 9.711 -26.172 -27.703 1 88.25 256 THR B O 1
ATOM 7843 N N . GLU B 1 257 ? 8.062 -24.938 -26.766 1 83.88 257 GLU B N 1
ATOM 7844 C CA . GLU B 1 257 ? 7.051 -25.906 -27.172 1 83.88 257 GLU B CA 1
ATOM 7845 C C . GLU B 1 257 ? 7.078 -26.141 -28.688 1 83.88 257 GLU B C 1
ATOM 7847 O O . GLU B 1 257 ? 6.941 -27.266 -29.141 1 83.88 257 GLU B O 1
ATOM 7852 N N . GLU B 1 258 ? 7.262 -25.109 -29.375 1 82.5 258 GLU B N 1
ATOM 7853 C CA . GLU B 1 258 ? 7.336 -25.188 -30.844 1 82.5 258 GLU B CA 1
ATOM 7854 C C . GLU B 1 258 ? 8.516 -26.031 -31.281 1 82.5 258 GLU B C 1
ATOM 7856 O O . GLU B 1 258 ? 8.391 -26.859 -32.188 1 82.5 258 GLU B O 1
ATOM 7861 N N . GLU B 1 259 ? 9.609 -25.906 -30.672 1 89.94 259 GLU B N 1
ATOM 7862 C CA . GLU B 1 259 ? 10.797 -26.688 -31.016 1 89.94 259 GLU B CA 1
ATOM 7863 C C . GLU B 1 259 ? 10.602 -28.156 -30.688 1 89.94 259 GLU B C 1
ATOM 7865 O O . GLU B 1 259 ? 11.039 -29.031 -31.438 1 89.94 259 GLU B O 1
ATOM 7870 N N . LEU B 1 260 ? 9.969 -28.406 -29.578 1 89.81 260 LEU B N 1
ATOM 7871 C CA . LEU B 1 260 ? 9.742 -29.797 -29.188 1 89.81 260 LEU B CA 1
ATOM 7872 C C . LEU B 1 260 ? 8.828 -30.484 -30.188 1 89.81 260 LEU B C 1
ATOM 7874 O O . LEU B 1 260 ? 9.031 -31.656 -30.5 1 89.81 260 LEU B O 1
ATOM 7878 N N . ARG B 1 261 ? 7.887 -29.781 -30.688 1 83.31 261 ARG B N 1
ATOM 7879 C CA . ARG B 1 261 ? 6.93 -30.359 -31.625 1 83.31 261 ARG B CA 1
ATOM 7880 C C . ARG B 1 261 ? 7.559 -30.531 -33 1 83.31 261 ARG B C 1
ATOM 7882 O O . ARG B 1 261 ? 7.102 -31.344 -33.812 1 83.31 261 ARG B O 1
ATOM 7889 N N . ASN B 1 262 ? 8.648 -29.797 -33.219 1 86.25 262 ASN B N 1
ATOM 7890 C CA . ASN B 1 262 ? 9.258 -29.812 -34.562 1 86.25 262 ASN B CA 1
ATOM 7891 C C . ASN B 1 262 ? 10.578 -30.578 -34.562 1 86.25 262 ASN B C 1
ATOM 7893 O O . ASN B 1 262 ? 11.383 -30.438 -35.469 1 86.25 262 ASN B O 1
ATOM 7897 N N . ILE B 1 263 ? 10.852 -31.297 -33.5 1 92.19 263 ILE B N 1
ATOM 7898 C CA . ILE B 1 263 ? 12.008 -32.188 -33.531 1 92.19 263 ILE B CA 1
ATOM 7899 C C . ILE B 1 263 ? 11.906 -33.125 -34.75 1 92.19 263 ILE B C 1
ATOM 7901 O O . ILE B 1 263 ? 10.844 -33.688 -35 1 92.19 263 ILE B O 1
ATOM 7905 N N . PRO B 1 264 ? 12.953 -33.219 -35.562 1 92.25 264 PRO B N 1
ATOM 7906 C CA . PRO B 1 264 ? 12.875 -34.062 -36.75 1 92.25 264 PRO B CA 1
ATOM 7907 C C . PRO B 1 264 ? 12.5 -35.531 -36.406 1 92.25 264 PRO B C 1
ATOM 7909 O O . PRO B 1 264 ? 13.258 -36.219 -35.75 1 92.25 264 PRO B O 1
ATOM 7912 N N . ARG B 1 265 ? 11.312 -35.906 -36.812 1 92.31 265 ARG B N 1
ATOM 7913 C CA . ARG B 1 265 ? 10.773 -37.25 -36.625 1 92.31 265 ARG B CA 1
ATOM 7914 C C . ARG B 1 265 ? 10.367 -37.875 -37.938 1 92.31 265 ARG B C 1
ATOM 7916 O O . ARG B 1 265 ? 9.688 -37.25 -38.75 1 92.31 265 ARG B O 1
ATOM 7923 N N . TYR B 1 266 ? 10.852 -39.062 -38.188 1 91.38 266 TYR B N 1
ATOM 7924 C CA . TYR B 1 266 ? 10.516 -39.812 -39.406 1 91.38 266 TYR B CA 1
ATOM 7925 C C . TYR B 1 266 ? 9.75 -41.094 -39.094 1 91.38 266 TYR B C 1
ATOM 7927 O O . TYR B 1 266 ? 10.203 -41.875 -38.25 1 91.38 266 TYR B O 1
ATOM 7935 N N . SER B 1 267 ? 8.648 -41.25 -39.719 1 89.44 267 SER B N 1
ATOM 7936 C CA . SER B 1 267 ? 7.762 -42.375 -39.438 1 89.44 267 SER B CA 1
ATOM 7937 C C . SER B 1 267 ? 8.398 -43.688 -39.844 1 89.44 267 SER B C 1
ATOM 7939 O O . SER B 1 267 ? 9 -43.781 -40.906 1 89.44 267 SER B O 1
ATOM 7941 N N . ALA B 1 268 ? 8.297 -44.688 -38.969 1 91.19 268 ALA B N 1
ATOM 7942 C CA . ALA B 1 268 ? 8.805 -46.031 -39.25 1 91.19 268 ALA B CA 1
ATOM 7943 C C . ALA B 1 268 ? 8.125 -46.594 -40.5 1 91.19 268 ALA B C 1
ATOM 7945 O O . ALA B 1 268 ? 8.766 -47.281 -41.312 1 91.19 268 ALA B O 1
ATOM 7946 N N . ALA B 1 269 ? 6.863 -46.312 -40.656 1 84.88 269 ALA B N 1
ATOM 7947 C CA . ALA B 1 269 ? 6.129 -46.75 -41.844 1 84.88 269 ALA B CA 1
ATOM 7948 C C . ALA B 1 269 ? 6.723 -46.156 -43.094 1 84.88 269 ALA B C 1
ATOM 7950 O O . ALA B 1 269 ? 6.809 -46.844 -44.125 1 84.88 269 ALA B O 1
ATOM 7951 N N . GLY B 1 270 ? 7.059 -44.969 -43.094 1 86.44 270 GLY B N 1
ATOM 7952 C CA . GLY B 1 270 ? 7.691 -44.312 -44.219 1 86.44 270 GLY B CA 1
ATOM 7953 C C . GLY B 1 270 ? 9.016 -44.938 -44.594 1 86.44 270 GLY B C 1
ATOM 7954 O O . GLY B 1 270 ? 9.336 -45.062 -45.781 1 86.44 270 GLY B O 1
ATOM 7955 N N . ILE B 1 271 ? 9.727 -45.344 -43.594 1 91.81 271 ILE B N 1
ATOM 7956 C CA . ILE B 1 271 ? 11.016 -46 -43.844 1 91.81 271 ILE B CA 1
ATOM 7957 C C . ILE B 1 271 ? 10.789 -47.375 -44.5 1 91.81 271 ILE B C 1
ATOM 7959 O O . ILE B 1 271 ? 11.477 -47.719 -45.438 1 91.81 271 ILE B O 1
ATOM 7963 N N . ILE B 1 272 ? 9.82 -48.094 -44 1 88.5 272 ILE B N 1
ATOM 7964 C CA . ILE B 1 272 ? 9.516 -49.438 -44.531 1 88.5 272 ILE B CA 1
ATOM 7965 C C . ILE B 1 272 ? 9.023 -49.312 -46 1 88.5 272 ILE B C 1
ATOM 7967 O O . ILE B 1 272 ? 9.438 -50.062 -46.844 1 88.5 272 ILE B O 1
ATOM 7971 N N . ASP B 1 273 ? 8.258 -48.312 -46.219 1 85.81 273 ASP B N 1
ATOM 7972 C CA . ASP B 1 273 ? 7.773 -48.031 -47.594 1 85.81 273 ASP B CA 1
ATOM 7973 C C . ASP B 1 273 ? 8.922 -47.656 -48.5 1 85.81 273 ASP B C 1
ATOM 7975 O O . ASP B 1 273 ? 8.953 -48.094 -49.656 1 85.81 273 ASP B O 1
ATOM 7979 N N . SER B 1 274 ? 9.781 -46.875 -48 1 89.75 274 SER B N 1
ATOM 7980 C CA . SER B 1 274 ? 10.938 -46.469 -48.781 1 89.75 274 SER B CA 1
ATOM 7981 C C . SER B 1 274 ? 11.836 -47.656 -49.125 1 89.75 274 SER B C 1
ATOM 7983 O O . SER B 1 274 ? 12.367 -47.75 -50.219 1 89.75 274 SER B O 1
ATOM 7985 N N . LEU B 1 275 ? 11.992 -48.531 -48.188 1 88.25 275 LEU B N 1
ATOM 7986 C CA . LEU B 1 275 ? 12.797 -49.719 -48.375 1 88.25 275 LEU B CA 1
ATOM 7987 C C . LEU B 1 275 ? 12.164 -50.625 -49.438 1 88.25 275 LEU B C 1
ATOM 7989 O O . LEU B 1 275 ? 12.867 -51.188 -50.281 1 88.25 275 LEU B O 1
ATOM 7993 N N . GLU B 1 276 ? 10.875 -50.75 -49.344 1 84.44 276 GLU B N 1
ATOM 7994 C CA . GLU B 1 276 ? 10.164 -51.562 -50.312 1 84.44 276 GLU B CA 1
ATOM 7995 C C . GLU B 1 276 ? 10.32 -51 -51.719 1 84.44 276 GLU B C 1
ATOM 7997 O O . GLU B 1 276 ? 10.516 -51.75 -52.688 1 84.44 276 GLU B O 1
ATOM 8002 N N . LYS B 1 277 ? 10.289 -49.781 -51.781 1 86.62 277 LYS B N 1
ATOM 8003 C CA . LYS B 1 277 ? 10.445 -49.125 -53.094 1 86.62 277 LYS B CA 1
ATOM 8004 C C . LYS B 1 277 ? 11.867 -49.281 -53.625 1 86.62 277 LYS B C 1
ATOM 8006 O O . LYS B 1 277 ? 12.078 -49.438 -54.812 1 86.62 277 LYS B O 1
ATOM 8011 N N . LEU B 1 278 ? 12.773 -49.219 -52.781 1 86 278 LEU B N 1
ATOM 8012 C CA . LEU B 1 278 ? 14.164 -49.406 -53.188 1 86 278 LEU B CA 1
ATOM 8013 C C . LEU B 1 278 ? 14.391 -50.844 -53.688 1 86 278 LEU B C 1
ATOM 8015 O O . LEU B 1 278 ? 15.102 -51.062 -54.656 1 86 278 LEU B O 1
ATOM 8019 N N . ASN B 1 279 ? 13.805 -51.781 -52.969 1 84.06 279 ASN B N 1
ATOM 8020 C CA . ASN B 1 279 ? 13.984 -53.188 -53.312 1 84.06 279 ASN B CA 1
ATOM 8021 C C . ASN B 1 279 ? 13.305 -53.531 -54.625 1 84.06 279 ASN B C 1
ATOM 8023 O O . ASN B 1 279 ? 13.781 -54.406 -55.375 1 84.06 279 ASN B O 1
ATOM 8027 N N . THR B 1 280 ? 12.195 -52.875 -54.969 1 82 280 THR B N 1
ATOM 8028 C CA . THR B 1 280 ? 11.469 -53.156 -56.219 1 82 280 THR B CA 1
ATOM 8029 C C . THR B 1 280 ? 12.086 -52.406 -57.375 1 82 280 THR B C 1
ATOM 8031 O O . THR B 1 280 ? 11.742 -52.656 -58.531 1 82 280 THR B O 1
ATOM 8034 N N . GLY B 1 281 ? 13.031 -51.5 -57.156 1 76.44 281 GLY B N 1
ATOM 8035 C CA . GLY B 1 281 ? 13.719 -50.75 -58.219 1 76.44 281 GLY B CA 1
ATOM 8036 C C . GLY B 1 281 ? 12.875 -49.625 -58.781 1 76.44 281 GLY B C 1
ATOM 8037 O O . GLY B 1 281 ? 13.133 -49.188 -59.906 1 76.44 281 GLY B O 1
ATOM 8038 N N . GLU B 1 282 ? 11.844 -49.25 -58.094 1 71.88 282 GLU B N 1
ATOM 8039 C CA . GLU B 1 282 ? 10.914 -48.281 -58.625 1 71.88 282 GLU B CA 1
ATOM 8040 C C . GLU B 1 282 ? 11.508 -46.875 -58.562 1 71.88 282 GLU B C 1
ATOM 8042 O O . GLU B 1 282 ? 11.086 -45.969 -59.312 1 71.88 282 GLU B O 1
ATOM 8047 N N . VAL B 1 283 ? 12.406 -46.625 -57.656 1 72.31 283 VAL B N 1
ATOM 8048 C CA . VAL B 1 283 ? 12.906 -45.281 -57.5 1 72.31 283 VAL B CA 1
ATOM 8049 C C . VAL B 1 283 ? 14.398 -45.219 -57.812 1 72.31 283 VAL B C 1
ATOM 8051 O O . VAL B 1 283 ? 15.18 -46 -57.281 1 72.31 283 VAL B O 1
ATOM 8054 N N . GLU B 1 284 ? 14.734 -44.531 -58.875 1 65 284 GLU B N 1
ATOM 8055 C CA . GLU B 1 284 ? 16.125 -44.375 -59.312 1 65 284 GLU B CA 1
ATOM 8056 C C . GLU B 1 284 ? 16.891 -43.438 -58.375 1 65 284 GLU B C 1
ATOM 8058 O O . GLU B 1 284 ? 18.062 -43.656 -58.062 1 65 284 GLU B O 1
ATOM 8063 N N . ASP B 1 285 ? 16.141 -42.406 -57.781 1 71.19 285 ASP B N 1
ATOM 8064 C CA . ASP B 1 285 ? 16.766 -41.375 -56.938 1 71.19 285 ASP B CA 1
ATOM 8065 C C . ASP B 1 285 ? 16.375 -41.562 -55.469 1 71.19 285 ASP B C 1
ATOM 8067 O O . ASP B 1 285 ? 15.203 -41.438 -55.125 1 71.19 285 ASP B O 1
ATOM 8071 N N . PRO B 1 286 ? 17.359 -41.906 -54.656 1 72.25 286 PRO B N 1
ATOM 8072 C CA . PRO B 1 286 ? 17.078 -42.094 -53.219 1 72.25 286 PRO B CA 1
ATOM 8073 C C . PRO B 1 286 ? 16.453 -40.844 -52.562 1 72.25 286 PRO B C 1
ATOM 8075 O O . PRO B 1 286 ? 15.742 -40.969 -51.594 1 72.25 286 PRO B O 1
ATOM 8078 N N . ASN B 1 287 ? 16.594 -39.75 -53.219 1 75.06 287 ASN B N 1
ATOM 8079 C CA . ASN B 1 287 ? 16.078 -38.5 -52.625 1 75.06 287 ASN B CA 1
ATOM 8080 C C . ASN B 1 287 ? 14.578 -38.375 -52.875 1 75.06 287 ASN B C 1
ATOM 8082 O O . ASN B 1 287 ? 13.914 -37.531 -52.25 1 75.06 287 ASN B O 1
ATOM 8086 N N . SER B 1 288 ? 14.039 -39.156 -53.688 1 77.25 288 SER B N 1
ATOM 8087 C CA . SER B 1 288 ? 12.617 -39.094 -54.031 1 77.25 288 SER B CA 1
ATOM 8088 C C . SER B 1 288 ? 11.797 -40 -53.094 1 77.25 288 SER B C 1
ATOM 8090 O O . SER B 1 288 ? 10.57 -39.969 -53.125 1 77.25 288 SER B O 1
ATOM 8092 N N . LEU B 1 289 ? 12.5 -40.625 -52.188 1 84.06 289 LEU B N 1
ATOM 8093 C CA . LEU B 1 289 ? 11.836 -41.5 -51.219 1 84.06 289 LEU B CA 1
ATOM 8094 C C . LEU B 1 289 ? 11.117 -40.719 -50.156 1 84.06 289 LEU B C 1
ATOM 8096 O O . LEU B 1 289 ? 11.438 -39.531 -49.938 1 84.06 289 LEU B O 1
ATOM 8100 N N . LEU B 1 290 ? 10.148 -41.25 -49.562 1 83.38 290 LEU B N 1
ATOM 8101 C CA . LEU B 1 290 ? 9.422 -40.594 -48.469 1 83.38 290 LEU B CA 1
ATOM 8102 C C . LEU B 1 290 ? 10.367 -40.219 -47.344 1 83.38 290 LEU B C 1
ATOM 8104 O O . LEU B 1 290 ? 10.258 -39.125 -46.75 1 83.38 290 LEU B O 1
ATOM 8108 N N . VAL B 1 291 ? 11.305 -41.188 -47.062 1 91.12 291 VAL B N 1
ATOM 8109 C CA . VAL B 1 291 ? 12.352 -40.969 -46.062 1 91.12 291 VAL B CA 1
ATOM 8110 C C . VAL B 1 291 ? 13.703 -41.344 -46.656 1 91.12 291 VAL B C 1
ATOM 8112 O O . VAL B 1 291 ? 14.141 -42.5 -46.531 1 91.12 291 VAL B O 1
ATOM 8115 N N . PRO B 1 292 ? 14.383 -40.375 -47.25 1 90.06 292 PRO B N 1
ATOM 8116 C CA . PRO B 1 292 ? 15.695 -40.688 -47.812 1 90.06 292 PRO B CA 1
ATOM 8117 C C . PRO B 1 292 ? 16.719 -41.062 -46.75 1 90.06 292 PRO B C 1
ATOM 8119 O O . PRO B 1 292 ? 16.734 -40.5 -45.656 1 90.06 292 PRO B O 1
ATOM 8122 N N . PRO B 1 293 ? 17.516 -42.094 -47 1 90.5 293 PRO B N 1
ATOM 8123 C CA . PRO B 1 293 ? 18.5 -42.562 -46.031 1 90.5 293 PRO B CA 1
ATOM 8124 C C . PRO B 1 293 ? 19.531 -41.469 -45.688 1 90.5 293 PRO B C 1
ATOM 8126 O O . PRO B 1 293 ? 20.172 -41.562 -44.625 1 90.5 293 PRO B O 1
ATOM 8129 N N . GLN B 1 294 ? 19.719 -40.406 -46.469 1 90.25 294 GLN B N 1
ATOM 8130 C CA . GLN B 1 294 ? 20.688 -39.312 -46.25 1 90.25 294 GLN B CA 1
ATOM 8131 C C . GLN B 1 294 ? 20.344 -38.531 -44.969 1 90.25 294 GLN B C 1
ATOM 8133 O O . GLN B 1 294 ? 21.219 -37.906 -44.375 1 90.25 294 GLN B O 1
ATOM 8138 N N . LEU B 1 295 ? 19.141 -38.656 -44.594 1 92.31 295 LEU B N 1
ATOM 8139 C CA . LEU B 1 295 ? 18.656 -37.906 -43.469 1 92.31 295 LEU B CA 1
ATOM 8140 C C . LEU B 1 295 ? 19.297 -38.406 -42.156 1 92.31 295 LEU B C 1
ATOM 8142 O O . LEU B 1 295 ? 19.328 -37.688 -41.156 1 92.31 295 LEU B O 1
ATOM 8146 N N . PHE B 1 296 ? 19.844 -39.656 -42.25 1 94.75 296 PHE B N 1
ATOM 8147 C CA . PHE B 1 296 ? 20.359 -40.281 -41.062 1 94.75 296 PHE B CA 1
ATOM 8148 C C . PHE B 1 296 ? 21.891 -40.25 -41.031 1 94.75 296 PHE B C 1
ATOM 8150 O O . PHE B 1 296 ? 22.516 -40.656 -40.062 1 94.75 296 PHE B O 1
ATOM 8157 N N . GLU B 1 297 ? 22.469 -39.562 -42.062 1 93.75 297 GLU B N 1
ATOM 8158 C CA . GLU B 1 297 ? 23.922 -39.531 -42.156 1 93.75 297 GLU B CA 1
ATOM 8159 C C . GLU B 1 297 ? 24.531 -38.688 -41.062 1 93.75 297 GLU B C 1
ATOM 8161 O O . GLU B 1 297 ? 24.156 -37.531 -40.875 1 93.75 297 GLU B O 1
ATOM 8166 N N . ASP B 1 298 ? 25.422 -39.25 -40.281 1 94.25 298 ASP B N 1
ATOM 8167 C CA . ASP B 1 298 ? 26.172 -38.594 -39.25 1 94.25 298 ASP B CA 1
ATOM 8168 C C . ASP B 1 298 ? 25.25 -38.031 -38.188 1 94.25 298 ASP B C 1
ATOM 8170 O O . ASP B 1 298 ? 25.453 -36.906 -37.688 1 94.25 298 ASP B O 1
ATOM 8174 N N . LYS B 1 299 ? 24.125 -38.719 -37.969 1 96.56 299 LYS B N 1
ATOM 8175 C CA . LYS B 1 299 ? 23.141 -38.281 -36.969 1 96.56 299 LYS B CA 1
ATOM 8176 C C . LYS B 1 299 ? 23.047 -39.281 -35.812 1 96.56 299 LYS B C 1
ATOM 8178 O O . LYS B 1 299 ? 23.547 -40.406 -35.906 1 96.56 299 LYS B O 1
ATOM 8183 N N . ILE B 1 300 ? 22.609 -38.781 -34.719 1 97.38 300 ILE B N 1
ATOM 8184 C CA . ILE B 1 300 ? 22.188 -39.625 -33.625 1 97.38 300 ILE B CA 1
ATOM 8185 C C . ILE B 1 300 ? 20.734 -40.031 -33.812 1 97.38 300 ILE B C 1
ATOM 8187 O O . ILE B 1 300 ? 19.828 -39.219 -33.719 1 97.38 300 ILE B O 1
ATOM 8191 N N . VAL B 1 301 ? 20.531 -41.312 -34.062 1 97.69 301 VAL B N 1
ATOM 8192 C CA . VAL B 1 301 ? 19.188 -41.812 -34.406 1 97.69 301 VAL B CA 1
ATOM 8193 C C . VAL B 1 301 ? 18.531 -42.438 -33.188 1 97.69 301 VAL B C 1
ATOM 8195 O O . VAL B 1 301 ? 19.062 -43.406 -32.625 1 97.69 301 VAL B O 1
ATOM 8198 N N . LEU B 1 302 ? 17.438 -41.875 -32.812 1 97.25 302 LEU B N 1
ATOM 8199 C CA . LEU B 1 302 ? 16.609 -42.438 -31.75 1 97.25 302 LEU B CA 1
ATOM 8200 C C . LEU B 1 302 ? 15.422 -43.188 -32.344 1 97.25 302 LEU B C 1
ATOM 8202 O O . LEU B 1 302 ? 14.727 -42.656 -33.219 1 97.25 302 LEU B O 1
ATOM 8206 N N . ILE B 1 303 ? 15.266 -44.438 -31.922 1 95.75 303 ILE B N 1
ATOM 8207 C CA . ILE B 1 303 ? 14.078 -45.188 -32.312 1 95.75 303 ILE B CA 1
ATOM 8208 C C . ILE B 1 303 ? 13.117 -45.281 -31.125 1 95.75 303 ILE B C 1
ATOM 8210 O O . ILE B 1 303 ? 13.477 -45.844 -30.094 1 95.75 303 ILE B O 1
ATOM 8214 N N . GLY B 1 304 ? 12.047 -44.688 -31.234 1 92.44 304 GLY B N 1
ATOM 8215 C CA . GLY B 1 304 ? 11.055 -44.719 -30.172 1 92.44 304 GLY B CA 1
ATOM 8216 C C . GLY B 1 304 ? 9.625 -44.594 -30.672 1 92.44 304 GLY B C 1
ATOM 8217 O O . GLY B 1 304 ? 9.391 -44.594 -31.891 1 92.44 304 GLY B O 1
ATOM 8218 N N . THR B 1 305 ? 8.695 -44.5 -29.672 1 86.81 305 THR B N 1
ATOM 8219 C CA . THR B 1 305 ? 7.293 -44.438 -30.062 1 86.81 305 THR B CA 1
ATOM 8220 C C . THR B 1 305 ? 6.656 -43.156 -29.516 1 86.81 305 THR B C 1
ATOM 8222 O O . THR B 1 305 ? 6.953 -42.719 -28.406 1 86.81 305 THR B O 1
ATOM 8225 N N . SER B 1 306 ? 5.926 -42.531 -30.438 1 79.31 306 SER B N 1
ATOM 8226 C CA . SER B 1 306 ? 5.121 -41.406 -30.016 1 79.31 306 SER B CA 1
ATOM 8227 C C . SER B 1 306 ? 3.633 -41.719 -30.016 1 79.31 306 SER B C 1
ATOM 8229 O O . SER B 1 306 ? 2.791 -40.844 -29.797 1 79.31 306 SER B O 1
ATOM 8231 N N . ALA B 1 307 ? 3.447 -43 -30.234 1 66.31 307 ALA B N 1
ATOM 8232 C CA . ALA B 1 307 ? 2.051 -43.406 -30.328 1 66.31 307 ALA B CA 1
ATOM 8233 C C . ALA B 1 307 ? 1.362 -43.375 -28.969 1 66.31 307 ALA B C 1
ATOM 8235 O O . ALA B 1 307 ? 1.913 -43.844 -27.984 1 66.31 307 ALA B O 1
ATOM 8236 N N . ALA B 1 308 ? 0.315 -42.781 -29.047 1 56.97 308 ALA B N 1
ATOM 8237 C CA . ALA B 1 308 ? -0.466 -42.625 -27.812 1 56.97 308 ALA B CA 1
ATOM 8238 C C . ALA B 1 308 ? -0.812 -44 -27.234 1 56.97 308 ALA B C 1
ATOM 8240 O O . ALA B 1 308 ? -0.881 -44.156 -26.016 1 56.97 308 ALA B O 1
ATOM 8241 N N . SER B 1 309 ? -0.894 -44.875 -28.094 1 50.5 309 SER B N 1
ATOM 8242 C CA . SER B 1 309 ? -1.321 -46.219 -27.719 1 50.5 309 SER B CA 1
ATOM 8243 C C . SER B 1 309 ? -0.274 -46.906 -26.844 1 50.5 309 SER B C 1
ATOM 8245 O O . SER B 1 309 ? -0.588 -47.875 -26.125 1 50.5 309 SER B O 1
ATOM 8247 N N . THR B 1 310 ? 0.903 -46.312 -26.969 1 56.19 310 THR B N 1
ATOM 8248 C CA . THR B 1 310 ? 1.974 -46.969 -26.234 1 56.19 310 THR B CA 1
ATOM 8249 C C . THR B 1 310 ? 2.088 -46.406 -24.828 1 56.19 310 THR B C 1
ATOM 8251 O O . THR B 1 310 ? 2.756 -46.969 -23.953 1 56.19 310 THR B O 1
ATOM 8254 N N . HIS B 1 311 ? 1.322 -45.375 -24.469 1 48.81 311 HIS B N 1
ATOM 8255 C CA . HIS B 1 311 ? 1.205 -44.75 -23.141 1 48.81 311 HIS B CA 1
ATOM 8256 C C . HIS B 1 311 ? 2.572 -44.344 -22.609 1 48.81 311 HIS B C 1
ATOM 8258 O O . HIS B 1 311 ? 2.865 -44.562 -21.422 1 48.81 311 HIS B O 1
ATOM 8264 N N . ASP B 1 312 ? 3.373 -43.938 -23.438 1 68 312 ASP B N 1
ATOM 8265 C CA . ASP B 1 312 ? 4.711 -43.531 -23.016 1 68 312 ASP B CA 1
ATOM 8266 C C . ASP B 1 312 ? 4.832 -42 -23.031 1 68 312 ASP B C 1
ATOM 8268 O O . ASP B 1 312 ? 5.859 -41.469 -23.422 1 68 312 ASP B O 1
ATOM 8272 N N . ASP B 1 313 ? 3.691 -41.375 -22.562 1 75.81 313 ASP B N 1
ATOM 8273 C CA . ASP B 1 313 ? 3.74 -39.938 -22.516 1 75.81 313 ASP B CA 1
ATOM 8274 C C . ASP B 1 313 ? 4.258 -39.438 -21.156 1 75.81 313 ASP B C 1
ATOM 8276 O O . ASP B 1 313 ? 4.086 -40.125 -20.141 1 75.81 313 ASP B O 1
ATOM 8280 N N . VAL B 1 314 ? 4.953 -38.344 -21.141 1 81.75 314 VAL B N 1
ATOM 8281 C CA . VAL B 1 314 ? 5.473 -37.688 -19.938 1 81.75 314 VAL B CA 1
ATOM 8282 C C . VAL B 1 314 ? 5.027 -36.25 -19.891 1 81.75 314 VAL B C 1
ATOM 8284 O O . VAL B 1 314 ? 4.77 -35.625 -20.922 1 81.75 314 VAL B O 1
ATOM 8287 N N . VAL B 1 315 ? 4.859 -35.75 -18.703 1 81.12 315 VAL B N 1
ATOM 8288 C CA . VAL B 1 315 ? 4.465 -34.375 -18.531 1 81.12 315 VAL B CA 1
ATOM 8289 C C . VAL B 1 315 ? 5.711 -33.5 -18.422 1 81.12 315 VAL B C 1
ATOM 8291 O O . VAL B 1 315 ? 6.535 -33.688 -17.531 1 81.12 315 VAL B O 1
ATOM 8294 N N . THR B 1 316 ? 5.879 -32.562 -19.359 1 87.5 316 THR B N 1
ATOM 8295 C CA . THR B 1 316 ? 6.965 -31.594 -19.375 1 87.5 316 THR B CA 1
ATOM 8296 C C . THR B 1 316 ? 6.461 -30.219 -18.953 1 87.5 316 THR B C 1
ATOM 8298 O O . THR B 1 316 ? 5.258 -30.031 -18.734 1 87.5 316 THR B O 1
ATOM 8301 N N . PRO B 1 317 ? 7.414 -29.312 -18.797 1 84 317 PRO B N 1
ATOM 8302 C CA . PRO B 1 317 ? 6.977 -27.969 -18.453 1 84 317 PRO B CA 1
ATOM 8303 C C . PRO B 1 317 ? 6.035 -27.359 -19.484 1 84 317 PRO B C 1
ATOM 8305 O O . PRO B 1 317 ? 5.312 -26.406 -19.188 1 84 317 PRO B O 1
ATOM 8308 N N . HIS B 1 318 ? 6.062 -27.906 -20.766 1 81.06 318 HIS B N 1
ATOM 8309 C CA . HIS B 1 318 ? 5.207 -27.406 -21.828 1 81.06 318 HIS B CA 1
ATOM 8310 C C . HIS B 1 318 ? 3.938 -28.25 -21.953 1 81.06 318 HIS B C 1
ATOM 8312 O O . HIS B 1 318 ? 3.119 -28.016 -22.844 1 81.06 318 HIS B O 1
ATOM 8318 N N . GLY B 1 319 ? 3.832 -29.266 -21.141 1 75.94 319 GLY B N 1
ATOM 8319 C CA . GLY B 1 319 ? 2.674 -30.141 -21.234 1 75.94 319 GLY B CA 1
ATOM 8320 C C . GLY B 1 319 ? 3.033 -31.578 -21.547 1 75.94 319 GLY B C 1
ATOM 8321 O O . GLY B 1 319 ? 4.133 -32.031 -21.219 1 75.94 319 GLY B O 1
ATOM 8322 N N . LEU B 1 320 ? 2.117 -32.281 -22.109 1 76 320 LEU B N 1
ATOM 8323 C CA . LEU B 1 320 ? 2.275 -33.688 -22.375 1 76 320 LEU B CA 1
ATOM 8324 C C . LEU B 1 320 ? 3.057 -33.938 -23.672 1 76 320 LEU B C 1
ATOM 8326 O O . LEU B 1 320 ? 2.742 -33.312 -24.703 1 76 320 LEU B O 1
ATOM 8330 N N . PHE B 1 321 ? 4.082 -34.656 -23.625 1 83.25 321 PHE B N 1
ATOM 8331 C CA . PHE B 1 321 ? 4.879 -35.062 -24.766 1 83.25 321 PHE B CA 1
ATOM 8332 C C . PHE B 1 321 ? 5.254 -36.531 -24.703 1 83.25 321 PHE B C 1
ATOM 8334 O O . PHE B 1 321 ? 5.328 -37.094 -23.609 1 83.25 321 PHE B O 1
ATOM 8341 N N . PRO B 1 322 ? 5.441 -37.156 -25.828 1 83.88 322 PRO B N 1
ATOM 8342 C CA . PRO B 1 322 ? 5.949 -38.531 -25.797 1 83.88 322 PRO B CA 1
ATOM 8343 C C . PRO B 1 322 ? 7.297 -38.656 -25.094 1 83.88 322 PRO B C 1
ATOM 8345 O O . PRO B 1 322 ? 8.117 -37.719 -25.156 1 83.88 322 PRO B O 1
ATOM 8348 N N . GLY B 1 323 ? 7.516 -39.75 -24.453 1 89.94 323 GLY B N 1
ATOM 8349 C CA . GLY B 1 323 ? 8.742 -39.969 -23.703 1 89.94 323 GLY B CA 1
ATOM 8350 C C . GLY B 1 323 ? 9.992 -39.844 -24.547 1 89.94 323 GLY B C 1
ATOM 8351 O O . GLY B 1 323 ? 11.016 -39.344 -24.078 1 89.94 323 GLY B O 1
ATOM 8352 N N . VAL B 1 324 ? 9.867 -40.281 -25.797 1 92.88 324 VAL B N 1
ATOM 8353 C CA . VAL B 1 324 ? 11.031 -40.25 -26.672 1 92.88 324 VAL B CA 1
ATOM 8354 C C . VAL B 1 324 ? 11.469 -38.812 -26.922 1 92.88 324 VAL B C 1
ATOM 8356 O O . VAL B 1 324 ? 12.656 -38.531 -27.078 1 92.88 324 VAL B O 1
ATOM 8359 N N . ILE B 1 325 ? 10.531 -37.906 -26.922 1 93.31 325 ILE B N 1
ATOM 8360 C CA . ILE B 1 325 ? 10.836 -36.5 -27.125 1 93.31 325 ILE B CA 1
ATOM 8361 C C . ILE B 1 325 ? 11.609 -35.969 -25.906 1 93.31 325 ILE B C 1
ATOM 8363 O O . ILE B 1 325 ? 12.578 -35.219 -26.062 1 93.31 325 ILE B O 1
ATOM 8367 N N . ALA B 1 326 ? 11.156 -36.344 -24.734 1 94.44 326 ALA B N 1
ATOM 8368 C CA . ALA B 1 326 ? 11.867 -35.938 -23.531 1 94.44 326 ALA B CA 1
ATOM 8369 C C . ALA B 1 326 ? 13.297 -36.469 -23.531 1 94.44 326 ALA B C 1
ATOM 8371 O O . ALA B 1 326 ? 14.234 -35.75 -23.172 1 94.44 326 ALA B O 1
ATOM 8372 N N . GLN B 1 327 ? 13.383 -37.688 -23.938 1 95.81 327 GLN B N 1
ATOM 8373 C CA . GLN B 1 327 ? 14.711 -38.281 -24.031 1 95.81 327 GLN B CA 1
ATOM 8374 C C . GLN B 1 327 ? 15.594 -37.531 -25.016 1 95.81 327 GLN B C 1
ATOM 8376 O O . GLN B 1 327 ? 16.781 -37.344 -24.781 1 95.81 327 GLN B O 1
ATOM 8381 N N . ALA B 1 328 ? 14.992 -37.188 -26.125 1 97.06 328 ALA B N 1
ATOM 8382 C CA . ALA B 1 328 ? 15.727 -36.406 -27.125 1 97.06 328 ALA B CA 1
ATOM 8383 C C . ALA B 1 328 ? 16.203 -35.094 -26.562 1 97.06 328 ALA B C 1
ATOM 8385 O O . ALA B 1 328 ? 17.312 -34.625 -26.859 1 97.06 328 ALA B O 1
ATOM 8386 N N . VAL B 1 329 ? 15.375 -34.469 -25.75 1 96.75 329 VAL B N 1
ATOM 8387 C CA . VAL B 1 329 ? 15.719 -33.219 -25.125 1 96.75 329 VAL B CA 1
ATOM 8388 C C . VAL B 1 329 ? 16.906 -33.406 -24.188 1 96.75 329 VAL B C 1
ATOM 8390 O O . VAL B 1 329 ? 17.859 -32.594 -24.234 1 96.75 329 VAL B O 1
ATOM 8393 N N . PHE B 1 330 ? 16.875 -34.438 -23.375 1 97.56 330 PHE B N 1
ATOM 8394 C CA . PHE B 1 330 ? 17.984 -34.719 -22.453 1 97.56 330 PHE B CA 1
ATOM 8395 C C . PHE B 1 330 ? 19.266 -35 -23.219 1 97.56 330 PHE B C 1
ATOM 8397 O O . PHE B 1 330 ? 20.344 -34.5 -22.828 1 97.56 330 PHE B O 1
ATOM 8404 N N . ALA B 1 331 ? 19.109 -35.688 -24.297 1 97.81 331 ALA B N 1
ATOM 8405 C CA . ALA B 1 331 ? 20.266 -35.969 -25.141 1 97.81 331 ALA B CA 1
ATOM 8406 C C . ALA B 1 331 ? 20.859 -34.688 -25.719 1 97.81 331 ALA B C 1
ATOM 8408 O O . ALA B 1 331 ? 22.078 -34.5 -25.672 1 97.81 331 ALA B O 1
ATOM 8409 N N . SER B 1 332 ? 20 -33.875 -26.234 1 97.69 332 SER B N 1
ATOM 8410 C CA . SER B 1 332 ? 20.453 -32.594 -26.797 1 97.69 332 SER B CA 1
ATOM 8411 C C . SER B 1 332 ? 21.109 -31.734 -25.734 1 97.69 332 SER B C 1
ATOM 8413 O O . SER B 1 332 ? 22.125 -31.078 -26 1 97.69 332 SER B O 1
ATOM 8415 N N . ASN B 1 333 ? 20.5 -31.719 -24.516 1 97.81 333 ASN B N 1
ATOM 8416 C CA . ASN B 1 333 ? 21.047 -30.922 -23.422 1 97.81 333 ASN B CA 1
ATOM 8417 C C . ASN B 1 333 ? 22.484 -31.344 -23.094 1 97.81 333 ASN B C 1
ATOM 8419 O O . ASN B 1 333 ? 23.375 -30.484 -23.016 1 97.81 333 ASN B O 1
ATOM 8423 N N . LEU B 1 334 ? 22.656 -32.625 -22.922 1 96.88 334 LEU B N 1
ATOM 8424 C CA . LEU B 1 334 ? 23.969 -33.094 -22.531 1 96.88 334 LEU B CA 1
ATOM 8425 C C . LEU B 1 334 ? 24.969 -32.969 -23.672 1 96.88 334 LEU B C 1
ATOM 8427 O O . LEU B 1 334 ? 26.125 -32.594 -23.453 1 96.88 334 LEU B O 1
ATOM 8431 N N . ARG B 1 335 ? 24.531 -33.156 -24.844 1 95.62 335 ARG B N 1
ATOM 8432 C CA . ARG B 1 335 ? 25.406 -33.094 -26.016 1 95.62 335 ARG B CA 1
ATOM 8433 C C . ARG B 1 335 ? 25.859 -31.672 -26.281 1 95.62 335 ARG B C 1
ATOM 8435 O O . ARG B 1 335 ? 27.047 -31.422 -26.531 1 95.62 335 ARG B O 1
ATOM 8442 N N . GLU B 1 336 ? 24.922 -30.719 -26.25 1 96.06 336 GLU B N 1
ATOM 8443 C CA . GLU B 1 336 ? 25.203 -29.328 -26.609 1 96.06 336 GLU B CA 1
ATOM 8444 C C . GLU B 1 336 ? 25.641 -28.516 -25.391 1 96.06 336 GLU B C 1
ATOM 8446 O O . GLU B 1 336 ? 26.156 -27.406 -25.531 1 96.06 336 GLU B O 1
ATOM 8451 N N . GLY B 1 337 ? 25.406 -29.047 -24.219 1 95.88 337 GLY B N 1
ATOM 8452 C CA . GLY B 1 337 ? 25.781 -28.344 -23 1 95.88 337 GLY B CA 1
ATOM 8453 C C . GLY B 1 337 ? 24.719 -27.344 -22.547 1 95.88 337 GLY B C 1
ATOM 8454 O O . GLY B 1 337 ? 25.031 -26.328 -21.922 1 95.88 337 GLY B O 1
ATOM 8455 N N . HIS B 1 338 ? 23.531 -27.625 -22.984 1 96.69 338 HIS B N 1
ATOM 8456 C CA . HIS B 1 338 ? 22.406 -26.797 -22.562 1 96.69 338 HIS B CA 1
ATOM 8457 C C . HIS B 1 338 ? 21.875 -27.234 -21.203 1 96.69 338 HIS B C 1
ATOM 8459 O O . HIS B 1 338 ? 20.734 -27.719 -21.125 1 96.69 338 HIS B O 1
ATOM 8465 N N . LEU B 1 339 ? 22.672 -27.078 -20.141 1 96.88 339 LEU B N 1
ATOM 8466 C CA . LEU B 1 339 ? 22.344 -27.547 -18.797 1 96.88 339 LEU B CA 1
ATOM 8467 C C . LEU B 1 339 ? 22.188 -26.375 -17.844 1 96.88 339 LEU B C 1
ATOM 8469 O O . LEU B 1 339 ? 23 -25.469 -17.828 1 96.88 339 LEU B O 1
ATOM 8473 N N . LEU B 1 340 ? 21.094 -26.453 -17.062 1 95.81 340 LEU B N 1
ATOM 8474 C CA . LEU B 1 340 ? 20.828 -25.375 -16.109 1 95.81 340 LEU B CA 1
ATOM 8475 C C . LEU B 1 340 ? 21.344 -25.719 -14.727 1 95.81 340 LEU B C 1
ATOM 8477 O O . LEU B 1 340 ? 21.156 -26.844 -14.25 1 95.81 340 LEU B O 1
ATOM 8481 N N . LYS B 1 341 ? 22.062 -24.812 -14.164 1 95.31 341 LYS B N 1
ATOM 8482 C CA . LYS B 1 341 ? 22.531 -24.969 -12.789 1 95.31 341 LYS B CA 1
ATOM 8483 C C . LYS B 1 341 ? 21.594 -24.266 -11.812 1 95.31 341 LYS B C 1
ATOM 8485 O O . LYS B 1 341 ? 21.391 -23.047 -11.898 1 95.31 341 LYS B O 1
ATOM 8490 N N . GLU B 1 342 ? 21.016 -25 -10.922 1 93.06 342 GLU B N 1
ATOM 8491 C CA . GLU B 1 342 ? 20.141 -24.406 -9.914 1 93.06 342 GLU B CA 1
ATOM 8492 C C . GLU B 1 342 ? 20.953 -23.859 -8.742 1 93.06 342 GLU B C 1
ATOM 8494 O O . GLU B 1 342 ? 21.656 -24.594 -8.055 1 93.06 342 GLU B O 1
ATOM 8499 N N . LEU B 1 343 ? 20.828 -22.562 -8.547 1 93.06 343 LEU B N 1
ATOM 8500 C CA . LEU B 1 343 ? 21.516 -21.938 -7.43 1 93.06 343 LEU B CA 1
ATOM 8501 C C . LEU B 1 343 ? 20.844 -22.25 -6.105 1 93.06 343 LEU B C 1
ATOM 8503 O O . LEU B 1 343 ? 19.625 -22.438 -6.062 1 93.06 343 LEU B O 1
ATOM 8507 N N . PRO B 1 344 ? 21.656 -22.344 -5.066 1 90 344 PRO B N 1
ATOM 8508 C CA . PRO B 1 344 ? 21.047 -22.547 -3.752 1 90 344 PRO B CA 1
ATOM 8509 C C . PRO B 1 344 ? 19.984 -21.5 -3.42 1 90 344 PRO B C 1
ATOM 8511 O O . PRO B 1 344 ? 20.078 -20.359 -3.895 1 90 344 PRO B O 1
ATOM 8514 N N . GLU B 1 345 ? 19.016 -21.891 -2.658 1 90.38 345 GLU B N 1
ATOM 8515 C CA . GLU B 1 345 ? 17.891 -21.031 -2.301 1 90.38 345 GLU B CA 1
ATOM 8516 C C . GLU B 1 345 ? 18.375 -19.781 -1.571 1 90.38 345 GLU B C 1
ATOM 8518 O O . GLU B 1 345 ? 17.703 -18.75 -1.603 1 90.38 345 GLU B O 1
ATOM 8523 N N . SER B 1 346 ? 19.562 -19.875 -0.873 1 90.12 346 SER B N 1
ATOM 8524 C CA . SER B 1 346 ? 20.094 -18.766 -0.087 1 90.12 346 SER B CA 1
ATOM 8525 C C . SER B 1 346 ? 20.359 -17.547 -0.962 1 90.12 346 SER B C 1
ATOM 8527 O O . SER B 1 346 ? 20.188 -16.406 -0.521 1 90.12 346 SER B O 1
ATOM 8529 N N . TYR B 1 347 ? 20.719 -17.797 -2.219 1 93 347 TYR B N 1
ATOM 8530 C CA . TYR B 1 347 ? 20.984 -16.672 -3.115 1 93 347 TYR B CA 1
ATOM 8531 C C . TYR B 1 347 ? 19.719 -15.883 -3.398 1 93 347 TYR B C 1
ATOM 8533 O O . TYR B 1 347 ? 19.734 -14.656 -3.459 1 93 347 TYR B O 1
ATOM 8541 N N . GLY B 1 348 ? 18.609 -16.656 -3.582 1 92.94 348 GLY B N 1
ATOM 8542 C CA . GLY B 1 348 ? 17.328 -15.984 -3.783 1 92.94 348 GLY B CA 1
ATOM 8543 C C . GLY B 1 348 ? 16.859 -15.195 -2.57 1 92.94 348 GLY B C 1
ATOM 8544 O O . GLY B 1 348 ? 16.375 -14.078 -2.701 1 92.94 348 GLY B O 1
ATOM 8545 N N . ILE B 1 349 ? 17.094 -15.727 -1.411 1 92.88 349 ILE B N 1
ATOM 8546 C CA . ILE B 1 349 ? 16.672 -15.094 -0.165 1 92.88 349 ILE B CA 1
ATOM 8547 C C . ILE B 1 349 ? 17.516 -13.844 0.079 1 92.88 349 ILE B C 1
ATOM 8549 O O . ILE B 1 349 ? 16.984 -12.789 0.438 1 92.88 349 ILE B O 1
ATOM 8553 N N . ILE B 1 350 ? 18.828 -13.953 -0.155 1 94.12 350 ILE B N 1
ATOM 8554 C CA . ILE B 1 350 ? 19.734 -12.82 0.04 1 94.12 350 ILE B CA 1
ATOM 8555 C C . ILE B 1 350 ? 19.359 -11.695 -0.922 1 94.12 350 ILE B C 1
ATOM 8557 O O . ILE B 1 350 ? 19.328 -10.523 -0.532 1 94.12 350 ILE B O 1
ATOM 8561 N N . PHE B 1 351 ? 19.141 -12.062 -2.123 1 94.75 351 PHE B N 1
ATOM 8562 C CA . PHE B 1 351 ? 18.703 -11.078 -3.111 1 94.75 351 PHE B CA 1
ATOM 8563 C C . PHE B 1 351 ? 17.438 -10.359 -2.639 1 94.75 351 PHE B C 1
ATOM 8565 O O . PHE B 1 351 ? 17.359 -9.133 -2.713 1 94.75 351 PHE B O 1
ATOM 8572 N N . THR B 1 352 ? 16.484 -11.141 -2.162 1 94.38 352 THR B N 1
ATOM 8573 C CA . THR B 1 352 ? 15.227 -10.578 -1.697 1 94.38 352 THR B CA 1
ATOM 8574 C C . THR B 1 352 ? 15.453 -9.633 -0.52 1 94.38 352 THR B C 1
ATOM 8576 O O . THR B 1 352 ? 14.906 -8.531 -0.484 1 94.38 352 THR B O 1
ATOM 8579 N N . ILE B 1 353 ? 16.312 -10.016 0.4 1 94.56 353 ILE B N 1
ATOM 8580 C CA . ILE B 1 353 ? 16.609 -9.211 1.584 1 94.56 353 ILE B CA 1
ATOM 8581 C C . ILE B 1 353 ? 17.203 -7.875 1.164 1 94.56 353 ILE B C 1
ATOM 8583 O O . ILE B 1 353 ? 16.828 -6.82 1.688 1 94.56 353 ILE B O 1
ATOM 8587 N N . LEU B 1 354 ? 18.078 -7.902 0.185 1 94.75 354 LEU B N 1
ATOM 8588 C CA . LEU B 1 354 ? 18.734 -6.684 -0.292 1 94.75 354 LEU B CA 1
ATOM 8589 C C . LEU B 1 354 ? 17.703 -5.734 -0.909 1 94.75 354 LEU B C 1
ATOM 8591 O O . LEU B 1 354 ? 17.75 -4.527 -0.651 1 94.75 354 LEU B O 1
ATOM 8595 N N . VAL B 1 355 ? 16.828 -6.27 -1.67 1 94.06 355 VAL B N 1
ATOM 8596 C CA . VAL B 1 355 ? 15.797 -5.453 -2.314 1 94.06 355 VAL B CA 1
ATOM 8597 C C . VAL B 1 355 ? 14.867 -4.859 -1.26 1 94.06 355 VAL B C 1
ATOM 8599 O O . VAL B 1 355 ? 14.469 -3.695 -1.358 1 94.06 355 VAL B O 1
ATOM 8602 N N . LEU B 1 356 ? 14.531 -5.707 -0.255 1 94.06 356 LEU B N 1
ATOM 8603 C CA . LEU B 1 356 ? 13.641 -5.25 0.803 1 94.06 356 LEU B CA 1
ATOM 8604 C C . LEU B 1 356 ? 14.289 -4.145 1.626 1 94.06 356 LEU B C 1
ATOM 8606 O O . LEU B 1 356 ? 13.625 -3.188 2.029 1 94.06 356 LEU B O 1
ATOM 8610 N N . LEU B 1 357 ? 15.57 -4.238 1.854 1 93.19 357 LEU B N 1
ATOM 8611 C CA . LEU B 1 357 ? 16.297 -3.211 2.594 1 93.19 357 LEU B CA 1
ATOM 8612 C C . LEU B 1 357 ? 16.297 -1.89 1.833 1 93.19 357 LEU B C 1
ATOM 8614 O O . LEU B 1 357 ? 16.141 -0.823 2.434 1 93.19 357 LEU B O 1
ATOM 8618 N N . ILE B 1 358 ? 16.453 -1.966 0.534 1 91.12 358 ILE B N 1
ATOM 8619 C CA . ILE B 1 358 ? 16.375 -0.777 -0.309 1 91.12 358 ILE B CA 1
ATOM 8620 C C . ILE B 1 358 ? 14.977 -0.17 -0.225 1 91.12 358 ILE B C 1
ATOM 8622 O O . ILE B 1 358 ? 14.828 1.054 -0.21 1 91.12 358 ILE B O 1
ATOM 8626 N N . GLY B 1 359 ? 13.977 -1.093 -0.168 1 89 359 GLY B N 1
ATOM 8627 C CA . GLY B 1 359 ? 12.609 -0.624 -0.028 1 89 359 GLY B CA 1
ATOM 8628 C C . GLY B 1 359 ? 12.383 0.189 1.232 1 89 359 GLY B C 1
ATOM 8629 O O . GLY B 1 359 ? 11.688 1.208 1.204 1 89 359 GLY B O 1
ATOM 8630 N N . VAL B 1 360 ? 12.977 -0.21 2.318 1 87.88 360 VAL B N 1
ATOM 8631 C CA . VAL B 1 360 ? 12.852 0.506 3.584 1 87.88 360 VAL B CA 1
ATOM 8632 C C . VAL B 1 360 ? 13.461 1.902 3.449 1 87.88 360 VAL B C 1
ATOM 8634 O O . VAL B 1 360 ? 12.867 2.887 3.896 1 87.88 360 VAL B O 1
ATOM 8637 N N . LEU B 1 361 ? 14.547 2.006 2.787 1 86.5 361 LEU B N 1
ATOM 8638 C CA . LEU B 1 361 ? 15.227 3.283 2.605 1 86.5 361 LEU B CA 1
ATOM 8639 C C . LEU B 1 361 ? 14.398 4.223 1.737 1 86.5 361 LEU B C 1
ATOM 8641 O O . LEU B 1 361 ? 14.281 5.414 2.039 1 86.5 361 LEU B O 1
ATOM 8645 N N . VAL B 1 362 ? 13.844 3.666 0.707 1 85.06 362 VAL B N 1
ATOM 8646 C CA . VAL B 1 362 ? 13.094 4.469 -0.252 1 85.06 362 VAL B CA 1
ATOM 8647 C C . VAL B 1 362 ? 11.789 4.953 0.385 1 85.06 362 VAL B C 1
ATOM 8649 O O . VAL B 1 362 ? 11.406 6.109 0.219 1 85.06 362 VAL B O 1
ATOM 8652 N N . LEU B 1 363 ? 11.109 4.109 1.145 1 81.12 363 LEU B N 1
ATOM 8653 C CA . LEU B 1 363 ? 9.781 4.43 1.665 1 81.12 363 LEU B CA 1
ATOM 8654 C C . LEU B 1 363 ? 9.883 5.344 2.881 1 81.12 363 LEU B C 1
ATOM 8656 O O . LEU B 1 363 ? 9.008 6.184 3.107 1 81.12 363 LEU B O 1
ATOM 8660 N N . PHE B 1 364 ? 10.906 5.227 3.648 1 80.12 364 PHE B N 1
ATOM 8661 C CA . PHE B 1 364 ? 10.852 5.906 4.938 1 80.12 364 PHE B CA 1
ATOM 8662 C C . PHE B 1 364 ? 11.961 6.938 5.055 1 80.12 364 PHE B C 1
ATOM 8664 O O . PHE B 1 364 ? 11.922 7.809 5.922 1 80.12 364 PHE B O 1
ATOM 8671 N N . ILE B 1 365 ? 12.953 6.832 4.297 1 74.12 365 ILE B N 1
ATOM 8672 C CA . ILE B 1 365 ? 14.031 7.809 4.398 1 74.12 365 ILE B CA 1
ATOM 8673 C C . ILE B 1 365 ? 13.859 8.875 3.314 1 74.12 365 ILE B C 1
ATOM 8675 O O . ILE B 1 365 ? 14.031 10.07 3.578 1 74.12 365 ILE B O 1
ATOM 8679 N N . ASN B 1 366 ? 13.422 8.438 2.15 1 67.62 366 ASN B N 1
ATOM 8680 C CA . ASN B 1 366 ? 13.312 9.359 1.022 1 67.62 366 ASN B CA 1
ATOM 8681 C C . ASN B 1 366 ? 12.039 10.203 1.112 1 67.62 366 ASN B C 1
ATOM 8683 O O . ASN B 1 366 ? 10.992 9.711 1.537 1 67.62 366 ASN B O 1
ATOM 8687 N N . GLN B 1 367 ? 12.219 11.477 0.822 1 65.06 367 GLN B N 1
ATOM 8688 C CA . GLN B 1 367 ? 11.102 12.406 0.904 1 65.06 367 GLN B CA 1
ATOM 8689 C C . GLN B 1 367 ? 10.391 12.547 -0.443 1 65.06 367 GLN B C 1
ATOM 8691 O O . GLN B 1 367 ? 9.312 13.133 -0.53 1 65.06 367 GLN B O 1
ATOM 8696 N N . TRP B 1 368 ? 11.023 11.984 -1.421 1 65.56 368 TRP B N 1
ATOM 8697 C CA . TRP B 1 368 ? 10.453 12.141 -2.752 1 65.56 368 TRP B CA 1
ATOM 8698 C C . TRP B 1 368 ? 9.32 11.141 -2.982 1 65.56 368 TRP B C 1
ATOM 8700 O O . TRP B 1 368 ? 9.562 9.938 -3.07 1 65.56 368 TRP B O 1
ATOM 8710 N N . HIS B 1 369 ? 8.156 11.461 -3.133 1 71.19 369 HIS B N 1
ATOM 8711 C CA . HIS B 1 369 ? 6.973 10.625 -3.252 1 71.19 369 HIS B CA 1
ATOM 8712 C C . HIS B 1 369 ? 6.973 9.852 -4.566 1 71.19 369 HIS B C 1
ATOM 8714 O O . HIS B 1 369 ? 6.434 8.742 -4.641 1 71.19 369 HIS B O 1
ATOM 8720 N N . LEU B 1 370 ? 7.629 10.461 -5.52 1 71.38 370 LEU B N 1
ATOM 8721 C CA . LEU B 1 370 ? 7.703 9.781 -6.809 1 71.38 370 LEU B CA 1
ATOM 8722 C C . LEU B 1 370 ? 8.484 8.477 -6.695 1 71.38 370 LEU B C 1
ATOM 8724 O O . LEU B 1 370 ? 8.117 7.469 -7.301 1 71.38 370 LEU B O 1
ATOM 8728 N N . LEU B 1 371 ? 9.469 8.539 -5.914 1 76.5 371 LEU B N 1
ATOM 8729 C CA . LEU B 1 371 ? 10.32 7.359 -5.754 1 76.5 371 LEU B CA 1
ATOM 8730 C C . LEU B 1 371 ? 9.586 6.262 -4.996 1 76.5 371 LEU B C 1
ATOM 8732 O O . LEU B 1 371 ? 9.805 5.074 -5.25 1 76.5 371 LEU B O 1
ATOM 8736 N N . LYS B 1 372 ? 8.688 6.656 -4.125 1 75.75 372 LYS B N 1
ATOM 8737 C CA . LYS B 1 372 ? 7.926 5.688 -3.342 1 75.75 372 LYS B CA 1
ATOM 8738 C C . LYS B 1 372 ? 6.973 4.895 -4.23 1 75.75 372 LYS B C 1
ATOM 8740 O O . LYS B 1 372 ? 6.75 3.701 -4.008 1 75.75 372 LYS B O 1
ATOM 8745 N N . ASN B 1 373 ? 6.535 5.523 -5.297 1 72.44 373 ASN B N 1
ATOM 8746 C CA . ASN B 1 373 ? 5.582 4.883 -6.195 1 72.44 373 ASN B CA 1
ATOM 8747 C C . ASN B 1 373 ? 6.289 4.098 -7.293 1 72.44 373 ASN B C 1
ATOM 8749 O O . ASN B 1 373 ? 5.742 3.127 -7.82 1 72.44 373 ASN B O 1
ATOM 8753 N N . LEU B 1 374 ? 7.5 4.539 -7.562 1 79.06 374 LEU B N 1
ATOM 8754 C CA . LEU B 1 374 ? 8.25 3.895 -8.633 1 79.06 374 LEU B CA 1
ATOM 8755 C C . LEU B 1 374 ? 9.016 2.684 -8.109 1 79.06 374 LEU B C 1
ATOM 8757 O O . LEU B 1 374 ? 9.43 1.819 -8.883 1 79.06 374 LEU B O 1
ATOM 8761 N N . TYR B 1 375 ? 9.211 2.588 -6.789 1 86.44 375 TYR B N 1
ATOM 8762 C CA . TYR B 1 375 ? 10.047 1.564 -6.16 1 86.44 375 TYR B CA 1
ATOM 8763 C C . TYR B 1 375 ? 9.547 0.168 -6.523 1 86.44 375 TYR B C 1
ATOM 8765 O O . TYR B 1 375 ? 10.344 -0.7 -6.898 1 86.44 375 TYR B O 1
ATOM 8773 N N . PRO B 1 376 ? 8.242 -0.152 -6.453 1 82.69 376 PRO B N 1
ATOM 8774 C CA . PRO B 1 376 ? 7.809 -1.508 -6.797 1 82.69 376 PRO B CA 1
ATOM 8775 C C . PRO B 1 376 ? 8.109 -1.877 -8.242 1 82.69 376 PRO B C 1
ATOM 8777 O O . PRO B 1 376 ? 8.492 -3.018 -8.531 1 82.69 376 PRO B O 1
ATOM 8780 N N . ILE B 1 377 ? 8.008 -0.966 -9.117 1 81.62 377 ILE B N 1
ATOM 8781 C CA . ILE B 1 377 ? 8.273 -1.213 -10.531 1 81.62 377 ILE B CA 1
ATOM 8782 C C . ILE B 1 377 ? 9.766 -1.492 -10.734 1 81.62 377 ILE B C 1
ATOM 8784 O O . ILE B 1 377 ? 10.141 -2.42 -11.453 1 81.62 377 ILE B O 1
ATOM 8788 N N . VAL B 1 378 ? 10.531 -0.677 -10.055 1 86.94 378 VAL B N 1
ATOM 8789 C CA . VAL B 1 378 ? 11.977 -0.839 -10.164 1 86.94 378 VAL B CA 1
ATOM 8790 C C . VAL B 1 378 ? 12.398 -2.168 -9.539 1 86.94 378 VAL B C 1
ATOM 8792 O O . VAL B 1 378 ? 13.234 -2.883 -10.094 1 86.94 378 VAL B O 1
ATOM 8795 N N . ALA B 1 379 ? 11.812 -2.49 -8.406 1 90.25 379 ALA B N 1
ATOM 8796 C CA . ALA B 1 379 ? 12.141 -3.734 -7.715 1 90.25 379 ALA B CA 1
ATOM 8797 C C . ALA B 1 379 ? 11.766 -4.949 -8.562 1 90.25 379 ALA B C 1
ATOM 8799 O O . ALA B 1 379 ? 12.555 -5.883 -8.703 1 90.25 379 ALA B O 1
ATOM 8800 N N . ILE B 1 380 ? 10.594 -4.98 -9.195 1 88 380 ILE B N 1
ATOM 8801 C CA . ILE B 1 380 ? 10.133 -6.078 -10.039 1 88 380 ILE B CA 1
ATOM 8802 C C . ILE B 1 380 ? 11 -6.18 -11.289 1 88 380 ILE B C 1
ATOM 8804 O O . ILE B 1 380 ? 11.406 -7.273 -11.68 1 88 380 ILE B O 1
ATOM 8808 N N . SER B 1 381 ? 11.336 -5.016 -11.867 1 90.5 381 SER B N 1
ATOM 8809 C CA . SER B 1 381 ? 12.188 -5.004 -13.055 1 90.5 381 SER B CA 1
ATOM 8810 C C . SER B 1 381 ? 13.578 -5.535 -12.742 1 90.5 381 SER B C 1
ATOM 8812 O O . SER B 1 381 ? 14.172 -6.27 -13.539 1 90.5 381 SER B O 1
ATOM 8814 N N . LEU B 1 382 ? 14.016 -5.148 -11.578 1 92.75 382 LEU B N 1
ATOM 8815 C CA . LEU B 1 382 ? 15.32 -5.633 -11.148 1 92.75 382 LEU B CA 1
ATOM 8816 C C . LEU B 1 382 ? 15.305 -7.145 -10.969 1 92.75 382 LEU B C 1
ATOM 8818 O O . LEU B 1 382 ? 16.266 -7.828 -11.336 1 92.75 382 LEU B O 1
ATOM 8822 N N . PHE B 1 383 ? 14.281 -7.645 -10.438 1 94.06 383 PHE B N 1
ATOM 8823 C CA . PHE B 1 383 ? 14.156 -9.078 -10.219 1 94.06 383 PHE B CA 1
ATOM 8824 C C . PHE B 1 383 ? 14.062 -9.828 -11.539 1 94.06 383 PHE B C 1
ATOM 8826 O O . PHE B 1 383 ? 14.82 -10.773 -11.781 1 94.06 383 PHE B O 1
ATOM 8833 N N . VAL B 1 384 ? 13.133 -9.438 -12.43 1 90.81 384 VAL B N 1
ATOM 8834 C CA . VAL B 1 384 ? 12.93 -10.094 -13.711 1 90.81 384 VAL B CA 1
ATOM 8835 C C . VAL B 1 384 ? 14.195 -9.977 -14.562 1 90.81 384 VAL B C 1
ATOM 8837 O O . VAL B 1 384 ? 14.602 -10.93 -15.219 1 90.81 384 VAL B O 1
ATOM 8840 N N . GLY B 1 385 ? 14.789 -8.828 -14.477 1 93.56 385 GLY B N 1
ATOM 8841 C CA . GLY B 1 385 ? 16.031 -8.625 -15.203 1 93.56 385 GLY B CA 1
ATOM 8842 C C . GLY B 1 385 ? 17.172 -9.508 -14.703 1 93.56 385 GLY B C 1
ATOM 8843 O O . GLY B 1 385 ? 17.875 -10.117 -15.5 1 93.56 385 GLY B O 1
ATOM 8844 N N . SER B 1 386 ? 17.297 -9.555 -13.391 1 94.38 386 SER B N 1
ATOM 8845 C CA . SER B 1 386 ? 18.344 -10.398 -12.805 1 94.38 386 SER B CA 1
ATOM 8846 C C . SER B 1 386 ? 18.078 -11.867 -13.102 1 94.38 386 SER B C 1
ATOM 8848 O O . SER B 1 386 ? 19 -12.617 -13.43 1 94.38 386 SER B O 1
ATOM 8850 N N . PHE B 1 387 ? 16.828 -12.289 -12.984 1 94.06 387 PHE B N 1
ATOM 8851 C CA . PHE B 1 387 ? 16.469 -13.664 -13.281 1 94.06 387 PHE B CA 1
ATOM 8852 C C . PHE B 1 387 ? 16.781 -14.008 -14.734 1 94.06 387 PHE B C 1
ATOM 8854 O O . PHE B 1 387 ? 17.328 -15.07 -15.023 1 94.06 387 PHE B O 1
ATOM 8861 N N . TYR B 1 388 ? 16.453 -13.117 -15.633 1 93.88 388 TYR B N 1
ATOM 8862 C CA . TYR B 1 388 ? 16.672 -13.344 -17.062 1 93.88 388 TYR B CA 1
ATOM 8863 C C . TYR B 1 388 ? 18.172 -13.391 -17.375 1 93.88 388 TYR B C 1
ATOM 8865 O O . TYR B 1 388 ? 18.609 -14.219 -18.172 1 93.88 388 TYR B O 1
ATOM 8873 N N . PHE B 1 389 ? 18.875 -12.469 -16.75 1 95.5 389 PHE B N 1
ATOM 8874 C CA . PHE B 1 389 ? 20.312 -12.414 -16.969 1 95.5 389 PHE B CA 1
ATOM 8875 C C . PHE B 1 389 ? 20.969 -13.719 -16.516 1 95.5 389 PHE B C 1
ATOM 8877 O O . PHE B 1 389 ? 21.797 -14.281 -17.234 1 95.5 389 PHE B O 1
ATOM 8884 N N . LEU B 1 390 ? 20.594 -14.203 -15.391 1 95.69 390 LEU B N 1
ATOM 8885 C CA . LEU B 1 390 ? 21.156 -15.453 -14.883 1 95.69 390 LEU B CA 1
ATOM 8886 C C . LEU B 1 390 ? 20.703 -16.641 -15.734 1 95.69 390 LEU B C 1
ATOM 8888 O O . LEU B 1 390 ? 21.484 -17.547 -15.992 1 95.69 390 LEU B O 1
ATOM 8892 N N . TYR B 1 391 ? 19.438 -16.609 -16.188 1 93.88 391 TYR B N 1
ATOM 8893 C CA . TYR B 1 391 ? 18.906 -17.641 -17.062 1 93.88 391 TYR B CA 1
ATOM 8894 C C . TYR B 1 391 ? 19.703 -17.734 -18.359 1 93.88 391 TYR B C 1
ATOM 8896 O O . TYR B 1 391 ? 19.984 -18.828 -18.844 1 93.88 391 TYR B O 1
ATOM 8904 N N . ARG B 1 392 ? 20.188 -16.609 -18.875 1 94.44 392 ARG B N 1
ATOM 8905 C CA . ARG B 1 392 ? 20.969 -16.578 -20.109 1 94.44 392 ARG B CA 1
ATOM 8906 C C . ARG B 1 392 ? 22.359 -17.203 -19.891 1 94.44 392 ARG B C 1
ATOM 8908 O O . ARG B 1 392 ? 22.984 -17.656 -20.828 1 94.44 392 ARG B O 1
ATOM 8915 N N . MET B 1 393 ? 22.75 -17.188 -18.672 1 95.75 393 MET B N 1
ATOM 8916 C CA . MET B 1 393 ? 24.016 -17.797 -18.312 1 95.75 393 MET B CA 1
ATOM 8917 C C . MET B 1 393 ? 23.812 -19.234 -17.859 1 95.75 393 MET B C 1
ATOM 8919 O O . MET B 1 393 ? 24.734 -19.859 -17.312 1 95.75 393 MET B O 1
ATOM 8923 N N . ASP B 1 394 ? 22.609 -19.781 -17.938 1 96.31 394 ASP B N 1
ATOM 8924 C CA . ASP B 1 394 ? 22.234 -21.156 -17.594 1 96.31 394 ASP B CA 1
ATOM 8925 C C . ASP B 1 394 ? 22.25 -21.344 -16.078 1 96.31 394 ASP B C 1
ATOM 8927 O O . ASP B 1 394 ? 22.609 -22.422 -15.594 1 96.31 394 ASP B O 1
ATOM 8931 N N . LEU B 1 395 ? 21.953 -20.219 -15.367 1 95.56 395 LEU B N 1
ATOM 8932 C CA . LEU B 1 395 ? 21.781 -20.25 -13.914 1 95.56 395 LEU B CA 1
ATOM 8933 C C . LEU B 1 395 ? 20.328 -19.969 -13.539 1 95.56 395 LEU B C 1
ATOM 8935 O O . LEU B 1 395 ? 19.672 -19.125 -14.164 1 95.56 395 LEU B O 1
ATOM 8939 N N . VAL B 1 396 ? 19.844 -20.797 -12.617 1 94.69 396 VAL B N 1
ATOM 8940 C CA . VAL B 1 396 ? 18.453 -20.594 -12.203 1 94.69 396 VAL B CA 1
ATOM 8941 C C . VAL B 1 396 ? 18.422 -20.094 -10.766 1 94.69 396 VAL B C 1
ATOM 8943 O O . VAL B 1 396 ? 18.859 -20.781 -9.844 1 94.69 396 VAL B O 1
ATOM 8946 N N . LEU B 1 397 ? 17.906 -18.922 -10.602 1 93.56 397 LEU B N 1
ATOM 8947 C CA . LEU B 1 397 ? 17.75 -18.328 -9.281 1 93.56 397 LEU B CA 1
ATOM 8948 C C . LEU B 1 397 ? 16.422 -18.734 -8.648 1 93.56 397 LEU B C 1
ATOM 8950 O O . LEU B 1 397 ? 15.406 -18.828 -9.336 1 93.56 397 LEU B O 1
ATOM 8954 N N . SER B 1 398 ? 16.484 -18.984 -7.344 1 92.12 398 SER B N 1
ATOM 8955 C CA . SER B 1 398 ? 15.25 -19.234 -6.609 1 92.12 398 SER B CA 1
ATOM 8956 C C . SER B 1 398 ? 14.344 -18 -6.609 1 92.12 398 SER B C 1
ATOM 8958 O O . SER B 1 398 ? 14.789 -16.906 -6.297 1 92.12 398 SER B O 1
ATOM 8960 N N . THR B 1 399 ? 13.086 -18.141 -6.898 1 91 399 THR B N 1
ATOM 8961 C CA . THR B 1 399 ? 12.234 -16.984 -7.145 1 91 399 THR B CA 1
ATOM 8962 C C . THR B 1 399 ? 11.172 -16.844 -6.055 1 91 399 THR B C 1
ATOM 8964 O O . THR B 1 399 ? 10.594 -15.781 -5.867 1 91 399 THR B O 1
ATOM 8967 N N . TYR B 1 400 ? 10.938 -17.891 -5.266 1 89.25 400 TYR B N 1
ATOM 8968 C CA . TYR B 1 400 ? 9.789 -17.891 -4.363 1 89.25 400 TYR B CA 1
ATOM 8969 C C . TYR B 1 400 ? 9.93 -16.812 -3.297 1 89.25 400 TYR B C 1
ATOM 8971 O O . TYR B 1 400 ? 8.945 -16.203 -2.893 1 89.25 400 TYR B O 1
ATOM 8979 N N . SER B 1 401 ? 11.172 -16.594 -2.883 1 92.19 401 SER B N 1
ATOM 8980 C CA . SER B 1 401 ? 11.398 -15.648 -1.801 1 92.19 401 SER B CA 1
ATOM 8981 C C . SER B 1 401 ? 10.977 -14.234 -2.205 1 92.19 401 SER B C 1
ATOM 8983 O O . SER B 1 401 ? 10.336 -13.531 -1.43 1 92.19 401 SER B O 1
ATOM 8985 N N . PHE B 1 402 ? 11.336 -13.836 -3.426 1 93.19 402 PHE B N 1
ATOM 8986 C CA . PHE B 1 402 ? 10.984 -12.5 -3.896 1 93.19 402 PHE B CA 1
ATOM 8987 C C . PHE B 1 402 ? 9.492 -12.398 -4.195 1 93.19 402 PHE B C 1
ATOM 8989 O O . PHE B 1 402 ? 8.852 -11.406 -3.844 1 93.19 402 PHE B O 1
ATOM 8996 N N . VAL B 1 403 ? 8.945 -13.438 -4.844 1 86.94 403 VAL B N 1
ATOM 8997 C CA . VAL B 1 403 ? 7.566 -13.398 -5.309 1 86.94 403 VAL B CA 1
ATOM 8998 C C . VAL B 1 403 ? 6.617 -13.344 -4.113 1 86.94 403 VAL B C 1
ATOM 9000 O O . VAL B 1 403 ? 5.586 -12.672 -4.164 1 86.94 403 VAL B O 1
ATOM 9003 N N . LEU B 1 404 ? 7.004 -13.93 -3.018 1 84.12 404 LEU B N 1
ATOM 9004 C CA . LEU B 1 404 ? 6.156 -13.914 -1.83 1 84.12 404 LEU B CA 1
ATOM 9005 C C . LEU B 1 404 ? 6.59 -12.812 -0.866 1 84.12 404 LEU B C 1
ATOM 9007 O O . LEU B 1 404 ? 5.75 -12.102 -0.308 1 84.12 404 LEU B O 1
ATOM 9011 N N . GLY B 1 405 ? 7.871 -12.672 -0.796 1 88.19 405 GLY B N 1
ATOM 9012 C CA . GLY B 1 405 ? 8.414 -11.758 0.195 1 88.19 405 GLY B CA 1
ATOM 9013 C C . GLY B 1 405 ? 8.164 -10.305 -0.138 1 88.19 405 GLY B C 1
ATOM 9014 O O . GLY B 1 405 ? 7.816 -9.508 0.739 1 88.19 405 GLY B O 1
ATOM 9015 N N . PHE B 1 406 ? 8.266 -9.898 -1.362 1 91.12 406 PHE B N 1
ATOM 9016 C CA . PHE B 1 406 ? 8.195 -8.5 -1.76 1 91.12 406 PHE B CA 1
ATOM 9017 C C . PHE B 1 406 ? 6.789 -7.949 -1.564 1 91.12 406 PHE B C 1
ATOM 9019 O O . PHE B 1 406 ? 6.609 -6.883 -0.97 1 91.12 406 PHE B O 1
ATOM 9026 N N . PRO B 1 407 ? 5.805 -8.711 -2.002 1 80.25 407 PRO B N 1
ATOM 9027 C CA . PRO B 1 407 ? 4.453 -8.188 -1.789 1 80.25 407 PRO B CA 1
ATOM 9028 C C . PRO B 1 407 ? 4.102 -8.047 -0.31 1 80.25 407 PRO B C 1
ATOM 9030 O O . PRO B 1 407 ? 3.465 -7.062 0.084 1 80.25 407 PRO B O 1
ATOM 9033 N N . ILE B 1 408 ? 4.543 -8.984 0.461 1 81.31 408 ILE B N 1
ATOM 9034 C CA . ILE B 1 408 ? 4.285 -8.922 1.896 1 81.31 408 ILE B CA 1
ATOM 9035 C C . ILE B 1 408 ? 4.996 -7.707 2.492 1 81.31 408 ILE B C 1
ATOM 9037 O O . ILE B 1 408 ? 4.402 -6.953 3.268 1 81.31 408 ILE B O 1
ATOM 9041 N N . SER B 1 409 ? 6.238 -7.531 2.1 1 87.06 409 SER B N 1
ATOM 9042 C CA . SER B 1 409 ? 7.035 -6.402 2.572 1 87.06 409 SER B CA 1
ATOM 9043 C C . SER B 1 409 ? 6.395 -5.074 2.191 1 87.06 409 SER B C 1
ATOM 9045 O O . SER B 1 409 ? 6.277 -4.176 3.025 1 87.06 409 SER B O 1
ATOM 9047 N N . TYR B 1 410 ? 6.039 -4.988 0.985 1 80 410 TYR B N 1
ATOM 9048 C CA . TYR B 1 410 ? 5.484 -3.738 0.48 1 80 410 TYR B CA 1
ATOM 9049 C C . TYR B 1 410 ? 4.16 -3.414 1.162 1 80 410 TYR B C 1
ATOM 9051 O O . TYR B 1 410 ? 3.891 -2.258 1.495 1 80 410 TYR B O 1
ATOM 9059 N N . LEU B 1 411 ? 3.363 -4.465 1.409 1 73.62 411 LEU B N 1
ATOM 9060 C CA . LEU B 1 411 ? 2.076 -4.277 2.066 1 73.62 411 LEU B CA 1
ATOM 9061 C C . LEU B 1 411 ? 2.264 -3.787 3.5 1 73.62 411 LEU B C 1
ATOM 9063 O O . LEU B 1 411 ? 1.592 -2.848 3.932 1 73.62 411 LEU B O 1
ATOM 9067 N N . LEU B 1 412 ? 3.156 -4.391 4.145 1 79.62 412 LEU B N 1
ATOM 9068 C CA . LEU B 1 412 ? 3.406 -4.016 5.531 1 79.62 412 LEU B CA 1
ATOM 9069 C C . LEU B 1 412 ? 4.043 -2.631 5.613 1 79.62 412 LEU B C 1
ATOM 9071 O O . LEU B 1 412 ? 3.693 -1.832 6.484 1 79.62 412 LEU B O 1
ATOM 9075 N N . GLY B 1 413 ? 4.984 -2.402 4.707 1 80.56 413 GLY B N 1
ATOM 9076 C CA . GLY B 1 413 ? 5.617 -1.095 4.66 1 80.56 413 GLY B CA 1
ATOM 9077 C C . GLY B 1 413 ? 4.648 0.03 4.355 1 80.56 413 GLY B C 1
ATOM 9078 O O . GLY B 1 413 ? 4.672 1.072 5.012 1 80.56 413 GLY B O 1
ATOM 9079 N N . PHE B 1 414 ? 3.836 -0.233 3.508 1 73.62 414 PHE B N 1
ATOM 9080 C CA . PHE B 1 414 ? 2.867 0.78 3.104 1 73.62 414 PHE B CA 1
ATOM 9081 C C . PHE B 1 414 ? 1.852 1.029 4.211 1 73.62 414 PHE B C 1
ATOM 9083 O O . PHE B 1 414 ? 1.416 2.164 4.418 1 73.62 414 PHE B O 1
ATOM 9090 N N . ALA B 1 415 ? 1.428 0.014 4.816 1 73.62 415 ALA B N 1
ATOM 9091 C CA . ALA B 1 415 ? 0.521 0.169 5.953 1 73.62 415 ALA B CA 1
ATOM 9092 C C . ALA B 1 415 ? 1.139 1.056 7.027 1 73.62 415 ALA B C 1
ATOM 9094 O O . ALA B 1 415 ? 0.47 1.938 7.574 1 73.62 415 ALA B O 1
ATOM 9095 N N . TYR B 1 416 ? 2.307 0.853 7.262 1 81.62 416 TYR B N 1
ATOM 9096 C CA . TYR B 1 416 ? 3.006 1.64 8.273 1 81.62 416 TYR B CA 1
ATOM 9097 C C . TYR B 1 416 ? 3.176 3.084 7.816 1 81.62 416 TYR B C 1
ATOM 9099 O O . TYR B 1 416 ? 3.035 4.012 8.617 1 81.62 416 TYR B O 1
ATOM 9107 N N . LEU B 1 417 ? 3.482 3.217 6.586 1 77.31 417 LEU B N 1
ATOM 9108 C CA . LEU B 1 417 ? 3.668 4.555 6.035 1 77.31 417 LEU B CA 1
ATOM 9109 C C . LEU B 1 417 ? 2.379 5.363 6.129 1 77.31 417 LEU B C 1
ATOM 9111 O O . LEU B 1 417 ? 2.402 6.535 6.512 1 77.31 417 LEU B O 1
ATOM 9115 N N . THR B 1 418 ? 1.281 4.828 5.738 1 72.19 418 THR B N 1
ATOM 9116 C CA . THR B 1 418 ? 0 5.527 5.793 1 72.19 418 THR B CA 1
ATOM 9117 C C . THR B 1 418 ? -0.371 5.867 7.234 1 72.19 418 THR B C 1
ATOM 9119 O O . THR B 1 418 ? -0.969 6.91 7.496 1 72.19 418 THR B O 1
ATOM 9122 N N . TYR B 1 419 ? -0.051 4.965 8.055 1 75.12 419 TYR B N 1
ATOM 9123 C CA . TYR B 1 419 ? -0.324 5.195 9.469 1 75.12 419 TYR B CA 1
ATOM 9124 C C . TYR B 1 419 ? 0.476 6.383 9.992 1 75.12 419 TYR B C 1
ATOM 9126 O O . TYR B 1 419 ? -0.071 7.258 10.672 1 75.12 419 TYR B O 1
ATOM 9134 N N . THR B 1 420 ? 1.725 6.469 9.734 1 76.38 420 THR B N 1
ATOM 9135 C CA . THR B 1 420 ? 2.596 7.527 10.234 1 76.38 420 THR B CA 1
ATOM 9136 C C . THR B 1 420 ? 2.25 8.867 9.594 1 76.38 420 THR B C 1
ATOM 9138 O O . THR B 1 420 ? 2.229 9.898 10.266 1 76.38 420 THR B O 1
ATOM 9141 N N . GLU B 1 421 ? 2.031 8.82 8.297 1 73.62 421 GLU B N 1
ATOM 9142 C CA . GLU B 1 421 ? 1.671 10.055 7.609 1 73.62 421 GLU B CA 1
ATOM 9143 C C . GLU B 1 421 ? 0.337 10.594 8.109 1 73.62 421 GLU B C 1
ATOM 9145 O O . GLU B 1 421 ? 0.157 11.812 8.227 1 73.62 421 GLU B O 1
ATOM 9150 N N . GLY B 1 422 ? -0.569 9.773 8.344 1 72.69 422 GLY B N 1
ATOM 9151 C CA . GLY B 1 422 ? -1.842 10.188 8.906 1 72.69 422 GLY B CA 1
ATOM 9152 C C . GLY B 1 422 ? -1.709 10.797 10.289 1 72.69 422 GLY B C 1
ATOM 9153 O O . GLY B 1 422 ? -2.369 11.797 10.594 1 72.69 422 GLY B O 1
ATOM 9154 N N . ARG B 1 423 ? -0.882 10.289 11.039 1 76.38 423 ARG B N 1
ATOM 9155 C CA . ARG B 1 423 ? -0.637 10.812 12.375 1 76.38 423 ARG B CA 1
ATOM 9156 C C . ARG B 1 423 ? -0.012 12.195 12.32 1 76.38 423 ARG B C 1
ATOM 9158 O O . ARG B 1 423 ? -0.37 13.078 13.109 1 76.38 423 ARG B O 1
ATOM 9165 N N . GLU B 1 424 ? 0.923 12.352 11.414 1 78.38 424 GLU B N 1
ATOM 9166 C CA . GLU B 1 424 ? 1.567 13.656 11.266 1 78.38 424 GLU B CA 1
ATOM 9167 C C . GLU B 1 424 ? 0.576 14.711 10.781 1 78.38 424 GLU B C 1
ATOM 9169 O O . GLU B 1 424 ? 0.602 15.852 11.25 1 78.38 424 GLU B O 1
ATOM 9174 N N . LYS B 1 425 ? -0.17 14.32 9.844 1 78.62 425 LYS B N 1
ATOM 9175 C CA . LYS B 1 425 ? -1.206 15.227 9.352 1 78.62 425 LYS B CA 1
ATOM 9176 C C . LYS B 1 425 ? -2.109 15.688 10.492 1 78.62 425 LYS B C 1
ATOM 9178 O O . LYS B 1 425 ? -2.416 16.875 10.602 1 78.62 425 LYS B O 1
ATOM 9183 N N . ARG B 1 426 ? -2.514 14.805 11.297 1 79.5 426 ARG B N 1
ATOM 9184 C CA . ARG B 1 426 ? -3.377 15.141 12.43 1 79.5 426 ARG B CA 1
ATOM 9185 C C . ARG B 1 426 ? -2.652 16.047 13.422 1 79.5 426 ARG B C 1
ATOM 9187 O O . ARG B 1 426 ? -3.262 16.922 14.016 1 79.5 426 ARG B O 1
ATOM 9194 N N . LYS B 1 427 ? -1.451 15.758 13.531 1 82.5 427 LYS B N 1
ATOM 9195 C CA . LYS B 1 427 ? -0.651 16.594 14.414 1 82.5 427 LYS B CA 1
ATOM 9196 C C . LYS B 1 427 ? -0.598 18.031 13.914 1 82.5 427 LYS B C 1
ATOM 9198 O O . LYS B 1 427 ? -0.817 18.969 14.68 1 82.5 427 LYS B O 1
ATOM 9203 N N . PHE B 1 428 ? -0.336 18.234 12.641 1 81.5 428 PHE B N 1
ATOM 9204 C CA . PHE B 1 428 ? -0.287 19.562 12.055 1 81.5 428 PHE B CA 1
ATOM 9205 C C . PHE B 1 428 ? -1.642 20.25 12.156 1 81.5 428 PHE B C 1
ATOM 9207 O O . PHE B 1 428 ? -1.718 21.438 12.484 1 81.5 428 PHE B O 1
ATOM 9214 N N . ASN B 1 429 ? -2.604 19.547 11.922 1 81.44 429 ASN B N 1
ATOM 9215 C CA . ASN B 1 429 ? -3.953 20.094 12 1 81.44 429 ASN B CA 1
ATOM 9216 C C . ASN B 1 429 ? -4.301 20.516 13.43 1 81.44 429 ASN B C 1
ATOM 9218 O O . ASN B 1 429 ? -4.926 21.562 13.633 1 81.44 429 ASN B O 1
ATOM 9222 N N . HIS B 1 430 ? -3.914 19.734 14.344 1 81.5 430 HIS B N 1
ATOM 9223 C CA . HIS B 1 430 ? -4.172 20.031 15.75 1 81.5 430 HIS B CA 1
ATOM 9224 C C . HIS B 1 430 ? -3.451 21.312 16.172 1 81.5 430 HIS B C 1
ATOM 9226 O O . HIS B 1 430 ? -4.043 22.172 16.828 1 81.5 430 HIS B O 1
ATOM 9232 N N . ILE B 1 431 ? -2.248 21.422 15.781 1 82 431 ILE B N 1
ATOM 9233 C CA . ILE B 1 431 ? -1.463 22.594 16.141 1 82 431 ILE B CA 1
ATOM 9234 C C . ILE B 1 431 ? -2.057 23.828 15.469 1 82 431 ILE B C 1
ATOM 9236 O O . ILE B 1 431 ? -2.197 24.875 16.109 1 82 431 ILE B O 1
ATOM 9240 N N . LEU B 1 432 ? -2.375 23.719 14.242 1 82.38 432 LEU B N 1
ATOM 9241 C CA . LEU B 1 432 ? -2.945 24.828 13.492 1 82.38 432 LEU B CA 1
ATOM 9242 C C . LEU B 1 432 ? -4.242 25.312 14.133 1 82.38 432 LEU B C 1
ATOM 9244 O O . LEU B 1 432 ? -4.441 26.516 14.312 1 82.38 432 LEU B O 1
ATOM 9248 N N . ARG B 1 433 ? -5.039 24.422 14.57 1 79.44 433 ARG B N 1
ATOM 9249 C CA . ARG B 1 433 ? -6.34 24.781 15.125 1 79.44 433 ARG B CA 1
ATOM 9250 C C . ARG B 1 433 ? -6.195 25.406 16.516 1 79.44 433 ARG B C 1
ATOM 9252 O O . ARG B 1 433 ? -7.066 26.156 16.953 1 79.44 433 ARG B O 1
ATOM 9259 N N . ASN B 1 434 ? -5.078 25.094 17.094 1 80.62 434 ASN B N 1
ATOM 9260 C CA . ASN B 1 434 ? -4.836 25.641 18.438 1 80.62 434 ASN B CA 1
ATOM 9261 C C . ASN B 1 434 ? -4.199 27.016 18.375 1 80.62 434 ASN B C 1
ATOM 9263 O O . ASN B 1 434 ? -4.289 27.797 19.328 1 80.62 434 ASN B O 1
ATOM 9267 N N . LEU B 1 435 ? -3.609 27.281 17.188 1 80.38 435 LEU B N 1
ATOM 9268 C CA . LEU B 1 435 ? -2.83 28.516 17.156 1 80.38 435 LEU B CA 1
ATOM 9269 C C . LEU B 1 435 ? -3.5 29.562 16.266 1 80.38 435 LEU B C 1
ATOM 9271 O O . LEU B 1 435 ? -3.184 30.75 16.344 1 80.38 435 LEU B O 1
ATOM 9275 N N . VAL B 1 436 ? -4.402 29.062 15.445 1 82.75 436 VAL B N 1
ATOM 9276 C CA . VAL B 1 436 ? -5.074 29.953 14.508 1 82.75 436 VAL B CA 1
ATOM 9277 C C . VAL B 1 436 ? -6.586 29.75 14.586 1 82.75 436 VAL B C 1
ATOM 9279 O O . VAL B 1 436 ? -7.055 28.625 14.75 1 82.75 436 VAL B O 1
ATOM 9282 N N . ASP B 1 437 ? -7.316 30.875 14.578 1 84.94 437 ASP B N 1
ATOM 9283 C CA . ASP B 1 437 ? -8.773 30.797 14.609 1 84.94 437 ASP B CA 1
ATOM 9284 C C . ASP B 1 437 ? -9.289 29.859 13.531 1 84.94 437 ASP B C 1
ATOM 9286 O O . ASP B 1 437 ? -8.883 29.938 12.367 1 84.94 437 ASP B O 1
ATOM 9290 N N . PRO B 1 438 ? -10.148 28.969 13.914 1 84.94 438 PRO B N 1
ATOM 9291 C CA . PRO B 1 438 ? -10.648 27.938 12.992 1 84.94 438 PRO B CA 1
ATOM 9292 C C . PRO B 1 438 ? -11.289 28.547 11.742 1 84.94 438 PRO B C 1
ATOM 9294 O O . PRO B 1 438 ? -11.234 27.938 10.664 1 84.94 438 PRO B O 1
ATOM 9297 N N . GLU B 1 439 ? -11.938 29.703 11.867 1 85.25 439 GLU B N 1
ATOM 9298 C CA . GLU B 1 439 ? -12.562 30.328 10.703 1 85.25 439 GLU B CA 1
ATOM 9299 C C . GLU B 1 439 ? -11.516 30.75 9.68 1 85.25 439 GLU B C 1
ATOM 9301 O O . GLU B 1 439 ? -11.727 30.609 8.477 1 85.25 439 GLU B O 1
ATOM 9306 N N . VAL B 1 440 ? -10.422 31.219 10.203 1 86.5 440 VAL B N 1
ATOM 9307 C CA . VAL B 1 440 ? -9.328 31.609 9.32 1 86.5 440 VAL B CA 1
ATOM 9308 C C . VAL B 1 440 ? -8.719 30.375 8.672 1 86.5 440 VAL B C 1
ATOM 9310 O O . VAL B 1 440 ? -8.422 30.375 7.473 1 86.5 440 VAL B O 1
ATOM 9313 N N . VAL B 1 441 ? -8.562 29.344 9.453 1 85.75 441 VAL B N 1
ATOM 9314 C CA . VAL B 1 441 ? -7.98 28.094 8.969 1 85.75 441 VAL B CA 1
ATOM 9315 C C . VAL B 1 441 ? -8.859 27.5 7.867 1 85.75 441 VAL B C 1
ATOM 9317 O O . VAL B 1 441 ? -8.352 27.016 6.859 1 85.75 441 VAL B O 1
ATOM 9320 N N . SER B 1 442 ? -10.133 27.516 8.039 1 85 442 SER B N 1
ATOM 9321 C CA . SER B 1 442 ? -11.062 26.938 7.078 1 85 442 SER B CA 1
ATOM 9322 C C . SER B 1 442 ? -10.961 27.641 5.727 1 85 442 SER B C 1
ATOM 9324 O O . SER B 1 442 ? -10.969 26.984 4.68 1 85 442 SER B O 1
ATOM 9326 N N . VAL B 1 443 ? -10.828 28.938 5.773 1 84.94 443 VAL B N 1
ATOM 9327 C CA . VAL B 1 443 ? -10.734 29.703 4.531 1 84.94 443 VAL B CA 1
ATOM 9328 C C . VAL B 1 443 ? -9.359 29.5 3.904 1 84.94 443 VAL B C 1
ATOM 9330 O O . VAL B 1 443 ? -9.227 29.422 2.68 1 84.94 443 VAL B O 1
ATOM 9333 N N . ALA B 1 444 ? -8.336 29.438 4.781 1 83.88 444 ALA B N 1
ATOM 9334 C CA . ALA B 1 444 ? -6.969 29.234 4.301 1 83.88 444 ALA B CA 1
ATOM 9335 C C . ALA B 1 444 ? -6.832 27.906 3.578 1 83.88 444 ALA B C 1
ATOM 9337 O O . ALA B 1 444 ? -6.117 27.797 2.58 1 83.88 444 ALA B O 1
ATOM 9338 N N . LEU B 1 445 ? -7.465 26.953 4.094 1 82.06 445 LEU B N 1
ATOM 9339 C CA . LEU B 1 445 ? -7.406 25.625 3.516 1 82.06 445 LEU B CA 1
ATOM 9340 C C . LEU B 1 445 ? -8.125 25.578 2.172 1 82.06 445 LEU B C 1
ATOM 9342 O O . LEU B 1 445 ? -7.762 24.797 1.294 1 82.06 445 LEU B O 1
ATOM 9346 N N . GLU B 1 446 ? -9.141 26.422 2.025 1 82 446 GLU B N 1
ATOM 9347 C CA . GLU B 1 446 ? -9.875 26.484 0.768 1 82 446 GLU B CA 1
ATOM 9348 C C . GLU B 1 446 ? -9.125 27.312 -0.272 1 82 446 GLU B C 1
ATOM 9350 O O . GLU B 1 446 ? -8.961 26.891 -1.416 1 82 446 GLU B O 1
ATOM 9355 N N . ASN B 1 447 ? -8.711 28.516 0.176 1 83.75 447 ASN B N 1
ATOM 9356 C CA . ASN B 1 447 ? -8.008 29.422 -0.735 1 83.75 447 ASN B CA 1
ATOM 9357 C C . ASN B 1 447 ? -7.074 30.359 0.017 1 83.75 447 ASN B C 1
ATOM 9359 O O . ASN B 1 447 ? -7.465 31.469 0.364 1 83.75 447 ASN B O 1
ATOM 9363 N N . MET B 1 448 ? -5.844 30.047 0.031 1 79.75 448 MET B N 1
ATOM 9364 C CA . MET B 1 448 ? -4.844 30.828 0.754 1 79.75 448 MET B CA 1
ATOM 9365 C C . MET B 1 448 ? -4.59 32.156 0.062 1 79.75 448 MET B C 1
ATOM 9367 O O . MET B 1 448 ? -4.379 33.188 0.724 1 79.75 448 MET B O 1
ATOM 9371 N N . GLU B 1 449 ? -4.672 32.188 -1.243 1 79.81 449 GLU B N 1
ATOM 9372 C CA . GLU B 1 449 ? -4.371 33.375 -2.006 1 79.81 449 GLU B CA 1
ATOM 9373 C C . GLU B 1 449 ? -5.445 34.438 -1.804 1 79.81 449 GLU B C 1
ATOM 9375 O O . GLU B 1 449 ? -5.141 35.656 -1.73 1 79.81 449 GLU B O 1
ATOM 9380 N N . SER B 1 450 ? -6.676 33.969 -1.767 1 79.56 450 SER B N 1
ATOM 9381 C CA . SER B 1 450 ? -7.781 34.875 -1.517 1 79.56 450 SER B CA 1
ATOM 9382 C C . SER B 1 450 ? -7.68 35.5 -0.127 1 79.56 450 SER B C 1
ATOM 9384 O O . SER B 1 450 ? -8.016 36.656 0.063 1 79.56 450 SER B O 1
ATOM 9386 N N . LEU B 1 451 ? -7.227 34.75 0.795 1 79.62 451 LEU B N 1
ATOM 9387 C CA . LEU B 1 451 ? -7.059 35.219 2.164 1 79.62 451 LEU B CA 1
ATOM 9388 C C . LEU B 1 451 ? -5.926 36.219 2.254 1 79.62 451 LEU B C 1
ATOM 9390 O O . LEU B 1 451 ? -6.027 37.219 2.992 1 79.62 451 LEU B O 1
ATOM 9394 N N . LYS B 1 452 ? -4.906 36 1.467 1 77.56 452 LYS B N 1
ATOM 9395 C CA . LYS B 1 452 ? -3.756 36.906 1.45 1 77.56 452 LYS B CA 1
ATOM 9396 C C . LYS B 1 452 ? -4.117 38.25 0.843 1 77.56 452 LYS B C 1
ATOM 9398 O O . LYS B 1 452 ? -3.648 39.281 1.307 1 77.56 452 LYS B O 1
ATOM 9403 N N . GLN B 1 453 ? -4.855 38.219 -0.212 1 75.75 453 GLN B N 1
ATOM 9404 C CA . GLN B 1 453 ? -5.238 39.469 -0.906 1 75.75 453 GLN B CA 1
ATOM 9405 C C . GLN B 1 453 ? -6.199 40.281 -0.063 1 75.75 453 GLN B C 1
ATOM 9407 O O . GLN B 1 453 ? -6.137 41.531 -0.076 1 75.75 453 GLN B O 1
ATOM 9412 N N . GLY B 1 454 ? -6.988 39.594 0.768 1 78.81 454 GLY B N 1
ATOM 9413 C CA . GLY B 1 454 ? -7.969 40.281 1.588 1 78.81 454 GLY B CA 1
ATOM 9414 C C . GLY B 1 454 ? -8.812 41.281 0.801 1 78.81 454 GLY B C 1
ATOM 9415 O O . GLY B 1 454 ? -9.086 41.062 -0.383 1 78.81 454 GLY B O 1
ATOM 9416 N N . GLY B 1 455 ? -9.445 42.25 1.324 1 85.81 455 GLY B N 1
ATOM 9417 C CA . GLY B 1 455 ? -10.297 43.25 0.7 1 85.81 455 GLY B CA 1
ATOM 9418 C C . GLY B 1 455 ? -10.844 44.25 1.684 1 85.81 455 GLY B C 1
ATOM 9419 O O . GLY B 1 455 ? -10.477 44.25 2.861 1 85.81 455 GLY B O 1
ATOM 9420 N N . GLU B 1 456 ? -11.375 45.344 1.159 1 90.62 456 GLU B N 1
ATOM 9421 C CA . GLU B 1 456 ? -12.086 46.312 1.976 1 90.62 456 GLU B CA 1
ATOM 9422 C C . GLU B 1 456 ? -13.531 45.875 2.229 1 90.62 456 GLU B C 1
ATOM 9424 O O . GLU B 1 456 ? -14.32 45.75 1.291 1 90.62 456 GLU B O 1
ATOM 9429 N N . TRP B 1 457 ? -13.766 45.562 3.469 1 93.25 457 TRP B N 1
ATOM 9430 C CA . TRP B 1 457 ? -15.086 45.062 3.84 1 93.25 457 TRP B CA 1
ATOM 9431 C C . TRP B 1 457 ? -15.672 45.906 4.98 1 93.25 457 TRP B C 1
ATOM 9433 O O . TRP B 1 457 ? -14.945 46.562 5.73 1 93.25 457 TRP B O 1
ATOM 9443 N N . GLU B 1 458 ? -16.953 45.906 5.023 1 96.19 458 GLU B N 1
ATOM 9444 C CA . GLU B 1 458 ? -17.609 46.438 6.215 1 96.19 458 GLU B CA 1
ATOM 9445 C C . GLU B 1 458 ? -17.531 45.438 7.371 1 96.19 458 GLU B C 1
ATOM 9447 O O . GLU B 1 458 ? -17.969 44.281 7.238 1 96.19 458 GLU B O 1
ATOM 9452 N N . ILE B 1 459 ? -16.906 45.875 8.398 1 97.38 459 ILE B N 1
ATOM 9453 C CA . ILE B 1 459 ? -16.75 44.969 9.539 1 97.38 459 ILE B CA 1
ATOM 9454 C C . ILE B 1 459 ? -17.109 45.719 10.828 1 97.38 459 ILE B C 1
ATOM 9456 O O . ILE B 1 459 ? -17.328 46.938 10.805 1 97.38 459 ILE B O 1
ATOM 9460 N N . THR B 1 460 ? -17.344 45.031 11.883 1 98.56 460 THR B N 1
ATOM 9461 C CA . THR B 1 460 ? -17.406 45.594 13.227 1 98.56 460 THR B CA 1
ATOM 9462 C C . THR B 1 460 ? -16.141 45.25 14.016 1 98.56 460 THR B C 1
ATOM 9464 O O . THR B 1 460 ? -15.844 44.062 14.234 1 98.56 460 THR B O 1
ATOM 9467 N N . ALA B 1 461 ? -15.422 46.281 14.312 1 98.25 461 ALA B N 1
ATOM 9468 C CA . ALA B 1 461 ? -14.219 46.125 15.117 1 98.25 461 ALA B CA 1
ATOM 9469 C C . ALA B 1 461 ? -14.555 46.031 16.594 1 98.25 461 ALA B C 1
ATOM 9471 O O . ALA B 1 461 ? -15.367 46.812 17.109 1 98.25 461 ALA B O 1
ATOM 9472 N N . PHE B 1 462 ? -13.977 45.062 17.234 1 98.56 462 PHE B N 1
ATOM 9473 C CA . PHE B 1 462 ? -14.227 44.781 18.641 1 98.56 462 PHE B CA 1
ATOM 9474 C C . PHE B 1 462 ? -12.938 44.875 19.453 1 98.56 462 PHE B C 1
ATOM 9476 O O . PHE B 1 462 ? -11.977 44.156 19.172 1 98.56 462 PHE B O 1
ATOM 9483 N N . PHE B 1 463 ? -12.906 45.75 20.406 1 98.06 463 PHE B N 1
ATOM 9484 C CA . PHE B 1 463 ? -11.766 45.875 21.312 1 98.06 463 PHE B CA 1
ATOM 9485 C C . PHE B 1 463 ? -12.211 45.781 22.766 1 98.06 463 PHE B C 1
ATOM 9487 O O . PHE B 1 463 ? -13.164 46.438 23.172 1 98.06 463 PHE B O 1
ATOM 9494 N N . SER B 1 464 ? -11.617 44.969 23.469 1 97.94 464 SER B N 1
ATOM 9495 C CA . SER B 1 464 ? -11.867 44.875 24.906 1 97.94 464 SER B CA 1
ATOM 9496 C C . SER B 1 464 ? -10.562 44.875 25.688 1 97.94 464 SER B C 1
ATOM 9498 O O . SER B 1 464 ? -9.555 44.344 25.234 1 97.94 464 SER B O 1
ATOM 9500 N N . ASP B 1 465 ? -10.562 45.5 26.812 1 95.44 465 ASP B N 1
ATOM 9501 C CA . ASP B 1 465 ? -9.375 45.594 27.672 1 95.44 465 ASP B CA 1
ATOM 9502 C C . ASP B 1 465 ? -9.766 45.625 29.141 1 95.44 465 ASP B C 1
ATOM 9504 O O . ASP B 1 465 ? -10.781 46.25 29.516 1 95.44 465 ASP B O 1
ATOM 9508 N N . VAL B 1 466 ? -8.953 45.031 29.922 1 95 466 VAL B N 1
ATOM 9509 C CA . VAL B 1 466 ? -9.203 45 31.359 1 95 466 VAL B CA 1
ATOM 9510 C C . VAL B 1 466 ? -8.742 46.312 31.984 1 95 466 VAL B C 1
ATOM 9512 O O . VAL B 1 466 ? -7.648 46.812 31.688 1 95 466 VAL B O 1
ATOM 9515 N N . ALA B 1 467 ? -9.641 46.875 32.812 1 92.25 467 ALA B N 1
ATOM 9516 C CA . ALA B 1 467 ? -9.312 48.156 33.5 1 92.25 467 ALA B CA 1
ATOM 9517 C C . ALA B 1 467 ? -8.305 47.938 34.625 1 92.25 467 ALA B C 1
ATOM 9519 O O . ALA B 1 467 ? -8.5 47.062 35.469 1 92.25 467 ALA B O 1
ATOM 9520 N N . GLY B 1 468 ? -7.223 48.688 34.562 1 85.38 468 GLY B N 1
ATOM 9521 C CA . GLY B 1 468 ? -6.23 48.656 35.625 1 85.38 468 GLY B CA 1
ATOM 9522 C C . GLY B 1 468 ? -5.473 47.344 35.688 1 85.38 468 GLY B C 1
ATOM 9523 O O . GLY B 1 468 ? -5.09 46.875 36.75 1 85.38 468 GLY B O 1
ATOM 9524 N N . PHE B 1 469 ? -5.316 46.688 34.594 1 86.69 469 PHE B N 1
ATOM 9525 C CA . PHE B 1 469 ? -4.68 45.375 34.562 1 86.69 469 PHE B CA 1
ATOM 9526 C C . PHE B 1 469 ? -3.225 45.469 35 1 86.69 469 PHE B C 1
ATOM 9528 O O . PHE B 1 469 ? -2.691 44.531 35.625 1 86.69 469 PHE B O 1
ATOM 9535 N N . SER B 1 470 ? -2.562 46.594 34.656 1 79.94 470 SER B N 1
ATOM 9536 C CA . SER B 1 470 ? -1.176 46.75 35.062 1 79.94 470 SER B CA 1
ATOM 9537 C C . SER B 1 470 ? -1.035 46.625 36.594 1 79.94 470 SER B C 1
ATOM 9539 O O . SER B 1 470 ? -0.09 46 37.062 1 79.94 470 SER B O 1
ATOM 9541 N N . SER B 1 471 ? -1.995 47.188 37.312 1 82 471 SER B N 1
ATOM 9542 C CA . SER B 1 471 ? -1.987 47.094 38.781 1 82 471 SER B CA 1
ATOM 9543 C C . SER B 1 471 ? -2.254 45.656 39.219 1 82 471 SER B C 1
ATOM 9545 O O . SER B 1 471 ? -1.648 45.188 40.188 1 82 471 SER B O 1
ATOM 9547 N N . ILE B 1 472 ? -3.1 45.031 38.531 1 86.75 472 ILE B N 1
ATOM 9548 C CA . ILE B 1 472 ? -3.422 43.625 38.844 1 86.75 472 ILE B CA 1
ATOM 9549 C C . ILE B 1 472 ? -2.193 42.75 38.625 1 86.75 472 ILE B C 1
ATOM 9551 O O . ILE B 1 472 ? -1.906 41.875 39.406 1 86.75 472 ILE B O 1
ATOM 9555 N N . SER B 1 473 ? -1.517 43.031 37.594 1 82 473 SER B N 1
ATOM 9556 C CA . SER B 1 473 ? -0.334 42.25 37.25 1 82 473 SER B CA 1
ATOM 9557 C C . SER B 1 473 ? 0.77 42.406 38.281 1 82 473 SER B C 1
ATOM 9559 O O . SER B 1 473 ? 1.562 41.469 38.469 1 82 473 SER B O 1
ATOM 9561 N N . GLU B 1 474 ? 0.81 43.5 38.906 1 77.25 474 GLU B N 1
ATOM 9562 C CA . GLU B 1 474 ? 1.845 43.75 39.875 1 77.25 474 GLU B CA 1
ATOM 9563 C C . GLU B 1 474 ? 1.553 43.031 41.188 1 77.25 474 GLU B C 1
ATOM 9565 O O . GLU B 1 474 ? 2.473 42.656 41.938 1 77.25 474 GLU B O 1
ATOM 9570 N N . GLU B 1 475 ? 0.297 42.812 41.375 1 83.25 475 GLU B N 1
ATOM 9571 C CA . GLU B 1 475 ? -0.096 42.219 42.656 1 83.25 475 GLU B CA 1
ATOM 9572 C C . GLU B 1 475 ? -0.035 40.688 42.594 1 83.25 475 GLU B C 1
ATOM 9574 O O . GLU B 1 475 ? 0.075 40.031 43.625 1 83.25 475 GLU B O 1
ATOM 9579 N N . LEU B 1 476 ? -0.107 40.156 41.5 1 86.19 476 LEU B N 1
ATOM 9580 C CA . LEU B 1 476 ? -0.199 38.719 41.344 1 86.19 476 LEU B CA 1
ATOM 9581 C C . LEU B 1 476 ? 1.154 38.125 40.969 1 86.19 476 LEU B C 1
ATOM 9583 O O . LEU B 1 476 ? 1.972 38.781 40.344 1 86.19 476 LEU B O 1
ATOM 9587 N N . SER B 1 477 ? 1.345 36.844 41.438 1 82.31 477 SER B N 1
ATOM 9588 C CA . SER B 1 477 ? 2.486 36.094 40.906 1 82.31 477 SER B CA 1
ATOM 9589 C C . SER B 1 477 ? 2.344 35.812 39.438 1 82.31 477 SER B C 1
ATOM 9591 O O . SER B 1 477 ? 1.236 35.875 38.875 1 82.31 477 SER B O 1
ATOM 9593 N N . ALA B 1 478 ? 3.416 35.531 38.781 1 78.25 478 ALA B N 1
ATOM 9594 C CA . ALA B 1 478 ? 3.389 35.219 37.375 1 78.25 478 ALA B CA 1
ATOM 9595 C C . ALA B 1 478 ? 2.463 34.031 37.062 1 78.25 478 ALA B C 1
ATOM 9597 O O . ALA B 1 478 ? 1.756 34.031 36.062 1 78.25 478 ALA B O 1
ATOM 9598 N N . THR B 1 479 ? 2.51 33.094 37.906 1 81.25 479 THR B N 1
ATOM 9599 C CA . THR B 1 479 ? 1.689 31.891 37.719 1 81.25 479 THR B CA 1
ATOM 9600 C C . THR B 1 479 ? 0.209 32.219 37.875 1 81.25 479 THR B C 1
ATOM 9602 O O . THR B 1 479 ? -0.623 31.781 37.094 1 81.25 479 THR B O 1
ATOM 9605 N N . ASP B 1 480 ? -0.033 32.969 38.938 1 86.12 480 ASP B N 1
ATOM 9606 C CA . ASP B 1 480 ? -1.42 33.344 39.188 1 86.12 480 ASP B CA 1
ATOM 9607 C C . ASP B 1 480 ? -1.955 34.25 38.094 1 86.12 480 ASP B C 1
ATOM 9609 O O . ASP B 1 480 ? -3.139 34.219 37.75 1 86.12 480 ASP B O 1
ATOM 9613 N N . LEU B 1 481 ? -1.118 35.125 37.594 1 85.88 481 LEU B N 1
ATOM 9614 C CA . LEU B 1 481 ? -1.508 36.031 36.531 1 85.88 481 LEU B CA 1
ATOM 9615 C C . LEU B 1 481 ? -1.872 35.25 35.281 1 85.88 481 LEU B C 1
ATOM 9617 O O . LEU B 1 481 ? -2.873 35.531 34.625 1 85.88 481 LEU B O 1
ATOM 9621 N N . ALA B 1 482 ? -1.031 34.312 34.969 1 83.81 482 ALA B N 1
ATOM 9622 C CA . ALA B 1 482 ? -1.287 33.469 33.812 1 83.81 482 ALA B CA 1
ATOM 9623 C C . ALA B 1 482 ? -2.596 32.719 33.938 1 83.81 482 ALA B C 1
ATOM 9625 O O . ALA B 1 482 ? -3.355 32.594 32.969 1 83.81 482 ALA B O 1
ATOM 9626 N N . LYS B 1 483 ? -2.809 32.125 35.062 1 88.5 483 LYS B N 1
ATOM 9627 C CA . LYS B 1 483 ? -4.027 31.375 35.344 1 88.5 483 LYS B CA 1
ATOM 9628 C C . LYS B 1 483 ? -5.266 32.25 35.219 1 88.5 483 LYS B C 1
ATOM 9630 O O . LYS B 1 483 ? -6.254 31.859 34.594 1 88.5 483 LYS B O 1
ATOM 9635 N N . LEU B 1 484 ? -5.172 33.406 35.844 1 91.06 484 LEU B N 1
ATOM 9636 C CA . LEU B 1 484 ? -6.27 34.375 35.781 1 91.06 484 LEU B CA 1
ATOM 9637 C C . LEU B 1 484 ? -6.578 34.75 34.344 1 91.06 484 LEU B C 1
ATOM 9639 O O . LEU B 1 484 ? -7.738 34.75 33.906 1 91.06 484 LEU B O 1
ATOM 9643 N N . LEU B 1 485 ? -5.559 35.094 33.656 1 89.31 485 LEU B N 1
ATOM 9644 C CA . LEU B 1 485 ? -5.719 35.531 32.281 1 89.31 485 LEU B CA 1
ATOM 9645 C C . LEU B 1 485 ? -6.277 34.406 31.391 1 89.31 485 LEU B C 1
ATOM 9647 O O . LEU B 1 485 ? -7.109 34.656 30.516 1 89.31 485 LEU B O 1
ATOM 9651 N N . ASN B 1 486 ? -5.855 33.25 31.625 1 88.81 486 ASN B N 1
ATOM 9652 C CA . ASN B 1 486 ? -6.336 32.125 30.844 1 88.81 486 ASN B CA 1
ATOM 9653 C C . ASN B 1 486 ? -7.82 31.875 31.094 1 88.81 486 ASN B C 1
ATOM 9655 O O . ASN B 1 486 ? -8.562 31.562 30.156 1 88.81 486 ASN B O 1
ATOM 9659 N N . GLU B 1 487 ? -8.164 31.906 32.344 1 92.31 487 GLU B N 1
ATOM 9660 C CA . GLU B 1 487 ? -9.578 31.719 32.656 1 92.31 487 GLU B CA 1
ATOM 9661 C C . GLU B 1 487 ? -10.438 32.812 32.031 1 92.31 487 GLU B C 1
ATOM 9663 O O . GLU B 1 487 ? -11.484 32.531 31.453 1 92.31 487 GLU B O 1
ATOM 9668 N N . TYR B 1 488 ? -9.93 33.969 32.188 1 93.81 488 TYR B N 1
ATOM 9669 C CA . TYR B 1 488 ? -10.641 35.156 31.641 1 93.81 488 TYR B CA 1
ATOM 9670 C C . TYR B 1 488 ? -10.711 35.094 30.125 1 93.81 488 TYR B C 1
ATOM 9672 O O . TYR B 1 488 ? -11.797 35.156 29.547 1 93.81 488 TYR B O 1
ATOM 9680 N N . LEU B 1 489 ? -9.594 34.969 29.438 1 93.5 489 LEU B N 1
ATOM 9681 C CA . LEU B 1 489 ? -9.539 34.969 27.984 1 93.5 489 LEU B CA 1
ATOM 9682 C C . LEU B 1 489 ? -10.328 33.812 27.406 1 93.5 489 LEU B C 1
ATOM 9684 O O . LEU B 1 489 ? -10.961 33.938 26.359 1 93.5 489 LEU B O 1
ATOM 9688 N N . SER B 1 490 ? -10.266 32.688 28.078 1 91.94 490 SER B N 1
ATOM 9689 C CA . SER B 1 490 ? -11 31.516 27.625 1 91.94 490 SER B CA 1
ATOM 9690 C C . SER B 1 490 ? -12.5 31.766 27.609 1 91.94 490 SER B C 1
ATOM 9692 O O . SER B 1 490 ? -13.18 31.469 26.625 1 91.94 490 SER B O 1
ATOM 9694 N N . ALA B 1 491 ? -12.945 32.25 28.703 1 94.94 491 ALA B N 1
ATOM 9695 C CA . ALA B 1 491 ? -14.375 32.531 28.844 1 94.94 491 ALA B CA 1
ATOM 9696 C C . ALA B 1 491 ? -14.844 33.562 27.812 1 94.94 491 ALA B C 1
ATOM 9698 O O . ALA B 1 491 ? -15.891 33.375 27.188 1 94.94 491 ALA B O 1
ATOM 9699 N N . MET B 1 492 ? -14.109 34.625 27.672 1 96.31 492 MET B N 1
ATOM 9700 C CA . MET B 1 492 ? -14.5 35.688 26.766 1 96.31 492 MET B CA 1
ATOM 9701 C C . MET B 1 492 ? -14.422 35.25 25.312 1 96.31 492 MET B C 1
ATOM 9703 O O . MET B 1 492 ? -15.281 35.594 24.5 1 96.31 492 MET B O 1
ATOM 9707 N N . THR B 1 493 ? -13.406 34.5 24.969 1 94.06 493 THR B N 1
ATOM 9708 C CA . THR B 1 493 ? -13.227 34.031 23.609 1 94.06 493 THR B CA 1
ATOM 9709 C C . THR B 1 493 ? -14.344 33.062 23.219 1 94.06 493 THR B C 1
ATOM 9711 O O . THR B 1 493 ? -14.789 33.062 22.062 1 94.06 493 THR B O 1
ATOM 9714 N N . LYS B 1 494 ? -14.727 32.219 24.125 1 93.81 494 LYS B N 1
ATOM 9715 C CA . LYS B 1 494 ? -15.844 31.312 23.875 1 93.81 494 LYS B CA 1
ATOM 9716 C C . LYS B 1 494 ? -17.094 32.094 23.469 1 93.81 494 LYS B C 1
ATOM 9718 O O . LYS B 1 494 ? -17.797 31.703 22.516 1 93.81 494 LYS B O 1
ATOM 9723 N N . VAL B 1 495 ? -17.328 33.188 24.172 1 96.5 495 VAL B N 1
ATOM 9724 C CA . VAL B 1 495 ? -18.484 34.031 23.859 1 96.5 495 VAL B CA 1
ATOM 9725 C C . VAL B 1 495 ? -18.328 34.656 22.484 1 96.5 495 VAL B C 1
ATOM 9727 O O . VAL B 1 495 ? -19.266 34.688 21.703 1 96.5 495 VAL B O 1
ATOM 9730 N N . LEU B 1 496 ? -17.141 35.125 22.188 1 96.44 496 LEU B N 1
ATOM 9731 C CA . LEU B 1 496 ? -16.844 35.75 20.891 1 96.44 496 LEU B CA 1
ATOM 9732 C C . LEU B 1 496 ? -17.109 34.781 19.75 1 96.44 496 LEU B C 1
ATOM 9734 O O . LEU B 1 496 ? -17.766 35.156 18.766 1 96.44 496 LEU B O 1
ATOM 9738 N N . LYS B 1 497 ? -16.719 33.562 19.891 1 92.88 497 LYS B N 1
ATOM 9739 C CA . LYS B 1 497 ? -16.797 32.562 18.844 1 92.88 497 LYS B CA 1
ATOM 9740 C C . LYS B 1 497 ? -18.234 32.062 18.672 1 92.88 497 LYS B C 1
ATOM 9742 O O . LYS B 1 497 ? -18.656 31.766 17.562 1 92.88 497 LYS B O 1
ATOM 9747 N N . THR B 1 498 ? -18.891 31.891 19.781 1 94.81 498 THR B N 1
ATOM 9748 C CA . THR B 1 498 ? -20.266 31.422 19.734 1 94.81 498 THR B CA 1
ATOM 9749 C C . THR B 1 498 ? -21.141 32.375 18.938 1 94.81 498 THR B C 1
ATOM 9751 O O . THR B 1 498 ? -22.109 31.969 18.297 1 94.81 498 THR B O 1
ATOM 9754 N N . ASN B 1 499 ? -20.75 33.688 18.938 1 96.56 499 ASN B N 1
ATOM 9755 C CA . ASN B 1 499 ? -21.516 34.719 18.234 1 96.56 499 ASN B CA 1
ATOM 9756 C C . ASN B 1 499 ? -20.891 35.062 16.891 1 96.56 499 ASN B C 1
ATOM 9758 O O . ASN B 1 499 ? -21.016 36.188 16.422 1 96.56 499 ASN B O 1
ATOM 9762 N N . ALA B 1 500 ? -20.078 34.188 16.328 1 94.56 500 ALA B N 1
ATOM 9763 C CA . ALA B 1 500 ? -19.516 34.25 14.977 1 94.56 500 ALA B CA 1
ATOM 9764 C C . ALA B 1 500 ? -18.469 35.344 14.883 1 94.56 500 ALA B C 1
ATOM 9766 O O . ALA B 1 500 ? -18.281 35.969 13.82 1 94.56 500 ALA B O 1
ATOM 9767 N N . GLY B 1 501 ? -17.953 35.719 16.016 1 95.81 501 GLY B N 1
ATOM 9768 C CA . GLY B 1 501 ? -16.797 36.594 15.984 1 95.81 501 GLY B CA 1
ATOM 9769 C C . GLY B 1 501 ? -15.492 35.875 15.719 1 95.81 501 GLY B C 1
ATOM 9770 O O . GLY B 1 501 ? -15.336 34.719 16.109 1 95.81 501 GLY B O 1
ATOM 9771 N N . THR B 1 502 ? -14.578 36.562 15.023 1 94.31 502 THR B N 1
ATOM 9772 C CA . THR B 1 502 ? -13.242 36.031 14.758 1 94.31 502 THR B CA 1
ATOM 9773 C C . THR B 1 502 ? -12.219 36.656 15.703 1 94.31 502 THR B C 1
ATOM 9775 O O . THR B 1 502 ? -12.156 37.875 15.836 1 94.31 502 THR B O 1
ATOM 9778 N N . LEU B 1 503 ? -11.5 35.812 16.406 1 93.31 503 LEU B N 1
ATOM 9779 C CA . LEU B 1 503 ? -10.414 36.312 17.219 1 93.31 503 LEU B CA 1
ATOM 9780 C C . LEU B 1 503 ? -9.242 36.781 16.344 1 93.31 503 LEU B C 1
ATOM 9782 O O . LEU B 1 503 ? -8.633 35.969 15.648 1 93.31 503 LEU B O 1
ATOM 9786 N N . ASP B 1 504 ? -9.016 38.062 16.312 1 92.81 504 ASP B N 1
ATOM 9787 C CA . ASP B 1 504 ? -7.844 38.594 15.633 1 92.81 504 ASP B CA 1
ATOM 9788 C C . ASP B 1 504 ? -6.566 38.281 16.406 1 92.81 504 ASP B C 1
ATOM 9790 O O . ASP B 1 504 ? -5.676 37.594 15.898 1 92.81 504 ASP B O 1
ATOM 9794 N N . LYS B 1 505 ? -6.551 38.75 17.656 1 90.44 505 LYS B N 1
ATOM 9795 C CA . LYS B 1 505 ? -5.379 38.5 18.5 1 90.44 505 LYS B CA 1
ATOM 9796 C C . LYS B 1 505 ? -5.633 38.906 19.938 1 90.44 505 LYS B C 1
ATOM 9798 O O . LYS B 1 505 ? -6.586 39.625 20.219 1 90.44 505 LYS B O 1
ATOM 9803 N N . TYR B 1 506 ? -4.785 38.406 20.812 1 90.06 506 TYR B N 1
ATOM 9804 C CA . TYR B 1 506 ? -4.668 38.906 22.172 1 90.06 506 TYR B CA 1
ATOM 9805 C C . TYR B 1 506 ? -3.533 39.938 22.297 1 90.06 506 TYR B C 1
ATOM 9807 O O . TYR B 1 506 ? -2.477 39.75 21.688 1 90.06 506 TYR B O 1
ATOM 9815 N N . ILE B 1 507 ? -3.799 40.906 22.938 1 88.06 507 ILE B N 1
ATOM 9816 C CA . ILE B 1 507 ? -2.742 41.844 23.297 1 88.06 507 ILE B CA 1
ATOM 9817 C C . ILE B 1 507 ? -2.66 41.969 24.828 1 88.06 507 ILE B C 1
ATOM 9819 O O . ILE B 1 507 ? -3.232 42.875 25.422 1 88.06 507 ILE B O 1
ATOM 9823 N N . GLY B 1 508 ? -1.965 41.094 25.406 1 83.12 508 GLY B N 1
ATOM 9824 C CA . GLY B 1 508 ? -2.033 40.938 26.844 1 83.12 508 GLY B CA 1
ATOM 9825 C C . GLY B 1 508 ? -3.398 40.5 27.344 1 83.12 508 GLY B C 1
ATOM 9826 O O . GLY B 1 508 ? -3.846 39.406 27.031 1 83.12 508 GLY B O 1
ATOM 9827 N N . ASP B 1 509 ? -3.953 41.5 28.047 1 88.94 509 ASP B N 1
ATOM 9828 C CA . ASP B 1 509 ? -5.277 41.25 28.594 1 88.94 509 ASP B CA 1
ATOM 9829 C C . ASP B 1 509 ? -6.375 41.719 27.641 1 88.94 509 ASP B C 1
ATOM 9831 O O . ASP B 1 509 ? -7.559 41.469 27.891 1 88.94 509 ASP B O 1
ATOM 9835 N N . ALA B 1 510 ? -5.969 42.25 26.516 1 93 510 ALA B N 1
ATOM 9836 C CA . ALA B 1 510 ? -6.938 42.781 25.562 1 93 510 ALA B CA 1
ATOM 9837 C C . ALA B 1 510 ? -7.355 41.719 24.562 1 93 510 ALA B C 1
ATOM 9839 O O . ALA B 1 510 ? -6.555 40.844 24.188 1 93 510 ALA B O 1
ATOM 9840 N N . ILE B 1 511 ? -8.57 41.75 24.141 1 94.88 511 ILE B N 1
ATOM 9841 C CA . ILE B 1 511 ? -9.102 40.875 23.094 1 94.88 511 ILE B CA 1
ATOM 9842 C C . ILE B 1 511 ? -9.508 41.719 21.891 1 94.88 511 ILE B C 1
ATOM 9844 O O . ILE B 1 511 ? -10.289 42.656 22.016 1 94.88 511 ILE B O 1
ATOM 9848 N N . VAL B 1 512 ? -8.906 41.438 20.781 1 96 512 VAL B N 1
ATOM 9849 C CA . VAL B 1 512 ? -9.273 42.094 19.531 1 96 512 VAL B CA 1
ATOM 9850 C C . VAL B 1 512 ? -10.031 41.094 18.641 1 96 512 VAL B C 1
ATOM 9852 O O . VAL B 1 512 ? -9.547 40 18.375 1 96 512 VAL B O 1
ATOM 9855 N N . GLY B 1 513 ? -11.211 41.469 18.297 1 96.62 513 GLY B N 1
ATOM 9856 C CA . GLY B 1 513 ? -12.039 40.625 17.484 1 96.62 513 GLY B CA 1
ATOM 9857 C C . GLY B 1 513 ? -12.586 41.312 16.25 1 96.62 513 GLY B C 1
ATOM 9858 O O . GLY B 1 513 ? -12.648 42.531 16.203 1 96.62 513 GLY B O 1
ATOM 9859 N N . ILE B 1 514 ? -12.93 40.531 15.297 1 97.25 514 ILE B N 1
ATOM 9860 C CA . ILE B 1 514 ? -13.5 41 14.047 1 97.25 514 ILE B CA 1
ATOM 9861 C C . ILE B 1 514 ? -14.836 40.312 13.781 1 97.25 514 ILE B C 1
ATOM 9863 O O . ILE B 1 514 ? -14.93 39.094 13.867 1 97.25 514 ILE B O 1
ATOM 9867 N N . PHE B 1 515 ? -15.797 41.094 13.531 1 98.06 515 PHE B N 1
ATOM 9868 C CA . PHE B 1 515 ? -17.047 40.531 13.055 1 98.06 515 PHE B CA 1
ATOM 9869 C C . PHE B 1 515 ? -17.234 40.781 11.562 1 98.06 515 PHE B C 1
ATOM 9871 O O . PHE B 1 515 ? -17.031 41.875 11.086 1 98.06 515 PHE B O 1
ATOM 9878 N N . SER B 1 516 ? -17.562 39.75 10.789 1 96.62 516 SER B N 1
ATOM 9879 C CA . SER B 1 516 ? -17.859 39.781 9.359 1 96.62 516 SER B CA 1
ATOM 9880 C C . SER B 1 516 ? -16.594 39.562 8.539 1 96.62 516 SER B C 1
ATOM 9882 O O . SER B 1 516 ? -16.547 39.938 7.367 1 96.62 516 SER B O 1
ATOM 9884 N N . ALA B 1 517 ? -15.531 39.062 9.078 1 93.38 517 ALA B N 1
ATOM 9885 C CA . ALA B 1 517 ? -14.32 38.625 8.391 1 93.38 517 ALA B CA 1
ATOM 9886 C 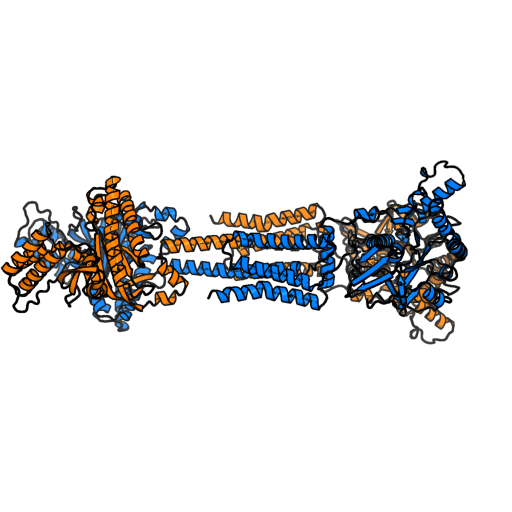C . ALA B 1 517 ? -13.641 37.469 9.156 1 93.38 517 ALA B C 1
ATOM 9888 O O . ALA B 1 517 ? -13.57 37.5 10.383 1 93.38 517 ALA B O 1
ATOM 9889 N N . PRO B 1 518 ? -13.195 36.469 8.484 1 91.12 518 PRO B N 1
ATOM 9890 C CA . PRO B 1 518 ? -13.055 36.281 7.039 1 91.12 518 PRO B CA 1
ATOM 9891 C C . PRO B 1 518 ? -14.344 35.812 6.375 1 91.12 518 PRO B C 1
ATOM 9893 O O . PRO B 1 518 ? -14.422 35.75 5.145 1 91.12 518 PRO B O 1
ATOM 9896 N N . ILE B 1 519 ? -15.297 35.5 7.121 1 90.56 519 ILE B N 1
ATOM 9897 C CA . ILE B 1 519 ? -16.594 35.094 6.59 1 90.56 519 ILE B CA 1
ATOM 9898 C C . ILE B 1 519 ? -17.594 36.25 6.754 1 90.56 519 ILE B C 1
ATOM 9900 O O . ILE B 1 519 ? -17.828 36.719 7.867 1 90.56 519 ILE B O 1
ATOM 9904 N N . GLN B 1 520 ? -18.203 36.656 5.75 1 92.5 520 GLN B N 1
ATOM 9905 C CA . GLN B 1 520 ? -19.094 37.812 5.762 1 92.5 520 GLN B CA 1
ATOM 9906 C C . GLN B 1 520 ? -20.453 37.438 6.391 1 92.5 520 GLN B C 1
ATOM 9908 O O . GLN B 1 520 ? -20.969 36.344 6.195 1 92.5 520 GLN B O 1
ATOM 9913 N N . ASN B 1 521 ? -20.906 38.344 7.203 1 94.25 521 ASN B N 1
ATOM 9914 C CA . ASN B 1 521 ? -22.188 38.25 7.891 1 94.25 521 ASN B CA 1
ATOM 9915 C C . ASN B 1 521 ? -22.859 39.594 8.016 1 94.25 521 ASN B C 1
ATOM 9917 O O . ASN B 1 521 ? -22.328 40.5 8.656 1 94.25 521 ASN B O 1
ATOM 9921 N N . LYS B 1 522 ? -24.062 39.812 7.516 1 94.56 522 LYS B N 1
ATOM 9922 C CA . LYS B 1 522 ? -24.75 41.094 7.484 1 94.56 522 LYS B CA 1
ATOM 9923 C C . LYS B 1 522 ? -25.219 41.5 8.875 1 94.56 522 LYS B C 1
ATOM 9925 O O . LYS B 1 522 ? -25.406 42.688 9.156 1 94.56 522 LYS B O 1
ATOM 9930 N N . GLU B 1 523 ? -25.359 40.594 9.75 1 96.81 523 GLU B N 1
ATOM 9931 C CA . GLU B 1 523 ? -25.875 40.875 11.094 1 96.81 523 GLU B CA 1
ATOM 9932 C C . GLU B 1 523 ? -24.734 41.125 12.07 1 96.81 523 GLU B C 1
ATOM 9934 O O . GLU B 1 523 ? -24.938 41.188 13.281 1 96.81 523 GLU B O 1
ATOM 9939 N N . HIS B 1 524 ? -23.531 41.438 11.547 1 97.44 524 HIS B N 1
ATOM 9940 C CA . HIS B 1 524 ? -22.328 41.469 12.367 1 97.44 524 HIS B CA 1
ATOM 9941 C C . HIS B 1 524 ? -22.406 42.562 13.414 1 97.44 524 HIS B C 1
ATOM 9943 O O . HIS B 1 524 ? -21.922 42.406 14.531 1 97.44 524 HIS B O 1
ATOM 9949 N N . PRO B 1 525 ? -23.062 43.75 13.195 1 98.31 525 PRO B N 1
ATOM 9950 C CA . PRO B 1 525 ? -23.141 44.75 14.281 1 98.31 525 PRO B CA 1
ATOM 9951 C C . PRO B 1 525 ? -23.984 44.25 15.461 1 98.31 525 PRO B C 1
ATOM 9953 O O . PRO B 1 525 ? -23.609 44.469 16.609 1 98.31 525 PRO B O 1
ATOM 9956 N N . LYS B 1 526 ? -25.016 43.594 15.133 1 98 526 LYS B N 1
ATOM 9957 C CA . LYS B 1 526 ? -25.891 43.062 16.172 1 98 526 LYS B CA 1
ATOM 9958 C C . LYS B 1 526 ? -25.172 41.969 16.969 1 98 526 LYS B C 1
ATOM 9960 O O . LYS B 1 526 ? -25.312 41.906 18.188 1 98 526 LYS B O 1
ATOM 9965 N N . LEU B 1 527 ? -24.516 41.125 16.25 1 98.25 527 LEU B N 1
ATOM 9966 C CA . LEU B 1 527 ? -23.797 40.031 16.891 1 98.25 527 LEU B CA 1
ATOM 9967 C C . LEU B 1 527 ? -22.703 40.562 17.797 1 98.25 527 LEU B C 1
ATOM 9969 O O . LEU B 1 527 ? -22.422 40 18.859 1 98.25 527 LEU B O 1
ATOM 9973 N N . ALA B 1 528 ? -22.047 41.656 17.375 1 98.69 528 ALA B N 1
ATOM 9974 C CA . ALA B 1 528 ? -21.016 42.281 18.203 1 98.69 528 ALA B CA 1
ATOM 9975 C C . ALA B 1 528 ? -21.594 42.844 19.484 1 98.69 528 ALA B C 1
ATOM 9977 O O . ALA B 1 528 ? -21.016 42.688 20.562 1 98.69 528 ALA B O 1
ATOM 9978 N N . CYS B 1 529 ? -22.688 43.5 19.375 1 98.69 529 CYS B N 1
ATOM 9979 C CA . CYS B 1 529 ? -23.375 44.031 20.547 1 98.69 529 CYS B CA 1
ATOM 9980 C C . CYS B 1 529 ? -23.781 42.938 21.5 1 98.69 529 CYS B C 1
ATOM 9982 O O . CYS B 1 529 ? -23.594 43.062 22.719 1 98.69 529 CYS B O 1
ATOM 9984 N N . LYS B 1 530 ? -24.375 41.938 20.906 1 98.44 530 LYS B N 1
ATOM 9985 C CA . LYS B 1 530 ? -24.766 40.781 21.703 1 98.44 530 LYS B CA 1
ATOM 9986 C C . LYS B 1 530 ? -23.562 40.188 22.453 1 98.44 530 LYS B C 1
ATOM 9988 O O . LYS B 1 530 ? -23.672 39.844 23.641 1 98.44 530 LYS B O 1
ATOM 9993 N N . THR B 1 531 ? -22.484 40.031 21.766 1 98.56 531 THR B N 1
ATOM 9994 C CA . THR B 1 531 ? -21.25 39.5 22.328 1 98.56 531 THR B CA 1
ATOM 9995 C C . THR B 1 531 ? -20.797 40.344 23.531 1 98.56 531 THR B C 1
ATOM 9997 O O . THR B 1 531 ? -20.453 39.812 24.578 1 98.56 531 THR B O 1
ATOM 10000 N N . ALA B 1 532 ? -20.766 41.656 23.359 1 98.69 532 ALA B N 1
ATOM 10001 C CA . ALA B 1 532 ? -20.312 42.562 24.406 1 98.69 532 ALA B CA 1
ATOM 10002 C C . ALA B 1 532 ? -21.156 42.438 25.672 1 98.69 532 ALA B C 1
ATOM 10004 O O . ALA B 1 532 ? -20.625 42.344 26.781 1 98.69 532 ALA B O 1
ATOM 10005 N N . LEU B 1 533 ? -22.422 42.375 25.516 1 98.25 533 LEU B N 1
ATOM 10006 C CA . LEU B 1 533 ? -23.312 42.219 26.656 1 98.25 533 LEU B CA 1
ATOM 10007 C C . LEU B 1 533 ? -23.125 40.875 27.344 1 98.25 533 LEU B C 1
ATOM 10009 O O . LEU B 1 533 ? -23.125 40.812 28.578 1 98.25 533 LEU B O 1
ATOM 10013 N N . GLU B 1 534 ? -23.016 39.875 26.516 1 98.19 534 GLU B N 1
ATOM 10014 C CA . GLU B 1 534 ? -22.828 38.531 27.078 1 98.19 534 GLU B CA 1
ATOM 10015 C C . GLU B 1 534 ? -21.5 38.438 27.812 1 98.19 534 GLU B C 1
ATOM 10017 O O . GLU B 1 534 ? -21.391 37.719 28.812 1 98.19 534 GLU B O 1
ATOM 10022 N N . MET B 1 535 ? -20.438 39.125 27.328 1 98.31 535 MET B N 1
ATOM 10023 C CA . MET B 1 535 ? -19.141 39.125 27.984 1 98.31 535 MET B CA 1
ATOM 10024 C C . MET B 1 535 ? -19.234 39.781 29.359 1 98.31 535 MET B C 1
ATOM 10026 O O . MET B 1 535 ? -18.594 39.344 30.312 1 98.31 535 MET B O 1
ATOM 10030 N N . VAL B 1 536 ? -20.016 40.781 29.469 1 97.62 536 VAL B N 1
ATOM 10031 C CA . VAL B 1 536 ? -20.219 41.469 30.75 1 97.62 536 VAL B CA 1
ATOM 10032 C C . VAL B 1 536 ? -20.859 40.5 31.75 1 97.62 536 VAL B C 1
ATOM 10034 O O . VAL B 1 536 ? -20.438 40.406 32.906 1 97.62 536 VAL B O 1
ATOM 10037 N N . THR B 1 537 ? -21.875 39.812 31.25 1 97.12 537 THR B N 1
ATOM 10038 C CA . THR B 1 537 ? -22.547 38.844 32.094 1 97.12 537 THR B CA 1
ATOM 10039 C C . THR B 1 537 ? -21.578 37.719 32.5 1 97.12 537 THR B C 1
ATOM 10041 O O . THR B 1 537 ? -21.578 37.281 33.656 1 97.12 537 THR B O 1
ATOM 10044 N N . GLU B 1 538 ? -20.844 37.25 31.5 1 97.69 538 GLU B N 1
ATOM 10045 C CA . GLU B 1 538 ? -19.891 36.156 31.766 1 97.69 538 GLU B CA 1
ATOM 10046 C C . GLU B 1 538 ? -18.828 36.594 32.781 1 97.69 538 GLU B C 1
ATOM 10048 O O . GLU B 1 538 ? -18.391 35.781 33.594 1 97.69 538 GLU B O 1
ATOM 10053 N N . LEU B 1 539 ? -18.328 37.812 32.688 1 97.56 539 LEU B N 1
ATOM 10054 C CA . LEU B 1 539 ? -17.344 38.312 33.656 1 97.56 539 LEU B CA 1
ATOM 10055 C C . LEU B 1 539 ? -17.922 38.312 35.062 1 97.56 539 LEU B C 1
ATOM 10057 O O . LEU B 1 539 ? -17.219 38 36.031 1 97.56 539 LEU B O 1
ATOM 10061 N N . GLU B 1 540 ? -19.156 38.688 35.188 1 97 540 GLU B N 1
ATOM 10062 C CA . GLU B 1 540 ? -19.812 38.625 36.5 1 97 540 GLU B CA 1
ATOM 10063 C C . GLU B 1 540 ? -19.828 37.219 37.062 1 97 540 GLU B C 1
ATOM 10065 O O . GLU B 1 540 ? -19.641 37.031 38.25 1 97 540 GLU B O 1
ATOM 10070 N N . HIS B 1 541 ? -20.141 36.312 36.219 1 97.25 541 HIS B N 1
ATOM 10071 C CA . HIS B 1 541 ? -20.109 34.906 36.625 1 97.25 541 HIS B CA 1
ATOM 10072 C C . HIS B 1 541 ? -18.719 34.5 37.094 1 97.25 541 HIS B C 1
ATOM 10074 O O . HIS B 1 541 ? -18.578 33.812 38.125 1 97.25 541 HIS B O 1
ATOM 10080 N N . LEU B 1 542 ? -17.672 34.906 36.375 1 96.81 542 LEU B N 1
ATOM 10081 C CA . LEU B 1 542 ? -16.297 34.594 36.75 1 96.81 542 LEU B CA 1
ATOM 10082 C C . LEU B 1 542 ? -15.945 35.219 38.125 1 96.81 542 LEU B C 1
ATOM 10084 O O . LEU B 1 542 ? -15.289 34.562 38.938 1 96.81 542 LEU B O 1
ATOM 10088 N N . ARG B 1 543 ? -16.328 36.469 38.281 1 96.69 543 ARG B N 1
ATOM 10089 C CA . ARG B 1 543 ? -16.031 37.156 39.531 1 96.69 543 ARG B CA 1
ATOM 10090 C C . ARG B 1 543 ? -16.672 36.438 40.719 1 96.69 543 ARG B C 1
ATOM 10092 O O . ARG B 1 543 ? -16.047 36.281 41.781 1 96.69 543 ARG B O 1
ATOM 10099 N N . VAL B 1 544 ? -17.875 35.969 40.5 1 96.5 544 VAL B N 1
ATOM 10100 C CA . VAL B 1 544 ? -18.578 35.219 41.562 1 96.5 544 VAL B CA 1
ATOM 10101 C C . VAL B 1 544 ? -17.812 33.906 41.875 1 96.5 544 VAL B C 1
ATOM 10103 O O . VAL B 1 544 ? -17.641 33.562 43.031 1 96.5 544 VAL B O 1
ATOM 10106 N N . GLU B 1 545 ? -17.422 33.312 40.875 1 96.19 545 GLU B N 1
ATOM 10107 C CA . GLU B 1 545 ? -16.688 32.062 41.031 1 96.19 545 GLU B CA 1
ATOM 10108 C C . GLU B 1 545 ? -15.344 32.281 41.719 1 96.19 545 GLU B C 1
ATOM 10110 O O . GLU B 1 545 ? -14.938 31.5 42.594 1 96.19 545 GLU B O 1
ATOM 10115 N N . TRP B 1 546 ? -14.578 33.312 41.312 1 96.06 546 TRP B N 1
ATOM 10116 C CA . TRP B 1 546 ? -13.289 33.656 41.906 1 96.06 546 TRP B CA 1
ATOM 10117 C C . TRP B 1 546 ? -13.453 33.969 43.406 1 96.06 546 TRP B C 1
ATOM 10119 O O . TRP B 1 546 ? -12.609 33.594 44.219 1 96.06 546 TRP B O 1
ATOM 10129 N N . ASN B 1 547 ? -14.516 34.656 43.688 1 96.25 547 ASN B N 1
ATOM 10130 C CA . ASN B 1 547 ? -14.805 35 45.094 1 96.25 547 ASN B CA 1
ATOM 10131 C C . ASN B 1 547 ? -15.141 33.75 45.906 1 96.25 547 ASN B C 1
ATOM 10133 O O . ASN B 1 547 ? -14.734 33.625 47.062 1 96.25 547 ASN B O 1
ATOM 10137 N N . ARG B 1 548 ? -15.898 32.906 45.344 1 95.94 548 ARG B N 1
ATOM 10138 C CA . ARG B 1 548 ? -16.281 31.672 46 1 95.94 548 ARG B CA 1
ATOM 10139 C C . ARG B 1 548 ? -15.062 30.812 46.312 1 95.94 548 ARG B C 1
ATOM 10141 O O . ARG B 1 548 ? -14.945 30.25 47.406 1 95.94 548 ARG B O 1
ATOM 10148 N N . ARG B 1 549 ? -14.148 30.734 45.344 1 94.38 549 ARG B N 1
ATOM 10149 C CA . ARG B 1 549 ? -12.961 29.891 45.469 1 94.38 549 ARG B CA 1
ATOM 10150 C C . ARG B 1 549 ? -11.891 30.609 46.312 1 94.38 549 ARG B C 1
ATOM 10152 O O . ARG B 1 549 ? -10.977 29.953 46.812 1 94.38 549 ARG B O 1
ATOM 10159 N N . GLY B 1 550 ? -12.008 31.828 46.469 1 91.19 550 GLY B N 1
ATOM 10160 C CA . GLY B 1 550 ? -11 32.625 47.125 1 91.19 550 GLY B CA 1
ATOM 10161 C C . GLY B 1 550 ? -9.703 32.75 46.344 1 91.19 550 GLY B C 1
ATOM 10162 O O . GLY B 1 550 ? -8.625 32.875 46.938 1 91.19 550 GLY B O 1
ATOM 10163 N N . ASP B 1 551 ? -9.859 32.656 45.094 1 89 551 ASP B N 1
ATOM 10164 C CA . ASP B 1 551 ? -8.688 32.719 44.219 1 89 551 ASP B CA 1
ATOM 10165 C C . ASP B 1 551 ? -8.234 34.156 44 1 89 551 ASP B C 1
ATOM 10167 O O . ASP B 1 551 ? -9.047 35.062 44.031 1 89 551 ASP B O 1
ATOM 10171 N N . TYR B 1 552 ? -6.941 34.5 43.844 1 92.88 552 TYR B N 1
ATOM 10172 C CA . TYR B 1 552 ? -6.348 35.75 43.406 1 92.88 552 TYR B CA 1
ATOM 10173 C C . TYR B 1 552 ? -6.582 36.844 44.438 1 92.88 552 TYR B C 1
ATOM 10175 O O . TYR B 1 552 ? -7.23 36.594 45.469 1 92.88 552 TYR B O 1
ATOM 10183 N N . THR B 1 553 ? -6.121 38.031 44.188 1 93.5 553 THR B N 1
ATOM 10184 C CA . THR B 1 553 ? -6.258 39.188 45.094 1 93.5 553 THR B CA 1
ATOM 10185 C C . THR B 1 553 ? -7.633 39.812 44.938 1 93.5 553 THR B C 1
ATOM 10187 O O . THR B 1 553 ? -8.305 39.625 43.906 1 93.5 553 THR B O 1
ATOM 10190 N N . PRO B 1 554 ? -8.094 40.531 45.906 1 93 554 PRO B N 1
ATOM 10191 C CA . PRO B 1 554 ? -9.383 41.219 45.812 1 93 554 PRO B CA 1
ATOM 10192 C C . PRO B 1 554 ? -9.461 42.156 44.594 1 93 554 PRO B C 1
ATOM 10194 O O . PRO B 1 554 ? -10.5 42.25 43.938 1 93 554 PRO B O 1
ATOM 10197 N N . LEU B 1 555 ? -8.375 42.781 44.312 1 92.31 555 LEU B N 1
ATOM 10198 C CA . LEU B 1 555 ? -8.32 43.688 43.156 1 92.31 555 LEU B CA 1
ATOM 10199 C C . LEU B 1 555 ? -8.547 42.906 41.875 1 92.31 555 LEU B C 1
ATOM 10201 O O . LEU B 1 555 ? -9.273 43.375 40.969 1 92.31 555 LEU B O 1
ATOM 10205 N N . ALA B 1 556 ? -7.984 41.75 41.812 1 93.88 556 ALA B N 1
ATOM 10206 C CA . ALA B 1 556 ? -8.102 40.906 40.625 1 93.88 556 ALA B CA 1
ATOM 10207 C C . ALA B 1 556 ? -9.5 40.344 40.5 1 93.88 556 ALA B C 1
ATOM 10209 O O . ALA B 1 556 ? -10.039 40.25 39.406 1 93.88 556 ALA B O 1
ATOM 10210 N N . ARG B 1 557 ? -10.117 39.969 41.594 1 94.38 557 ARG B N 1
ATOM 10211 C CA . ARG B 1 557 ? -11.445 39.375 41.562 1 94.38 557 ARG B CA 1
ATOM 10212 C C . ARG B 1 557 ? -12.5 40.375 41.156 1 94.38 557 ARG B C 1
ATOM 10214 O O . ARG B 1 557 ? -13.555 40.031 40.625 1 94.38 557 ARG B O 1
ATOM 10221 N N . ALA B 1 558 ? -12.156 41.656 41.375 1 93.94 558 ALA B N 1
ATOM 10222 C CA . ALA B 1 558 ? -13.117 42.719 41.094 1 93.94 558 ALA B CA 1
ATOM 10223 C C . ALA B 1 558 ? -12.82 43.344 39.719 1 93.94 558 ALA B C 1
ATOM 10225 O O . ALA B 1 558 ? -13.383 44.406 39.375 1 93.94 558 ALA B O 1
ATOM 10226 N N . MET B 1 559 ? -12 42.656 38.969 1 94.5 559 MET B N 1
ATOM 10227 C CA . MET B 1 559 ? -11.57 43.25 37.719 1 94.5 559 MET B CA 1
ATOM 10228 C C . MET B 1 559 ? -12.766 43.562 36.812 1 94.5 559 MET B C 1
ATOM 10230 O O . MET B 1 559 ? -13.766 42.844 36.844 1 94.5 559 MET B O 1
ATOM 10234 N N . VAL B 1 560 ? -12.727 44.688 36.094 1 95 560 VAL B N 1
ATOM 10235 C CA . VAL B 1 560 ? -13.711 45.062 35.094 1 95 560 VAL B CA 1
ATOM 10236 C C . VAL B 1 560 ? -13.023 45.344 33.75 1 95 560 VAL B C 1
ATOM 10238 O O . VAL B 1 560 ? -11.797 45.5 33.719 1 95 560 VAL B O 1
ATOM 10241 N N . PHE B 1 561 ? -13.758 45.188 32.75 1 96.31 561 PHE B N 1
ATOM 10242 C CA . PHE B 1 561 ? -13.172 45.469 31.453 1 96.31 561 PHE B CA 1
ATOM 10243 C C . PHE B 1 561 ? -14.016 46.5 30.703 1 96.31 561 PHE B C 1
ATOM 10245 O O . PHE B 1 561 ? -15.102 46.875 31.156 1 96.31 561 PHE B O 1
ATOM 10252 N N . ARG B 1 562 ? -13.516 47.062 29.688 1 97.75 562 ARG B N 1
ATOM 10253 C CA . ARG B 1 562 ? -14.164 48 28.797 1 97.75 562 ARG B CA 1
ATOM 10254 C C . ARG B 1 562 ? -14.172 47.469 27.359 1 97.75 562 ARG B C 1
ATOM 10256 O O . ARG B 1 562 ? -13.242 46.781 26.938 1 97.75 562 ARG B O 1
ATOM 10263 N N . ILE B 1 563 ? -15.211 47.781 26.688 1 98.62 563 ILE B N 1
ATOM 10264 C CA . ILE B 1 563 ? -15.352 47.344 25.312 1 98.62 563 ILE B CA 1
ATOM 10265 C C . ILE B 1 563 ? -15.648 48.531 24.391 1 98.62 563 ILE B C 1
ATOM 10267 O O . ILE B 1 563 ? -16.406 49.406 24.766 1 98.62 563 ILE B O 1
ATOM 10271 N N . GLY B 1 564 ? -14.977 48.562 23.312 1 98.5 564 GLY B N 1
ATOM 10272 C CA . GLY B 1 564 ? -15.25 49.531 22.25 1 98.5 564 GLY B CA 1
ATOM 10273 C C . GLY B 1 564 ? -15.688 48.875 20.953 1 98.5 564 GLY B C 1
ATOM 10274 O O . GLY B 1 564 ? -15.07 47.906 20.5 1 98.5 564 GLY B O 1
ATOM 10275 N N . LEU B 1 565 ? -16.812 49.375 20.344 1 98.69 565 LEU B N 1
ATOM 10276 C CA . LEU B 1 565 ? -17.328 48.844 19.094 1 98.69 565 LEU B CA 1
ATOM 10277 C C . LEU B 1 565 ? -17.5 49.938 18.062 1 98.69 565 LEU B C 1
ATOM 10279 O O . LEU B 1 565 ? -17.922 51.031 18.391 1 98.69 565 LEU B O 1
ATOM 10283 N N . ASN B 1 566 ? -17.141 49.625 16.922 1 98 566 ASN B N 1
ATOM 10284 C CA . ASN B 1 566 ? -17.391 50.5 15.773 1 98 566 ASN B CA 1
ATOM 10285 C C . ASN B 1 566 ? -17.594 49.688 14.492 1 98 566 ASN B C 1
ATOM 10287 O O . ASN B 1 566 ? -16.969 48.656 14.297 1 98 566 ASN B O 1
ATOM 10291 N N . CYS B 1 567 ? -18.531 50.125 13.719 1 97.81 567 CYS B N 1
ATOM 10292 C CA . CYS B 1 567 ? -18.828 49.469 12.453 1 97.81 567 CYS B CA 1
ATOM 10293 C C . CYS B 1 567 ? -18.531 50.406 11.273 1 97.81 567 CYS B C 1
ATOM 10295 O O . CYS B 1 567 ? -18.875 51.594 11.305 1 97.81 567 CYS B O 1
ATOM 10297 N N . GLY B 1 568 ? -17.828 49.844 10.297 1 95.44 568 GLY B N 1
ATOM 10298 C CA . GLY B 1 568 ? -17.531 50.562 9.078 1 95.44 568 GLY B CA 1
ATOM 10299 C C . GLY B 1 568 ? -16.594 49.812 8.148 1 95.44 568 GLY B C 1
ATOM 10300 O O . GLY B 1 568 ? -16.359 48.625 8.328 1 95.44 568 GLY B O 1
ATOM 10301 N N . GLN B 1 569 ? -16.094 50.531 7.117 1 93.12 569 GLN B N 1
ATOM 10302 C CA . GLN B 1 569 ? -15.18 49.938 6.148 1 93.12 569 GLN B CA 1
ATOM 10303 C C . GLN B 1 569 ? -13.773 49.812 6.723 1 93.12 569 GLN B C 1
ATOM 10305 O O . GLN B 1 569 ? -13.297 50.719 7.422 1 93.12 569 GLN B O 1
ATOM 10310 N N . ALA B 1 570 ? -13.188 48.625 6.559 1 91.19 570 ALA B N 1
ATOM 10311 C CA . ALA B 1 570 ? -11.812 48.406 6.988 1 91.19 570 ALA B CA 1
ATOM 10312 C C . ALA B 1 570 ? -11.094 47.438 6.043 1 91.19 570 ALA B C 1
ATOM 10314 O O . ALA B 1 570 ? -11.742 46.656 5.34 1 91.19 570 ALA B O 1
ATOM 10315 N N . LYS B 1 571 ? -9.883 47.562 5.93 1 89.88 571 LYS B N 1
ATOM 10316 C CA . LYS B 1 571 ? -9.086 46.562 5.215 1 89.88 571 LYS B CA 1
ATOM 10317 C C . LYS B 1 571 ? -8.883 45.312 6.059 1 89.88 571 LYS B C 1
ATOM 10319 O O . LYS B 1 571 ? -8.461 45.406 7.215 1 89.88 571 LYS B O 1
ATOM 10324 N N . VAL B 1 572 ? -9.344 44.219 5.539 1 90.94 572 VAL B N 1
ATOM 10325 C CA . VAL B 1 572 ? -9.164 42.938 6.219 1 90.94 572 VAL B CA 1
ATOM 10326 C C . VAL B 1 572 ? -8.344 42 5.34 1 90.94 572 VAL B C 1
ATOM 10328 O O . VAL B 1 572 ? -8.477 42 4.113 1 90.94 572 VAL B O 1
ATOM 10331 N N . GLY B 1 573 ? -7.43 41.281 5.914 1 88.19 573 GLY B N 1
ATOM 10332 C CA . GLY B 1 573 ? -6.594 40.344 5.188 1 88.19 573 GLY B CA 1
ATOM 10333 C C . GLY B 1 573 ? -5.293 40.031 5.898 1 88.19 573 GLY B C 1
ATOM 10334 O O . GLY B 1 573 ? -5.129 40.344 7.074 1 88.19 573 GLY B O 1
ATOM 10335 N N . PHE B 1 574 ? -4.414 39.375 5.18 1 84.56 574 PHE B N 1
ATOM 10336 C CA . PHE B 1 574 ? -3.102 39.062 5.723 1 84.56 574 PHE B CA 1
ATOM 10337 C C . PHE B 1 574 ? -2.184 40.281 5.688 1 84.56 574 PHE B C 1
ATOM 10339 O O . PHE B 1 574 ? -2.156 41 4.695 1 84.56 574 PHE B O 1
ATOM 10346 N N . MET B 1 575 ? -1.647 40.438 6.809 1 82.81 575 MET B N 1
ATOM 10347 C CA . MET B 1 575 ? -0.649 41.5 6.938 1 82.81 575 MET B CA 1
ATOM 10348 C C . MET B 1 575 ? 0.695 40.906 7.375 1 82.81 575 MET B C 1
ATOM 10350 O O . MET B 1 575 ? 0.747 40 8.195 1 82.81 575 MET B O 1
ATOM 10354 N N . GLY B 1 576 ? 1.685 41.344 6.797 1 78.88 576 GLY B N 1
ATOM 10355 C CA . GLY B 1 576 ? 3.01 40.844 7.125 1 78.88 576 GLY B CA 1
ATOM 10356 C C . GLY B 1 576 ? 3.811 40.406 5.906 1 78.88 576 GLY B C 1
ATOM 10357 O O . GLY B 1 576 ? 3.67 41 4.836 1 78.88 576 GLY B O 1
ATOM 10358 N N . THR B 1 577 ? 4.699 39.469 6.152 1 74.75 577 THR B N 1
ATOM 10359 C CA . THR B 1 577 ? 5.57 39 5.086 1 74.75 577 THR B CA 1
ATOM 10360 C C . THR B 1 577 ? 4.922 37.844 4.34 1 74.75 577 THR B C 1
ATOM 10362 O O . THR B 1 577 ? 3.893 37.312 4.766 1 74.75 577 THR B O 1
ATOM 10365 N N . ASP B 1 578 ? 5.594 37.594 3.271 1 70.38 578 ASP B N 1
ATOM 10366 C CA . ASP B 1 578 ? 5.164 36.438 2.506 1 70.38 578 ASP B CA 1
ATOM 10367 C C . ASP B 1 578 ? 5.344 35.156 3.314 1 70.38 578 ASP B C 1
ATOM 10369 O O . ASP B 1 578 ? 4.578 34.219 3.152 1 70.38 578 ASP B O 1
ATOM 10373 N N . SER B 1 579 ? 6.293 35.312 4.238 1 71.81 579 SER B N 1
ATOM 10374 C CA . SER B 1 579 ? 6.609 34.094 4.973 1 71.81 579 SER B CA 1
ATOM 10375 C C . SER B 1 579 ? 5.898 34.062 6.32 1 71.81 579 SER B C 1
ATOM 10377 O O . SER B 1 579 ? 5.727 33 6.91 1 71.81 579 SER B O 1
ATOM 10379 N N . LEU B 1 580 ? 5.453 35.156 6.789 1 76.75 580 LEU B N 1
ATOM 10380 C CA . LEU B 1 580 ? 4.773 35.281 8.078 1 76.75 580 LEU B CA 1
ATOM 10381 C C . LEU B 1 580 ? 3.758 36.406 8.078 1 76.75 580 LEU B C 1
ATOM 10383 O O . LEU B 1 580 ? 4.133 37.562 7.949 1 76.75 580 LEU B O 1
ATOM 10387 N N . ALA B 1 581 ? 2.539 35.906 8.055 1 80.19 581 ALA B N 1
ATOM 10388 C CA . ALA B 1 581 ? 1.468 36.875 7.973 1 80.19 581 ALA B CA 1
ATOM 10389 C C . ALA B 1 581 ? 0.411 36.625 9.047 1 80.19 581 ALA B C 1
ATOM 10391 O O . ALA B 1 581 ? 0.341 35.562 9.625 1 80.19 581 ALA B O 1
ATOM 10392 N N . SER B 1 582 ? -0.231 37.656 9.477 1 84.5 582 SER B N 1
ATOM 10393 C CA . SER B 1 582 ? -1.361 37.562 10.398 1 84.5 582 SER B CA 1
ATOM 10394 C C . SER B 1 582 ? -2.643 38.094 9.742 1 84.5 582 SER B C 1
ATOM 10396 O O . SER B 1 582 ? -2.619 39.062 9.016 1 84.5 582 SER B O 1
ATOM 10398 N N . TYR B 1 583 ? -3.66 37.312 9.883 1 87.31 583 TYR B N 1
ATOM 10399 C CA . TYR B 1 583 ? -4.953 37.812 9.43 1 87.31 583 TYR B CA 1
ATOM 10400 C C . TYR B 1 583 ? -5.5 38.844 10.398 1 87.31 583 TYR B C 1
ATOM 10402 O O . TYR B 1 583 ? -5.676 38.594 11.586 1 87.31 583 TYR B O 1
ATOM 10410 N N . THR B 1 584 ? -5.668 40 9.914 1 90.19 584 THR B N 1
ATOM 10411 C CA . THR B 1 584 ? -6.059 41.094 10.805 1 90.19 584 THR B CA 1
ATOM 10412 C C . THR B 1 584 ? -6.844 42.156 10.047 1 90.19 584 THR B C 1
ATOM 10414 O O . THR B 1 584 ? -7.191 41.969 8.875 1 90.19 584 THR B O 1
ATOM 10417 N N . MET B 1 585 ? -7.207 43.188 10.75 1 91.25 585 MET B N 1
ATOM 10418 C CA . MET B 1 585 ? -7.938 44.344 10.227 1 91.25 585 MET B CA 1
ATOM 10419 C C . MET B 1 585 ? -7.156 45.625 10.445 1 91.25 585 MET B C 1
ATOM 10421 O O . MET B 1 585 ? -6.367 45.75 11.391 1 91.25 585 MET B O 1
ATOM 10425 N N . MET B 1 586 ? -7.352 46.531 9.555 1 86.56 586 MET B N 1
ATOM 10426 C CA . MET B 1 586 ? -6.73 47.844 9.711 1 86.56 586 MET B CA 1
ATOM 10427 C C . MET B 1 586 ? -7.582 48.906 9.07 1 86.56 586 MET B C 1
ATOM 10429 O O . MET B 1 586 ? -8.398 48.625 8.188 1 86.56 586 MET B O 1
ATOM 10433 N N . GLY B 1 587 ? -7.402 50.125 9.57 1 85.25 587 GLY B N 1
ATOM 10434 C CA . GLY B 1 587 ? -8.133 51.281 9.031 1 85.25 587 GLY B CA 1
ATOM 10435 C C . GLY B 1 587 ? -8.711 52.188 10.109 1 85.25 587 GLY B C 1
ATOM 10436 O O . GLY B 1 587 ? -8.578 51.875 11.305 1 85.25 587 GLY B O 1
ATOM 10437 N N . ASP B 1 588 ? -9.375 53.188 9.703 1 83.94 588 ASP B N 1
ATOM 10438 C CA . ASP B 1 588 ? -9.945 54.188 10.594 1 83.94 588 ASP B CA 1
ATOM 10439 C C . ASP B 1 588 ? -11.023 53.562 11.484 1 83.94 588 ASP B C 1
ATOM 10441 O O . ASP B 1 588 ? -11.156 53.938 12.648 1 83.94 588 ASP B O 1
ATOM 10445 N N . THR B 1 589 ? -11.75 52.75 10.875 1 90.62 589 THR B N 1
ATOM 10446 C CA . THR B 1 589 ? -12.805 52.062 11.617 1 90.62 589 THR B CA 1
ATOM 10447 C C . THR B 1 589 ? -12.234 51.312 12.82 1 90.62 589 THR B C 1
ATOM 10449 O O . THR B 1 589 ? -12.812 51.344 13.906 1 90.62 589 THR B O 1
ATOM 10452 N N . VAL B 1 590 ? -11.117 50.688 12.609 1 92.75 590 VAL B N 1
ATOM 10453 C CA . VAL B 1 590 ? -10.461 49.875 13.633 1 92.75 590 VAL B CA 1
ATOM 10454 C C . VAL B 1 590 ? -9.891 50.812 14.719 1 92.75 590 VAL B C 1
ATOM 10456 O O . VAL B 1 590 ? -10.055 50.531 15.914 1 92.75 590 VAL B O 1
ATOM 10459 N N . ASN B 1 591 ? -9.305 51.906 14.344 1 88.19 591 ASN B N 1
ATOM 10460 C CA . ASN B 1 591 ? -8.719 52.844 15.289 1 88.19 591 ASN B CA 1
ATOM 10461 C C . ASN B 1 591 ? -9.781 53.469 16.188 1 88.19 591 ASN B C 1
ATOM 10463 O O . ASN B 1 591 ? -9.547 53.656 17.391 1 88.19 591 ASN B O 1
ATOM 10467 N N . LEU B 1 592 ? -10.859 53.75 15.57 1 92.38 592 LEU B N 1
ATOM 10468 C CA . LEU B 1 592 ? -11.93 54.344 16.359 1 92.38 592 LEU B CA 1
ATOM 10469 C C . LEU B 1 592 ? -12.438 53.406 17.422 1 92.38 592 LEU B C 1
ATOM 10471 O O . LEU B 1 592 ? -12.695 53.812 18.562 1 92.38 592 LEU B O 1
ATOM 10475 N N . ALA B 1 593 ? -12.602 52.219 17.047 1 95.94 593 ALA B N 1
ATOM 10476 C CA . ALA B 1 593 ? -13.055 51.219 18.016 1 95.94 593 ALA B CA 1
ATOM 10477 C C . ALA B 1 593 ? -12.094 51.125 19.188 1 95.94 593 ALA B C 1
ATOM 10479 O O . ALA B 1 593 ? -12.516 51.031 20.344 1 95.94 593 ALA B O 1
ATOM 10480 N N . ALA B 1 594 ? -10.836 51.094 18.922 1 93.81 594 ALA B N 1
ATOM 10481 C CA . ALA B 1 594 ? -9.812 51.031 19.969 1 93.81 594 ALA B CA 1
ATOM 10482 C C . ALA B 1 594 ? -9.891 52.281 20.859 1 93.81 594 ALA B C 1
ATOM 10484 O O . ALA B 1 594 ? -9.766 52.156 22.094 1 93.81 594 ALA B O 1
ATOM 10485 N N . ARG B 1 595 ? -10.109 53.406 20.266 1 92.12 595 ARG B N 1
ATOM 10486 C CA . ARG B 1 595 ? -10.195 54.656 21.016 1 92.12 595 ARG B CA 1
ATOM 10487 C C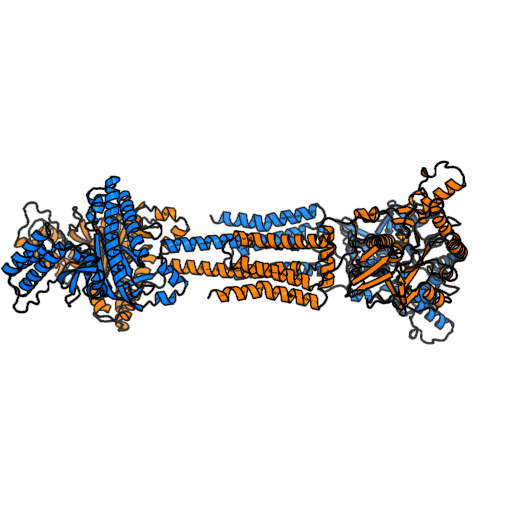 . ARG B 1 595 ? -11.445 54.688 21.875 1 92.12 595 ARG B C 1
ATOM 10489 O O . ARG B 1 595 ? -11.438 55.281 22.969 1 92.12 595 ARG B O 1
ATOM 10496 N N . LEU B 1 596 ? -12.477 54.125 21.312 1 95.94 596 LEU B N 1
ATOM 10497 C CA . LEU B 1 596 ? -13.711 54.094 22.094 1 95.94 596 LEU B CA 1
ATOM 10498 C C . LEU B 1 596 ? -13.531 53.219 23.328 1 95.94 596 LEU B C 1
ATOM 10500 O O . LEU B 1 596 ? -14.055 53.531 24.391 1 95.94 596 LEU B O 1
ATOM 10504 N N . GLU B 1 597 ? -12.867 52.156 23.156 1 96.62 597 GLU B N 1
ATOM 10505 C CA . GLU B 1 597 ? -12.547 51.312 24.297 1 96.62 597 GLU B CA 1
ATOM 10506 C C . GLU B 1 597 ? -11.797 52.094 25.375 1 96.62 597 GLU B C 1
ATOM 10508 O O . GLU B 1 597 ? -12.141 52.031 26.547 1 96.62 597 GLU B O 1
ATOM 10513 N N . ALA B 1 598 ? -10.812 52.812 24.969 1 92.25 598 ALA B N 1
ATOM 10514 C CA . ALA B 1 598 ? -10.008 53.594 25.891 1 92.25 598 ALA B CA 1
ATOM 10515 C C . ALA B 1 598 ? -10.844 54.719 26.516 1 92.25 598 ALA B C 1
ATOM 10517 O O . ALA B 1 598 ? -10.68 55.031 27.703 1 92.25 598 ALA B O 1
ATOM 10518 N N . ALA B 1 599 ? -11.75 55.312 25.781 1 93.94 599 ALA B N 1
ATOM 10519 C CA . ALA B 1 599 ? -12.562 56.438 26.234 1 93.94 599 ALA B CA 1
ATOM 10520 C C . ALA B 1 599 ? -13.625 56 27.219 1 93.94 599 ALA B C 1
ATOM 10522 O O . ALA B 1 599 ? -14.148 56.812 27.984 1 93.94 599 ALA B O 1
ATOM 10523 N N . ALA B 1 600 ? -13.938 54.781 27.188 1 96 600 ALA B N 1
ATOM 10524 C CA . ALA B 1 600 ? -14.984 54.281 28.062 1 96 600 ALA B CA 1
ATOM 10525 C C . ALA B 1 600 ? -14.656 54.531 29.531 1 96 600 ALA B C 1
ATOM 10527 O O . ALA B 1 600 ? -15.555 54.75 30.344 1 96 600 ALA B O 1
ATOM 10528 N N . LYS B 1 601 ? -13.391 54.594 29.828 1 92.69 601 LYS B N 1
ATOM 10529 C CA . LYS B 1 601 ? -12.961 54.844 31.203 1 92.69 601 LYS B CA 1
ATOM 10530 C C . LYS B 1 601 ? -13.383 56.25 31.672 1 92.69 601 LYS B C 1
ATOM 10532 O O . LYS B 1 601 ? -13.766 56.406 32.844 1 92.69 601 LYS B O 1
ATOM 10537 N N . ASP B 1 602 ? -13.375 57.188 30.797 1 93.38 602 ASP B N 1
ATOM 10538 C CA . ASP B 1 602 ? -13.711 58.562 31.141 1 93.38 602 ASP B CA 1
ATOM 10539 C C . ASP B 1 602 ? -15.188 58.688 31.516 1 93.38 602 ASP B C 1
ATOM 10541 O O . ASP B 1 602 ? -15.547 59.531 32.344 1 93.38 602 ASP B O 1
ATOM 10545 N N . TYR B 1 603 ? -15.984 57.875 30.922 1 95.38 603 TYR B N 1
ATOM 10546 C CA . TYR B 1 603 ? -17.438 58 31.109 1 95.38 603 TYR B CA 1
ATOM 10547 C C . TYR B 1 603 ? -17.938 56.938 32.094 1 95.38 603 TYR B C 1
ATOM 10549 O O . TYR B 1 603 ? -19.125 56.938 32.438 1 95.38 603 TYR B O 1
ATOM 10557 N N . GLY B 1 604 ? -17.094 56.094 32.531 1 94.44 604 GLY B N 1
ATOM 10558 C CA . GLY B 1 604 ? -17.422 55.094 33.562 1 94.44 604 GLY B CA 1
ATOM 10559 C C . GLY B 1 604 ? -18.375 54.031 33.031 1 94.44 604 GLY B C 1
ATOM 10560 O O . GLY B 1 604 ? -19.219 53.531 33.781 1 94.44 604 GLY B O 1
ATOM 10561 N N . VAL B 1 605 ? -18.297 53.719 31.781 1 95.38 605 VAL B N 1
ATOM 10562 C CA . VAL B 1 605 ? -19.188 52.719 31.203 1 95.38 605 VAL B CA 1
ATOM 10563 C C . VAL B 1 605 ? -18.359 51.5 30.766 1 95.38 605 VAL B C 1
ATOM 10565 O O . VAL B 1 605 ? -17.156 51.625 30.547 1 95.38 605 VAL B O 1
ATOM 10568 N N . SER B 1 606 ? -19.047 50.375 30.609 1 96.44 606 SER B N 1
ATOM 10569 C CA . SER B 1 606 ? -18.359 49.125 30.219 1 96.44 606 SER B CA 1
ATOM 10570 C C . SER B 1 606 ? -18.281 49 28.703 1 96.44 606 SER B C 1
ATOM 10572 O O . SER B 1 606 ? -17.328 48.406 28.188 1 96.44 606 SER B O 1
ATOM 10574 N N . ILE B 1 607 ? -19.312 49.5 28.047 1 98.5 607 ILE B N 1
ATOM 10575 C CA . ILE B 1 607 ? -19.359 49.344 26.594 1 98.5 607 ILE B CA 1
ATOM 10576 C C . ILE B 1 607 ? -19.641 50.688 25.938 1 98.5 607 ILE B C 1
ATOM 10578 O O . ILE B 1 607 ? -20.656 51.312 26.188 1 98.5 607 ILE B O 1
ATOM 10582 N N . LEU B 1 608 ? -18.688 51.094 25.203 1 98.5 608 LEU B N 1
ATOM 10583 C CA . LEU B 1 608 ? -18.812 52.344 24.453 1 98.5 608 LEU B CA 1
ATOM 10584 C C . LEU B 1 608 ? -18.859 52.094 22.953 1 98.5 608 LEU B C 1
ATOM 10586 O O . LEU B 1 608 ? -18.031 51.375 22.422 1 98.5 608 LEU B O 1
ATOM 10590 N N . VAL B 1 609 ? -19.891 52.656 22.281 1 98.44 609 VAL B N 1
ATOM 10591 C CA . VAL B 1 609 ? -20.062 52.375 20.875 1 98.44 609 VAL B CA 1
ATOM 10592 C C . VAL B 1 609 ? -20.234 53.656 20.078 1 98.44 609 VAL B C 1
ATOM 10594 O O . VAL B 1 609 ? -20.547 54.719 20.656 1 98.44 609 VAL B O 1
ATOM 10597 N N . SER B 1 610 ? -20.016 53.531 18.812 1 96.94 610 SER B N 1
ATOM 10598 C CA . SER B 1 610 ? -20.156 54.656 17.922 1 96.94 610 SER B CA 1
ATOM 10599 C C . SER B 1 610 ? -21.609 54.812 17.453 1 96.94 610 SER B C 1
ATOM 10601 O O . SER B 1 610 ? -22.438 53.938 17.672 1 96.94 610 SER B O 1
ATOM 10603 N N . GLU B 1 611 ? -21.828 55.938 16.766 1 96.12 611 GLU B N 1
ATOM 10604 C CA . GLU B 1 611 ? -23.156 56.219 16.203 1 96.12 611 GLU B CA 1
ATOM 10605 C C . GLU B 1 611 ? -23.516 55.188 15.133 1 96.12 611 GLU B C 1
ATOM 10607 O O . GLU B 1 611 ? -24.672 54.812 14.992 1 96.12 611 GLU B O 1
ATOM 10612 N N . SER B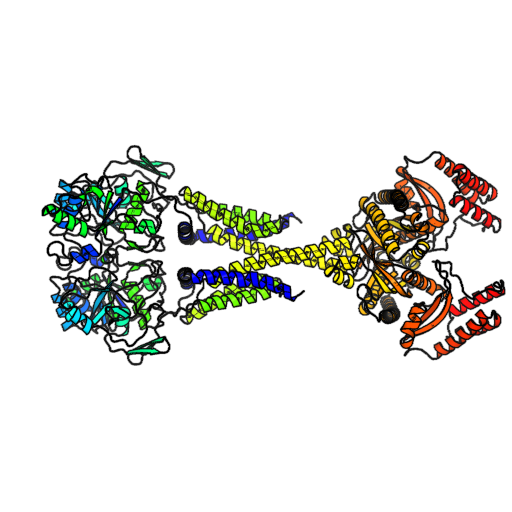 1 612 ? -22.516 54.719 14.438 1 96.44 612 SER B N 1
ATOM 10613 C CA . SER B 1 612 ? -22.75 53.719 13.398 1 96.44 612 SER B CA 1
ATOM 10614 C C . SER B 1 612 ? -23.375 52.438 13.977 1 96.44 612 SER B C 1
ATOM 10616 O O . SER B 1 612 ? -24.281 51.875 13.383 1 96.44 612 SER B O 1
ATOM 10618 N N . ILE B 1 613 ? -22.875 52.031 15.109 1 97.94 613 ILE B N 1
ATOM 10619 C CA . ILE B 1 613 ? -23.406 50.844 15.781 1 97.94 613 ILE B CA 1
ATOM 10620 C C . ILE B 1 613 ? -24.812 51.125 16.312 1 97.94 613 ILE B C 1
ATOM 10622 O O . ILE B 1 613 ? -25.719 50.312 16.141 1 97.94 613 ILE B O 1
ATOM 10626 N N . GLN B 1 614 ? -24.938 52.281 16.938 1 97.44 614 GLN B N 1
ATOM 10627 C CA . GLN B 1 614 ? -26.234 52.656 17.516 1 97.44 614 GLN B CA 1
ATOM 10628 C C . GLN B 1 614 ? -27.312 52.719 16.438 1 97.44 614 GLN B C 1
ATOM 10630 O O . GLN B 1 614 ? -28.422 52.219 16.641 1 97.44 614 GLN B O 1
ATOM 10635 N N . SER B 1 615 ? -27.031 53.344 15.336 1 96.38 615 SER B N 1
ATOM 10636 C CA . SER B 1 615 ? -28 53.5 14.258 1 96.38 615 SER B CA 1
ATOM 10637 C C . SER B 1 615 ? -28.406 52.156 13.672 1 96.38 615 SER B C 1
ATOM 10639 O O . SER B 1 615 ? -29.578 51.969 13.305 1 96.38 615 SER B O 1
ATOM 10641 N N . SER B 1 616 ? -27.5 51.219 13.641 1 95.62 616 SER B N 1
ATOM 10642 C CA . SER B 1 616 ? -27.75 49.938 13 1 95.62 616 SER B CA 1
ATOM 10643 C C . SER B 1 616 ? -28.438 48.938 13.961 1 95.62 616 SER B C 1
ATOM 10645 O O . SER B 1 616 ? -29.094 48 13.523 1 95.62 616 SER B O 1
ATOM 10647 N N . CYS B 1 617 ? -28.312 49.188 15.273 1 97.19 617 CYS B N 1
ATOM 10648 C CA . CYS B 1 617 ? -28.734 48.156 16.219 1 97.19 617 CYS B CA 1
ATOM 10649 C C . CYS B 1 617 ? -29.766 48.719 17.188 1 97.19 617 CYS B C 1
ATOM 10651 O O . CYS B 1 617 ? -30.188 48 18.125 1 97.19 617 CYS B O 1
ATOM 10653 N N . LYS B 1 618 ? -30.312 49.844 17.016 1 95.19 618 LYS B N 1
ATOM 10654 C CA . LYS B 1 618 ? -31.141 50.562 17.984 1 95.19 618 LYS B CA 1
ATOM 10655 C C . LYS B 1 618 ? -32.469 49.812 18.188 1 95.19 618 LYS B C 1
ATOM 10657 O O . LYS B 1 618 ? -33.125 50 19.219 1 95.19 618 LYS B O 1
ATOM 10662 N N . GLU B 1 619 ? -32.875 49.062 17.297 1 95.31 619 GLU B N 1
ATOM 10663 C CA . GLU B 1 619 ? -34.156 48.344 17.422 1 95.31 619 GLU B CA 1
ATOM 10664 C C . GLU B 1 619 ? -34.031 47.188 18.406 1 95.31 619 GLU B C 1
ATOM 10666 O O . GLU B 1 619 ? -35.031 46.812 19.062 1 95.31 619 GLU B O 1
ATOM 10671 N N . GLU B 1 620 ? -32.906 46.656 18.562 1 96.19 620 GLU B N 1
ATOM 10672 C CA . GLU B 1 620 ? -32.75 45.438 19.375 1 96.19 620 GLU B CA 1
ATOM 10673 C C . GLU B 1 620 ? -32.094 45.75 20.719 1 96.19 620 GLU B C 1
ATOM 10675 O O . GLU B 1 620 ? -32.281 45.031 21.688 1 96.19 620 GLU B O 1
ATOM 10680 N N . PHE B 1 621 ? -31.281 46.781 20.734 1 97.88 621 PHE B N 1
ATOM 10681 C CA . PHE B 1 621 ? -30.516 47.094 21.922 1 97.88 621 PHE B CA 1
ATOM 10682 C C . PHE B 1 621 ? -30.797 48.531 22.375 1 97.88 621 PHE B C 1
ATOM 10684 O O . PHE B 1 621 ? -31.188 49.375 21.578 1 97.88 621 PHE B O 1
ATOM 10691 N N . HIS B 1 622 ? -30.625 48.781 23.656 1 97.44 622 HIS B N 1
ATOM 10692 C CA . HIS B 1 622 ? -30.812 50.094 24.219 1 97.44 622 HIS B CA 1
ATOM 10693 C C . HIS B 1 622 ? -29.484 50.812 24.375 1 97.44 622 HIS B C 1
ATOM 10695 O O . HIS B 1 622 ? -28.562 50.281 25.016 1 97.44 622 HIS B O 1
ATOM 10701 N N . PHE B 1 623 ? -29.406 52.031 23.812 1 97.75 623 PHE B N 1
ATOM 10702 C CA . PHE B 1 623 ? -28.188 52.875 23.844 1 97.75 623 PHE B CA 1
ATOM 10703 C C . PHE B 1 623 ? -28.438 54.156 24.594 1 97.75 623 PHE B C 1
ATOM 10705 O O . PHE B 1 623 ? -29.5 54.781 24.453 1 97.75 623 PHE B O 1
ATOM 10712 N N . ARG B 1 624 ? -27.516 54.531 25.391 1 96.69 624 ARG B N 1
ATOM 10713 C CA . ARG B 1 624 ? -27.547 55.812 26.109 1 96.69 624 ARG B CA 1
ATOM 10714 C C . ARG B 1 624 ? -26.562 56.812 25.516 1 96.69 624 ARG B C 1
ATOM 10716 O O . ARG B 1 624 ? -25.359 56.531 25.469 1 96.69 624 ARG B O 1
ATOM 10723 N N . PHE B 1 625 ? -27.062 57.938 25.094 1 96.69 625 PHE B N 1
ATOM 10724 C CA . PHE B 1 625 ? -26.188 58.969 24.562 1 96.69 625 PHE B CA 1
ATOM 10725 C C . PHE B 1 625 ? -25.281 59.531 25.656 1 96.69 625 PHE B C 1
ATOM 10727 O O . PHE B 1 625 ? -25.734 59.781 26.781 1 96.69 625 PHE B O 1
ATOM 10734 N N . LEU B 1 626 ? -23.984 59.719 25.344 1 96.62 626 LEU B N 1
ATOM 10735 C CA . LEU B 1 626 ? -23.062 60.188 26.375 1 96.62 626 LEU B CA 1
ATOM 10736 C C . LEU B 1 626 ? -22.453 61.531 25.984 1 96.62 626 LEU B C 1
ATOM 10738 O O . LEU B 1 626 ? -22.422 62.469 26.781 1 96.62 626 LEU B O 1
ATOM 10742 N N . ASP B 1 627 ? -21.938 61.594 24.703 1 95.69 627 ASP B N 1
ATOM 10743 C CA . ASP B 1 627 ? -21.156 62.781 24.406 1 95.69 627 ASP B CA 1
ATOM 10744 C C . ASP B 1 627 ? -20.828 62.875 22.906 1 95.69 627 ASP B C 1
ATOM 10746 O O . ASP B 1 627 ? -21.062 61.906 22.172 1 95.69 627 ASP B O 1
ATOM 10750 N N . TRP B 1 628 ? -20.453 64.125 22.453 1 93.19 628 TRP B N 1
ATOM 10751 C CA . TRP B 1 628 ? -19.766 64.312 21.188 1 93.19 628 TRP B CA 1
ATOM 10752 C C . TRP B 1 628 ? -18.266 64.562 21.406 1 93.19 628 TRP B C 1
ATOM 10754 O O . TRP B 1 628 ? -17.891 65.562 22.047 1 93.19 628 TRP B O 1
ATOM 10764 N N . ILE B 1 629 ? -17.453 63.656 20.875 1 91.88 629 ILE B N 1
ATOM 10765 C CA . ILE B 1 629 ? -16.031 63.812 21.172 1 91.88 629 ILE B CA 1
ATOM 10766 C C . ILE B 1 629 ? -15.227 63.75 19.875 1 91.88 629 ILE B C 1
ATOM 10768 O O . ILE B 1 629 ? -15.711 63.25 18.859 1 91.88 629 ILE B O 1
ATOM 10772 N N . ARG B 1 630 ? -14.094 64.375 19.891 1 89.38 630 ARG B N 1
ATOM 10773 C CA . ARG B 1 630 ? -13.055 64.25 18.875 1 89.38 630 ARG B CA 1
ATOM 10774 C C . ARG B 1 630 ? -11.883 63.406 19.406 1 89.38 630 ARG B C 1
ATOM 10776 O O . ARG B 1 630 ? -11.305 63.75 20.438 1 89.38 630 ARG B O 1
ATOM 10783 N N . VAL B 1 631 ? -11.68 62.344 18.719 1 81.38 631 VAL B N 1
ATOM 10784 C CA . VAL B 1 631 ? -10.586 61.469 19.172 1 81.38 631 VAL B CA 1
ATOM 10785 C C . VAL B 1 631 ? -9.305 61.844 18.438 1 81.38 631 VAL B C 1
ATOM 10787 O O . VAL B 1 631 ? -9.344 62.469 17.375 1 81.38 631 VAL B O 1
ATOM 10790 N N . LYS B 1 632 ? -8.234 61.438 19.031 1 72 632 LYS B N 1
ATOM 10791 C CA . LYS B 1 632 ? -6.926 61.75 18.469 1 72 632 LYS B CA 1
ATOM 10792 C C . LYS B 1 632 ? -6.797 61.219 17.031 1 72 632 LYS B C 1
ATOM 10794 O O . LYS B 1 632 ? -7.102 60.062 16.766 1 72 632 LYS B O 1
ATOM 10799 N N . GLY B 1 633 ? -6.441 62.062 16.109 1 65.88 633 GLY B N 1
ATOM 10800 C CA . GLY B 1 633 ? -6.184 61.656 14.734 1 65.88 633 GLY B CA 1
ATOM 10801 C C . GLY B 1 633 ? -7.391 61.844 13.828 1 65.88 633 GLY B C 1
ATOM 10802 O O . GLY B 1 633 ? -7.281 61.688 12.609 1 65.88 633 GLY B O 1
ATOM 10803 N N . LYS B 1 634 ? -8.539 62.094 14.516 1 73.81 634 LYS B N 1
ATOM 10804 C CA . LYS B 1 634 ? -9.75 62.312 13.727 1 73.81 634 LYS B CA 1
ATOM 10805 C C . LYS B 1 634 ? -10.297 63.719 13.914 1 73.81 634 LYS B C 1
ATOM 10807 O O . LYS B 1 634 ? -10.516 64.125 15.047 1 73.81 634 LYS B O 1
ATOM 10812 N N . GLU B 1 635 ? -10.539 64.312 12.875 1 72.94 635 GLU B N 1
ATOM 10813 C CA . GLU B 1 635 ? -11.008 65.688 12.93 1 72.94 635 GLU B CA 1
ATOM 10814 C C . GLU B 1 635 ? -12.523 65.75 13.109 1 72.94 635 GLU B C 1
ATOM 10816 O O . GLU B 1 635 ? -13.039 66.625 13.82 1 72.94 635 GLU B O 1
ATOM 10821 N N . ALA B 1 636 ? -13.172 64.812 12.539 1 80.12 636 ALA B N 1
ATOM 10822 C CA . ALA B 1 636 ? -14.625 64.812 12.617 1 80.12 636 ALA B CA 1
ATOM 10823 C C . ALA B 1 636 ? -15.109 64.312 13.977 1 80.12 636 ALA B C 1
ATOM 10825 O O . ALA B 1 636 ? -14.625 63.25 14.461 1 80.12 636 ALA B O 1
ATOM 10826 N N . PRO B 1 637 ? -15.938 65.062 14.641 1 89.31 637 PRO B N 1
ATOM 10827 C CA . PRO B 1 637 ? -16.469 64.625 15.922 1 89.31 637 PRO B CA 1
ATOM 10828 C C . PRO B 1 637 ? -17.328 63.375 15.773 1 89.31 637 PRO B C 1
ATOM 10830 O O . PRO B 1 637 ? -17.922 63.156 14.719 1 89.31 637 PRO B O 1
ATOM 10833 N N . VAL B 1 638 ? -17.297 62.594 16.844 1 90.5 638 VAL B N 1
ATOM 10834 C CA . VAL B 1 638 ? -18.078 61.344 16.844 1 90.5 638 VAL B CA 1
ATOM 10835 C C . VAL B 1 638 ? -19.031 61.344 18.031 1 90.5 638 VAL B C 1
ATOM 10837 O O . VAL B 1 638 ? -18.672 61.75 19.141 1 90.5 638 VAL B O 1
ATOM 10840 N N . LYS B 1 639 ? -20.297 61 17.719 1 95.06 639 LYS B N 1
ATOM 10841 C CA . LYS B 1 639 ? -21.25 60.75 18.797 1 95.06 639 LYS B CA 1
ATOM 10842 C C . LYS B 1 639 ? -21.016 59.406 19.469 1 95.06 639 LYS B C 1
ATOM 10844 O O . LYS B 1 639 ? -20.844 58.406 18.781 1 95.06 639 LYS B O 1
ATOM 10849 N N . ILE B 1 640 ? -20.953 59.406 20.781 1 96.94 640 ILE B N 1
ATOM 10850 C CA . ILE B 1 640 ? -20.656 58.156 21.484 1 96.94 640 ILE B CA 1
ATOM 10851 C C . ILE B 1 640 ? -21.828 57.781 22.375 1 96.94 640 ILE B C 1
ATOM 10853 O O . ILE B 1 640 ? -22.484 58.656 22.953 1 96.94 640 ILE B O 1
ATOM 10857 N N . TYR B 1 641 ? -22.078 56.5 22.453 1 98.06 641 TYR B N 1
ATOM 10858 C CA . TYR B 1 641 ? -23.172 55.906 23.203 1 98.06 641 TYR B CA 1
ATOM 10859 C C . TYR B 1 641 ? -22.688 54.781 24.109 1 98.06 641 TYR B C 1
ATOM 10861 O O . TYR B 1 641 ? -21.734 54.094 23.781 1 98.06 641 TYR B O 1
ATOM 10869 N N . SER B 1 642 ? -23.344 54.594 25.234 1 97.94 642 SER B N 1
ATOM 10870 C CA . SER B 1 642 ? -23.156 53.406 26.031 1 97.94 642 SER B CA 1
ATOM 10871 C C . SER B 1 642 ? -24.203 52.344 25.703 1 97.94 642 SER B C 1
ATOM 10873 O O . SER B 1 642 ? -25.391 52.656 25.562 1 97.94 642 SER B O 1
ATOM 10875 N N . LEU B 1 643 ? -23.75 51.125 25.438 1 98.06 643 LEU B N 1
ATOM 10876 C CA . LEU B 1 643 ? -24.656 50 25.297 1 98.06 643 LEU B CA 1
ATOM 10877 C C . LEU B 1 643 ? -25.062 49.469 26.656 1 98.06 643 LEU B C 1
ATOM 10879 O O . LEU B 1 643 ? -24.234 48.938 27.391 1 98.06 643 LEU B O 1
ATOM 10883 N N . GLU B 1 644 ? -26.297 49.562 26.922 1 95.31 644 GLU B N 1
ATOM 10884 C CA . GLU B 1 644 ? -26.75 49.281 28.297 1 95.31 644 GLU B CA 1
ATOM 10885 C C . GLU B 1 644 ? -27.375 47.906 28.406 1 95.31 644 GLU B C 1
ATOM 10887 O O . GLU B 1 644 ? -27.141 47.188 29.375 1 95.31 644 GLU B O 1
ATOM 10892 N N . SER B 1 645 ? -28.297 47.594 27.531 1 95.19 645 SER B N 1
ATOM 10893 C CA . SER B 1 645 ? -29.047 46.344 27.609 1 95.19 645 SER B CA 1
ATOM 10894 C C . SER B 1 645 ? -29.781 46.062 26.297 1 95.19 645 SER B C 1
ATOM 10896 O O . SER B 1 645 ? -29.672 46.844 25.344 1 95.19 645 SER B O 1
ATOM 10898 N N . PHE B 1 646 ? -30.469 44.938 26.328 1 95.56 646 PHE B N 1
ATOM 10899 C CA . PHE B 1 646 ? -31.469 44.719 25.297 1 95.56 646 PHE B CA 1
ATOM 10900 C C . PHE B 1 646 ? -32.656 45.656 25.453 1 95.56 646 PHE B C 1
ATOM 10902 O O . PHE B 1 646 ? -32.938 46.094 26.562 1 95.56 646 PHE B O 1
ATOM 10909 N N . GLN B 1 647 ? -33.25 45.844 24.344 1 94.25 647 GLN B N 1
ATOM 10910 C CA . GLN B 1 647 ? -34.375 46.75 24.359 1 94.25 647 GLN B CA 1
ATOM 10911 C C . GLN B 1 647 ? -35.469 46.281 25.344 1 94.25 647 GLN B C 1
ATOM 10913 O O . GLN B 1 647 ? -36.094 47.094 26.016 1 94.25 647 GLN B O 1
ATOM 10918 N N . LYS B 1 648 ? -35.625 45.031 25.516 1 92.06 648 LYS B N 1
ATOM 10919 C CA . LYS B 1 648 ? -36.688 44.438 26.359 1 92.06 648 LYS B CA 1
ATOM 10920 C C . LYS B 1 648 ? -36.344 44.562 27.844 1 92.06 648 LYS B C 1
ATOM 10922 O O . LYS B 1 648 ? -37.219 44.531 28.688 1 92.06 648 LYS B O 1
ATOM 10927 N N . ASP B 1 649 ? -35.125 44.844 28.156 1 92.5 649 ASP B N 1
ATOM 10928 C CA . ASP B 1 649 ? -34.656 44.781 29.547 1 92.5 649 ASP B CA 1
ATOM 10929 C C . ASP B 1 649 ? -34.438 46.219 30.094 1 92.5 649 ASP B C 1
ATOM 10931 O O . ASP B 1 649 ? -33.969 46.375 31.234 1 92.5 649 ASP B O 1
ATOM 10935 N N . VAL B 1 650 ? -34.812 47.25 29.375 1 92.06 650 VAL B N 1
ATOM 10936 C CA . VAL B 1 650 ? -34.562 48.594 29.812 1 92.06 650 VAL B CA 1
ATOM 10937 C C . VAL B 1 650 ? -35.5 48.969 30.953 1 92.06 650 VAL B C 1
ATOM 10939 O O . VAL B 1 650 ? -36.688 48.656 30.906 1 92.06 650 VAL B O 1
ATOM 10942 N N . SER B 1 651 ? -34.938 49.594 31.953 1 91.94 651 SER B N 1
ATOM 10943 C CA . SER B 1 651 ? -35.719 50 33.094 1 91.94 651 SER B CA 1
ATOM 10944 C C . SER B 1 651 ? -36.281 51.406 32.906 1 91.94 651 SER B C 1
ATOM 10946 O O . SER B 1 651 ? -35.719 52.219 32.188 1 91.94 651 SER B O 1
ATOM 10948 N N . SER B 1 652 ? -37.406 51.688 33.625 1 92.12 652 SER B N 1
ATOM 10949 C CA . SER B 1 652 ? -38 53.031 33.562 1 92.12 652 SER B CA 1
ATOM 10950 C C . SER B 1 652 ? -37.094 54.062 34.188 1 92.12 652 SER B C 1
ATOM 10952 O O . SER B 1 652 ? -37.062 55.219 33.781 1 92.12 652 SER B O 1
ATOM 10954 N N . GLN B 1 653 ? -36.406 53.625 35.156 1 93.12 653 GLN B N 1
ATOM 10955 C CA . GLN B 1 653 ? -35.469 54.5 35.812 1 93.12 653 GLN B CA 1
ATOM 10956 C C . GLN B 1 653 ? -34.375 55 34.844 1 93.12 653 GLN B C 1
ATOM 10958 O O . GLN B 1 653 ? -34 56.156 34.875 1 93.12 653 GLN B O 1
ATOM 10963 N N . MET B 1 654 ? -33.938 54.094 34.062 1 92.44 654 MET B N 1
ATOM 10964 C CA . MET B 1 654 ? -32.906 54.438 33.062 1 92.44 654 MET B CA 1
ATOM 10965 C C . MET B 1 654 ? -33.438 55.438 32.031 1 92.44 654 MET B C 1
ATOM 10967 O O . MET B 1 654 ? -32.75 56.375 31.672 1 92.44 654 MET B O 1
ATOM 10971 N N . LEU B 1 655 ? -34.625 55.312 31.672 1 94.25 655 LEU B N 1
ATOM 10972 C CA . LEU B 1 655 ? -35.25 56.219 30.688 1 94.25 655 LEU B CA 1
ATOM 10973 C C . LEU B 1 655 ? -35.406 57.625 31.25 1 94.25 655 LEU B C 1
ATOM 10975 O O . LEU B 1 655 ? -35.156 58.594 30.531 1 94.25 655 LEU B O 1
ATOM 10979 N N . LYS B 1 656 ? -35.781 57.688 32.5 1 95.06 656 LYS B N 1
ATOM 10980 C CA . LYS B 1 656 ? -35.938 58.969 33.156 1 95.06 656 LYS B CA 1
ATOM 10981 C C . LYS B 1 656 ? -34.594 59.688 33.281 1 95.06 656 LYS B C 1
ATOM 10983 O O . LYS B 1 656 ? -34.5 60.875 33.062 1 95.06 656 LYS B O 1
ATOM 10988 N N . ALA B 1 657 ? -33.656 58.906 33.688 1 95.62 657 ALA B N 1
ATOM 10989 C CA . ALA B 1 657 ? -32.312 59.469 33.812 1 95.62 657 ALA B CA 1
ATOM 10990 C C . ALA B 1 657 ? -31.781 59.969 32.5 1 95.62 657 ALA B C 1
ATOM 10992 O O . ALA B 1 657 ? -31.094 61 32.438 1 95.62 657 ALA B O 1
ATOM 10993 N N . GLU B 1 658 ? -32.062 59.312 31.438 1 95.62 658 GLU B N 1
ATOM 10994 C CA . GLU B 1 658 ? -31.609 59.688 30.109 1 95.62 658 GLU B CA 1
ATOM 10995 C C . GLU B 1 658 ? -32.25 60.969 29.656 1 95.62 658 GLU B C 1
ATOM 10997 O O . GLU B 1 658 ? -31.594 61.812 29 1 95.62 658 GLU B O 1
ATOM 11002 N N . LYS B 1 659 ? -33.469 61.125 29.938 1 95.5 659 LYS B N 1
ATOM 11003 C CA . LYS B 1 659 ? -34.156 62.375 29.594 1 95.5 659 LYS B CA 1
ATOM 11004 C C . LYS B 1 659 ? -33.531 63.562 30.297 1 95.5 659 LYS B C 1
ATOM 11006 O O . LYS B 1 659 ? -33.375 64.625 29.688 1 95.5 659 LYS B O 1
ATOM 11011 N N . GLU B 1 660 ? -33.281 63.312 31.562 1 96.19 660 GLU B N 1
ATOM 11012 C CA . GLU B 1 660 ? -32.594 64.375 32.344 1 96.19 660 GLU B CA 1
ATOM 11013 C C . GLU B 1 660 ? -31.219 64.688 31.766 1 96.19 660 GLU B C 1
ATOM 11015 O O . GLU B 1 660 ? -30.797 65.812 31.703 1 96.19 660 GLU B O 1
ATOM 11020 N N . TYR B 1 661 ? -30.516 63.625 31.438 1 97.19 661 TYR B N 1
ATOM 11021 C CA . TYR B 1 661 ? -29.188 63.781 30.875 1 97.19 661 TYR B CA 1
ATOM 11022 C C . TYR B 1 661 ? -29.219 64.562 29.562 1 97.19 661 TYR B C 1
ATOM 11024 O O . TYR B 1 661 ? -28.375 65.438 29.328 1 97.19 661 TYR B O 1
ATOM 11032 N N . GLU B 1 662 ? -30.156 64.25 28.719 1 95.69 662 GLU B N 1
ATOM 11033 C CA . GLU B 1 662 ? -30.297 64.938 27.422 1 95.69 662 GLU B CA 1
ATOM 11034 C C . GLU B 1 662 ? -30.641 66.438 27.594 1 95.69 662 GLU B C 1
ATOM 11036 O O . GLU B 1 662 ? -30.156 67.25 26.844 1 95.69 662 GLU B O 1
ATOM 11041 N N . SER B 1 663 ? -31.484 66.625 28.531 1 96.25 663 SER B N 1
ATOM 11042 C CA . SER B 1 663 ? -31.812 68 28.828 1 96.25 663 SER B CA 1
ATOM 11043 C C . SER B 1 663 ? -30.578 68.812 29.297 1 96.25 663 SER B C 1
ATOM 11045 O O . SER B 1 663 ? -30.359 69.938 28.891 1 96.25 663 SER B O 1
ATOM 11047 N N . GLY B 1 664 ? -29.891 68.188 30.156 1 96 664 GLY B N 1
ATOM 11048 C CA . GLY B 1 664 ? -28.656 68.75 30.609 1 96 664 GLY B CA 1
ATOM 11049 C C . GLY B 1 664 ? -27.672 69 29.484 1 96 664 GLY B C 1
ATOM 11050 O O . GLY B 1 664 ? -27.047 70.062 29.438 1 96 664 GLY B O 1
ATOM 11051 N N . PHE B 1 665 ? -27.547 68.062 28.609 1 96 665 PHE B N 1
ATOM 11052 C CA . PHE B 1 665 ? -26.609 68.188 27.5 1 96 665 PHE B CA 1
ATOM 11053 C C . PHE B 1 665 ? -27.031 69.312 26.547 1 96 665 PHE B C 1
ATOM 11055 O O . PHE B 1 665 ? -26.188 70 25.969 1 96 665 PHE B O 1
ATOM 11062 N N . SER B 1 666 ? -28.375 69.438 26.328 1 95.25 666 SER B N 1
ATOM 11063 C CA . SER B 1 666 ? -28.891 70.5 25.5 1 95.25 666 SER B CA 1
ATOM 11064 C C . SER B 1 666 ? -28.516 71.875 26.078 1 95.25 666 SER B C 1
ATOM 11066 O O . SER B 1 666 ? -28.156 72.812 25.328 1 95.25 666 SER B O 1
ATOM 11068 N N . LEU B 1 667 ? -28.594 72 27.375 1 95.94 667 LEU B N 1
ATOM 11069 C CA . LEU B 1 667 ? -28.219 73.25 28.047 1 95.94 667 LEU B CA 1
ATOM 11070 C C . LEU B 1 667 ? -26.703 73.438 27.969 1 95.94 667 LEU B C 1
ATOM 11072 O O . LEU B 1 667 ? -26.25 74.625 27.859 1 95.94 667 LEU B O 1
ATOM 11076 N N . TYR B 1 668 ? -25.984 72.375 28.094 1 95.5 668 TYR B N 1
ATOM 11077 C CA . TYR B 1 668 ? -24.531 72.375 27.938 1 95.5 668 TYR B CA 1
ATOM 11078 C C . TYR B 1 668 ? -24.141 73 26.594 1 95.5 668 TYR B C 1
ATOM 11080 O O . TYR B 1 668 ? -23.25 73.812 26.5 1 95.5 668 TYR B O 1
ATOM 11088 N N . LEU B 1 669 ? -24.859 72.562 25.516 1 92.75 669 LEU B N 1
ATOM 11089 C CA . LEU B 1 669 ? -24.562 73.062 24.172 1 92.75 669 LEU B CA 1
ATOM 11090 C C . LEU B 1 669 ? -24.922 74.5 24.016 1 92.75 669 LEU B C 1
ATOM 11092 O O . LEU B 1 669 ? -24.328 75.25 23.203 1 92.75 669 LEU B O 1
ATOM 11096 N N . LYS B 1 670 ? -25.922 75 24.875 1 92.12 670 LYS B N 1
ATOM 11097 C CA . LYS B 1 670 ? -26.359 76.375 24.828 1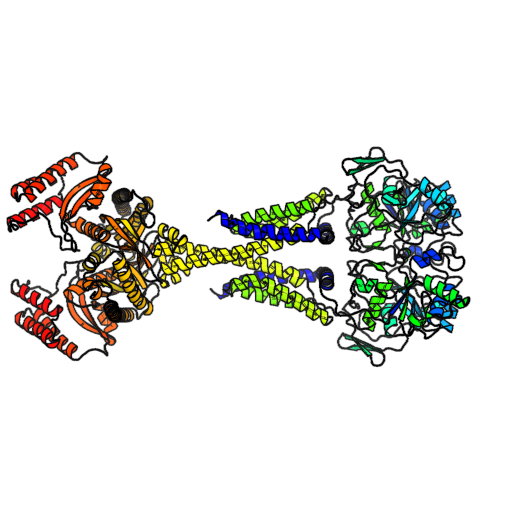 92.12 670 LYS B CA 1
ATOM 11098 C C . LYS B 1 670 ? -25.531 77.25 25.766 1 92.12 670 LYS B C 1
ATOM 11100 O O . LYS B 1 670 ? -25.844 78.438 25.969 1 92.12 670 LYS B O 1
ATOM 11105 N N . ARG B 1 671 ? -24.578 76.625 26.484 1 92.81 671 ARG B N 1
ATOM 11106 C CA . ARG B 1 671 ? -23.641 77.312 27.375 1 92.81 671 ARG B CA 1
ATOM 11107 C C . ARG B 1 671 ? -24.344 77.812 28.641 1 92.81 671 ARG B C 1
ATOM 11109 O O . ARG B 1 671 ? -23.969 78.812 29.25 1 92.81 671 ARG B O 1
ATOM 11116 N N . ASN B 1 672 ? -25.484 77.25 28.875 1 94.38 672 ASN B N 1
ATOM 11117 C CA . ASN B 1 672 ? -26.125 77.438 30.172 1 94.38 672 ASN B CA 1
ATOM 11118 C C . ASN B 1 672 ? -25.578 76.438 31.203 1 94.38 672 ASN B C 1
ATOM 11120 O O . ASN B 1 672 ? -26.234 75.438 31.5 1 94.38 672 ASN B O 1
ATOM 11124 N N . TRP B 1 673 ? -24.438 76.812 31.797 1 95.62 673 TRP B N 1
ATOM 11125 C CA . TRP B 1 673 ? -23.672 75.875 32.625 1 95.62 673 TRP B CA 1
ATOM 11126 C C . TRP B 1 673 ? -24.438 75.562 33.906 1 95.62 673 TRP B C 1
ATOM 11128 O O . TRP B 1 673 ? -24.438 74.375 34.344 1 95.62 673 TRP B O 1
ATOM 11138 N N . GLU B 1 674 ? -25.031 76.5 34.531 1 95.25 674 GLU B N 1
ATOM 11139 C CA . GLU B 1 674 ? -25.75 76.312 35.781 1 95.25 674 GLU B CA 1
ATOM 11140 C C . GLU B 1 674 ? -26.938 75.375 35.594 1 95.25 674 GLU B C 1
ATOM 11142 O O . GLU B 1 674 ? -27.141 74.438 36.375 1 95.25 674 GLU B O 1
ATOM 11147 N N . GLY B 1 675 ? -27.703 75.688 34.531 1 96.19 675 GLY B N 1
ATOM 11148 C CA . GLY B 1 675 ? -28.812 74.812 34.219 1 96.19 675 GLY B CA 1
ATOM 11149 C C . GLY B 1 675 ? -28.391 73.375 33.906 1 96.19 675 GLY B C 1
ATOM 11150 O O . GLY B 1 675 ? -29.047 72.438 34.312 1 96.19 675 GLY B O 1
ATOM 11151 N N . ALA B 1 676 ? -27.359 73.25 33.125 1 97.38 676 ALA B N 1
ATOM 11152 C CA . ALA B 1 676 ? -26.844 71.938 32.75 1 97.38 676 ALA B CA 1
ATOM 11153 C C . ALA B 1 676 ? -26.406 71.188 33.969 1 97.38 676 ALA B C 1
ATOM 11155 O O . ALA B 1 676 ? -26.719 70 34.125 1 97.38 676 ALA B O 1
ATOM 11156 N N . ILE B 1 677 ? -25.594 71.75 34.938 1 97.38 677 ILE B N 1
ATOM 11157 C CA . ILE B 1 677 ? -25.078 71.125 36.156 1 97.38 677 ILE B CA 1
ATOM 11158 C C . ILE B 1 677 ? -26.234 70.625 36.969 1 97.38 677 ILE B C 1
ATOM 11160 O O . ILE B 1 677 ? -26.172 69.5 37.531 1 97.38 677 ILE B O 1
ATOM 11164 N N . GLU B 1 678 ? -27.328 71.375 37.062 1 96.88 678 GLU B N 1
ATOM 11165 C CA . GLU B 1 678 ? -28.484 71 37.812 1 96.88 678 GLU B CA 1
ATOM 11166 C C . GLU B 1 678 ? -29.094 69.688 37.25 1 96.88 678 GLU B C 1
ATOM 11168 O O . GLU B 1 678 ? -29.422 68.75 38 1 96.88 678 GLU B O 1
ATOM 11173 N N . HIS B 1 679 ? -29.234 69.688 35.969 1 97.12 679 HIS B N 1
ATOM 11174 C CA . HIS B 1 679 ? -29.781 68.5 35.312 1 97.12 679 HIS B CA 1
ATOM 11175 C C . HIS B 1 679 ? -28.875 67.312 35.5 1 97.12 679 HIS B C 1
ATOM 11177 O O . HIS B 1 679 ? -29.344 66.188 35.75 1 97.12 679 HIS B O 1
ATOM 11183 N N . PHE B 1 680 ? -27.578 67.375 35.375 1 97.19 680 PHE B N 1
ATOM 11184 C CA . PHE B 1 680 ? -26.641 66.312 35.531 1 97.19 680 PHE B CA 1
ATOM 11185 C C . PHE B 1 680 ? -26.641 65.75 36.938 1 97.19 680 PHE B C 1
ATOM 11187 O O . PHE B 1 680 ? -26.469 64.562 37.156 1 97.19 680 PHE B O 1
ATOM 11194 N N . LYS B 1 681 ? -26.75 66.625 37.938 1 96.44 681 LYS B N 1
ATOM 11195 C CA . LYS B 1 681 ? -26.844 66.188 39.312 1 96.44 681 LYS B CA 1
ATOM 11196 C C . LYS B 1 681 ? -28.109 65.375 39.562 1 96.44 681 LYS B C 1
ATOM 11198 O O . LYS B 1 681 ? -28.094 64.438 40.344 1 96.44 681 LYS B O 1
ATOM 11203 N N . ASN B 1 682 ? -29.156 65.812 38.875 1 96.38 682 ASN B N 1
ATOM 11204 C CA . ASN B 1 682 ? -30.422 65.062 39 1 96.38 682 ASN B CA 1
ATOM 11205 C C . ASN B 1 682 ? -30.328 63.656 38.438 1 96.38 682 ASN B C 1
ATOM 11207 O O . ASN B 1 682 ? -31 62.75 38.938 1 96.38 682 ASN B O 1
ATOM 11211 N N . VAL B 1 683 ? -29.562 63.469 37.438 1 96.62 683 VAL B N 1
ATOM 11212 C CA . VAL B 1 683 ? -29.359 62.156 36.875 1 96.62 683 VAL B CA 1
ATOM 11213 C C . VAL B 1 683 ? -28.844 61.188 37.938 1 96.62 683 VAL B C 1
ATOM 11215 O O . VAL B 1 683 ? -29.344 60.062 38.062 1 96.62 683 VAL B O 1
ATOM 11218 N N . SER B 1 684 ? -27.766 61.562 38.688 1 95.06 684 SER B N 1
ATOM 11219 C CA . SER B 1 684 ? -27.188 60.75 39.719 1 95.06 684 SER B CA 1
ATOM 11220 C C . SER B 1 684 ? -28.203 60.438 40.812 1 95.06 684 SER B C 1
ATOM 11222 O O . SER B 1 684 ? -28.188 59.344 41.406 1 95.06 684 SER B O 1
ATOM 11224 N N . LYS B 1 685 ? -29.078 61.344 41.031 1 94.94 685 LYS B N 1
ATOM 11225 C CA . LYS B 1 685 ? -30.125 61.156 42.031 1 94.94 685 LYS B CA 1
ATOM 11226 C C . LYS B 1 685 ? -31.125 60.094 41.562 1 94.94 685 LYS B C 1
ATOM 11228 O O . LYS B 1 685 ? -31.531 59.219 42.344 1 94.94 685 LYS B O 1
ATOM 11233 N N . ILE B 1 686 ? -31.484 60.219 40.344 1 95.06 686 ILE B N 1
ATOM 11234 C CA . ILE B 1 686 ? -32.469 59.281 39.781 1 95.06 686 ILE B CA 1
ATOM 11235 C C . ILE B 1 686 ? -31.875 57.875 39.781 1 95.06 686 ILE B C 1
ATOM 11237 O O . ILE B 1 686 ? -32.562 56.906 40.094 1 95.06 686 ILE B O 1
ATOM 11241 N N . LEU B 1 687 ? -30.625 57.719 39.406 1 92.56 687 LEU B N 1
ATOM 11242 C CA . LEU B 1 687 ? -29.969 56.406 39.312 1 92.56 687 LEU B CA 1
ATOM 11243 C C . LEU B 1 687 ? -29.562 55.906 40.688 1 92.56 687 LEU B C 1
ATOM 11245 O O . LEU B 1 687 ? -29.188 54.75 40.844 1 92.56 687 LEU B O 1
ATOM 11249 N N . GLU B 1 688 ? -29.641 56.688 41.719 1 90.06 688 GLU B N 1
ATOM 11250 C CA . GLU B 1 688 ? -29.281 56.375 43.094 1 90.06 688 GLU B CA 1
ATOM 11251 C C . GLU B 1 688 ? -27.828 55.969 43.188 1 90.06 688 GLU B C 1
ATOM 11253 O O . GLU B 1 688 ? -27.469 55.125 44.031 1 90.06 688 GLU B O 1
ATOM 11258 N N . LYS B 1 689 ? -27.031 56.312 42.25 1 89.38 689 LYS B N 1
ATOM 11259 C CA . LYS B 1 689 ? -25.594 56.094 42.188 1 89.38 689 LYS B CA 1
ATOM 11260 C C . LYS B 1 689 ? -24.891 57.188 41.375 1 89.38 689 LYS B C 1
ATOM 11262 O O . LYS B 1 689 ? -25.516 57.812 40.5 1 89.38 689 LYS B O 1
ATOM 11267 N N . GLU B 1 690 ? -23.734 57.375 41.719 1 90.06 690 GLU B N 1
ATOM 11268 C CA . GLU B 1 690 ? -22.984 58.406 41 1 90.06 690 GLU B CA 1
ATOM 11269 C C . GLU B 1 690 ? -22.797 58.031 39.531 1 90.06 690 GLU B C 1
ATOM 11271 O O . GLU B 1 690 ? -22.281 56.938 39.25 1 90.06 690 GLU B O 1
ATOM 11276 N N . ASP B 1 691 ? -23.297 58.812 38.719 1 93.25 691 ASP B N 1
ATOM 11277 C CA . ASP B 1 691 ? -23.094 58.656 37.281 1 93.25 691 ASP B CA 1
ATOM 11278 C C . ASP B 1 691 ? -21.812 59.344 36.812 1 93.25 691 ASP B C 1
ATOM 11280 O O . ASP B 1 691 ? -21.734 60.562 36.781 1 93.25 691 ASP B O 1
ATOM 11284 N N . VAL B 1 692 ? -20.859 58.562 36.438 1 94.75 692 VAL B N 1
ATOM 11285 C CA . VAL B 1 692 ? -19.531 59.031 36.094 1 94.75 692 VAL B CA 1
ATOM 11286 C C . VAL B 1 692 ? -19.594 60 34.906 1 94.75 692 VAL B C 1
ATOM 11288 O O . VAL B 1 692 ? -18.859 60.969 34.875 1 94.75 692 VAL B O 1
ATOM 11291 N N . SER B 1 693 ? -20.438 59.719 33.969 1 95.69 693 SER B N 1
ATOM 11292 C CA . SER B 1 693 ? -20.578 60.594 32.812 1 95.69 693 SER B CA 1
ATOM 11293 C C . SER B 1 693 ? -21.094 61.969 33.188 1 95.69 693 SER B C 1
ATOM 11295 O O . SER B 1 693 ? -20.609 62.969 32.688 1 95.69 693 SER B O 1
ATOM 11297 N N . SER B 1 694 ? -22.109 61.969 34.062 1 96 694 SER B N 1
ATOM 11298 C CA . SER B 1 694 ? -22.656 63.219 34.562 1 96 694 SER B CA 1
ATOM 11299 C C . SER B 1 694 ? -21.625 64 35.344 1 96 694 SER B C 1
ATOM 11301 O O . SER B 1 694 ? -21.516 65.25 35.188 1 96 694 SER B O 1
ATOM 11303 N N . HIS B 1 695 ? -20.938 63.312 36.125 1 96.12 695 HIS B N 1
ATOM 11304 C CA . HIS B 1 695 ? -19.891 63.938 36.938 1 96.12 695 HIS B CA 1
ATOM 11305 C C . HIS B 1 695 ? -18.828 64.562 36.031 1 96.12 695 HIS B C 1
ATOM 11307 O O . HIS B 1 695 ? -18.328 65.688 36.312 1 96.12 695 HIS B O 1
ATOM 11313 N N . LEU B 1 696 ? -18.422 63.875 35 1 95.31 696 LEU B N 1
ATOM 11314 C CA . LEU B 1 696 ? -17.453 64.375 34.031 1 95.31 696 LEU B CA 1
ATOM 11315 C C . LEU B 1 696 ? -17.938 65.688 33.375 1 95.31 696 LEU B C 1
ATOM 11317 O O . LEU B 1 696 ? -17.172 66.625 33.25 1 95.31 696 LEU B O 1
ATOM 11321 N N . LEU B 1 697 ? -19.188 65.688 33 1 95.19 697 LEU B N 1
ATOM 11322 C CA . LEU B 1 697 ? -19.75 66.875 32.312 1 95.19 697 LEU B CA 1
ATOM 11323 C C . LEU B 1 697 ? -19.906 68 33.281 1 95.19 697 LEU B C 1
ATOM 11325 O O . LEU B 1 697 ? -19.781 69.188 32.875 1 95.19 697 LEU B O 1
ATOM 11329 N N . ILE B 1 698 ? -20.203 67.688 34.562 1 96.12 698 ILE B N 1
ATOM 11330 C CA . ILE B 1 698 ? -20.281 68.688 35.594 1 96.12 698 ILE B CA 1
ATOM 11331 C C . ILE B 1 698 ? -18.922 69.375 35.75 1 96.12 698 ILE B C 1
ATOM 11333 O O . ILE B 1 698 ? -18.844 70.625 35.781 1 96.12 698 ILE B O 1
ATOM 11337 N N . LYS B 1 699 ? -17.953 68.625 35.812 1 95.38 699 LYS B N 1
ATOM 11338 C CA . LYS B 1 699 ? -16.609 69.188 35.906 1 95.38 699 LYS B CA 1
ATOM 11339 C C . LYS B 1 699 ? -16.266 70 34.656 1 95.38 699 LYS B C 1
ATOM 11341 O O . LYS B 1 699 ? -15.602 71.062 34.781 1 95.38 699 LYS B O 1
ATOM 11346 N N . ARG B 1 700 ? -16.672 69.562 33.562 1 94.62 700 ARG B N 1
ATOM 11347 C CA . ARG B 1 700 ? -16.406 70.25 32.312 1 94.62 700 ARG B CA 1
ATOM 11348 C C . ARG B 1 700 ? -17.141 71.625 32.312 1 94.62 700 ARG B C 1
ATOM 11350 O O . ARG B 1 700 ? -16.594 72.625 31.844 1 94.62 700 ARG B O 1
ATOM 11357 N N . CYS B 1 701 ? -18.375 71.562 32.75 1 94.81 701 CYS B N 1
ATOM 11358 C CA . CYS B 1 701 ? -19.156 72.812 32.844 1 94.81 701 CYS B CA 1
ATOM 11359 C C . CYS B 1 701 ? -18.484 73.812 33.781 1 94.81 701 CYS B C 1
ATOM 11361 O O . CYS B 1 701 ? -18.438 75 33.469 1 94.81 701 CYS B O 1
ATOM 11363 N N . GLN B 1 702 ? -18 73.312 34.844 1 95.25 702 GLN B N 1
ATOM 11364 C CA . GLN B 1 702 ? -17.312 74.125 35.812 1 95.25 702 GLN B CA 1
ATOM 11365 C C . GLN B 1 702 ? -16.047 74.75 35.219 1 95.25 702 GLN B C 1
ATOM 11367 O O . GLN B 1 702 ? -15.766 75.938 35.406 1 95.25 702 GLN B O 1
ATOM 11372 N N . MET B 1 703 ? -15.352 74 34.5 1 93.31 703 MET B N 1
ATOM 11373 C CA . MET B 1 703 ? -14.133 74.438 33.844 1 93.31 703 MET B CA 1
ATOM 11374 C C . MET B 1 703 ? -14.453 75.5 32.781 1 93.31 703 MET B C 1
ATOM 11376 O O . MET B 1 703 ? -13.75 76.5 32.656 1 93.31 703 MET B O 1
ATOM 11380 N N . LEU B 1 704 ? -15.5 75.188 32 1 91.94 704 LEU B N 1
ATOM 11381 C CA . LEU B 1 704 ? -15.883 76.062 30.922 1 91.94 704 LEU B CA 1
ATOM 11382 C C . LEU B 1 704 ? -16.484 77.375 31.453 1 91.94 704 LEU B C 1
ATOM 11384 O O . LEU B 1 704 ? -16.438 78.375 30.781 1 91.94 704 LEU B O 1
ATOM 11388 N N . PHE B 1 705 ? -17.078 77.25 32.656 1 90.81 705 PHE B N 1
ATOM 11389 C CA . PHE B 1 705 ? -17.594 78.438 33.312 1 90.81 705 PHE B CA 1
ATOM 11390 C C . PHE B 1 705 ? -16.453 79.375 33.719 1 90.81 705 PHE B C 1
ATOM 11392 O O . PHE B 1 705 ? -16.547 80.562 33.562 1 90.81 705 PHE B O 1
ATOM 11399 N N . GLN B 1 706 ? -15.383 78.75 34.156 1 91.88 706 GLN B N 1
ATOM 11400 C CA . GLN B 1 706 ? -14.211 79.562 34.562 1 91.88 706 GLN B CA 1
ATOM 11401 C C . GLN B 1 706 ? -13.453 80.062 33.344 1 91.88 706 GLN B C 1
ATOM 11403 O O . GLN B 1 706 ? -12.945 81.188 33.375 1 91.88 706 GLN B O 1
ATOM 11408 N N . ASN B 1 707 ? -13.383 79.25 32.344 1 91.69 707 ASN B N 1
ATOM 11409 C CA . ASN B 1 707 ? -12.75 79.625 31.062 1 91.69 707 ASN B CA 1
ATOM 11410 C C . ASN B 1 707 ? -13.695 79.438 29.891 1 91.69 707 ASN B C 1
ATOM 11412 O O . ASN B 1 707 ? -13.633 78.375 29.219 1 91.69 707 ASN B O 1
ATOM 11416 N N . PRO B 1 708 ? -14.508 80.438 29.609 1 88.62 708 PRO B N 1
ATOM 11417 C CA . PRO B 1 708 ? -15.531 80.312 28.578 1 88.62 708 PRO B CA 1
ATOM 11418 C C . PRO B 1 708 ? -14.938 80 27.188 1 88.62 708 PRO B C 1
ATOM 11420 O O . PRO B 1 708 ? -13.93 80.625 26.828 1 88.62 708 PRO B O 1
ATOM 11423 N N . PRO B 1 709 ? -15.477 79 26.531 1 88.38 709 PRO B N 1
ATOM 11424 C CA . PRO B 1 709 ? -14.984 78.688 25.188 1 88.38 709 PRO B CA 1
ATOM 11425 C C . PRO B 1 709 ? -15.281 79.812 24.188 1 88.38 709 PRO B C 1
ATOM 11427 O O . PRO B 1 709 ? -16.109 80.688 24.453 1 88.38 709 PRO B O 1
ATOM 11430 N N . PRO B 1 710 ? -14.602 79.812 23.094 1 88 710 PRO B N 1
ATOM 11431 C CA . PRO B 1 710 ? -14.836 80.875 22.094 1 88 710 PRO B CA 1
ATOM 11432 C C . PRO B 1 710 ? -16.266 80.812 21.531 1 88 710 PRO B C 1
ATOM 11434 O O . PRO B 1 710 ? -17 79.875 21.75 1 88 710 PRO B O 1
ATOM 11437 N N . VAL B 1 711 ? -16.625 81.875 20.875 1 83.5 711 VAL B N 1
ATOM 11438 C CA . VAL B 1 711 ? -17.984 82.062 20.375 1 83.5 711 VAL B CA 1
ATOM 11439 C C . VAL B 1 711 ? -18.312 81 19.344 1 83.5 711 VAL B C 1
ATOM 11441 O O . VAL B 1 711 ? -19.453 80.562 19.25 1 83.5 711 VAL B O 1
ATOM 11444 N N . ASP B 1 712 ? -17.266 80.5 18.672 1 87.06 712 ASP B N 1
ATOM 11445 C CA . ASP B 1 712 ? -17.484 79.5 17.609 1 87.06 712 ASP B CA 1
ATOM 11446 C C . ASP B 1 712 ? -17.328 78.062 18.141 1 87.06 712 ASP B C 1
ATOM 11448 O O . ASP B 1 712 ? -17.109 77.125 17.375 1 87.06 712 ASP B O 1
ATOM 11452 N N . TRP B 1 713 ? -17.547 77.938 19.438 1 87.5 713 TRP B N 1
ATOM 11453 C CA . TRP B 1 713 ? -17.406 76.625 20.062 1 87.5 713 TRP B CA 1
ATOM 11454 C C . TRP B 1 713 ? -18.5 75.688 19.594 1 87.5 713 TRP B C 1
ATOM 11456 O O . TRP B 1 713 ? -19.672 76.062 19.562 1 87.5 713 TRP B O 1
ATOM 11466 N N . ASP B 1 714 ? -18.156 74.438 19.125 1 85 714 ASP B N 1
ATOM 11467 C CA . ASP B 1 714 ? -19.109 73.5 18.547 1 85 714 ASP B CA 1
ATOM 11468 C C . ASP B 1 714 ? -19.609 72.5 19.609 1 85 714 ASP B C 1
ATOM 11470 O O . ASP B 1 714 ? -20.375 71.625 19.297 1 85 714 ASP B O 1
ATOM 11474 N N . GLY B 1 715 ? -19.172 72.688 20.844 1 86.19 715 GLY B N 1
ATOM 11475 C CA . GLY B 1 715 ? -19.672 71.875 21.922 1 86.19 715 GLY B CA 1
ATOM 11476 C C . GLY B 1 715 ? -18.953 70.5 22 1 86.19 715 GLY B C 1
ATOM 11477 O O . GLY B 1 715 ? -19.25 69.688 22.875 1 86.19 715 GLY B O 1
ATOM 11478 N N . VAL B 1 716 ? -17.906 70.312 21.125 1 88.06 716 VAL B N 1
ATOM 11479 C CA . VAL B 1 716 ? -17.219 69 21.016 1 88.06 716 VAL B CA 1
ATOM 11480 C C . VAL B 1 716 ? -16 69 21.938 1 88.06 716 VAL B C 1
ATOM 11482 O O . VAL B 1 716 ? -15.273 70 22.031 1 88.06 716 VAL B O 1
ATOM 11485 N N . TYR B 1 717 ? -15.875 67.938 22.688 1 88 717 TYR B N 1
ATOM 11486 C CA . TYR B 1 717 ? -14.711 67.75 23.547 1 88 717 TYR B CA 1
ATOM 11487 C C . TYR B 1 717 ? -13.602 67 22.797 1 88 717 TYR B C 1
ATOM 11489 O O . TYR B 1 717 ? -13.852 65.938 22.188 1 88 717 TYR B O 1
ATOM 11497 N N . THR B 1 718 ? -12.359 67.5 22.781 1 83.75 718 THR B N 1
ATOM 11498 C CA . THR B 1 718 ? -11.219 66.875 22.141 1 83.75 718 THR B CA 1
ATOM 11499 C C . THR B 1 718 ? -10.43 66.062 23.156 1 83.75 718 THR B C 1
ATOM 11501 O O . THR B 1 718 ? -9.836 66.625 24.078 1 83.75 718 THR B O 1
ATOM 11504 N N . ARG B 1 719 ? -10.539 64.75 22.953 1 83 719 ARG B N 1
ATOM 11505 C CA . ARG B 1 719 ? -9.805 63.844 23.828 1 83 719 ARG B CA 1
ATOM 11506 C C . ARG B 1 719 ? -8.352 63.719 23.406 1 83 719 ARG B C 1
ATOM 11508 O O . ARG B 1 719 ? -8.062 63.281 22.281 1 83 719 ARG B O 1
ATOM 11515 N N . THR B 1 720 ? -7.414 64 24.172 1 70.19 720 THR B N 1
ATOM 11516 C CA . THR B 1 720 ? -6.008 64.062 23.797 1 70.19 720 THR B CA 1
ATOM 11517 C C . THR B 1 720 ? -5.312 62.75 24.25 1 70.19 720 THR B C 1
ATOM 11519 O O . THR B 1 720 ? -4.223 62.438 23.766 1 70.19 720 THR B O 1
ATOM 11522 N N . SER B 1 721 ? -5.902 62.031 25.047 1 64.69 721 SER B N 1
ATOM 11523 C CA . SER B 1 721 ? -5.23 60.844 25.547 1 64.69 721 SER B CA 1
ATOM 11524 C C . SER B 1 721 ? -5.547 59.625 24.672 1 64.69 721 SER B C 1
ATOM 11526 O O . SER B 1 721 ? -6.641 59.531 24.109 1 64.69 721 SER B O 1
ATOM 11528 N N . LYS B 1 722 ? -4.387 58.75 24.281 1 58 722 LYS B N 1
ATOM 11529 C CA . LYS B 1 722 ? -4.598 57.5 23.562 1 58 722 LYS B CA 1
ATOM 11530 C C . LYS B 1 722 ? -5.195 56.406 24.469 1 58 722 LYS B C 1
ATOM 11532 O O . LYS B 1 722 ? -4.816 56.312 25.625 1 58 722 LYS B O 1
#